Protein AF-A0A3M7M8A8-F1 (afdb_monomer_lite)

Organism: NCBI:txid1302712

Secondary structure (DSSP, 8-state):
----PPP-HHHH-TT-HHHHHHHHHHHHHHHHHHHHHHHHHHHHHHHHHHHHHHHHHHHHHHHHHHTTHHHH-SS-SS--TT---HHHHHHHHHHHHHHHHHHHHHHHHHHIIIIIIHHHHHHHHHHHHHHHHHHHHHHHHHHHHHHHHHHHHHHHHHHHHHHHHHHHHHHHHHT--HHHHHHHHHHHHHHHHHHHHHHHHHHHHHHHHHHHHHHIIIIIHHHHHHHHHHHHHHHHHHHHHHHHHHHHHHHHHHHHHHHHHHHHHHHGGG--HHHHHHHHHHHH-----PPPPP-----TTS---SSPP-SHHHHHHHHHHHHHHHHHHHHHHHHHHHHHHHHHHHHHHHHHHHTTS--S-HHHHHHHHHHHHHHHHHHHHHHHHHHHHHHHHHHHH--TTTT-B---EEEEE-SS-EE-TTT--EE-STT-EEEEETTT--EEEHHHHTTS-SB---S--HHHHHHHHHHHHHHHHHHHHH-----------------------------S-------------------------------------------PPP-------------------PEEEEESS-B---STTB--B-TT-EEEEEE---SSSEEEEEETTEEEEEEGGGEEEEPPPPP---------------------------------------PPP-----EEEEESS-B--SSTTB--B-TT-EEEEEES--SSSEEEEEETTEEEEEEGGGEE-TT-----------------------------------------PPP--------EETTEE--HHHHHHHHHTTS----TT----PPPP------------------------------------------------------------PPP------SS-GGGGSS-SSS--TTTTSBP-TTTSBTTS--TTTT-B--GGG-STT-SEEEEEE--TTT-BEEEEEPPTTS-TTSTT--TT-EEE-B--TTEEE----SS-BSSS----SEEE-TTSBEEE-TT-SSSBSEEEPPTT--EEEE--SSS-EEEEE--TTTT----EEEEE-TT-EEEE---BTTTS--BTTB---EEEEEPPTT--HHHHS--SS--SSSGGG-SEEEEEEEETTTT-EEEEEEEE-GGGTT----S-EE---TTEES--EEETTTTEEEETTEEE--TTT-EEEEEE----S---

pLDDT: mean 75.07, std 25.54, range [21.19, 98.75]

Sequence (1205 aa):
MEVDIAPQFGAELKDGFKTVNAWVSGGISWLDDIQQFYRERSAIEKEYAAKLSALAKKYFEKKAKKQTSLSVGDTPTVTPGSLESASLTTWGVQLNTLESRAAEHDQFAGALITQLADPLKILGTRTEELRKLHGDYAAKLEKERDHQYSELRKQKGKYDSVCQEVESRRKKVDGAFDHGKGKARNAFEQQQVEMRNVKNTYLISINVTNKQKEMYYHEYVPELLDSLQDLSETRVNKLNTIWSLAAEIETQTLMRSTDYLKHLTAEIPRNNPLLDSMMFVRHNVGSWQEPGDFQFEPSPVWLDDNAIAVDESATVFLRNVLTKSKASLAEHRRELEKKRKEVEVAKTVRQNIREGKDKRDEVDIVRSTFAIQEQMHEVERQKVSAEVEVSTITSVVGDVSIGARNHNFKSQTFKIPTNCDLCGDRIWGLSAKGFDCQDCGYTCHSKCEMKVPADCPGEQSKVEKKKLKEERQKAAHTVTAAATPNGGSTALTADLPRLGRSDTVNSMNTLSSGYSATAQRSVAGGMSPTAEETPPPVEKKAPAPAPGARKNRIVAPPPAQYIKPDDDVPPPAPKSNEVKGKMLYAYQENGEGEITVTDGMDVTIVEPDDGSGWTKVRSGHKEGLVPAAYVEVTAATPPTTASTFSSNRPDSTYSASSASTTNFAAAVPGKKKGPAVAPKRGAKKLKYVEALYDYTAQSDVEHSMSEGDRFVLINMEAGDGWADVEKDGVVRSVPANYVQQPGMKLQYIVAVAALAMDTAAKPHHLHRRAHSNGLVNRAVASVSVPEATQTLIVYKLDGKVIAAEEADRGIANGTLKWGNDHRLSTADHAAPTPPPASKKPAQIAENTPKSKTKEQPKPKEQPKTKEQQKPMPPAKTSSSSPAPSPAPGPPPKHQPDTSSNPWANLVDKDGHCSECDKVFPNGKIRCTEFPYGYGALPTKSQGLGGWSGIQDPQYAQADGFDDIKTVVKDSCSDGTCCTSGSFCSYGCPNPYLKASFPARQGRTGQSVGGLYCNKDGYLEMADGKIADTLCVQSSTHMSVKVHNKLSKSVSFCRTDYPGTESMTFPVTVGPGETGFLANPDQNKYFFWKGMKTSAQYYVNKQGVPENEACTWGTPMGSKGNWAPAVFGTSFDDGPLQQGFSSLKQNELCKKERLGYDITFVGDGVVSPCRYKSATNQWCEDDKCWEDPDRGCTASLLLNYLSTKT

Structure (mmCIF, N/CA/C/O backbone):
data_AF-A0A3M7M8A8-F1
#
_entry.id   AF-A0A3M7M8A8-F1
#
loop_
_atom_site.group_PDB
_atom_site.id
_atom_site.type_symbol
_atom_site.label_atom_id
_atom_site.label_alt_id
_atom_site.label_comp_id
_atom_site.label_asym_id
_atom_site.label_entity_id
_atom_site.label_seq_id
_atom_site.pdbx_PDB_ins_code
_atom_site.Cartn_x
_atom_site.Cartn_y
_atom_site.Cartn_z
_atom_site.occupancy
_atom_site.B_iso_or_equiv
_atom_site.auth_seq_id
_atom_site.auth_comp_id
_atom_site.auth_asym_id
_atom_site.auth_atom_id
_atom_site.pdbx_PDB_model_num
ATOM 1 N N . MET A 1 1 ? -38.338 19.384 23.749 1.00 33.56 1 MET A N 1
ATOM 2 C CA . MET A 1 1 ? -37.072 19.289 24.499 1.00 33.56 1 MET A CA 1
ATOM 3 C C . MET A 1 1 ? -37.370 18.494 25.751 1.00 33.56 1 MET A C 1
ATOM 5 O O . MET A 1 1 ? -37.522 19.056 26.826 1.00 33.56 1 MET A O 1
ATOM 9 N N . GLU A 1 2 ? -37.542 17.190 25.574 1.00 33.94 2 GLU A N 1
ATOM 10 C CA . GLU A 1 2 ? -37.329 16.260 26.677 1.00 33.94 2 GLU A CA 1
ATOM 11 C C . GLU A 1 2 ? -35.812 16.180 26.880 1.00 33.94 2 GLU A C 1
ATOM 13 O O . GLU A 1 2 ? -35.047 16.375 25.930 1.00 33.94 2 GLU A O 1
ATOM 18 N N . VAL A 1 3 ? -35.377 16.006 28.123 1.00 41.38 3 VAL A N 1
ATOM 19 C CA . VAL A 1 3 ? -33.972 15.726 28.417 1.00 41.38 3 VAL A CA 1
ATOM 20 C C . VAL A 1 3 ? -33.806 14.222 28.262 1.00 41.38 3 VAL A C 1
ATOM 22 O O . VAL A 1 3 ? -34.523 13.479 28.930 1.00 41.38 3 VAL A O 1
ATOM 25 N N . ASP A 1 4 ? -32.877 13.780 27.413 1.00 49.22 4 ASP A N 1
ATOM 26 C CA . ASP A 1 4 ? -32.421 12.387 27.395 1.00 49.22 4 ASP A CA 1
ATOM 27 C C . ASP A 1 4 ? -31.680 12.107 28.713 1.00 49.22 4 ASP A C 1
ATOM 29 O O . ASP A 1 4 ? -30.462 12.253 28.824 1.00 49.22 4 ASP A O 1
ATOM 33 N N . ILE A 1 5 ? -32.446 11.779 29.754 1.00 66.69 5 ILE A N 1
ATOM 34 C CA . ILE A 1 5 ? -31.921 11.315 31.035 1.00 66.69 5 ILE A CA 1
ATOM 35 C C . ILE A 1 5 ? -31.374 9.910 30.790 1.00 66.69 5 ILE A C 1
ATOM 37 O O . ILE A 1 5 ? -32.124 9.007 30.417 1.00 66.69 5 ILE A O 1
ATOM 41 N N . ALA A 1 6 ? -30.065 9.732 30.978 1.00 72.44 6 ALA A N 1
ATOM 42 C CA . ALA A 1 6 ? -29.437 8.423 30.858 1.00 72.44 6 ALA A CA 1
ATOM 43 C C . ALA A 1 6 ? -30.111 7.432 31.833 1.00 72.44 6 ALA A C 1
ATOM 45 O O . ALA A 1 6 ? -30.295 7.778 33.004 1.00 72.44 6 ALA A O 1
ATOM 46 N N . PRO A 1 7 ? -30.512 6.231 31.377 1.00 82.69 7 PRO A N 1
ATOM 47 C CA . PRO A 1 7 ? -31.249 5.293 32.213 1.00 82.69 7 PRO A CA 1
ATOM 48 C C . PRO A 1 7 ? -30.378 4.802 33.372 1.00 82.69 7 PRO A C 1
ATOM 50 O O . PRO A 1 7 ? -29.226 4.420 33.172 1.00 82.69 7 PRO A O 1
ATOM 53 N N . GLN A 1 8 ? -30.962 4.790 34.570 1.00 91.25 8 GLN A N 1
ATOM 54 C CA . GLN A 1 8 ? -30.344 4.297 35.801 1.00 91.25 8 GLN A CA 1
ATOM 55 C C . GLN A 1 8 ? -30.930 2.929 36.156 1.00 91.25 8 GLN A C 1
ATOM 57 O O . GLN A 1 8 ? -32.153 2.773 36.262 1.00 91.25 8 GLN A O 1
ATOM 62 N N . PHE A 1 9 ? -30.076 1.922 36.336 1.00 94.38 9 PHE A N 1
ATOM 63 C CA . PHE A 1 9 ? -30.499 0.561 36.666 1.00 94.38 9 PHE A CA 1
ATOM 64 C C . PHE A 1 9 ? -31.304 0.501 37.972 1.00 94.38 9 PHE A C 1
ATOM 66 O O . PHE A 1 9 ? -32.249 -0.283 38.059 1.00 94.38 9 PHE A O 1
ATOM 73 N N . GLY A 1 10 ? -31.000 1.338 38.963 1.00 91.50 10 GLY A N 1
ATOM 74 C CA . GLY A 1 10 ? -31.751 1.422 40.213 1.00 91.50 10 GLY A CA 1
ATOM 75 C C . GLY A 1 10 ? -33.156 2.009 40.054 1.00 91.50 10 GLY A C 1
ATOM 76 O O . GLY A 1 10 ? -34.085 1.599 40.756 1.00 91.50 10 GLY A O 1
ATOM 77 N N . ALA A 1 11 ? -33.347 2.910 39.086 1.00 89.62 11 ALA A N 1
ATOM 78 C CA . ALA A 1 11 ? -34.650 3.480 38.757 1.00 89.62 11 ALA A CA 1
ATOM 79 C C . ALA A 1 11 ? -35.526 2.508 37.946 1.00 89.62 11 ALA A C 1
ATOM 81 O O . ALA A 1 11 ? -36.714 2.369 38.240 1.00 89.62 11 ALA A O 1
ATOM 82 N N . GLU A 1 12 ? -34.950 1.813 36.963 1.00 91.31 12 GLU A N 1
ATOM 83 C CA . GLU A 1 12 ? -35.696 0.968 36.016 1.00 91.31 12 GLU A CA 1
ATOM 84 C C . GLU A 1 12 ? -35.831 -0.499 36.471 1.00 91.31 12 GLU A C 1
ATOM 86 O O . GLU A 1 12 ? -36.871 -1.131 36.279 1.00 91.31 12 GLU A O 1
ATOM 91 N N . LEU A 1 13 ? -34.803 -1.068 37.111 1.00 90.81 13 LEU A N 1
ATOM 92 C CA . LEU A 1 13 ? -34.659 -2.513 37.347 1.00 90.81 13 LEU A CA 1
ATOM 93 C C . LEU A 1 13 ? -34.782 -2.886 38.836 1.00 90.81 13 LEU A C 1
ATOM 95 O O . LEU A 1 13 ? -34.005 -3.690 39.338 1.00 90.81 13 LEU A O 1
ATOM 99 N N . LYS A 1 14 ? -35.777 -2.336 39.544 1.00 78.88 14 LYS A N 1
ATOM 100 C CA . LYS A 1 14 ? -35.907 -2.281 41.028 1.00 78.88 14 LYS A CA 1
ATOM 101 C C . LYS A 1 14 ? -35.804 -3.592 41.842 1.00 78.88 14 LYS A C 1
ATOM 103 O O . LYS A 1 14 ? -35.695 -3.524 43.061 1.00 78.88 14 LYS A O 1
ATOM 108 N N . ASP A 1 15 ? -35.847 -4.768 41.213 1.00 83.50 15 ASP A N 1
ATOM 109 C CA . ASP A 1 15 ? -35.559 -6.084 41.839 1.00 83.50 15 ASP A CA 1
ATOM 110 C C . ASP A 1 15 ? -34.696 -6.982 40.915 1.00 83.50 15 ASP A C 1
ATOM 112 O O . ASP A 1 15 ? -34.681 -8.209 40.986 1.00 83.50 15 ASP A O 1
ATOM 116 N N . GLY A 1 16 ? -33.981 -6.358 39.975 1.00 92.12 16 GLY A N 1
ATOM 117 C CA . GLY A 1 16 ? -33.280 -6.987 38.855 1.00 92.12 16 GLY A CA 1
ATOM 118 C C . GLY A 1 16 ? -31.846 -7.428 39.150 1.00 92.12 16 GLY A C 1
ATOM 119 O O . GLY A 1 16 ? -31.142 -7.823 38.219 1.00 92.12 16 GLY A O 1
ATOM 120 N N . PHE A 1 17 ? -31.396 -7.379 40.411 1.00 95.50 17 PHE A N 1
ATOM 121 C CA . PHE A 1 17 ? -29.986 -7.575 40.787 1.00 95.50 17 PHE A CA 1
ATOM 122 C C . PHE A 1 17 ? -29.374 -8.849 40.194 1.00 95.50 17 PHE A C 1
ATOM 124 O O . PHE A 1 17 ? -28.270 -8.818 39.658 1.00 95.50 17 PHE A O 1
ATOM 131 N N . LYS A 1 18 ? -30.101 -9.972 40.235 1.00 95.88 18 LYS A N 1
ATOM 132 C CA . LYS A 1 18 ? -29.616 -11.267 39.723 1.00 95.88 18 LYS A CA 1
ATOM 133 C C . LYS A 1 18 ? -29.372 -11.233 38.207 1.00 95.88 18 LYS A C 1
ATOM 135 O O . LYS A 1 18 ? -28.377 -11.790 37.750 1.00 95.88 18 LYS A O 1
ATOM 140 N N . THR A 1 19 ? -30.209 -10.518 37.456 1.00 96.31 19 THR A N 1
ATOM 141 C CA . THR A 1 19 ? -30.062 -10.298 36.009 1.00 96.31 19 THR A CA 1
ATOM 142 C C . THR A 1 19 ? -28.890 -9.365 35.702 1.00 96.31 19 THR A C 1
ATOM 144 O O . THR A 1 19 ? -28.034 -9.708 34.889 1.00 96.31 19 THR A O 1
ATOM 147 N N . VAL A 1 20 ? -28.805 -8.219 36.388 1.00 97.44 20 VAL A N 1
ATOM 148 C CA . VAL A 1 20 ? -27.732 -7.229 36.181 1.00 97.44 20 VAL A CA 1
ATOM 149 C C . VAL A 1 20 ? -26.370 -7.813 36.554 1.00 97.44 20 VAL A C 1
ATOM 151 O O . VAL A 1 20 ? -25.440 -7.751 35.756 1.00 97.44 20 VAL A O 1
ATOM 154 N N . ASN A 1 21 ? -26.247 -8.468 37.709 1.00 97.88 21 ASN A N 1
ATOM 155 C CA . ASN A 1 21 ? -25.004 -9.109 38.138 1.00 97.88 21 ASN A CA 1
ATOM 156 C C . ASN A 1 21 ? -24.540 -10.211 37.164 1.00 97.88 21 ASN A C 1
ATOM 158 O O . ASN A 1 21 ? -23.342 -10.337 36.914 1.00 97.88 21 ASN A O 1
ATOM 162 N N . ALA A 1 22 ? -25.466 -10.985 36.583 1.00 98.06 22 ALA A N 1
ATOM 163 C CA . ALA A 1 22 ? -25.136 -11.975 35.555 1.00 98.06 22 ALA A CA 1
ATOM 164 C C . ALA A 1 22 ? -24.644 -11.317 34.251 1.00 98.06 22 ALA A C 1
ATOM 166 O O . ALA A 1 22 ? -23.640 -11.755 33.692 1.00 98.06 22 ALA A O 1
ATOM 167 N N . TRP A 1 23 ? -25.294 -10.236 33.804 1.00 98.06 23 TRP A N 1
ATOM 168 C CA . TRP A 1 23 ? -24.876 -9.463 32.628 1.00 98.06 23 TRP A CA 1
ATOM 169 C C . TRP A 1 23 ? -23.498 -8.807 32.817 1.00 98.06 23 TRP A C 1
ATOM 171 O O . TRP A 1 23 ? -22.627 -8.939 31.954 1.00 98.06 23 TRP A O 1
ATOM 181 N N . VAL A 1 24 ? -23.258 -8.173 33.972 1.00 98.31 24 VAL A N 1
ATOM 182 C CA . VAL A 1 24 ? -21.950 -7.593 34.322 1.00 98.31 24 VAL A CA 1
ATOM 183 C C . VAL A 1 24 ? -20.869 -8.676 34.353 1.00 98.31 24 VAL A C 1
ATOM 185 O O . VAL A 1 24 ? -19.809 -8.468 33.768 1.00 98.31 24 VAL A O 1
ATOM 188 N N . SER A 1 25 ? -21.150 -9.837 34.959 1.00 98.38 25 SER A N 1
ATOM 189 C CA . SER A 1 25 ? -20.234 -10.988 34.994 1.00 98.38 25 SER A CA 1
ATOM 190 C C . SER A 1 25 ? -19.865 -11.478 33.588 1.00 98.38 25 SER A C 1
ATOM 192 O O . SER A 1 25 ? -18.682 -11.583 33.274 1.00 98.38 25 SER A O 1
ATOM 194 N N . GLY A 1 26 ? -20.851 -11.678 32.702 1.00 98.12 26 GLY A N 1
ATOM 195 C CA . GLY A 1 26 ? -20.611 -12.099 31.315 1.00 98.12 26 GLY A CA 1
ATOM 196 C C . GLY A 1 26 ? -19.729 -11.119 30.531 1.00 98.12 26 GLY A C 1
ATOM 197 O O . GLY A 1 26 ? -18.779 -11.523 29.857 1.00 98.12 26 GLY A O 1
ATOM 198 N N . GLY A 1 27 ? -19.982 -9.815 30.686 1.00 97.94 27 GLY A N 1
ATOM 199 C CA . GLY A 1 27 ? -19.153 -8.762 30.092 1.00 97.94 27 GLY A CA 1
ATOM 200 C C . GLY A 1 27 ? -17.756 -8.621 30.714 1.00 97.94 27 GLY A C 1
ATOM 201 O O . GLY A 1 27 ? -16.892 -7.998 30.102 1.00 97.94 27 GLY A O 1
ATOM 202 N N . ILE A 1 28 ? -17.515 -9.174 31.910 1.00 98.56 28 ILE A N 1
ATOM 203 C CA . ILE A 1 28 ? -16.174 -9.278 32.507 1.00 98.56 28 ILE A CA 1
ATOM 204 C C . ILE A 1 28 ? -15.453 -10.529 31.990 1.00 98.56 28 ILE A C 1
ATOM 206 O O . ILE A 1 28 ? -14.293 -10.419 31.601 1.00 98.56 28 ILE A O 1
ATOM 210 N N . SER A 1 29 ? -16.117 -11.691 31.915 1.00 97.94 29 SER A N 1
ATOM 211 C CA . SER A 1 29 ? -15.498 -12.918 31.383 1.00 97.94 29 SER A CA 1
ATOM 212 C C . SER A 1 29 ? -15.057 -12.778 29.924 1.00 97.94 29 SER A C 1
ATOM 214 O O . SER A 1 29 ? -14.007 -13.296 29.564 1.00 97.94 29 SER A O 1
ATOM 216 N N . TRP A 1 30 ? -15.786 -12.002 29.115 1.00 98.31 30 TRP A N 1
ATOM 217 C CA . TRP A 1 30 ? -15.425 -11.710 27.720 1.00 98.31 30 TRP A CA 1
ATOM 218 C C . TRP A 1 30 ? -14.071 -10.983 27.558 1.00 98.31 30 TRP A C 1
ATOM 220 O O . TRP A 1 30 ? -13.454 -11.039 26.495 1.00 98.31 30 TRP A O 1
ATOM 230 N N . LEU A 1 31 ? -13.545 -10.341 28.612 1.00 98.38 31 LEU A N 1
ATOM 231 C CA . LEU A 1 31 ? -12.186 -9.782 28.581 1.00 98.38 31 LEU A CA 1
ATOM 232 C C . LEU A 1 31 ? -11.103 -10.868 28.449 1.00 98.38 31 LEU A C 1
ATOM 234 O O . LEU A 1 31 ? -10.001 -10.553 27.994 1.00 98.38 31 LEU A O 1
ATOM 238 N N . ASP A 1 32 ? -11.398 -12.122 28.817 1.00 98.06 32 ASP A N 1
ATOM 239 C CA . ASP A 1 32 ? -10.460 -13.238 28.661 1.00 98.06 32 ASP A CA 1
ATOM 240 C C . ASP A 1 32 ? -10.316 -13.658 27.186 1.00 98.06 32 ASP A C 1
ATOM 242 O O . ASP A 1 32 ? -9.201 -13.867 26.708 1.00 98.06 32 ASP A O 1
ATOM 246 N N . ASP A 1 33 ? -11.417 -13.649 26.425 1.00 98.38 33 ASP A N 1
ATOM 247 C CA . ASP A 1 33 ? -11.402 -13.886 24.974 1.00 98.38 33 ASP A CA 1
ATOM 248 C C . ASP A 1 33 ? -10.576 -12.806 24.248 1.00 98.38 33 ASP A C 1
ATOM 250 O O . ASP A 1 33 ? -9.736 -13.103 23.395 1.00 98.38 33 ASP A O 1
ATOM 254 N N . ILE A 1 34 ? -10.764 -11.533 24.627 1.00 98.50 34 ILE A N 1
ATOM 255 C CA . ILE A 1 34 ? -10.059 -10.395 24.013 1.00 98.50 34 ILE A CA 1
ATOM 256 C C . ILE A 1 34 ? -8.560 -10.428 24.353 1.00 98.50 34 ILE A C 1
ATOM 258 O O . ILE A 1 34 ? -7.731 -10.180 23.475 1.00 98.50 34 ILE A O 1
ATOM 262 N N . GLN A 1 35 ? -8.174 -10.743 25.598 1.00 98.31 35 GLN A N 1
ATOM 263 C CA . GLN A 1 35 ? -6.748 -10.843 25.936 1.00 98.31 35 GLN A CA 1
ATOM 264 C C . GLN A 1 35 ? -6.087 -12.047 25.254 1.00 98.31 35 GLN A C 1
ATOM 266 O O . GLN A 1 35 ? -4.957 -11.919 24.781 1.00 98.31 35 GLN A O 1
ATOM 271 N N . GLN A 1 36 ? -6.796 -13.175 25.127 1.00 98.56 36 GLN A N 1
ATOM 272 C CA . GLN A 1 36 ? -6.301 -14.365 24.437 1.00 98.56 36 GLN A CA 1
ATOM 273 C C . GLN A 1 36 ? -6.074 -14.106 22.939 1.00 98.56 36 GLN A C 1
ATOM 275 O O . GLN A 1 36 ? -4.996 -14.428 22.434 1.00 98.56 36 GLN A O 1
ATOM 280 N N . PHE A 1 37 ? -6.999 -13.414 22.261 1.00 98.69 37 PHE A N 1
ATOM 281 C CA . PHE A 1 37 ? -6.820 -12.952 20.877 1.00 98.69 37 PHE A CA 1
ATOM 282 C C . PHE A 1 37 ? -5.507 -12.171 20.682 1.00 98.69 37 PHE A C 1
ATOM 284 O O . PHE A 1 37 ? -4.756 -12.441 19.743 1.00 98.69 37 PHE A O 1
ATOM 291 N N . TYR A 1 38 ? -5.169 -11.245 21.588 1.00 98.69 38 TYR A N 1
ATOM 292 C CA . TYR A 1 38 ? -3.910 -10.495 21.489 1.00 98.69 38 TYR A CA 1
ATOM 293 C C . TYR A 1 38 ? -2.658 -11.354 21.742 1.00 98.69 38 TYR A C 1
ATOM 295 O O . TYR A 1 38 ? -1.601 -11.049 21.182 1.00 98.69 38 TYR A O 1
ATOM 303 N N . ARG A 1 39 ? -2.750 -12.450 22.513 1.00 98.69 39 ARG A N 1
ATOM 304 C CA . ARG A 1 39 ? -1.640 -13.417 22.655 1.00 98.69 39 ARG A CA 1
ATOM 305 C C . ARG A 1 39 ? -1.449 -14.267 21.406 1.00 98.69 39 ARG A C 1
ATOM 307 O O . ARG A 1 39 ? -0.312 -14.486 20.999 1.00 98.69 39 ARG A O 1
ATOM 314 N N . GLU A 1 40 ? -2.536 -14.698 20.778 1.00 98.75 40 GLU A N 1
ATOM 315 C CA . GLU A 1 40 ? -2.489 -15.457 19.525 1.00 98.75 40 GLU A CA 1
ATOM 316 C C . GLU A 1 40 ? -1.979 -14.586 18.370 1.00 98.75 40 GLU A C 1
ATOM 318 O O . GLU A 1 40 ? -1.067 -14.999 17.652 1.00 98.75 40 GLU A O 1
ATOM 323 N N . ARG A 1 41 ? -2.439 -13.329 18.270 1.00 98.44 41 ARG A N 1
ATOM 324 C CA . ARG A 1 41 ? -1.871 -12.347 17.333 1.00 98.44 41 ARG A CA 1
ATOM 325 C C . ARG A 1 41 ? -0.371 -12.137 17.573 1.00 98.44 41 ARG A C 1
ATOM 327 O O . ARG A 1 41 ? 0.403 -12.178 16.624 1.00 98.44 41 ARG A O 1
ATOM 334 N N . SER A 1 42 ? 0.054 -11.967 18.828 1.00 98.69 42 SER A N 1
ATOM 335 C CA . SER A 1 42 ? 1.477 -11.843 19.180 1.00 98.69 42 SER A CA 1
ATOM 336 C C . SER A 1 42 ? 2.306 -13.056 18.732 1.00 98.69 42 SER A C 1
ATOM 338 O O . SER A 1 42 ? 3.398 -12.885 18.189 1.00 98.69 42 SER A O 1
ATOM 340 N N . ALA A 1 43 ? 1.791 -14.279 18.892 1.00 98.62 43 ALA A N 1
ATOM 341 C CA . ALA A 1 43 ? 2.484 -15.488 18.446 1.00 98.62 43 ALA A CA 1
ATOM 342 C C . ALA A 1 43 ? 2.707 -15.509 16.920 1.00 98.62 43 ALA A C 1
ATOM 344 O O . ALA A 1 43 ? 3.811 -15.826 16.473 1.00 98.62 43 ALA A O 1
ATOM 345 N N . ILE A 1 44 ? 1.702 -15.100 16.135 1.00 98.69 44 ILE A N 1
ATOM 346 C CA . ILE A 1 44 ? 1.789 -14.999 14.667 1.00 98.69 44 ILE A CA 1
ATOM 347 C C . ILE A 1 44 ? 2.847 -13.964 14.247 1.00 98.69 44 ILE A C 1
ATOM 349 O O . ILE A 1 44 ? 3.698 -14.255 13.405 1.00 98.69 44 ILE A O 1
ATOM 353 N N . GLU A 1 45 ? 2.844 -12.780 14.867 1.00 98.19 45 GLU A N 1
ATOM 354 C CA . GLU A 1 45 ? 3.821 -11.715 14.586 1.00 98.19 45 GLU A CA 1
ATOM 355 C C . GLU A 1 45 ? 5.264 -12.153 14.921 1.00 98.19 45 GLU A C 1
ATOM 357 O O . GLU A 1 45 ? 6.187 -11.882 14.148 1.00 98.19 45 GLU A O 1
ATOM 362 N N . LYS A 1 46 ? 5.473 -12.915 16.011 1.00 98.12 46 LYS A N 1
ATOM 363 C CA . LYS A 1 46 ? 6.786 -13.513 16.334 1.00 98.12 46 LYS A CA 1
ATOM 364 C C . LYS A 1 46 ? 7.231 -14.559 15.318 1.00 98.12 46 LYS A C 1
ATOM 366 O O . LYS A 1 46 ? 8.410 -14.603 14.969 1.00 98.12 46 LYS A O 1
ATOM 371 N N . GLU A 1 47 ? 6.322 -15.404 14.837 1.00 98.50 47 GLU A N 1
ATOM 372 C CA . GLU A 1 47 ? 6.651 -16.405 13.819 1.00 98.50 47 GLU A CA 1
ATOM 373 C C . GLU A 1 47 ? 7.047 -15.738 12.491 1.00 98.50 47 GLU A C 1
ATOM 375 O O . GLU A 1 47 ? 8.029 -16.136 11.857 1.00 98.50 47 GLU A O 1
ATOM 380 N N . TYR A 1 48 ? 6.335 -14.676 12.103 1.00 98.25 48 TYR A N 1
ATOM 381 C CA . TYR A 1 48 ? 6.663 -13.850 10.941 1.00 98.25 48 TYR A CA 1
ATOM 382 C C . TYR A 1 48 ? 8.036 -13.172 11.090 1.00 98.25 48 TYR A C 1
ATOM 384 O O . TYR A 1 48 ? 8.892 -13.323 10.213 1.00 98.25 48 TYR A O 1
ATOM 392 N N . ALA A 1 49 ? 8.295 -12.516 12.226 1.00 98.31 49 ALA A N 1
ATOM 393 C CA . ALA A 1 49 ? 9.590 -11.916 12.552 1.00 98.31 49 ALA A CA 1
ATOM 394 C C . ALA A 1 49 ? 10.747 -12.930 12.466 1.00 98.31 49 ALA A C 1
ATOM 396 O O . ALA A 1 49 ? 11.751 -12.686 11.790 1.00 98.31 49 ALA A O 1
ATOM 397 N N . ALA A 1 50 ? 10.590 -14.105 13.085 1.00 98.38 50 ALA A N 1
ATOM 398 C CA . ALA A 1 50 ? 11.596 -15.165 13.066 1.00 98.38 50 ALA A CA 1
ATOM 399 C C . ALA A 1 50 ? 11.881 -15.676 11.641 1.00 98.38 50 ALA A C 1
ATOM 401 O O . ALA A 1 50 ? 13.044 -15.864 11.272 1.00 98.38 50 ALA A O 1
ATOM 402 N N . LYS A 1 51 ? 10.839 -15.843 10.813 1.00 98.50 51 LYS A N 1
ATOM 403 C CA . LYS A 1 51 ? 10.968 -16.233 9.398 1.00 98.50 51 LYS A CA 1
ATOM 404 C C . LYS A 1 51 ? 11.730 -15.186 8.577 1.00 98.50 51 LYS A C 1
ATOM 406 O O . LYS A 1 51 ? 12.606 -15.564 7.796 1.00 98.50 51 LYS A O 1
ATOM 411 N N . LEU A 1 52 ? 11.459 -13.890 8.772 1.00 98.31 52 LEU A N 1
ATOM 412 C CA . LEU A 1 52 ? 12.186 -12.814 8.083 1.00 98.31 52 LEU A CA 1
ATOM 413 C C . LEU A 1 52 ? 13.658 -12.721 8.517 1.00 98.31 52 LEU A C 1
ATOM 415 O O . LEU A 1 52 ? 14.535 -12.614 7.660 1.00 98.31 52 LEU A O 1
ATOM 419 N N . SER A 1 53 ? 13.950 -12.816 9.819 1.00 98.12 53 SER A N 1
ATOM 420 C CA . SER A 1 53 ? 15.329 -12.788 10.335 1.00 98.12 53 SER A CA 1
ATOM 421 C C . SER A 1 53 ? 16.151 -13.982 9.826 1.00 98.12 53 SER A C 1
ATOM 423 O O . SER A 1 53 ? 17.262 -13.807 9.319 1.00 98.12 53 SER A O 1
ATOM 425 N N . ALA A 1 54 ? 15.580 -15.193 9.847 1.00 98.25 54 ALA A N 1
ATOM 426 C CA . ALA A 1 54 ? 16.226 -16.384 9.294 1.00 98.25 54 ALA A CA 1
ATOM 427 C C . ALA A 1 54 ? 16.506 -16.255 7.783 1.00 98.25 54 ALA A C 1
ATOM 429 O O . ALA A 1 54 ? 17.556 -16.698 7.306 1.00 98.25 54 ALA A O 1
ATOM 430 N N . LEU A 1 55 ? 15.599 -15.620 7.030 1.00 98.38 55 LEU A N 1
ATOM 431 C CA . LEU A 1 55 ? 15.782 -15.335 5.607 1.00 98.38 55 LEU A CA 1
ATOM 432 C C . LEU A 1 55 ? 16.920 -14.329 5.368 1.00 98.38 55 LEU A C 1
ATOM 434 O O . LEU A 1 55 ? 17.796 -14.606 4.547 1.00 98.38 55 LEU A O 1
ATOM 438 N N . ALA A 1 56 ? 16.946 -13.212 6.102 1.00 97.88 56 ALA A N 1
ATOM 439 C CA . ALA A 1 56 ? 18.004 -12.204 6.000 1.00 97.88 56 ALA A CA 1
ATOM 440 C C . ALA A 1 56 ? 19.386 -12.816 6.292 1.00 97.88 56 ALA A C 1
ATOM 442 O O . ALA A 1 56 ? 20.283 -12.758 5.447 1.00 97.88 56 ALA A O 1
ATOM 443 N N . LYS A 1 57 ? 19.525 -13.520 7.425 1.00 97.75 57 LYS A N 1
ATOM 444 C CA . LYS A 1 57 ? 20.761 -14.213 7.824 1.00 97.75 57 LYS A CA 1
ATOM 445 C C . LYS A 1 57 ? 21.264 -15.191 6.753 1.00 97.75 57 LYS A C 1
ATOM 447 O O . LYS A 1 57 ? 22.430 -15.128 6.360 1.00 97.75 57 LYS A O 1
ATOM 452 N N . LYS A 1 58 ? 20.380 -16.041 6.216 1.00 98.00 58 LYS A N 1
ATOM 453 C CA . LYS A 1 58 ? 20.702 -17.007 5.145 1.00 98.00 58 LYS A CA 1
ATOM 454 C C . LYS A 1 58 ? 21.283 -16.334 3.895 1.00 98.00 58 LYS A C 1
ATOM 456 O O . LYS A 1 58 ? 22.124 -16.927 3.216 1.00 98.00 58 LYS A O 1
ATOM 461 N N . TYR A 1 59 ? 20.850 -15.115 3.573 1.00 97.88 59 TYR A N 1
ATOM 462 C CA . TYR A 1 59 ? 21.370 -14.367 2.428 1.00 97.88 59 TYR A CA 1
ATOM 463 C C . TYR A 1 59 ? 22.587 -13.489 2.752 1.00 97.88 59 TYR A C 1
ATOM 465 O O . TYR A 1 59 ? 23.418 -13.311 1.860 1.00 97.88 59 TYR A O 1
ATOM 473 N N . PHE A 1 60 ? 22.790 -13.055 4.001 1.00 97.38 60 PHE A N 1
ATOM 474 C CA . PHE A 1 60 ? 24.071 -12.487 4.448 1.00 97.38 60 PHE A CA 1
ATOM 475 C C . PHE A 1 60 ? 25.207 -13.515 4.369 1.00 97.38 60 PHE A C 1
ATOM 477 O O . PHE A 1 60 ? 26.266 -13.223 3.815 1.00 97.38 60 PHE A O 1
ATOM 484 N N . GLU A 1 61 ? 24.977 -14.749 4.827 1.00 96.81 61 GLU A N 1
ATOM 485 C CA . GLU A 1 61 ? 25.957 -15.841 4.721 1.00 96.81 61 GLU A CA 1
ATOM 486 C C . GLU A 1 61 ? 26.308 -16.154 3.254 1.00 96.81 61 GLU A C 1
ATOM 488 O O . GLU A 1 61 ? 27.475 -16.373 2.918 1.00 96.81 61 GLU A O 1
ATOM 493 N N . LYS A 1 62 ? 25.320 -16.110 2.346 1.00 96.25 62 LYS A N 1
ATOM 494 C CA . LYS A 1 62 ? 25.551 -16.232 0.894 1.00 96.25 62 LYS A CA 1
ATOM 495 C C . LYS A 1 62 ? 26.289 -15.027 0.298 1.00 96.25 62 LYS A C 1
ATOM 497 O O . LYS A 1 62 ? 27.117 -15.231 -0.588 1.00 96.25 62 LYS A O 1
ATOM 502 N N . LYS A 1 63 ? 26.012 -13.803 0.767 1.00 94.50 63 LYS A N 1
ATOM 503 C CA . LYS A 1 63 ? 26.708 -12.573 0.349 1.00 94.50 63 LYS A CA 1
ATOM 504 C C . LYS A 1 63 ? 28.197 -12.670 0.679 1.00 94.50 63 LYS A C 1
ATOM 506 O O . LYS A 1 63 ? 29.018 -12.563 -0.226 1.00 94.50 63 LYS A O 1
ATOM 511 N N . ALA A 1 64 ? 28.530 -12.953 1.940 1.00 92.38 64 ALA A N 1
ATOM 512 C CA . ALA A 1 64 ? 29.909 -13.059 2.415 1.00 92.38 64 ALA A CA 1
ATOM 513 C C . ALA A 1 64 ? 30.720 -14.092 1.609 1.00 92.38 64 ALA A C 1
ATOM 515 O O . ALA A 1 64 ? 31.813 -13.791 1.137 1.00 92.38 64 ALA A O 1
ATOM 516 N N . LYS A 1 65 ? 30.142 -15.275 1.341 1.00 92.62 65 LYS A N 1
ATOM 517 C CA . LYS A 1 65 ? 30.773 -16.327 0.518 1.00 92.62 65 LYS A CA 1
ATOM 518 C C . LYS A 1 65 ? 31.090 -15.911 -0.927 1.00 92.62 65 LYS A C 1
ATOM 520 O O . LYS A 1 65 ? 31.921 -16.560 -1.554 1.00 92.62 65 LYS A O 1
ATOM 525 N N . LYS A 1 66 ? 30.441 -14.875 -1.474 1.00 90.94 66 LYS A N 1
ATOM 526 C CA . LYS A 1 66 ? 30.651 -14.390 -2.853 1.00 90.94 66 LYS A CA 1
ATOM 527 C C . LYS A 1 66 ? 31.234 -12.974 -2.943 1.00 90.94 66 LYS A C 1
ATOM 529 O O . LYS A 1 66 ? 31.400 -12.469 -4.051 1.00 90.94 66 LYS A O 1
ATOM 534 N N . GLN A 1 67 ? 31.559 -12.346 -1.811 1.00 90.19 67 GLN A N 1
ATOM 535 C CA . GLN A 1 67 ? 31.918 -10.927 -1.728 1.00 90.19 67 GLN A CA 1
ATOM 536 C C . GLN A 1 67 ? 33.094 -10.552 -2.646 1.00 90.19 67 GLN A C 1
ATOM 538 O O . GLN A 1 67 ? 32.973 -9.621 -3.438 1.00 90.19 67 GLN A O 1
ATOM 543 N N . THR A 1 68 ? 34.197 -11.304 -2.599 1.00 88.69 68 THR A N 1
ATOM 544 C CA . THR A 1 68 ? 35.396 -11.062 -3.424 1.00 88.69 68 THR A CA 1
ATOM 545 C C . THR A 1 68 ? 35.108 -11.249 -4.916 1.00 88.69 68 THR A C 1
ATOM 547 O O . THR A 1 68 ? 35.301 -10.323 -5.703 1.00 88.69 68 THR A O 1
ATOM 550 N N . SER A 1 69 ? 34.571 -12.420 -5.280 1.00 89.94 69 SER A N 1
ATOM 551 C CA . SER A 1 69 ? 34.247 -12.822 -6.658 1.00 89.94 69 SER A CA 1
ATOM 552 C C . SER A 1 69 ? 33.341 -11.802 -7.361 1.00 89.94 69 SER A C 1
ATOM 554 O O . SER A 1 69 ? 33.663 -11.313 -8.441 1.00 89.94 69 SER A O 1
ATOM 556 N N . LEU A 1 70 ? 32.262 -11.370 -6.697 1.00 89.94 70 LEU A N 1
ATOM 557 C CA . LEU A 1 70 ? 31.309 -10.384 -7.229 1.00 89.94 70 LEU A CA 1
ATOM 558 C C . LEU A 1 70 ? 31.760 -8.913 -7.074 1.00 89.94 70 LEU A C 1
ATOM 560 O O . LEU A 1 70 ? 31.019 -8.009 -7.466 1.00 89.94 70 LEU A O 1
ATOM 564 N N . SER A 1 71 ? 32.944 -8.650 -6.508 1.00 90.06 71 SER A N 1
ATOM 565 C CA . SER A 1 71 ? 33.531 -7.298 -6.433 1.00 90.06 71 SER A CA 1
ATOM 566 C C . SER A 1 71 ? 34.666 -7.082 -7.432 1.00 90.06 71 SER A C 1
ATOM 568 O O . SER A 1 71 ? 34.778 -5.993 -7.993 1.00 90.06 71 SER A O 1
ATOM 570 N N . VAL A 1 72 ? 35.526 -8.088 -7.639 1.00 91.31 72 VAL A N 1
ATOM 571 C CA . VAL A 1 72 ? 36.753 -7.965 -8.453 1.00 91.31 72 VAL A CA 1
ATOM 572 C C . VAL A 1 72 ? 37.086 -9.201 -9.302 1.00 91.31 72 VAL A C 1
ATOM 574 O O . VAL A 1 72 ? 38.148 -9.231 -9.919 1.00 91.31 72 VAL A O 1
ATOM 577 N N . GLY A 1 73 ? 36.203 -10.199 -9.373 1.00 88.19 73 GLY A N 1
ATOM 578 C CA . GLY A 1 73 ? 36.471 -11.483 -10.030 1.00 88.19 73 GLY A CA 1
ATOM 579 C C . GLY A 1 73 ? 37.191 -12.492 -9.129 1.00 88.19 73 GLY A C 1
ATOM 580 O O . GLY A 1 73 ? 37.563 -12.192 -7.995 1.00 88.19 73 GLY A O 1
ATOM 581 N N . ASP A 1 74 ? 37.363 -13.713 -9.637 1.00 88.19 74 ASP A N 1
ATOM 582 C CA . ASP A 1 74 ? 37.897 -14.845 -8.863 1.00 88.19 74 ASP A CA 1
ATOM 583 C C . ASP A 1 74 ? 39.430 -14.820 -8.717 1.00 88.19 74 ASP A C 1
ATOM 585 O O . ASP A 1 74 ? 39.972 -15.348 -7.748 1.00 88.19 74 ASP A O 1
ATOM 589 N N . THR A 1 75 ? 40.135 -14.177 -9.655 1.00 87.94 75 THR A N 1
ATOM 590 C CA . THR A 1 75 ? 41.606 -14.079 -9.687 1.00 87.94 75 THR A CA 1
ATOM 591 C C . THR A 1 75 ? 42.082 -12.632 -9.901 1.00 87.94 75 THR A C 1
ATOM 593 O O . THR A 1 75 ? 42.680 -12.334 -10.940 1.00 87.94 75 THR A O 1
ATOM 596 N N . PRO A 1 76 ? 41.809 -11.704 -8.963 1.00 87.19 76 PRO A N 1
ATOM 597 C CA . PRO A 1 76 ? 42.220 -10.310 -9.100 1.00 87.19 76 PRO A CA 1
ATOM 598 C C . PRO A 1 76 ? 43.746 -10.167 -9.057 1.00 87.19 76 PRO A C 1
ATOM 600 O O . PRO A 1 76 ? 44.430 -10.838 -8.284 1.00 87.19 76 PRO A O 1
ATOM 603 N N . THR A 1 77 ? 44.286 -9.243 -9.853 1.00 86.06 77 THR A N 1
ATOM 604 C CA . THR A 1 77 ? 45.724 -8.912 -9.883 1.00 86.06 77 THR A CA 1
ATOM 605 C C . THR A 1 77 ? 46.198 -8.245 -8.585 1.00 86.06 77 THR A C 1
ATOM 607 O O . THR A 1 77 ? 47.369 -8.352 -8.227 1.00 86.06 77 THR A O 1
ATOM 610 N N . VAL A 1 78 ? 45.295 -7.571 -7.863 1.00 83.81 78 VAL A N 1
ATOM 611 C CA . VAL A 1 78 ? 45.563 -6.924 -6.569 1.00 83.81 78 VAL A CA 1
ATOM 612 C C . VAL A 1 78 ? 44.527 -7.369 -5.536 1.00 83.81 78 VAL A C 1
ATOM 614 O O . VAL A 1 78 ? 43.325 -7.290 -5.782 1.00 83.81 78 VAL A O 1
ATOM 617 N N . THR A 1 79 ? 44.983 -7.792 -4.354 1.00 79.31 79 THR A N 1
ATOM 618 C CA . THR A 1 79 ? 44.114 -8.207 -3.241 1.00 79.31 79 THR A CA 1
ATOM 619 C C . THR A 1 79 ? 43.171 -7.065 -2.816 1.00 79.31 79 THR A C 1
ATOM 621 O O . THR A 1 79 ? 43.659 -6.037 -2.348 1.00 79.31 79 THR A O 1
ATOM 624 N N . PRO A 1 80 ? 41.834 -7.223 -2.898 1.00 74.88 80 PRO A N 1
ATOM 625 C CA . PRO A 1 80 ? 40.870 -6.128 -2.689 1.00 74.88 80 PRO A CA 1
ATOM 626 C C . PRO A 1 80 ? 40.596 -5.781 -1.213 1.00 74.88 80 PRO A C 1
ATOM 628 O O . PRO A 1 80 ? 39.811 -4.880 -0.913 1.00 74.88 80 PRO A O 1
ATOM 631 N N . GLY A 1 81 ? 41.190 -6.517 -0.269 1.00 75.12 81 GLY A N 1
ATOM 632 C CA . GLY A 1 81 ? 40.884 -6.389 1.155 1.00 75.12 81 GLY A CA 1
ATOM 633 C C . GLY A 1 81 ? 39.417 -6.715 1.457 1.00 75.12 81 GLY A C 1
ATOM 634 O O . GLY A 1 81 ? 38.890 -7.712 0.974 1.00 75.12 81 GLY A O 1
ATOM 635 N N . SER A 1 82 ? 38.766 -5.868 2.259 1.00 73.75 82 SER A N 1
ATOM 636 C CA . SER A 1 82 ? 37.351 -6.002 2.649 1.00 73.75 82 SER A CA 1
ATOM 637 C C . SER A 1 82 ? 36.398 -5.126 1.814 1.00 73.75 82 SER A C 1
ATOM 639 O O . SER A 1 82 ? 35.266 -4.883 2.234 1.00 73.75 82 SER A O 1
ATOM 641 N N . LEU A 1 83 ? 36.849 -4.596 0.672 1.00 75.31 83 LEU A N 1
ATOM 642 C CA . LEU A 1 83 ? 36.028 -3.733 -0.181 1.00 75.31 83 LEU A CA 1
ATOM 643 C C . LEU A 1 83 ? 34.914 -4.529 -0.881 1.00 75.31 83 LEU A C 1
ATOM 645 O O . LEU A 1 83 ? 35.093 -5.692 -1.239 1.00 75.31 83 LEU A O 1
ATOM 649 N N . GLU A 1 84 ? 33.771 -3.879 -1.094 1.00 87.31 84 GLU A N 1
ATOM 650 C CA . GLU A 1 84 ? 32.625 -4.420 -1.832 1.00 87.31 84 GLU A CA 1
ATOM 651 C C . GLU A 1 84 ? 32.355 -3.597 -3.097 1.00 87.31 84 GLU A C 1
ATOM 653 O O . GLU A 1 84 ? 32.634 -2.396 -3.137 1.00 87.31 84 GLU A O 1
ATOM 658 N N . SER A 1 85 ? 31.754 -4.218 -4.113 1.00 91.12 85 SER A N 1
ATOM 659 C CA . SER A 1 85 ? 31.066 -3.489 -5.185 1.00 91.12 85 SER A CA 1
ATOM 660 C C . SER A 1 85 ? 29.864 -2.697 -4.639 1.00 91.12 85 SER A C 1
ATOM 662 O O . SER A 1 85 ? 29.286 -3.032 -3.598 1.00 91.12 85 SER A O 1
ATOM 664 N N . ALA A 1 86 ? 29.457 -1.637 -5.339 1.00 92.19 86 ALA A N 1
ATOM 665 C CA . ALA A 1 86 ? 28.268 -0.856 -5.005 1.00 92.19 86 ALA A CA 1
ATOM 666 C C . ALA A 1 86 ? 27.005 -1.730 -5.072 1.00 92.19 86 ALA A C 1
ATOM 668 O O . ALA A 1 86 ? 26.182 -1.671 -4.157 1.00 92.19 86 ALA A O 1
ATOM 669 N N . SER A 1 87 ? 26.906 -2.639 -6.051 1.00 93.25 87 SER A N 1
ATOM 670 C CA . SER A 1 87 ? 25.799 -3.605 -6.113 1.00 93.25 87 SER A CA 1
ATOM 671 C C . SER A 1 87 ? 25.754 -4.542 -4.899 1.00 93.25 87 SER A C 1
ATOM 673 O O . SER A 1 87 ? 24.672 -4.788 -4.358 1.00 93.25 87 SER A O 1
ATOM 675 N N . LEU A 1 88 ? 26.903 -5.026 -4.405 1.00 93.38 88 LEU A N 1
ATOM 676 C CA . LEU A 1 88 ? 26.956 -5.796 -3.153 1.00 93.38 88 LEU A CA 1
ATOM 677 C C . LEU A 1 88 ? 26.622 -4.937 -1.930 1.00 93.38 88 LEU A C 1
ATOM 679 O O . LEU A 1 88 ? 25.915 -5.409 -1.038 1.00 93.38 88 LEU A O 1
ATOM 683 N N . THR A 1 89 ? 27.065 -3.682 -1.899 1.00 93.81 89 THR A N 1
ATOM 684 C CA . THR A 1 89 ? 26.757 -2.741 -0.813 1.00 93.81 89 THR A CA 1
ATOM 685 C C . THR A 1 89 ? 25.244 -2.515 -0.717 1.00 93.81 89 THR A C 1
ATOM 687 O O . THR A 1 89 ? 24.655 -2.707 0.346 1.00 93.81 89 THR A O 1
ATOM 690 N N . THR A 1 90 ? 24.578 -2.209 -1.836 1.00 95.06 90 THR A N 1
ATOM 691 C CA . THR A 1 90 ? 23.119 -2.017 -1.904 1.00 95.06 90 THR A CA 1
ATOM 692 C C . THR A 1 90 ? 22.339 -3.309 -1.635 1.00 95.06 90 THR A C 1
ATOM 694 O O . THR A 1 90 ? 21.286 -3.257 -1.000 1.00 95.06 90 THR A O 1
ATOM 697 N N . TRP A 1 91 ? 22.858 -4.484 -2.012 1.00 96.50 91 TRP A N 1
ATOM 698 C CA . TRP A 1 91 ? 22.295 -5.767 -1.563 1.00 96.50 91 TRP A CA 1
ATOM 699 C C . TRP A 1 91 ? 22.452 -5.979 -0.045 1.00 96.50 91 TRP A C 1
ATOM 701 O O . TRP A 1 91 ? 21.556 -6.508 0.607 1.00 96.50 91 TRP A O 1
ATOM 711 N N . GLY A 1 92 ? 23.545 -5.494 0.551 1.00 96.06 92 GLY A N 1
ATOM 712 C CA . GLY A 1 92 ? 23.696 -5.406 2.005 1.00 96.06 92 GLY A CA 1
ATOM 713 C C . GLY A 1 92 ? 22.624 -4.524 2.653 1.00 96.06 92 GLY A C 1
ATOM 714 O O . GLY A 1 92 ? 22.034 -4.931 3.650 1.00 96.06 92 GLY A O 1
ATOM 715 N N . VAL A 1 93 ? 22.312 -3.364 2.060 1.00 96.75 93 VAL A N 1
ATOM 716 C CA . VAL A 1 93 ? 21.222 -2.485 2.528 1.00 96.75 93 VAL A CA 1
ATOM 717 C C . VAL A 1 93 ? 19.867 -3.198 2.460 1.00 96.75 93 VAL A C 1
ATOM 719 O O . VAL A 1 93 ? 19.166 -3.214 3.464 1.00 96.75 93 VAL A O 1
ATOM 722 N N . GLN A 1 94 ? 19.530 -3.862 1.346 1.00 97.50 94 GLN A N 1
ATOM 723 C CA . GLN A 1 94 ? 18.297 -4.665 1.212 1.00 97.50 94 GLN A CA 1
ATOM 724 C C . GLN A 1 94 ? 18.124 -5.670 2.367 1.00 97.50 94 GLN A C 1
ATOM 726 O O . GLN A 1 94 ? 17.054 -5.754 2.975 1.00 97.50 94 GLN A O 1
ATOM 731 N N . LEU A 1 95 ? 19.186 -6.409 2.705 1.00 97.81 95 LEU A N 1
ATOM 732 C CA . LEU A 1 95 ? 19.164 -7.393 3.790 1.00 97.81 95 LEU A CA 1
ATOM 733 C C . LEU A 1 95 ? 19.097 -6.741 5.184 1.00 97.81 95 LEU A C 1
ATOM 735 O O . LEU A 1 95 ? 18.335 -7.213 6.027 1.00 97.81 95 LEU A O 1
ATOM 739 N N . ASN A 1 96 ? 19.807 -5.629 5.411 1.00 97.50 96 ASN A N 1
ATOM 740 C CA . ASN A 1 96 ? 19.716 -4.843 6.651 1.00 97.50 96 ASN A CA 1
ATOM 741 C C . ASN A 1 96 ? 18.295 -4.287 6.863 1.00 97.50 96 ASN A C 1
ATOM 743 O O . ASN A 1 96 ? 17.774 -4.314 7.978 1.00 97.50 96 ASN A O 1
ATOM 747 N N . THR A 1 97 ? 17.636 -3.807 5.802 1.00 97.56 97 THR A N 1
ATOM 748 C CA . THR A 1 97 ? 16.238 -3.351 5.844 1.00 97.56 97 THR A CA 1
ATOM 749 C C . THR A 1 97 ? 15.292 -4.503 6.190 1.00 97.56 97 THR A C 1
ATOM 751 O O . THR A 1 97 ? 14.383 -4.324 7.001 1.00 97.56 97 THR A O 1
ATOM 754 N N . LEU A 1 98 ? 15.513 -5.697 5.629 1.00 97.81 98 LEU A N 1
ATOM 755 C CA . LEU A 1 98 ? 14.711 -6.886 5.931 1.00 97.81 98 LEU A CA 1
ATOM 756 C C . LEU A 1 98 ? 14.857 -7.329 7.397 1.00 97.81 98 LEU A C 1
ATOM 758 O O . LEU A 1 98 ? 13.855 -7.620 8.048 1.00 97.81 98 LEU A O 1
ATOM 762 N N . GLU A 1 99 ? 16.080 -7.330 7.930 1.00 97.88 99 GLU A N 1
ATOM 763 C CA . GLU A 1 99 ? 16.351 -7.645 9.338 1.00 97.88 99 GLU A CA 1
ATOM 764 C C . GLU A 1 99 ? 15.798 -6.574 10.295 1.00 97.88 99 GLU A C 1
ATOM 766 O O . GLU A 1 99 ? 15.211 -6.910 11.323 1.00 97.88 99 GLU A O 1
ATOM 771 N N . SER A 1 100 ? 15.874 -5.292 9.923 1.00 97.81 100 SER A N 1
ATOM 772 C CA . SER A 1 100 ? 15.274 -4.190 10.695 1.00 97.81 100 SER A CA 1
ATOM 773 C C . SER A 1 100 ? 13.754 -4.346 10.818 1.00 97.81 100 SER A C 1
ATOM 775 O O . SER A 1 100 ? 13.202 -4.215 11.911 1.00 97.81 100 SER A O 1
ATOM 777 N N . ARG A 1 101 ? 13.074 -4.712 9.720 1.00 96.94 101 ARG A N 1
ATOM 778 C CA . ARG A 1 101 ? 11.635 -5.024 9.736 1.00 96.94 101 ARG A CA 1
ATOM 779 C C . ARG A 1 101 ? 11.328 -6.282 10.557 1.00 96.94 101 ARG A C 1
ATOM 781 O O . ARG A 1 101 ? 10.345 -6.296 11.288 1.00 96.94 101 ARG A O 1
ATOM 788 N N . ALA A 1 102 ? 12.173 -7.312 10.498 1.00 98.00 102 ALA A N 1
ATOM 789 C CA . ALA A 1 102 ? 12.023 -8.500 11.342 1.00 98.00 102 ALA A CA 1
ATOM 790 C C . ALA A 1 102 ? 12.077 -8.150 12.843 1.00 98.00 102 ALA A C 1
ATOM 792 O O . ALA A 1 102 ? 11.205 -8.563 13.606 1.00 98.00 102 ALA A O 1
ATOM 793 N N . ALA A 1 103 ? 13.056 -7.339 13.256 1.00 97.88 103 ALA A N 1
ATOM 794 C CA . ALA A 1 103 ? 13.193 -6.874 14.636 1.00 97.88 103 ALA A CA 1
ATOM 795 C C . ALA A 1 103 ? 12.012 -5.991 15.086 1.00 97.88 103 ALA A C 1
ATOM 797 O O . ALA A 1 103 ? 11.581 -6.073 16.236 1.00 97.88 103 ALA A O 1
ATOM 798 N N . GLU A 1 104 ? 11.453 -5.181 14.185 1.00 97.31 104 GLU A N 1
ATOM 799 C CA . GLU A 1 104 ? 10.230 -4.417 14.440 1.00 97.31 104 GLU A CA 1
ATOM 800 C C . GLU A 1 104 ? 9.017 -5.318 14.728 1.00 97.31 104 GLU A C 1
ATOM 802 O O . GLU A 1 104 ? 8.315 -5.069 15.710 1.00 97.31 104 GLU A O 1
ATOM 807 N N . HIS A 1 105 ? 8.774 -6.367 13.936 1.00 97.62 105 HIS A N 1
ATOM 808 C CA . HIS A 1 105 ? 7.625 -7.251 14.169 1.00 97.62 105 HIS A CA 1
ATOM 809 C C . HIS A 1 105 ? 7.732 -8.021 15.504 1.00 97.62 105 HIS A C 1
ATOM 811 O O . HIS A 1 105 ? 6.718 -8.205 16.178 1.00 97.62 105 HIS A O 1
ATOM 817 N N . ASP A 1 106 ? 8.938 -8.382 15.970 1.00 98.19 106 ASP A N 1
ATOM 818 C CA . ASP A 1 106 ? 9.111 -8.963 17.317 1.00 98.19 106 ASP A CA 1
ATOM 819 C C . ASP A 1 106 ? 8.848 -7.942 18.446 1.00 98.19 106 ASP A C 1
ATOM 821 O O . ASP A 1 106 ? 8.215 -8.280 19.453 1.00 98.19 106 ASP A O 1
ATOM 825 N N . GLN A 1 107 ? 9.249 -6.673 18.265 1.00 97.88 107 GLN A N 1
ATOM 826 C CA . GLN A 1 107 ? 8.890 -5.585 19.189 1.00 97.88 107 GLN A CA 1
ATOM 827 C C . GLN A 1 107 ? 7.373 -5.361 19.238 1.00 97.88 107 GLN A C 1
ATOM 829 O O . GLN A 1 107 ? 6.809 -5.245 20.328 1.00 97.88 107 GLN A O 1
ATOM 834 N N . PHE A 1 108 ? 6.711 -5.323 18.077 1.00 98.25 108 PHE A N 1
ATOM 835 C CA . PHE A 1 108 ? 5.258 -5.184 17.970 1.00 98.25 108 PHE A CA 1
ATOM 836 C C . PHE A 1 108 ? 4.551 -6.335 18.694 1.00 98.25 108 PHE A C 1
ATOM 838 O O . PHE A 1 108 ? 3.712 -6.100 19.564 1.00 98.25 108 PHE A O 1
ATOM 845 N N . ALA A 1 109 ? 4.977 -7.575 18.449 1.00 98.44 109 ALA A N 1
ATOM 846 C CA . ALA A 1 109 ? 4.470 -8.742 19.157 1.00 98.44 109 ALA A CA 1
ATOM 847 C C . ALA A 1 109 ? 4.651 -8.647 20.683 1.00 98.44 109 ALA A C 1
ATOM 849 O O . ALA A 1 109 ? 3.745 -9.008 21.438 1.00 98.44 109 ALA A O 1
ATOM 850 N N . GLY A 1 110 ? 5.797 -8.141 21.153 1.00 98.25 110 GLY A N 1
ATOM 851 C CA . GLY A 1 110 ? 6.043 -7.868 22.573 1.00 98.25 110 GLY A CA 1
ATOM 852 C C . GLY A 1 110 ? 5.112 -6.797 23.158 1.00 98.25 110 GLY A C 1
ATOM 853 O O . GLY A 1 110 ? 4.637 -6.943 24.289 1.00 98.25 110 GLY A O 1
ATOM 854 N N . ALA A 1 111 ? 4.796 -5.753 22.387 1.00 98.25 111 ALA A N 1
ATOM 855 C CA . ALA A 1 111 ? 3.853 -4.706 22.777 1.00 98.25 111 ALA A CA 1
ATOM 856 C C . ALA A 1 111 ? 2.409 -5.231 22.886 1.00 98.25 111 ALA A C 1
ATOM 858 O O . ALA A 1 111 ? 1.733 -4.924 23.868 1.00 98.25 111 ALA A O 1
ATOM 859 N N . LEU A 1 112 ? 1.961 -6.094 21.961 1.00 98.56 112 LEU A N 1
ATOM 860 C CA . LEU A 1 112 ? 0.630 -6.725 22.021 1.00 98.56 112 LEU A CA 1
ATOM 861 C C . LEU A 1 112 ? 0.403 -7.510 23.330 1.00 98.56 112 LEU A C 1
ATOM 863 O O . LEU A 1 112 ? -0.696 -7.489 23.883 1.00 98.56 112 LEU A O 1
ATOM 867 N N . ILE A 1 113 ? 1.442 -8.159 23.871 1.00 98.62 113 ILE A N 1
ATOM 868 C CA . ILE A 1 113 ? 1.372 -8.812 25.188 1.00 98.62 113 ILE A CA 1
ATOM 869 C C . ILE A 1 113 ? 1.345 -7.771 26.311 1.00 98.62 113 ILE A C 1
ATOM 871 O O . ILE A 1 113 ? 0.390 -7.698 27.084 1.00 98.62 113 ILE A O 1
ATOM 875 N N . THR A 1 114 ? 2.407 -6.968 26.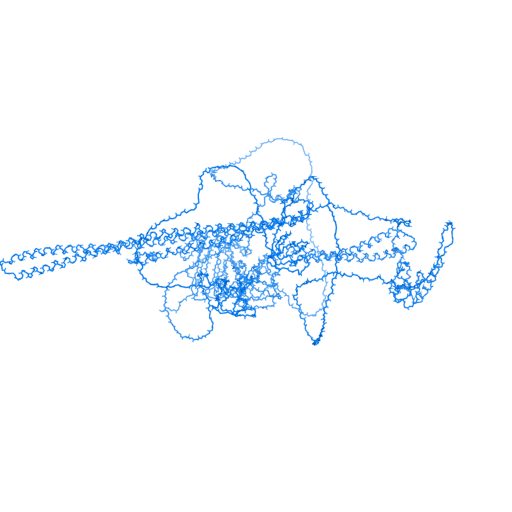393 1.00 98.50 114 THR A N 1
ATOM 876 C CA . THR A 1 114 ? 2.725 -6.162 27.583 1.00 98.50 114 THR A CA 1
ATOM 877 C C . THR A 1 114 ? 1.837 -4.932 27.756 1.00 98.50 114 THR A C 1
ATOM 879 O O . THR A 1 114 ? 1.625 -4.493 28.885 1.00 98.50 114 THR A O 1
ATOM 882 N N . GLN A 1 115 ? 1.299 -4.386 26.662 1.00 98.31 115 GLN A N 1
ATOM 883 C CA . GLN A 1 115 ? 0.491 -3.163 26.666 1.00 98.31 115 GLN A CA 1
ATOM 884 C C . GLN A 1 115 ? -1.008 -3.423 26.459 1.00 98.31 115 GLN A C 1
ATOM 886 O O . GLN A 1 115 ? -1.813 -2.563 26.811 1.00 98.31 115 GLN A O 1
ATOM 891 N N . LEU A 1 116 ? -1.400 -4.596 25.938 1.00 98.56 116 LEU A N 1
ATOM 892 C CA . LEU A 1 116 ? -2.806 -4.937 25.674 1.00 98.56 116 LEU A CA 1
ATOM 893 C C . LEU A 1 116 ? -3.259 -6.174 26.463 1.00 98.56 116 LEU A C 1
ATOM 895 O O . LEU A 1 116 ? -4.097 -6.048 27.355 1.00 98.56 116 LEU A O 1
ATOM 899 N N . ALA A 1 117 ? -2.700 -7.360 26.189 1.00 98.62 117 ALA A N 1
ATOM 900 C CA . ALA A 1 117 ? -3.183 -8.614 26.779 1.00 98.62 117 ALA A CA 1
ATOM 901 C C . ALA A 1 117 ? -3.036 -8.668 28.314 1.00 98.62 117 ALA A C 1
ATOM 903 O O . ALA A 1 117 ? -3.950 -9.104 29.018 1.00 98.62 117 ALA A O 1
ATOM 904 N N . ASP A 1 118 ? -1.909 -8.206 28.860 1.00 98.56 118 ASP A N 1
ATOM 905 C CA . ASP A 1 118 ? -1.695 -8.196 30.311 1.00 98.56 118 ASP A CA 1
ATOM 906 C C . ASP A 1 118 ? -2.558 -7.129 31.029 1.00 98.56 118 ASP A C 1
ATOM 908 O O . ASP A 1 118 ? -3.227 -7.479 32.009 1.00 98.56 118 ASP A O 1
ATOM 912 N N . PRO A 1 119 ? -2.679 -5.875 30.538 1.00 98.56 119 PRO A N 1
ATOM 913 C CA . PRO A 1 119 ? -3.651 -4.908 31.061 1.00 98.56 119 PRO A CA 1
ATOM 914 C C . PRO A 1 119 ? -5.121 -5.346 30.974 1.00 98.56 119 PRO A C 1
ATOM 916 O O . PRO A 1 119 ? -5.864 -5.112 31.928 1.00 98.56 119 PRO A O 1
ATOM 919 N N . LEU A 1 120 ? -5.547 -6.021 29.898 1.00 98.62 120 LEU A N 1
ATOM 920 C CA . LEU A 1 120 ? -6.903 -6.586 29.782 1.00 98.62 120 LEU A CA 1
ATOM 921 C C . LEU A 1 120 ? -7.170 -7.643 30.859 1.00 98.62 120 LEU A C 1
ATOM 923 O O . LEU A 1 120 ? -8.200 -7.598 31.532 1.00 98.62 120 LEU A O 1
ATOM 927 N N . LYS A 1 121 ? -6.209 -8.545 31.086 1.00 98.50 121 LYS A N 1
ATOM 928 C CA . LYS A 1 121 ? -6.287 -9.553 32.150 1.00 98.50 121 LYS A CA 1
ATOM 929 C C . LYS A 1 121 ? -6.397 -8.912 33.540 1.00 98.50 121 LYS A C 1
ATOM 931 O O . LYS A 1 121 ? -7.223 -9.337 34.344 1.00 98.50 121 LYS A O 1
ATOM 936 N N . ILE A 1 122 ? -5.617 -7.860 33.808 1.00 98.38 122 ILE A N 1
ATOM 937 C CA . ILE A 1 122 ? -5.658 -7.100 35.074 1.00 98.38 122 ILE A CA 1
ATOM 938 C C . ILE A 1 122 ? -6.986 -6.335 35.240 1.00 98.38 122 ILE A C 1
ATOM 940 O O . ILE A 1 122 ? -7.493 -6.214 36.358 1.00 98.38 122 ILE A O 1
ATOM 944 N N . LEU A 1 123 ? -7.571 -5.826 34.150 1.00 98.25 123 LEU A N 1
ATOM 945 C CA . LEU A 1 123 ? -8.904 -5.215 34.160 1.00 98.25 123 LEU A CA 1
ATOM 946 C C . LEU A 1 123 ? -9.981 -6.255 34.506 1.00 98.25 123 LEU A C 1
ATOM 948 O O . LEU A 1 123 ? -10.841 -5.983 35.347 1.00 98.25 123 LEU A O 1
ATOM 952 N N . GLY A 1 124 ? -9.901 -7.451 33.916 1.00 98.31 124 GLY A N 1
ATOM 953 C CA . GLY A 1 124 ? -10.803 -8.570 34.197 1.00 98.31 124 GLY A CA 1
ATOM 954 C C . GLY A 1 124 ? -10.776 -9.006 35.661 1.00 98.31 124 GLY A C 1
ATOM 955 O O . GLY A 1 124 ? -11.826 -9.044 36.303 1.00 98.31 124 GLY A O 1
ATOM 956 N N . THR A 1 125 ? -9.593 -9.251 36.239 1.00 98.31 125 THR A N 1
ATOM 957 C CA . THR A 1 125 ? -9.501 -9.674 37.650 1.00 98.31 125 THR A CA 1
ATOM 958 C C . THR A 1 125 ? -10.047 -8.613 38.604 1.00 98.31 125 THR A C 1
ATOM 960 O O . THR A 1 125 ? -10.873 -8.933 39.456 1.00 98.31 125 THR A O 1
ATOM 963 N N . ARG A 1 126 ? -9.669 -7.338 38.424 1.00 97.88 126 ARG A N 1
ATOM 964 C CA . ARG A 1 126 ? -10.111 -6.237 39.301 1.00 97.88 126 ARG A CA 1
ATOM 965 C C . ARG A 1 126 ? -11.610 -5.956 39.209 1.00 97.88 126 ARG A C 1
ATOM 967 O O . ARG A 1 126 ? -12.235 -5.630 40.216 1.00 97.88 126 ARG A O 1
ATOM 974 N N . THR A 1 127 ? -12.204 -6.066 38.020 1.00 98.12 127 THR A N 1
ATOM 975 C CA . THR A 1 127 ? -13.652 -5.848 37.860 1.00 98.12 127 THR A CA 1
ATOM 976 C C . THR A 1 127 ? -14.472 -7.015 38.411 1.00 98.12 127 THR A C 1
ATOM 978 O O . THR A 1 127 ? -15.503 -6.775 39.035 1.00 98.12 127 THR A O 1
ATOM 981 N N . GLU A 1 128 ? -13.993 -8.257 38.300 1.00 98.38 128 GLU A N 1
ATOM 982 C CA . GLU A 1 128 ? -14.626 -9.418 38.943 1.00 98.38 128 GLU A CA 1
ATOM 983 C C . GLU A 1 128 ? -14.474 -9.403 40.478 1.00 98.38 128 GLU A C 1
ATOM 985 O O . GLU A 1 128 ? -15.403 -9.785 41.190 1.00 98.38 128 GLU A O 1
ATOM 990 N N . GLU A 1 129 ? -13.346 -8.926 41.015 1.00 98.25 129 GLU A N 1
ATOM 991 C CA . GLU A 1 129 ? -13.167 -8.682 42.457 1.00 98.25 129 GLU A CA 1
ATOM 992 C C . GLU A 1 129 ? -14.198 -7.674 42.989 1.00 98.25 129 GLU A C 1
ATOM 994 O O . GLU A 1 129 ? -14.883 -7.954 43.974 1.00 98.25 129 GLU A O 1
ATOM 999 N N . LEU A 1 130 ? -14.388 -6.542 42.300 1.00 98.06 130 LEU A N 1
ATOM 1000 C CA . LEU A 1 130 ? -15.420 -5.563 42.659 1.00 98.06 130 LEU A CA 1
ATOM 1001 C C . LEU A 1 130 ? -16.837 -6.140 42.516 1.00 98.06 130 LEU A C 1
ATOM 1003 O O . LEU A 1 130 ? -17.661 -5.963 43.417 1.00 98.06 130 LEU A O 1
ATOM 1007 N N . ARG A 1 131 ? -17.133 -6.881 41.439 1.00 98.50 131 ARG A N 1
ATOM 1008 C CA . ARG A 1 131 ? -18.450 -7.511 41.232 1.00 98.50 131 ARG A CA 1
ATOM 1009 C C . ARG A 1 131 ? -18.776 -8.542 42.323 1.00 98.50 131 ARG A C 1
ATOM 1011 O O . ARG A 1 131 ? -19.933 -8.648 42.735 1.00 98.50 131 ARG A O 1
ATOM 1018 N N . LYS A 1 132 ? -17.784 -9.275 42.844 1.00 98.38 132 LYS A N 1
ATOM 1019 C CA . LYS A 1 132 ? -17.969 -10.180 43.997 1.00 98.38 132 LYS A CA 1
ATOM 1020 C C . LYS A 1 132 ? -18.479 -9.439 45.231 1.00 98.38 132 LYS A C 1
ATOM 1022 O O . LYS A 1 132 ? -19.494 -9.860 45.777 1.00 98.38 132 LYS A O 1
ATOM 1027 N N . LEU A 1 133 ? -17.885 -8.294 45.579 1.00 98.00 133 LEU A N 1
ATOM 1028 C CA . LEU A 1 133 ? -18.326 -7.477 46.721 1.00 98.00 133 LEU A CA 1
ATOM 1029 C C . LEU A 1 133 ? -19.790 -7.014 46.592 1.00 98.00 133 LEU A C 1
ATOM 1031 O O . LEU A 1 133 ? -20.523 -7.024 47.581 1.00 98.00 133 LEU A O 1
ATOM 1035 N N . HIS A 1 134 ? -20.244 -6.680 45.377 1.00 98.12 134 HIS A N 1
ATOM 1036 C CA . HIS A 1 134 ? -21.655 -6.356 45.120 1.00 98.12 134 HIS A CA 1
ATOM 1037 C C . HIS A 1 134 ? -22.565 -7.576 45.356 1.00 98.12 134 HIS A C 1
ATOM 1039 O O . HIS A 1 134 ? -23.626 -7.454 45.966 1.00 98.12 134 HIS A O 1
ATOM 1045 N N . GLY A 1 135 ? -22.139 -8.765 44.912 1.00 97.75 135 GLY A N 1
ATOM 1046 C CA . GLY A 1 135 ? -22.841 -10.031 45.153 1.00 97.75 135 GLY A CA 1
ATOM 1047 C C . GLY A 1 135 ? -22.951 -10.392 46.637 1.00 97.75 135 GLY A C 1
ATOM 1048 O O . GLY A 1 135 ? -24.035 -10.748 47.102 1.00 97.75 135 GLY A O 1
ATOM 1049 N N . ASP A 1 136 ? -21.858 -10.246 47.386 1.00 98.06 136 ASP A N 1
ATOM 1050 C CA . ASP A 1 136 ? -21.815 -10.519 48.826 1.00 98.06 136 ASP A CA 1
ATOM 1051 C C . ASP A 1 136 ? -22.708 -9.544 49.613 1.00 98.06 136 ASP A C 1
ATOM 1053 O O . ASP A 1 136 ? -23.418 -9.949 50.540 1.00 98.06 136 ASP A O 1
ATOM 1057 N N . TYR A 1 137 ? -22.741 -8.264 49.218 1.00 97.75 137 TYR A N 1
ATOM 1058 C CA . TYR A 1 137 ? -23.620 -7.272 49.839 1.00 97.75 137 TYR A CA 1
ATOM 1059 C C . TYR A 1 137 ? -25.101 -7.503 49.500 1.00 97.75 137 TYR A C 1
ATOM 1061 O O . TYR A 1 137 ? -25.935 -7.470 50.405 1.00 97.75 137 TYR A O 1
ATOM 1069 N N . ALA A 1 138 ? -25.442 -7.855 48.255 1.00 97.25 138 ALA A N 1
ATOM 1070 C CA . ALA A 1 138 ? -26.808 -8.248 47.897 1.00 97.25 138 ALA A CA 1
ATOM 1071 C C . ALA A 1 138 ? -27.286 -9.470 48.702 1.00 97.25 138 ALA A C 1
ATOM 1073 O O . ALA A 1 138 ? -28.387 -9.459 49.254 1.00 97.25 138 ALA A O 1
ATOM 1074 N N . ALA A 1 139 ? -26.443 -10.499 48.846 1.00 97.75 139 ALA A N 1
ATOM 1075 C CA . ALA A 1 139 ? -26.757 -11.681 49.651 1.00 97.75 139 ALA A CA 1
ATOM 1076 C C . ALA A 1 139 ? -26.951 -11.346 51.145 1.00 97.75 139 ALA A C 1
ATOM 1078 O O . ALA A 1 139 ? -27.799 -11.945 51.816 1.00 97.75 139 ALA A O 1
ATOM 1079 N N . LYS A 1 140 ? -26.210 -10.360 51.673 1.00 97.62 140 LYS A N 1
ATOM 1080 C CA . LYS A 1 140 ? -26.432 -9.812 53.019 1.00 97.62 140 LYS A CA 1
ATOM 1081 C C . LYS A 1 140 ? -27.795 -9.111 53.122 1.00 97.62 140 LYS A C 1
ATOM 1083 O O . LYS A 1 140 ? -28.540 -9.411 54.055 1.00 97.62 140 LYS A O 1
ATOM 1088 N N . LEU A 1 141 ? -28.143 -8.244 52.168 1.00 96.25 141 LEU A N 1
ATOM 1089 C CA . LEU A 1 141 ? -29.428 -7.532 52.143 1.00 96.25 141 LEU A CA 1
ATOM 1090 C C . LEU A 1 141 ? -30.624 -8.498 52.048 1.00 96.25 141 LEU A C 1
ATOM 1092 O O . LEU A 1 141 ? -31.584 -8.348 52.807 1.00 96.25 141 LEU A O 1
ATOM 1096 N N . GLU A 1 142 ? -30.566 -9.528 51.189 1.00 95.75 142 GLU A N 1
ATOM 1097 C CA . GLU A 1 142 ? -31.611 -10.568 51.114 1.00 95.75 142 GLU A CA 1
ATOM 1098 C C . GLU A 1 142 ? -31.802 -11.273 52.469 1.00 95.75 142 GLU A C 1
ATOM 1100 O O . GLU A 1 142 ? -32.929 -11.457 52.935 1.00 95.75 142 GLU A O 1
ATOM 1105 N N . LYS A 1 143 ? -30.698 -11.619 53.143 1.00 97.25 143 LYS A N 1
ATOM 1106 C CA . LYS A 1 143 ? -30.711 -12.290 54.450 1.00 97.25 143 LYS A CA 1
ATOM 1107 C C . LYS A 1 143 ? -31.277 -11.406 55.566 1.00 97.25 143 LYS A C 1
ATOM 1109 O O . LYS A 1 143 ? -32.003 -11.907 56.427 1.00 97.25 143 LYS A O 1
ATOM 1114 N N . GLU A 1 144 ? -30.966 -10.112 55.568 1.00 96.50 144 GLU A N 1
ATOM 1115 C CA . GLU A 1 144 ? -31.481 -9.152 56.554 1.00 96.50 144 GLU A CA 1
ATOM 1116 C C . GLU A 1 144 ? -32.987 -8.896 56.355 1.00 96.50 144 GLU A C 1
ATOM 1118 O O . GLU A 1 144 ? -33.748 -8.955 57.327 1.00 96.50 144 GLU A O 1
ATOM 1123 N N . ARG A 1 145 ? -33.446 -8.750 55.103 1.00 96.00 145 ARG A N 1
ATOM 1124 C CA . ARG A 1 145 ? -34.875 -8.710 54.730 1.00 96.00 145 ARG A CA 1
ATOM 1125 C C . ARG A 1 145 ? -35.625 -9.947 55.235 1.00 96.00 145 ARG A C 1
ATOM 1127 O O . ARG A 1 145 ? -36.637 -9.828 55.933 1.00 96.00 145 ARG A O 1
ATOM 1134 N N . ASP A 1 146 ? -35.120 -11.140 54.924 1.00 97.19 146 ASP A N 1
ATOM 1135 C CA . ASP A 1 146 ? -35.807 -12.395 55.247 1.00 97.19 146 ASP A CA 1
ATOM 1136 C C . ASP A 1 146 ? -35.811 -12.691 56.753 1.00 97.19 146 ASP A C 1
ATOM 1138 O O . ASP A 1 146 ? -36.792 -13.241 57.274 1.00 97.19 146 ASP A O 1
ATOM 1142 N N . HIS A 1 147 ? -34.783 -12.241 57.482 1.00 97.12 147 HIS A N 1
ATOM 1143 C CA . HIS A 1 147 ? -34.781 -12.243 58.943 1.00 97.12 147 HIS A CA 1
ATOM 1144 C C . HIS A 1 147 ? -35.909 -11.367 59.514 1.00 97.12 147 HIS A C 1
ATOM 1146 O O . HIS A 1 147 ? -36.702 -11.866 60.320 1.00 97.12 147 HIS A O 1
ATOM 1152 N N . GLN A 1 148 ? -36.064 -10.120 59.051 1.00 96.56 148 GLN A N 1
ATOM 1153 C CA . GLN A 1 148 ? -37.155 -9.238 59.497 1.00 96.56 148 GLN A CA 1
ATOM 1154 C C . GLN A 1 148 ? -38.540 -9.840 59.199 1.00 96.56 148 GLN A C 1
ATOM 1156 O O . GLN A 1 148 ? -39.432 -9.819 60.052 1.00 96.56 148 GLN A O 1
ATOM 1161 N N . TYR A 1 149 ? -38.720 -10.465 58.029 1.00 97.81 149 TYR A N 1
ATOM 1162 C CA . TYR A 1 149 ? -39.960 -11.179 57.696 1.00 97.81 149 TYR A CA 1
ATOM 1163 C C . TYR A 1 149 ? -40.187 -12.413 58.589 1.00 97.81 149 TYR A C 1
ATOM 1165 O O . TYR A 1 149 ? -41.332 -12.761 58.892 1.00 97.81 149 TYR A O 1
ATOM 1173 N N . SER A 1 150 ? -39.124 -13.098 59.032 1.00 97.50 150 SER A N 1
ATOM 1174 C CA . SER A 1 150 ? -39.224 -14.225 59.973 1.00 97.50 150 SER A CA 1
ATOM 1175 C C . SER A 1 150 ? -39.678 -13.784 61.371 1.00 97.50 150 SER A C 1
ATOM 1177 O O . SER A 1 150 ? -40.620 -14.372 61.910 1.00 97.50 150 SER A O 1
ATOM 1179 N N . GLU A 1 151 ? -39.111 -12.703 61.918 1.00 95.88 151 GLU A N 1
ATOM 1180 C CA . GLU A 1 151 ? -39.522 -12.176 63.222 1.00 95.88 151 GLU A CA 1
ATOM 1181 C C . GLU A 1 151 ? -40.944 -11.602 63.175 1.00 95.88 151 GLU A C 1
ATOM 1183 O O . GLU A 1 151 ? -41.723 -11.869 64.089 1.00 95.88 151 GLU A O 1
ATOM 1188 N N . LEU A 1 152 ? -41.360 -10.926 62.095 1.00 97.81 152 LEU A N 1
ATOM 1189 C CA . LEU A 1 152 ? -42.747 -10.455 61.965 1.00 97.81 152 LEU A CA 1
ATOM 1190 C C . LEU A 1 152 ? -43.764 -11.612 62.028 1.00 97.81 152 LEU A C 1
ATOM 1192 O O . LEU A 1 152 ? -44.751 -11.532 62.766 1.00 97.81 152 LEU A O 1
ATOM 1196 N N . ARG A 1 153 ? -43.505 -12.716 61.310 1.00 97.81 153 ARG A N 1
ATOM 1197 C CA . ARG A 1 153 ? -44.345 -13.933 61.352 1.00 97.81 153 ARG A CA 1
ATOM 1198 C C . ARG A 1 153 ? -44.412 -14.533 62.762 1.00 97.81 153 ARG A C 1
ATOM 1200 O O . ARG A 1 153 ? -45.487 -14.910 63.224 1.00 97.81 153 ARG A O 1
ATOM 1207 N N . LYS A 1 154 ? -43.284 -14.560 63.472 1.00 97.19 154 LYS A N 1
ATOM 1208 C CA . LYS A 1 154 ? -43.160 -15.037 64.860 1.00 97.19 154 LYS A CA 1
ATOM 1209 C C . LYS A 1 154 ? -43.910 -14.144 65.860 1.00 97.19 154 LYS A C 1
ATOM 1211 O O . LYS A 1 154 ? -44.570 -14.672 66.752 1.00 97.19 154 LYS A O 1
ATOM 1216 N N . GLN A 1 155 ? -43.879 -12.817 65.705 1.00 97.44 155 GLN A N 1
ATOM 1217 C CA . GLN A 1 155 ? -44.667 -11.899 66.544 1.00 97.44 155 GLN A CA 1
ATOM 1218 C C . GLN A 1 155 ? -46.175 -12.021 66.259 1.00 97.44 155 GLN A C 1
ATOM 1220 O O . GLN A 1 155 ? -46.960 -12.023 67.208 1.00 97.44 155 GLN A O 1
ATOM 1225 N N . LYS A 1 156 ? -46.588 -12.232 64.995 1.00 97.31 156 LYS A N 1
ATOM 1226 C CA . LYS A 1 156 ? -47.985 -12.580 64.674 1.00 97.31 156 LYS A CA 1
ATOM 1227 C C . LYS A 1 156 ? -48.414 -13.865 65.389 1.00 97.31 156 LYS A C 1
ATOM 1229 O O . LYS A 1 156 ? -49.457 -13.870 66.029 1.00 97.31 156 LYS A O 1
ATOM 1234 N N . GLY A 1 157 ? -47.597 -14.920 65.344 1.00 97.06 157 GLY A N 1
ATOM 1235 C CA . GLY A 1 157 ? -47.898 -16.191 66.015 1.00 97.06 157 GLY A CA 1
ATOM 1236 C C . GLY A 1 157 ? -48.123 -16.046 67.526 1.00 97.06 157 GLY A C 1
ATOM 1237 O O . GLY A 1 157 ? -49.055 -16.639 68.067 1.00 97.06 157 GLY A O 1
ATOM 1238 N N . LYS A 1 158 ? -47.339 -15.195 68.208 1.00 97.00 158 LYS A N 1
ATOM 1239 C CA . LYS A 1 158 ? -47.588 -14.849 69.622 1.00 97.00 158 LYS A CA 1
ATOM 1240 C C . LYS A 1 158 ? -48.924 -14.131 69.810 1.00 97.00 158 LYS A C 1
ATOM 1242 O O . LYS A 1 158 ? -49.678 -14.495 70.706 1.00 97.00 158 LYS A O 1
ATOM 1247 N N . TYR A 1 159 ? -49.220 -13.129 68.979 1.00 97.56 159 TYR A N 1
ATOM 1248 C CA . TYR A 1 159 ? -50.486 -12.393 69.035 1.00 97.56 159 TYR A CA 1
ATOM 1249 C C . TYR A 1 159 ? -51.691 -13.324 68.831 1.00 97.56 159 TYR A C 1
ATOM 1251 O O . TYR A 1 159 ? -52.611 -13.315 69.647 1.00 97.56 159 TYR A O 1
ATOM 1259 N N . ASP A 1 160 ? -51.641 -14.194 67.818 1.00 97.31 160 ASP A N 1
ATOM 1260 C CA . ASP A 1 160 ? -52.673 -15.198 67.547 1.00 97.31 160 ASP A CA 1
ATOM 1261 C C . ASP A 1 160 ? -52.878 -16.133 68.758 1.00 97.31 160 ASP A C 1
ATOM 1263 O O . ASP A 1 160 ? -54.014 -16.366 69.177 1.00 97.31 160 ASP A O 1
ATOM 1267 N N . SER A 1 161 ? -51.787 -16.623 69.366 1.00 97.25 161 SER A N 1
ATOM 1268 C CA . SER A 1 161 ? -51.823 -17.491 70.555 1.00 97.25 161 SER A CA 1
ATOM 1269 C C . SER A 1 161 ? -52.449 -16.792 71.767 1.00 97.25 161 SER A C 1
ATOM 1271 O O . SER A 1 161 ? -53.348 -17.336 72.408 1.00 97.25 161 SER A O 1
ATOM 1273 N N . VAL A 1 162 ? -52.041 -15.556 72.068 1.00 96.69 162 VAL A N 1
ATOM 1274 C CA . VAL A 1 162 ? -52.581 -14.804 73.214 1.00 96.69 162 VAL A CA 1
ATOM 1275 C C . VAL A 1 162 ? -54.050 -14.411 72.982 1.00 96.69 162 VAL A C 1
ATOM 1277 O O . VAL A 1 162 ? -54.834 -14.380 73.931 1.00 96.69 162 VAL A O 1
ATOM 1280 N N . CYS A 1 163 ? -54.486 -14.210 71.733 1.00 95.81 163 CYS A N 1
ATOM 1281 C CA . CYS A 1 163 ? -55.908 -14.075 71.401 1.00 95.81 163 CYS A CA 1
ATOM 1282 C C . CYS A 1 163 ? -56.711 -15.363 71.665 1.00 95.81 163 CYS A C 1
ATOM 1284 O O . CYS A 1 163 ? -57.814 -15.283 72.214 1.00 95.81 163 CYS A O 1
ATOM 1286 N N . GLN A 1 164 ? -56.167 -16.543 71.343 1.00 96.31 164 GLN A N 1
ATOM 1287 C CA . GLN A 1 164 ? -56.791 -17.828 71.696 1.00 96.31 164 GLN A CA 1
ATOM 1288 C C . GLN A 1 164 ? -56.878 -18.012 73.220 1.00 96.31 164 GLN A C 1
ATOM 1290 O O . GLN A 1 164 ? -57.898 -18.486 73.729 1.00 96.31 164 GLN A O 1
ATOM 1295 N N . GLU A 1 165 ? -55.859 -17.578 73.968 1.00 94.69 165 GLU A N 1
ATOM 1296 C CA . GLU A 1 165 ? -55.899 -17.576 75.433 1.00 94.69 165 GLU A CA 1
ATOM 1297 C C . GLU A 1 165 ? -56.972 -16.631 75.990 1.00 94.69 165 GLU A C 1
ATOM 1299 O O . GLU A 1 165 ? -57.720 -17.046 76.873 1.00 94.69 165 GLU A O 1
ATOM 1304 N N . VAL A 1 166 ? -57.127 -15.410 75.461 1.00 95.19 166 VAL A N 1
ATOM 1305 C CA . VAL A 1 166 ? -58.209 -14.487 75.871 1.00 95.19 166 VAL A CA 1
ATOM 1306 C C . VAL A 1 166 ? -59.589 -15.121 75.682 1.00 95.19 166 VAL A C 1
ATOM 1308 O O . VAL A 1 166 ? -60.401 -15.087 76.606 1.00 95.19 166 VAL A O 1
ATOM 1311 N N . GLU A 1 167 ? -59.855 -15.757 74.541 1.00 93.81 167 GLU A N 1
ATOM 1312 C CA . GLU A 1 167 ? -61.136 -16.435 74.285 1.00 93.81 167 GLU A CA 1
ATOM 1313 C C . GLU A 1 167 ? -61.326 -17.687 75.172 1.00 93.81 167 GLU A C 1
ATOM 1315 O O . GLU A 1 167 ? -62.430 -17.961 75.650 1.00 93.81 167 GLU A O 1
ATOM 1320 N N . SER A 1 168 ? -60.246 -18.417 75.475 1.00 93.56 168 SER A N 1
ATOM 1321 C CA . SER A 1 168 ? -60.240 -19.528 76.443 1.00 93.56 168 SER A CA 1
ATOM 1322 C C . SER A 1 168 ? -60.527 -19.058 77.877 1.00 93.56 168 SER A C 1
ATOM 1324 O O . SER A 1 168 ? -61.249 -19.726 78.622 1.00 93.56 168 SER A O 1
ATOM 1326 N N . ARG A 1 169 ? -60.012 -17.885 78.273 1.00 92.31 169 ARG A N 1
ATOM 1327 C CA . ARG A 1 169 ? -60.333 -17.234 79.554 1.00 92.31 169 ARG A CA 1
ATOM 1328 C C . ARG A 1 169 ? -61.779 -16.738 79.570 1.00 92.31 169 ARG A C 1
ATOM 1330 O O . ARG A 1 169 ? -62.452 -16.968 80.569 1.00 92.31 169 ARG A O 1
ATOM 1337 N N . ARG A 1 170 ? -62.286 -16.151 78.476 1.00 93.44 170 ARG A N 1
ATOM 1338 C CA . ARG A 1 170 ? -63.678 -15.674 78.367 1.00 93.44 170 ARG A CA 1
ATOM 1339 C C . ARG A 1 170 ? -64.680 -16.795 78.638 1.00 93.44 170 ARG A C 1
ATOM 1341 O O . ARG A 1 170 ? -65.492 -16.681 79.547 1.00 93.44 170 ARG A O 1
ATOM 1348 N N . LYS A 1 171 ? -64.528 -17.934 77.954 1.00 91.56 171 LYS A N 1
ATOM 1349 C CA . LYS A 1 171 ? -65.371 -19.132 78.145 1.00 91.56 171 LYS A CA 1
ATOM 1350 C C . LYS A 1 171 ? -65.355 -19.664 79.586 1.00 91.56 171 LYS A C 1
ATOM 1352 O O . LYS A 1 171 ? -66.339 -20.237 80.040 1.00 91.56 171 LYS A O 1
ATOM 1357 N N . LYS A 1 172 ? -64.261 -19.445 80.326 1.00 88.38 172 LYS A N 1
ATOM 1358 C CA . LYS A 1 172 ? -64.135 -19.795 81.754 1.00 88.38 172 LYS A CA 1
ATOM 1359 C C . LYS A 1 172 ? -64.767 -18.765 82.700 1.00 88.38 172 LYS A C 1
ATOM 1361 O O . LYS A 1 172 ? -65.045 -19.122 83.838 1.00 88.38 172 LYS A O 1
ATOM 1366 N N . VAL A 1 173 ? -65.006 -17.528 82.257 1.00 86.88 173 VAL A N 1
ATOM 1367 C CA . VAL A 1 173 ? -65.857 -16.551 82.965 1.00 86.88 173 VAL A CA 1
ATOM 1368 C C . VAL A 1 173 ? -67.329 -16.866 82.709 1.00 86.88 173 VAL A C 1
ATOM 1370 O O . VAL A 1 173 ? -68.100 -16.950 83.663 1.00 86.88 173 VAL A O 1
ATOM 1373 N N . ASP A 1 174 ? -67.688 -17.110 81.444 1.00 85.69 174 ASP A N 1
ATOM 1374 C CA . ASP A 1 174 ? -69.057 -17.408 81.001 1.00 85.69 174 ASP A CA 1
ATOM 1375 C C . ASP A 1 174 ? -69.648 -18.642 81.732 1.00 85.69 174 ASP A C 1
ATOM 1377 O O . ASP A 1 174 ? -70.844 -18.684 82.006 1.00 85.69 174 ASP A O 1
ATOM 1381 N N . GLY A 1 175 ? -68.808 -19.621 82.104 1.00 82.75 175 GLY A N 1
ATOM 1382 C CA . GLY A 1 175 ? -69.196 -20.844 82.828 1.00 82.75 175 GLY A CA 1
ATOM 1383 C C . GLY A 1 175 ? -68.940 -20.874 84.348 1.00 82.75 175 GLY A C 1
ATOM 1384 O O . GLY A 1 175 ? -68.967 -21.960 84.926 1.00 82.75 175 GLY A O 1
ATOM 1385 N N . ALA A 1 176 ? -68.637 -19.750 85.011 1.00 80.56 176 ALA A N 1
ATOM 1386 C CA . ALA A 1 176 ? -68.260 -19.740 86.435 1.00 80.56 176 ALA A CA 1
ATOM 1387 C C . ALA A 1 176 ? -69.429 -19.459 87.407 1.00 80.56 176 ALA A C 1
ATOM 1389 O O . ALA A 1 176 ? -70.086 -18.419 87.330 1.00 80.56 176 ALA A O 1
ATOM 1390 N N . PHE A 1 177 ? -69.605 -20.341 88.402 1.00 75.50 177 PHE A N 1
ATOM 1391 C CA . PHE A 1 177 ? -70.471 -20.117 89.572 1.00 75.50 177 PHE A CA 1
ATOM 1392 C C . PHE A 1 177 ? -69.946 -18.988 90.478 1.00 75.50 177 PHE A C 1
ATOM 1394 O O . PHE A 1 177 ? -68.742 -18.716 90.531 1.00 75.50 177 PHE A O 1
ATOM 1401 N N . ASP A 1 178 ? -70.848 -18.343 91.223 1.00 70.88 178 ASP A N 1
ATOM 1402 C CA . ASP A 1 178 ? -70.621 -17.002 91.782 1.00 70.88 178 ASP A CA 1
ATOM 1403 C C . ASP A 1 178 ? -69.421 -16.888 92.740 1.00 70.88 178 ASP A C 1
ATOM 1405 O O . ASP A 1 178 ? -68.649 -15.936 92.618 1.00 70.88 178 ASP A O 1
ATOM 1409 N N . HIS A 1 179 ? -69.154 -17.891 93.588 1.00 69.19 179 HIS A N 1
ATOM 1410 C CA . HIS A 1 179 ? -67.961 -17.909 94.456 1.00 69.19 179 HIS A CA 1
ATOM 1411 C C . HIS A 1 179 ? -66.616 -17.908 93.693 1.00 69.19 179 HIS A C 1
ATOM 1413 O O . HIS A 1 179 ? -65.606 -17.469 94.241 1.00 69.19 179 HIS A O 1
ATOM 1419 N N . GLY A 1 180 ? -66.569 -18.384 92.441 1.00 78.12 180 GLY A N 1
ATOM 1420 C CA . GLY A 1 180 ? -65.356 -18.387 91.603 1.00 78.12 180 GLY A CA 1
ATOM 1421 C C . GLY A 1 180 ? -65.286 -17.245 90.578 1.00 78.12 180 GLY A C 1
ATOM 1422 O O . GLY A 1 180 ? -64.212 -16.931 90.055 1.00 78.12 180 GLY A O 1
ATOM 1423 N N . LYS A 1 181 ? -66.425 -16.607 90.298 1.00 81.38 181 LYS A N 1
ATOM 1424 C CA . LYS A 1 181 ? -66.666 -15.713 89.154 1.00 81.38 181 LYS A CA 1
ATOM 1425 C C . LYS A 1 181 ? -65.765 -14.477 89.136 1.00 81.38 181 LYS A C 1
ATOM 1427 O O . LYS A 1 181 ? -65.208 -14.142 88.093 1.00 81.38 181 LYS A O 1
ATOM 1432 N N . GLY A 1 182 ? -65.533 -13.857 90.297 1.00 83.56 182 GLY A N 1
ATOM 1433 C CA . GLY A 1 182 ? -64.610 -12.720 90.431 1.00 83.56 182 GLY A CA 1
ATOM 1434 C C . GLY A 1 182 ? -63.157 -13.078 90.088 1.00 83.56 182 GLY A C 1
ATOM 1435 O O . GLY A 1 182 ? -62.498 -12.360 89.340 1.00 83.56 182 GLY A O 1
ATOM 1436 N N . LYS A 1 183 ? -62.668 -14.240 90.543 1.00 87.31 183 LYS A N 1
ATOM 1437 C CA . LYS A 1 183 ? -61.304 -14.710 90.237 1.00 87.31 183 LYS A CA 1
ATOM 1438 C C . LYS A 1 183 ? -61.136 -15.043 88.751 1.00 87.31 183 LYS A C 1
ATOM 1440 O O . LYS A 1 183 ? -60.099 -14.723 88.172 1.00 87.31 183 LYS A O 1
ATOM 1445 N N . ALA A 1 184 ? -62.152 -15.646 88.130 1.00 85.19 184 ALA A N 1
ATOM 1446 C CA . ALA A 1 184 ? -62.166 -15.891 86.688 1.00 85.19 184 ALA A CA 1
ATOM 1447 C C . ALA A 1 184 ? -62.134 -14.572 85.893 1.00 85.19 184 ALA A C 1
ATOM 1449 O O . ALA A 1 184 ? -61.345 -14.439 84.956 1.00 85.19 184 ALA A O 1
ATOM 1450 N N . ARG A 1 185 ? -62.941 -13.583 86.303 1.00 86.50 185 ARG A N 1
ATOM 1451 C CA . ARG A 1 185 ? -63.013 -12.262 85.668 1.00 86.50 185 ARG A CA 1
ATOM 1452 C C . ARG A 1 185 ? -61.682 -11.511 85.728 1.00 86.50 185 ARG A C 1
ATOM 1454 O O . ARG A 1 185 ? -61.202 -11.087 84.681 1.00 86.50 185 ARG A O 1
ATOM 1461 N N . ASN A 1 186 ? -61.040 -11.436 86.895 1.00 89.56 186 ASN A N 1
ATOM 1462 C CA . ASN A 1 186 ? -59.732 -10.784 87.031 1.00 89.56 186 ASN A CA 1
ATOM 1463 C C . ASN A 1 186 ? -58.671 -11.444 86.130 1.00 89.56 186 ASN A C 1
ATOM 1465 O O . ASN A 1 186 ? -57.891 -10.748 85.487 1.00 89.56 186 ASN A O 1
ATOM 1469 N N . ALA A 1 187 ? -58.672 -12.779 86.019 1.00 89.62 187 ALA A N 1
ATOM 1470 C CA . ALA A 1 187 ? -57.753 -13.497 85.132 1.00 89.62 187 ALA A CA 1
ATOM 1471 C C . ALA A 1 187 ? -58.030 -13.243 83.635 1.00 89.62 187 ALA A C 1
ATOM 1473 O O . ALA A 1 187 ? -57.099 -13.238 82.832 1.00 89.62 187 ALA A O 1
ATOM 1474 N N . PHE A 1 188 ? -59.287 -13.016 83.243 1.00 92.00 188 PHE A N 1
ATOM 1475 C CA . PHE A 1 188 ? -59.653 -12.613 81.881 1.00 92.00 188 PHE A CA 1
ATOM 1476 C C . PHE A 1 188 ? -59.254 -11.161 81.581 1.00 92.00 188 PHE A C 1
ATOM 1478 O O . PHE A 1 188 ? -58.675 -10.895 80.529 1.00 92.00 188 PHE A O 1
ATOM 1485 N N . GLU A 1 189 ? -59.496 -10.232 82.507 1.00 91.38 189 GLU A N 1
ATOM 1486 C CA . GLU A 1 189 ? -59.111 -8.823 82.362 1.00 91.38 189 GLU A CA 1
ATOM 1487 C C . GLU A 1 189 ? -57.576 -8.661 82.326 1.00 91.38 189 GLU A C 1
ATOM 1489 O O . GLU A 1 189 ? -57.057 -7.947 81.468 1.00 91.38 189 GLU A O 1
ATOM 1494 N N . GLN A 1 190 ? -56.830 -9.420 83.138 1.00 92.62 190 GLN A N 1
ATOM 1495 C CA . GLN A 1 190 ? -55.363 -9.480 83.073 1.00 92.62 190 GLN A CA 1
ATOM 1496 C C . GLN A 1 190 ? -54.859 -10.054 81.734 1.00 92.62 190 GLN A C 1
ATOM 1498 O O . GLN A 1 190 ? -53.949 -9.491 81.127 1.00 92.62 190 GLN A O 1
ATOM 1503 N N . GLN A 1 191 ? -55.485 -11.119 81.216 1.00 94.38 191 GLN A N 1
ATOM 1504 C CA . GLN A 1 191 ? -55.149 -11.668 79.894 1.00 94.38 191 GLN A CA 1
ATOM 1505 C C . GLN A 1 191 ? -55.478 -10.680 78.755 1.00 94.38 191 GLN A C 1
ATOM 1507 O O . GLN A 1 191 ? -54.759 -10.634 77.757 1.00 94.38 191 GLN A O 1
ATOM 1512 N N . GLN A 1 192 ? -56.523 -9.849 78.889 1.00 94.50 192 GLN A N 1
ATOM 1513 C CA . GLN A 1 192 ? -56.794 -8.775 77.927 1.00 94.50 192 GLN A CA 1
ATOM 1514 C C . GLN A 1 192 ? -55.705 -7.698 77.922 1.00 94.50 192 GLN A C 1
ATOM 1516 O O . GLN A 1 192 ? -55.396 -7.181 76.849 1.00 94.50 192 GLN A O 1
ATOM 1521 N N . VAL A 1 193 ? -55.136 -7.340 79.079 1.00 95.12 193 VAL A N 1
ATOM 1522 C CA . VAL A 1 193 ? -54.006 -6.396 79.145 1.00 95.12 193 VAL A CA 1
ATOM 1523 C C . VAL A 1 193 ? -52.803 -6.970 78.399 1.00 95.12 193 VAL A C 1
ATOM 1525 O O . VAL A 1 193 ? -52.253 -6.292 77.535 1.00 95.12 193 VAL A O 1
ATOM 1528 N N . GLU A 1 194 ? -52.470 -8.241 78.630 1.00 94.81 194 GLU A N 1
ATOM 1529 C CA . GLU A 1 194 ? -51.362 -8.893 77.923 1.00 94.81 194 GLU A CA 1
ATOM 1530 C C . GLU A 1 194 ? -51.609 -8.993 76.409 1.00 94.81 194 GLU A C 1
ATOM 1532 O O . GLU A 1 194 ? -50.738 -8.658 75.608 1.00 94.81 194 GLU A O 1
ATOM 1537 N N . MET A 1 195 ? -52.831 -9.330 75.985 1.00 96.50 195 MET A N 1
ATOM 1538 C CA . MET A 1 195 ? -53.211 -9.309 74.567 1.00 96.50 195 MET A CA 1
ATOM 1539 C C . MET A 1 195 ? -53.045 -7.921 73.937 1.00 96.50 195 MET A C 1
ATOM 1541 O O . MET A 1 195 ? -52.559 -7.823 72.810 1.00 96.50 195 MET A O 1
ATOM 1545 N N . ARG A 1 196 ? -53.399 -6.843 74.649 1.00 96.50 196 ARG A N 1
ATOM 1546 C CA . ARG A 1 196 ? -53.199 -5.462 74.173 1.00 96.50 196 ARG A CA 1
ATOM 1547 C C . ARG A 1 196 ? -51.709 -5.121 74.067 1.00 96.50 196 ARG A C 1
ATOM 1549 O O . ARG A 1 196 ? -51.316 -4.524 73.068 1.00 96.50 196 ARG A O 1
ATOM 1556 N N . ASN A 1 197 ? -50.883 -5.552 75.021 1.00 96.75 197 ASN A N 1
ATOM 1557 C CA . ASN A 1 197 ? -49.427 -5.378 74.968 1.00 96.75 197 ASN A CA 1
ATOM 1558 C C . ASN A 1 197 ? -48.825 -6.097 73.751 1.00 96.75 197 ASN A C 1
ATOM 1560 O O . ASN A 1 197 ? -48.188 -5.459 72.915 1.00 96.75 197 ASN A O 1
ATOM 1564 N N . VAL A 1 198 ? -49.106 -7.394 73.585 1.00 97.56 198 VAL A N 1
ATOM 1565 C CA . VAL A 1 198 ? -48.607 -8.200 72.456 1.00 97.56 198 VAL A CA 1
ATOM 1566 C C . VAL A 1 198 ? -49.141 -7.682 71.114 1.00 97.56 198 VAL A C 1
ATOM 1568 O O . VAL A 1 198 ? -48.394 -7.641 70.136 1.00 97.56 198 VAL A O 1
ATOM 1571 N N . LYS A 1 199 ? -50.392 -7.198 71.057 1.00 97.12 199 LYS A N 1
ATOM 1572 C CA . LYS A 1 199 ? -50.943 -6.507 69.879 1.00 97.12 199 LYS A CA 1
ATOM 1573 C C . LYS A 1 199 ? -50.145 -5.247 69.539 1.00 97.12 199 LYS A C 1
ATOM 1575 O O . LYS A 1 199 ? -49.818 -5.042 68.374 1.00 97.12 199 LYS A O 1
ATOM 1580 N N . ASN A 1 200 ? -49.812 -4.424 70.532 1.00 97.38 200 ASN A N 1
ATOM 1581 C CA . ASN A 1 200 ? -49.015 -3.215 70.327 1.00 97.38 200 ASN A CA 1
ATOM 1582 C C . ASN A 1 200 ? -47.596 -3.564 69.848 1.00 97.38 200 ASN A C 1
ATOM 1584 O O . ASN A 1 200 ? -47.125 -2.971 68.880 1.00 97.38 200 ASN A O 1
ATOM 1588 N N . THR A 1 201 ? -46.947 -4.580 70.428 1.00 97.38 201 THR A N 1
ATOM 1589 C CA . THR A 1 201 ? -45.652 -5.095 69.943 1.00 97.38 201 THR A CA 1
ATOM 1590 C C . THR A 1 201 ? -45.736 -5.600 68.499 1.00 97.38 201 THR A C 1
ATOM 1592 O O . THR A 1 201 ? -44.843 -5.318 67.700 1.00 97.38 201 THR A O 1
ATOM 1595 N N . TYR A 1 202 ? -46.809 -6.304 68.127 1.00 97.94 202 TYR A N 1
ATOM 1596 C CA . TYR A 1 202 ? -47.026 -6.765 66.754 1.00 97.94 202 TYR A CA 1
ATOM 1597 C C . TYR A 1 202 ? -47.253 -5.596 65.777 1.00 97.94 202 TYR A C 1
ATOM 1599 O O . TYR A 1 202 ? -46.644 -5.581 64.711 1.00 97.94 202 TYR A O 1
ATOM 1607 N N . LEU A 1 203 ? -48.028 -4.572 66.152 1.00 97.75 203 LEU A N 1
ATOM 1608 C CA . LEU A 1 203 ? -48.215 -3.354 65.347 1.00 97.75 203 LEU A CA 1
ATOM 1609 C C . LEU A 1 203 ? -46.909 -2.561 65.165 1.00 97.75 203 LEU A C 1
ATOM 1611 O O . LEU A 1 203 ? -46.604 -2.128 64.055 1.00 97.75 203 LEU A O 1
ATOM 1615 N N . ILE A 1 204 ? -46.095 -2.430 66.218 1.00 96.94 204 ILE A N 1
ATOM 1616 C CA . ILE A 1 204 ? -44.746 -1.845 66.125 1.00 96.94 204 ILE A CA 1
ATOM 1617 C C . ILE A 1 204 ? -43.874 -2.673 65.169 1.00 96.94 204 ILE A C 1
ATOM 1619 O O . ILE A 1 204 ? -43.209 -2.108 64.304 1.00 96.94 204 ILE A O 1
ATOM 1623 N N . SER A 1 205 ? -43.933 -4.006 65.266 1.00 97.69 205 SER A N 1
ATOM 1624 C CA . SER A 1 205 ? -43.197 -4.912 64.370 1.00 97.69 205 SER A CA 1
ATOM 1625 C C . SER A 1 205 ? -43.619 -4.729 62.906 1.00 97.69 205 SER A C 1
ATOM 1627 O O . SER A 1 205 ? -42.754 -4.617 62.045 1.00 97.69 205 SER A O 1
ATOM 1629 N N . ILE A 1 206 ? -44.925 -4.619 62.617 1.00 97.88 206 ILE A N 1
ATOM 1630 C CA . ILE A 1 206 ? -45.442 -4.325 61.266 1.00 97.88 206 ILE A CA 1
ATOM 1631 C C . ILE A 1 206 ? -44.831 -3.029 60.722 1.00 97.88 206 ILE A C 1
ATOM 1633 O O . ILE A 1 206 ? -44.377 -3.003 59.579 1.00 97.88 206 ILE A O 1
ATOM 1637 N N . ASN A 1 207 ? -44.805 -1.962 61.524 1.00 97.56 207 ASN A N 1
ATOM 1638 C CA . ASN A 1 207 ? -44.295 -0.660 61.091 1.00 97.56 207 ASN A CA 1
ATOM 1639 C C . ASN A 1 207 ? -42.782 -0.703 60.818 1.00 97.56 207 ASN A C 1
ATOM 1641 O O . ASN A 1 207 ? -42.339 -0.221 59.776 1.00 97.56 207 ASN A O 1
ATOM 1645 N N . VAL A 1 208 ? -42.002 -1.348 61.695 1.00 97.31 208 VAL A N 1
ATOM 1646 C CA . VAL A 1 208 ? -40.554 -1.545 61.500 1.00 97.31 208 VAL A CA 1
ATOM 1647 C C . VAL A 1 208 ? -40.276 -2.382 60.250 1.00 97.31 208 VAL A C 1
ATOM 1649 O O . VAL A 1 208 ? -39.493 -1.963 59.400 1.00 97.31 208 VAL A O 1
ATOM 1652 N N . THR A 1 209 ? -40.945 -3.527 60.077 1.00 98.06 209 THR A N 1
ATOM 1653 C CA . THR A 1 209 ? -40.757 -4.382 58.894 1.00 98.06 209 THR A CA 1
ATOM 1654 C C . THR A 1 209 ? -41.206 -3.692 57.602 1.00 98.06 209 THR A C 1
ATOM 1656 O O . THR A 1 209 ? -40.566 -3.876 56.568 1.00 98.06 209 THR A O 1
ATOM 1659 N N . ASN A 1 210 ? -42.260 -2.867 57.634 1.00 97.81 210 ASN A N 1
ATOM 1660 C CA . ASN A 1 210 ? -42.674 -2.084 56.468 1.00 97.81 210 ASN A CA 1
ATOM 1661 C C . ASN A 1 210 ? -41.649 -1.012 56.088 1.00 97.81 210 ASN A C 1
ATOM 1663 O O . ASN A 1 210 ? -41.354 -0.907 54.899 1.00 97.81 210 ASN A O 1
ATOM 1667 N N . LYS A 1 211 ? -41.068 -0.276 57.049 1.00 97.50 211 LYS A N 1
ATOM 1668 C CA . LYS A 1 211 ? -40.013 0.698 56.727 1.00 97.50 211 LYS A CA 1
ATOM 1669 C C . LYS A 1 211 ? -38.741 -0.000 56.245 1.00 97.50 211 LYS A C 1
ATOM 1671 O O . LYS A 1 211 ? -38.191 0.406 55.236 1.00 97.50 211 LYS A O 1
ATOM 1676 N N . GLN A 1 212 ? -38.325 -1.108 56.863 1.00 97.06 212 GLN A N 1
ATOM 1677 C CA . GLN A 1 212 ? -37.178 -1.903 56.386 1.00 97.06 212 GLN A CA 1
ATOM 1678 C C . GLN A 1 212 ? -37.380 -2.437 54.952 1.00 97.06 212 GLN A C 1
ATOM 1680 O O . GLN A 1 212 ? -36.465 -2.382 54.136 1.00 97.06 212 GLN A O 1
ATOM 1685 N N . LYS A 1 213 ? -38.597 -2.883 54.606 1.00 96.25 213 LYS A N 1
ATOM 1686 C CA . LYS A 1 213 ? -38.979 -3.239 53.227 1.00 96.25 213 LYS A CA 1
ATOM 1687 C C . LYS A 1 213 ? -38.876 -2.041 52.273 1.00 96.25 213 LYS A C 1
ATOM 1689 O O . LYS A 1 213 ? -38.397 -2.203 51.159 1.00 96.25 213 LYS A O 1
ATOM 1694 N N . GLU A 1 214 ? -39.348 -0.869 52.692 1.00 95.62 214 GLU A N 1
ATOM 1695 C CA . GLU A 1 214 ? -39.275 0.369 51.906 1.00 95.62 214 GLU A CA 1
ATOM 1696 C C . GLU A 1 214 ? -37.816 0.744 51.601 1.00 95.62 214 GLU A C 1
ATOM 1698 O O . GLU A 1 214 ? -37.485 0.911 50.432 1.00 95.62 214 GLU A O 1
ATOM 1703 N N . MET A 1 215 ? -36.931 0.760 52.610 1.00 95.56 215 MET A N 1
ATOM 1704 C CA . MET A 1 215 ? -35.494 1.023 52.411 1.00 95.56 215 MET A CA 1
ATOM 1705 C C . MET A 1 215 ? -34.859 0.015 51.438 1.00 95.56 215 MET A C 1
ATOM 1707 O O . MET A 1 215 ? -34.143 0.402 50.521 1.00 95.56 215 MET A O 1
ATOM 1711 N N . TYR A 1 216 ? -35.157 -1.282 51.592 1.00 95.38 216 TYR A N 1
ATOM 1712 C CA . TYR A 1 216 ? -34.619 -2.332 50.720 1.00 95.38 216 TYR A CA 1
ATOM 1713 C C . TYR A 1 216 ? -34.980 -2.097 49.239 1.00 95.38 216 TYR A C 1
ATOM 1715 O O . TYR A 1 216 ? -34.092 -2.110 48.392 1.00 95.38 216 TYR A O 1
ATOM 1723 N N . TYR A 1 217 ? -36.259 -1.857 48.920 1.00 94.62 217 TYR A N 1
ATOM 1724 C CA . TYR A 1 217 ? -36.742 -1.765 47.528 1.00 94.62 217 TYR A CA 1
ATOM 1725 C C . TYR A 1 217 ? -36.665 -0.361 46.901 1.00 94.62 217 TYR A C 1
ATOM 1727 O O . TYR A 1 217 ? -36.902 -0.227 45.697 1.00 94.62 217 TYR A O 1
ATOM 1735 N N . HIS A 1 218 ? -36.400 0.690 47.683 1.00 93.81 218 HIS A N 1
ATOM 1736 C CA . HIS A 1 218 ? -36.398 2.080 47.198 1.00 93.81 218 HIS A CA 1
ATOM 1737 C C . HIS A 1 218 ? -35.107 2.857 47.487 1.00 93.81 218 HIS A C 1
ATOM 1739 O O . HIS A 1 218 ? -34.976 3.972 46.994 1.00 93.81 218 HIS A O 1
ATOM 1745 N N . GLU A 1 219 ? -34.159 2.271 48.222 1.00 93.81 219 GLU A N 1
ATOM 1746 C CA . GLU A 1 219 ? -32.857 2.875 48.533 1.00 93.81 219 GLU A CA 1
ATOM 1747 C C . GLU A 1 219 ? -31.734 1.859 48.244 1.00 93.81 219 GLU A C 1
ATOM 1749 O O . GLU A 1 219 ? -31.044 1.969 47.234 1.00 93.81 219 GLU A O 1
ATOM 1754 N N . TYR A 1 220 ? -31.633 0.777 49.026 1.00 95.62 220 TYR A N 1
ATOM 1755 C CA . TYR A 1 220 ? -30.443 -0.091 49.031 1.00 95.62 220 TYR A CA 1
ATOM 1756 C C . TYR A 1 220 ? -30.269 -0.968 47.780 1.00 95.62 220 TYR A C 1
ATOM 1758 O O . TYR A 1 220 ? -29.145 -1.155 47.315 1.00 95.62 220 TYR A O 1
ATOM 1766 N N . VAL A 1 221 ? -31.348 -1.542 47.230 1.00 95.75 221 VAL A N 1
ATOM 1767 C CA . VAL A 1 221 ? -31.261 -2.298 45.965 1.00 95.75 221 VAL A CA 1
ATOM 1768 C C . VAL A 1 221 ? -31.036 -1.362 44.768 1.00 95.75 221 VAL A C 1
ATOM 1770 O O . VAL A 1 221 ? -30.157 -1.683 43.969 1.00 95.75 221 VAL A O 1
ATOM 1773 N N . PRO A 1 222 ? -31.733 -0.211 44.642 1.00 95.19 222 PRO A N 1
ATOM 1774 C CA . PRO A 1 222 ? -31.411 0.802 43.638 1.00 95.19 222 PRO A CA 1
ATOM 1775 C C . PRO A 1 222 ? -29.945 1.260 43.634 1.00 95.19 222 PRO A C 1
ATOM 1777 O O . PRO A 1 222 ? -29.279 1.101 42.614 1.00 95.19 222 PRO A O 1
ATOM 1780 N N . GLU A 1 223 ? -29.404 1.714 44.769 1.00 95.06 223 GLU A N 1
ATOM 1781 C CA . GLU A 1 223 ? -27.999 2.153 44.874 1.00 95.06 223 GLU A CA 1
ATOM 1782 C C . GLU A 1 223 ? -27.009 1.059 44.435 1.00 95.06 223 GLU A C 1
ATOM 1784 O O . GLU A 1 223 ? -26.016 1.327 43.755 1.00 95.06 223 GLU A O 1
ATOM 1789 N N . LEU A 1 224 ? -27.293 -0.201 44.779 1.00 96.25 224 LEU A N 1
ATOM 1790 C CA . LEU A 1 224 ? -26.446 -1.339 44.421 1.00 96.25 224 LEU A CA 1
ATOM 1791 C C . LEU A 1 224 ? -26.535 -1.726 42.932 1.00 96.25 224 LEU A C 1
ATOM 1793 O O . LEU A 1 224 ? -25.584 -2.284 42.379 1.00 96.25 224 LEU A O 1
ATOM 1797 N N . LEU A 1 225 ? -27.665 -1.442 42.282 1.00 96.94 225 LEU A N 1
ATOM 1798 C CA . LEU A 1 225 ? -27.860 -1.619 40.842 1.00 96.94 225 LEU A CA 1
ATOM 1799 C C . LEU A 1 225 ? -27.125 -0.541 40.043 1.00 96.94 225 LEU A C 1
ATOM 1801 O O . LEU A 1 225 ? -26.453 -0.877 39.068 1.00 96.94 225 LEU A O 1
ATOM 1805 N N . ASP A 1 226 ? -27.199 0.715 40.483 1.00 95.81 226 ASP A N 1
ATOM 1806 C CA . ASP A 1 226 ? -26.477 1.829 39.861 1.00 95.81 226 ASP A CA 1
ATOM 1807 C C . ASP A 1 226 ? -24.955 1.673 40.043 1.00 95.81 226 ASP A C 1
ATOM 1809 O O . ASP A 1 226 ? -24.195 1.857 39.096 1.00 95.81 226 ASP A O 1
ATOM 1813 N N . SER A 1 227 ? -24.486 1.170 41.192 1.00 97.06 227 SER A N 1
ATOM 1814 C CA . SER A 1 227 ? -23.059 0.850 41.372 1.00 97.06 227 SER A CA 1
ATOM 1815 C C . SER A 1 227 ? -22.574 -0.308 40.470 1.00 97.06 227 SER A C 1
ATOM 1817 O O . SER A 1 227 ? -21.438 -0.295 39.983 1.00 97.06 227 SER A O 1
ATOM 1819 N N . LEU A 1 228 ? -23.447 -1.274 40.136 1.00 97.75 228 LEU A N 1
ATOM 1820 C CA . LEU A 1 228 ? -23.161 -2.277 39.095 1.00 97.75 228 LEU A CA 1
ATOM 1821 C C . LEU A 1 228 ? -23.171 -1.689 37.671 1.00 97.75 228 LEU A C 1
ATOM 1823 O O . LEU A 1 228 ? -22.445 -2.199 36.809 1.00 97.75 228 LEU A O 1
ATOM 1827 N N . GLN A 1 229 ? -23.957 -0.639 37.415 1.00 97.12 229 GLN A N 1
ATOM 1828 C CA . GLN A 1 229 ? -23.915 0.115 36.160 1.00 97.12 229 GLN A CA 1
ATOM 1829 C C . GLN A 1 229 ? -22.563 0.829 36.019 1.00 97.12 229 GLN A C 1
ATOM 1831 O O . GLN A 1 229 ? -21.837 0.547 35.061 1.00 97.12 229 GLN A O 1
ATOM 1836 N N . ASP A 1 230 ? -22.167 1.620 37.022 1.00 97.31 230 ASP A N 1
ATOM 1837 C CA . ASP A 1 230 ? -20.867 2.305 37.101 1.00 97.31 230 ASP A CA 1
ATOM 1838 C C . ASP A 1 230 ? -19.688 1.346 36.876 1.00 97.31 230 ASP A C 1
ATOM 1840 O O . ASP A 1 230 ? -18.739 1.667 36.154 1.00 97.31 230 ASP A O 1
ATOM 1844 N N . LEU A 1 231 ? -19.738 0.140 37.456 1.00 98.12 231 LEU A N 1
ATOM 1845 C CA . LEU A 1 231 ? -18.713 -0.891 37.272 1.00 98.12 231 LEU A CA 1
ATOM 1846 C C . LEU A 1 231 ? -18.632 -1.382 35.814 1.00 98.12 231 LEU A C 1
ATOM 1848 O O . LEU A 1 231 ? -17.533 -1.564 35.279 1.00 98.12 231 LEU A O 1
ATOM 1852 N N . SER A 1 232 ? -19.779 -1.584 35.156 1.00 97.81 232 SER A N 1
ATOM 1853 C CA . SER A 1 232 ? -19.849 -2.020 33.754 1.00 97.81 232 SER A CA 1
ATOM 1854 C C . SER A 1 232 ? -19.394 -0.914 32.795 1.00 97.81 232 SER A C 1
ATOM 1856 O O . SER A 1 232 ? -18.599 -1.174 31.888 1.00 97.81 232 SER A O 1
ATOM 1858 N N . GLU A 1 233 ? -19.821 0.329 33.025 1.00 97.31 233 GLU A N 1
ATOM 1859 C CA . GLU A 1 233 ? -19.414 1.496 32.235 1.00 97.31 233 GLU A CA 1
ATOM 1860 C C . GLU A 1 233 ? -17.924 1.817 32.435 1.00 97.31 233 GLU A C 1
ATOM 1862 O O . GLU A 1 233 ? -17.200 2.049 31.465 1.00 97.31 233 GLU A O 1
ATOM 1867 N N . THR A 1 234 ? -17.405 1.707 33.662 1.00 97.88 234 THR A N 1
ATOM 1868 C CA . THR A 1 234 ? -15.965 1.820 33.952 1.00 97.88 234 THR A CA 1
ATOM 1869 C C . THR A 1 234 ? -15.154 0.758 33.208 1.00 97.88 234 THR A C 1
ATOM 1871 O O . THR A 1 234 ? -14.123 1.085 32.610 1.00 97.88 234 THR A O 1
ATOM 1874 N N . ARG A 1 235 ? -15.618 -0.502 33.180 1.00 98.19 235 ARG A N 1
ATOM 1875 C CA . ARG A 1 235 ? -14.983 -1.581 32.400 1.00 98.19 235 ARG A CA 1
ATOM 1876 C C . ARG A 1 235 ? -14.937 -1.230 30.910 1.00 98.19 235 ARG A C 1
ATOM 1878 O O . ARG A 1 235 ? -13.874 -1.344 30.305 1.00 98.19 235 ARG A O 1
ATOM 1885 N N . VAL A 1 236 ? -16.051 -0.775 30.330 1.00 98.19 236 VAL A N 1
ATOM 1886 C CA . VAL A 1 236 ? -16.135 -0.393 28.905 1.00 98.19 236 VAL A CA 1
ATOM 1887 C C . VAL A 1 236 ? -15.225 0.798 28.591 1.00 98.19 236 VAL A C 1
ATOM 1889 O O . VAL A 1 236 ? -14.457 0.741 27.635 1.00 98.19 236 VAL A O 1
ATOM 1892 N N . ASN A 1 237 ? -15.208 1.834 29.429 1.00 98.19 237 ASN A N 1
ATOM 1893 C CA . ASN A 1 237 ? -14.335 2.995 29.242 1.00 98.19 237 ASN A CA 1
ATOM 1894 C C . ASN A 1 237 ? -12.838 2.628 29.307 1.00 98.19 237 ASN A C 1
ATOM 1896 O O . ASN A 1 237 ? -12.030 3.157 28.536 1.00 98.19 237 ASN A O 1
ATOM 1900 N N . LYS A 1 238 ? -12.445 1.680 30.170 1.00 98.12 238 LYS A N 1
ATOM 1901 C CA . LYS A 1 238 ? -11.069 1.151 30.194 1.00 98.12 238 LYS A CA 1
ATOM 1902 C C . LYS A 1 238 ? -10.755 0.250 28.999 1.00 98.12 238 LYS A C 1
ATOM 1904 O O . LYS A 1 238 ? -9.661 0.370 28.456 1.00 98.12 238 LYS A O 1
ATOM 1909 N N . LEU A 1 239 ? -11.699 -0.570 28.541 1.00 97.94 239 LEU A N 1
ATOM 1910 C CA . LEU A 1 239 ? -11.548 -1.373 27.324 1.00 97.94 239 LEU A CA 1
ATOM 1911 C C . LEU A 1 239 ? -11.353 -0.486 26.080 1.00 97.94 239 LEU A C 1
ATOM 1913 O O . LEU A 1 239 ? -10.396 -0.686 25.337 1.00 97.94 239 LEU A O 1
ATOM 1917 N N . ASN A 1 240 ? -12.161 0.567 25.929 1.00 97.94 240 ASN A N 1
ATOM 1918 C CA . ASN A 1 240 ? -12.008 1.572 24.870 1.00 97.94 240 ASN A CA 1
ATOM 1919 C C . ASN A 1 240 ? -10.628 2.251 24.912 1.00 97.94 240 ASN A C 1
ATOM 1921 O O . ASN A 1 240 ? -10.015 2.468 23.871 1.00 97.94 240 ASN A O 1
ATOM 1925 N N . THR A 1 241 ? -10.102 2.539 26.111 1.00 98.31 241 THR A N 1
ATOM 1926 C CA . THR A 1 241 ? -8.746 3.098 26.274 1.00 98.31 241 THR A CA 1
ATOM 1927 C C . THR A 1 241 ? -7.673 2.139 25.735 1.00 98.31 241 THR A C 1
ATOM 1929 O O . THR A 1 241 ? -6.742 2.574 25.061 1.00 98.31 241 THR A O 1
ATOM 1932 N N . ILE A 1 242 ? -7.812 0.833 25.996 1.00 98.31 242 ILE A N 1
ATOM 1933 C CA . ILE A 1 242 ? -6.868 -0.196 25.529 1.00 98.31 242 ILE A CA 1
ATOM 1934 C C . ILE A 1 242 ? -6.980 -0.406 24.010 1.00 98.31 242 ILE A C 1
ATOM 1936 O O . ILE A 1 242 ? -5.958 -0.551 23.346 1.00 98.31 242 ILE A O 1
ATOM 1940 N N . TRP A 1 243 ? -8.182 -0.370 23.429 1.00 98.25 243 TRP A N 1
ATOM 1941 C CA . TRP A 1 243 ? -8.348 -0.475 21.973 1.00 98.25 243 TRP A CA 1
ATOM 1942 C C . TRP A 1 243 ? -7.809 0.742 21.209 1.00 98.25 243 TRP A C 1
ATOM 1944 O O . TRP A 1 243 ? -7.196 0.558 20.158 1.00 98.25 243 TRP A O 1
ATOM 1954 N N . SER A 1 244 ? -7.938 1.958 21.749 1.00 98.00 244 SER A N 1
ATOM 1955 C CA . SER A 1 244 ? -7.261 3.137 21.184 1.00 98.00 244 SER A CA 1
ATOM 1956 C C . SER A 1 244 ? -5.737 2.969 21.187 1.00 98.00 244 SER A C 1
ATOM 1958 O O . SER A 1 244 ? -5.094 3.223 20.171 1.00 98.00 244 SER A O 1
ATOM 1960 N N . LEU A 1 245 ? -5.165 2.464 22.287 1.00 98.12 245 LEU A N 1
ATOM 1961 C CA . LEU A 1 245 ? -3.734 2.154 22.376 1.00 98.12 245 LEU A CA 1
ATOM 1962 C C . LEU A 1 245 ? -3.317 1.042 21.395 1.00 98.12 245 LEU A C 1
ATOM 1964 O O . LEU A 1 245 ? -2.250 1.126 20.794 1.00 98.12 245 LEU A O 1
ATOM 1968 N N . ALA A 1 246 ? -4.158 0.026 21.175 1.00 98.12 246 ALA A N 1
ATOM 1969 C CA . ALA A 1 246 ? -3.890 -1.030 20.198 1.00 98.12 246 ALA A CA 1
ATOM 1970 C C . ALA A 1 246 ? -3.749 -0.472 18.772 1.00 98.12 246 ALA A C 1
ATOM 1972 O O . ALA A 1 246 ? -2.784 -0.792 18.076 1.00 98.12 246 ALA A O 1
ATOM 1973 N N . ALA A 1 247 ? -4.676 0.403 18.366 1.00 97.44 247 ALA A N 1
ATOM 1974 C CA . ALA A 1 247 ? -4.627 1.081 17.073 1.00 97.44 247 ALA A CA 1
ATOM 1975 C C . ALA A 1 247 ? -3.419 2.030 16.956 1.00 97.44 247 ALA A C 1
ATOM 1977 O O . ALA A 1 247 ? -2.825 2.141 15.882 1.00 97.44 247 ALA A O 1
ATOM 1978 N N . GLU A 1 248 ? -3.018 2.685 18.051 1.00 97.62 248 GLU A N 1
ATOM 1979 C CA . GLU A 1 248 ? -1.830 3.542 18.080 1.00 97.62 248 GLU A CA 1
ATOM 1980 C C . GLU A 1 248 ? -0.534 2.737 17.880 1.00 97.62 248 GLU A C 1
ATOM 1982 O O . GLU A 1 248 ? 0.251 3.069 16.993 1.00 97.62 248 GLU A O 1
ATOM 1987 N N . ILE A 1 249 ? -0.331 1.651 18.636 1.00 97.62 249 ILE A N 1
ATOM 1988 C CA . ILE A 1 249 ? 0.857 0.780 18.528 1.00 97.62 249 ILE A CA 1
ATOM 1989 C C . ILE A 1 249 ? 0.987 0.207 17.104 1.00 97.62 249 ILE A C 1
ATOM 1991 O O . ILE A 1 249 ? 2.082 0.169 16.534 1.00 97.62 249 ILE A O 1
ATOM 1995 N N . GLU A 1 250 ? -0.128 -0.211 16.503 1.00 97.00 250 GLU A N 1
ATOM 1996 C CA . GLU A 1 250 ? -0.168 -0.712 15.125 1.00 97.00 250 GLU A CA 1
ATOM 1997 C C . GLU A 1 250 ? 0.151 0.393 14.101 1.00 97.00 250 GLU A C 1
ATOM 1999 O O . GLU A 1 250 ? 0.973 0.189 13.207 1.00 97.00 250 GLU A O 1
ATOM 2004 N N . THR A 1 251 ? -0.389 1.602 14.285 1.00 96.69 251 THR A N 1
ATOM 2005 C CA . THR A 1 251 ? -0.080 2.768 13.437 1.00 96.69 251 THR A CA 1
ATOM 2006 C C . THR A 1 251 ? 1.402 3.151 13.510 1.00 96.69 251 THR A C 1
ATOM 2008 O O . THR A 1 251 ? 2.040 3.342 12.474 1.00 96.69 251 THR A O 1
ATOM 2011 N N . GLN A 1 252 ? 1.983 3.210 14.714 1.00 95.25 252 GLN A N 1
ATOM 2012 C CA . GLN A 1 252 ? 3.409 3.504 14.915 1.00 95.25 252 GLN A CA 1
ATOM 2013 C C . GLN A 1 252 ? 4.312 2.456 14.236 1.00 95.25 252 GLN A C 1
ATOM 2015 O O . GLN A 1 252 ? 5.332 2.808 13.638 1.00 95.25 252 GLN A O 1
ATOM 2020 N N . THR A 1 253 ? 3.911 1.181 14.268 1.00 95.25 253 THR A N 1
ATOM 2021 C CA . THR A 1 253 ? 4.618 0.071 13.605 1.00 95.25 253 THR A CA 1
ATOM 2022 C C . THR A 1 253 ? 4.565 0.205 12.076 1.00 95.25 253 THR A C 1
ATOM 2024 O O . THR A 1 253 ? 5.584 0.109 11.392 1.00 95.25 253 THR A O 1
ATOM 2027 N N . LEU A 1 254 ? 3.397 0.528 11.512 1.00 95.00 254 LEU A N 1
ATOM 2028 C CA . LEU A 1 254 ? 3.255 0.774 10.071 1.00 95.00 254 LEU A CA 1
ATOM 2029 C C . LEU A 1 254 ? 4.066 1.996 9.602 1.00 95.00 254 LEU A C 1
ATOM 2031 O O . LEU A 1 254 ? 4.652 1.961 8.516 1.00 95.00 254 LEU A O 1
ATOM 2035 N N . MET A 1 255 ? 4.158 3.055 10.416 1.00 95.38 255 MET A N 1
ATOM 2036 C CA . MET A 1 255 ? 4.986 4.231 10.116 1.00 95.38 255 MET A CA 1
ATOM 2037 C C . MET A 1 255 ? 6.478 3.877 10.034 1.00 95.38 255 MET A C 1
ATOM 2039 O O . MET A 1 255 ? 7.101 4.137 9.003 1.00 95.38 255 MET A O 1
ATOM 2043 N N . ARG A 1 256 ? 7.038 3.217 11.057 1.00 95.06 256 ARG A N 1
ATOM 2044 C CA . ARG A 1 256 ? 8.451 2.783 11.066 1.00 95.06 256 ARG A CA 1
ATOM 2045 C C . ARG A 1 256 ? 8.766 1.819 9.915 1.00 95.06 256 ARG A C 1
ATOM 2047 O O . ARG A 1 256 ? 9.737 2.047 9.192 1.00 95.06 256 ARG A O 1
ATOM 2054 N N . SER A 1 257 ? 7.902 0.834 9.646 1.00 93.44 257 SER A N 1
ATOM 2055 C CA . SER A 1 257 ? 8.068 -0.067 8.494 1.00 93.44 257 SER A CA 1
ATOM 2056 C C . SER A 1 257 ? 8.022 0.680 7.156 1.00 93.44 257 SER A C 1
ATOM 2058 O O . SER A 1 257 ? 8.647 0.237 6.192 1.00 93.44 257 SER A O 1
ATOM 2060 N N . THR A 1 258 ? 7.299 1.800 7.071 1.00 95.00 258 THR A N 1
ATOM 2061 C CA . THR A 1 258 ? 7.298 2.661 5.880 1.00 95.00 258 THR A CA 1
ATOM 2062 C C . THR A 1 258 ? 8.605 3.450 5.773 1.00 95.00 258 THR A C 1
ATOM 2064 O O . THR A 1 258 ? 9.167 3.556 4.685 1.00 95.00 258 THR A O 1
ATOM 2067 N N . ASP A 1 259 ? 9.137 3.964 6.882 1.00 95.88 259 ASP A N 1
ATOM 2068 C CA . ASP A 1 259 ? 10.388 4.733 6.900 1.00 95.88 259 ASP A CA 1
ATOM 2069 C C . ASP A 1 259 ? 11.621 3.870 6.581 1.00 95.88 259 ASP A C 1
ATOM 2071 O O . ASP A 1 259 ? 12.500 4.315 5.837 1.00 95.88 259 ASP A O 1
ATOM 2075 N N . TYR A 1 260 ? 11.644 2.603 7.012 1.00 96.31 260 TYR A N 1
ATOM 2076 C CA . TYR A 1 260 ? 12.642 1.623 6.560 1.00 96.31 260 TYR A CA 1
ATOM 2077 C C . TYR A 1 260 ? 12.633 1.439 5.031 1.00 96.31 260 TYR A C 1
ATOM 2079 O O . TYR A 1 260 ? 13.696 1.364 4.410 1.00 96.31 260 TYR A O 1
ATOM 2087 N N . LEU A 1 261 ? 11.448 1.412 4.408 1.00 95.88 261 LEU A N 1
ATOM 2088 C CA . LEU A 1 261 ? 11.314 1.306 2.953 1.00 95.88 261 LEU A CA 1
ATOM 2089 C C . LEU A 1 261 ? 11.680 2.618 2.240 1.00 95.88 261 LEU A C 1
ATOM 2091 O O . LEU A 1 261 ? 12.373 2.562 1.229 1.00 95.88 261 LEU A O 1
ATOM 2095 N N . LYS A 1 262 ? 11.326 3.793 2.786 1.00 94.75 262 LYS A N 1
ATOM 2096 C CA . LYS A 1 262 ? 11.783 5.099 2.264 1.00 94.75 262 LYS A CA 1
ATOM 2097 C C . LYS A 1 262 ? 13.310 5.197 2.251 1.00 94.75 262 LYS A C 1
ATOM 2099 O O . LYS A 1 262 ? 13.880 5.635 1.252 1.00 94.75 262 LYS A O 1
ATOM 2104 N N . HIS A 1 263 ? 13.975 4.783 3.334 1.00 94.50 263 HIS A N 1
ATOM 2105 C CA . HIS A 1 263 ? 15.437 4.779 3.411 1.00 94.50 263 HIS A CA 1
ATOM 2106 C C . HIS A 1 263 ? 16.043 3.872 2.334 1.00 94.50 263 HIS A C 1
ATOM 2108 O O . HIS A 1 263 ? 16.884 4.331 1.564 1.00 94.50 263 HIS A O 1
ATOM 2114 N N . LEU A 1 264 ? 15.554 2.635 2.203 1.00 96.00 264 LEU A N 1
ATOM 2115 C CA . LEU A 1 264 ? 15.972 1.714 1.144 1.00 96.00 264 LEU A CA 1
ATOM 2116 C C . LEU A 1 264 ? 15.789 2.321 -0.261 1.00 96.00 264 LEU A C 1
ATOM 2118 O O . LEU A 1 264 ? 16.710 2.274 -1.078 1.00 96.00 264 LEU A O 1
ATOM 2122 N N . THR A 1 265 ? 14.641 2.948 -0.536 1.00 94.88 265 THR A N 1
ATOM 2123 C CA . THR A 1 265 ? 14.375 3.643 -1.807 1.00 94.88 265 THR A CA 1
ATOM 2124 C C . THR A 1 265 ? 15.344 4.804 -2.062 1.00 94.88 265 THR A C 1
ATOM 2126 O O . THR A 1 265 ? 15.693 5.047 -3.214 1.00 94.88 265 THR A O 1
ATOM 2129 N N . ALA A 1 266 ? 15.827 5.491 -1.022 1.00 94.31 266 ALA A N 1
ATOM 2130 C CA . ALA A 1 266 ? 16.823 6.561 -1.142 1.00 94.31 266 ALA A CA 1
ATOM 2131 C C . ALA A 1 266 ? 18.271 6.053 -1.321 1.00 94.31 266 ALA A C 1
ATOM 2133 O O . ALA A 1 266 ? 19.103 6.765 -1.890 1.00 94.31 266 ALA A O 1
ATOM 2134 N N . GLU A 1 267 ? 18.584 4.833 -0.872 1.00 93.12 267 GLU A N 1
ATOM 2135 C CA . GLU A 1 267 ? 19.899 4.202 -1.069 1.00 93.12 267 GLU A CA 1
ATOM 2136 C C . GLU A 1 267 ? 20.043 3.533 -2.446 1.00 93.12 267 GLU A C 1
ATOM 2138 O O . GLU A 1 267 ? 21.137 3.535 -3.009 1.00 93.12 267 GLU A O 1
ATOM 2143 N N . ILE A 1 268 ? 18.962 3.001 -3.034 1.00 93.81 268 ILE A N 1
ATOM 2144 C CA . ILE A 1 268 ? 19.003 2.318 -4.345 1.00 93.81 268 ILE A CA 1
ATOM 2145 C C . ILE A 1 268 ? 19.636 3.181 -5.465 1.00 93.81 268 ILE A C 1
ATOM 2147 O O . ILE A 1 268 ? 20.529 2.672 -6.144 1.00 93.81 268 ILE A O 1
ATOM 2151 N N . PRO A 1 269 ? 19.295 4.478 -5.642 1.00 92.31 269 PRO A N 1
ATOM 2152 C CA . PRO A 1 269 ? 19.939 5.354 -6.631 1.00 92.31 269 PRO A CA 1
ATOM 2153 C C . PRO A 1 269 ? 21.442 5.596 -6.421 1.00 92.31 269 PRO A C 1
ATOM 2155 O O . PRO A 1 269 ? 22.097 6.137 -7.311 1.00 92.31 269 PRO A O 1
ATOM 2158 N N . ARG A 1 270 ? 22.011 5.218 -5.267 1.00 91.62 270 ARG A N 1
ATOM 2159 C CA . ARG A 1 270 ? 23.462 5.285 -5.026 1.00 91.62 270 ARG A CA 1
ATOM 2160 C C . ARG A 1 270 ? 24.216 4.099 -5.632 1.00 91.62 270 ARG A C 1
ATOM 2162 O O . ARG A 1 270 ? 25.439 4.184 -5.755 1.00 91.62 270 ARG A O 1
ATOM 2169 N N . ASN A 1 271 ? 23.522 3.037 -6.060 1.00 93.44 271 ASN A N 1
ATOM 2170 C CA . ASN A 1 271 ? 24.130 1.958 -6.835 1.00 93.44 271 ASN A CA 1
ATOM 2171 C C . ASN A 1 271 ? 24.435 2.420 -8.270 1.00 93.44 271 ASN A C 1
ATOM 2173 O O . ASN A 1 271 ? 23.662 2.191 -9.199 1.00 93.44 271 ASN A O 1
ATOM 2177 N N . ASN A 1 272 ? 25.556 3.116 -8.443 1.00 91.00 272 ASN A N 1
ATOM 2178 C CA . ASN A 1 272 ? 26.019 3.591 -9.740 1.00 91.00 272 ASN A CA 1
ATOM 2179 C C . ASN A 1 272 ? 26.875 2.501 -10.430 1.00 91.00 272 ASN A C 1
ATOM 2181 O O . ASN A 1 272 ? 27.981 2.235 -9.950 1.00 91.00 272 ASN A O 1
ATOM 2185 N N . PRO A 1 273 ? 26.452 1.928 -11.580 1.00 89.50 273 PRO A N 1
ATOM 2186 C CA . PRO A 1 273 ? 27.170 0.836 -12.260 1.00 89.50 273 PRO A CA 1
ATOM 2187 C C . PRO A 1 273 ? 28.613 1.165 -12.682 1.00 89.50 273 PRO A C 1
ATOM 2189 O O . PRO A 1 273 ? 29.434 0.270 -12.909 1.00 89.50 273 PRO A O 1
ATOM 2192 N N . LEU A 1 274 ? 28.947 2.455 -12.787 1.00 91.06 274 LEU A N 1
ATOM 2193 C CA . LEU A 1 274 ? 30.303 2.904 -13.091 1.00 91.06 274 LEU A CA 1
ATOM 2194 C C . LEU A 1 274 ? 31.276 2.649 -11.925 1.00 91.06 274 LEU A C 1
ATOM 2196 O O . LEU A 1 274 ? 32.472 2.490 -12.161 1.00 91.06 274 LEU A O 1
ATOM 2200 N N . LEU A 1 275 ? 30.777 2.576 -10.683 1.00 91.50 275 LEU A N 1
ATOM 2201 C CA . LEU A 1 275 ? 31.585 2.264 -9.501 1.00 91.50 275 LEU A CA 1
ATOM 2202 C C . LEU A 1 275 ? 32.026 0.799 -9.500 1.00 91.50 275 LEU A C 1
ATOM 2204 O O . LEU A 1 275 ? 33.204 0.543 -9.275 1.00 91.50 275 LEU A O 1
ATOM 2208 N N . ASP A 1 276 ? 31.132 -0.134 -9.833 1.00 91.50 276 ASP A N 1
ATOM 2209 C CA . ASP A 1 276 ? 31.450 -1.567 -9.956 1.00 91.50 276 ASP A CA 1
ATOM 2210 C C . ASP A 1 276 ? 32.488 -1.801 -11.060 1.00 91.50 276 ASP A C 1
ATOM 2212 O O . ASP A 1 276 ? 33.510 -2.455 -10.847 1.00 91.50 276 ASP A O 1
ATOM 2216 N N . SER A 1 277 ? 32.279 -1.165 -12.216 1.00 92.81 277 SER A N 1
ATOM 2217 C CA . SER A 1 277 ? 33.210 -1.215 -13.351 1.00 92.81 277 SER A CA 1
ATOM 2218 C C . SER A 1 277 ? 34.596 -0.667 -12.975 1.00 92.81 277 SER A C 1
ATOM 2220 O O . SER A 1 277 ? 35.622 -1.283 -13.263 1.00 92.81 277 SER A O 1
ATOM 2222 N N . MET A 1 278 ? 34.643 0.476 -12.281 1.00 90.69 278 MET A N 1
ATOM 2223 C CA . MET A 1 278 ? 35.887 1.087 -11.804 1.00 90.69 278 MET A CA 1
ATOM 2224 C C . MET A 1 278 ? 36.565 0.258 -10.702 1.00 90.69 278 MET A C 1
ATOM 2226 O O . MET A 1 278 ? 37.795 0.192 -10.665 1.00 90.69 278 MET A O 1
ATOM 2230 N N . MET A 1 279 ? 35.793 -0.371 -9.813 1.00 89.62 279 MET A N 1
ATOM 2231 C CA . MET A 1 279 ? 36.296 -1.247 -8.754 1.00 89.62 279 MET A CA 1
ATOM 2232 C C . MET A 1 279 ? 36.978 -2.479 -9.353 1.00 89.62 279 MET A C 1
ATOM 2234 O O . MET A 1 279 ? 38.121 -2.771 -8.996 1.00 89.62 279 MET A O 1
ATOM 2238 N N . PHE A 1 280 ? 36.332 -3.131 -10.325 1.00 92.25 280 PHE A N 1
ATOM 2239 C CA . PHE A 1 280 ? 36.900 -4.261 -11.055 1.00 92.25 280 PHE A CA 1
ATOM 2240 C C . PHE A 1 280 ? 38.198 -3.876 -11.783 1.00 92.25 280 PHE A C 1
ATOM 2242 O O . PHE A 1 280 ? 39.228 -4.521 -11.579 1.00 92.25 280 PHE A O 1
ATOM 2249 N N . VAL A 1 281 ? 38.186 -2.791 -12.571 1.00 91.75 281 VAL A N 1
ATOM 2250 C CA . VAL A 1 281 ? 39.363 -2.333 -13.336 1.00 91.75 281 VAL A CA 1
ATOM 2251 C C . VAL A 1 281 ? 40.551 -2.021 -12.423 1.00 91.75 281 VAL A C 1
ATOM 2253 O O . VAL A 1 281 ? 41.663 -2.455 -12.710 1.00 91.75 281 VAL A O 1
ATOM 2256 N N . ARG A 1 282 ? 40.338 -1.338 -11.289 1.00 89.12 282 ARG A N 1
ATOM 2257 C CA . ARG A 1 282 ? 41.417 -0.984 -10.343 1.00 89.12 282 ARG A CA 1
ATOM 2258 C C . ARG A 1 282 ? 42.159 -2.186 -9.749 1.00 89.12 282 ARG A C 1
ATOM 2260 O O . ARG A 1 282 ? 43.297 -2.015 -9.327 1.00 89.12 282 ARG A O 1
ATOM 2267 N N . HIS A 1 283 ? 41.543 -3.368 -9.727 1.00 90.62 283 HIS A N 1
ATOM 2268 C CA . HIS A 1 283 ? 42.129 -4.588 -9.156 1.00 90.62 283 HIS A CA 1
ATOM 2269 C C . HIS A 1 283 ? 42.566 -5.613 -10.214 1.00 90.62 283 HIS A C 1
ATOM 2271 O O . HIS A 1 283 ? 43.169 -6.621 -9.854 1.00 90.62 283 HIS A O 1
ATOM 2277 N N . ASN A 1 284 ? 42.299 -5.351 -11.500 1.00 91.75 284 ASN A N 1
ATOM 2278 C CA . ASN A 1 284 ? 42.608 -6.240 -12.630 1.00 91.75 284 ASN A CA 1
ATOM 2279 C C . ASN A 1 284 ? 43.435 -5.568 -13.748 1.00 91.75 284 ASN A C 1
ATOM 2281 O O . ASN A 1 284 ? 43.705 -6.186 -14.777 1.00 91.75 284 ASN A O 1
ATOM 2285 N N . VAL A 1 285 ? 43.832 -4.300 -13.587 1.00 90.38 285 VAL A N 1
ATOM 2286 C CA . VAL A 1 285 ? 44.676 -3.595 -14.562 1.00 90.38 285 VAL A CA 1
ATOM 2287 C C . VAL A 1 285 ? 46.122 -4.107 -14.509 1.00 90.38 285 VAL A C 1
ATOM 2289 O O . VAL A 1 285 ? 46.926 -3.704 -13.671 1.00 90.38 285 VAL A O 1
ATOM 2292 N N . GLY A 1 286 ? 46.445 -5.027 -15.418 1.00 85.19 286 GLY A N 1
ATOM 2293 C CA . GLY A 1 286 ? 47.803 -5.520 -15.645 1.00 85.19 286 GLY A CA 1
ATOM 2294 C C . GLY A 1 286 ? 48.637 -4.613 -16.559 1.00 85.19 286 GLY A C 1
ATOM 2295 O O . GLY A 1 286 ? 48.127 -3.710 -17.223 1.00 85.19 286 GLY A O 1
ATOM 2296 N N . SER A 1 287 ? 49.941 -4.886 -16.632 1.00 83.75 287 SER A N 1
ATOM 2297 C CA . SER A 1 287 ? 50.867 -4.213 -17.547 1.00 83.75 287 SER A CA 1
ATOM 2298 C C . SER A 1 287 ? 50.687 -4.707 -18.989 1.00 83.75 287 SER A C 1
ATOM 2300 O O . SER A 1 287 ? 51.347 -5.657 -19.412 1.00 83.75 287 SER A O 1
ATOM 2302 N N . TRP A 1 288 ? 49.802 -4.063 -19.752 1.00 86.81 288 TRP A N 1
ATOM 2303 C CA . TRP A 1 288 ? 49.743 -4.252 -21.204 1.00 86.81 288 TRP A CA 1
ATOM 2304 C C . TRP A 1 288 ? 51.004 -3.689 -21.875 1.00 86.81 288 TRP A C 1
ATOM 2306 O O . TRP A 1 288 ? 51.516 -2.644 -21.469 1.00 86.81 288 TRP A O 1
ATOM 2316 N N . GLN A 1 289 ? 51.487 -4.372 -22.911 1.00 87.44 289 GLN A N 1
ATOM 2317 C CA . GLN A 1 289 ? 52.528 -3.903 -23.824 1.00 87.44 289 GLN A CA 1
ATOM 2318 C C . GLN A 1 289 ? 52.054 -4.191 -25.248 1.00 87.44 289 GLN A C 1
ATOM 2320 O O . GLN A 1 289 ? 51.577 -5.289 -25.532 1.00 87.44 289 GLN A O 1
ATOM 2325 N N . GLU A 1 290 ? 52.162 -3.201 -26.127 1.00 88.75 290 GLU A N 1
ATOM 2326 C CA . GLU A 1 290 ? 51.805 -3.346 -27.535 1.00 88.75 290 GLU A CA 1
ATOM 2327 C C . GLU A 1 290 ? 52.914 -4.116 -28.278 1.00 88.75 290 GLU A C 1
ATOM 2329 O O . GLU A 1 290 ? 54.092 -3.787 -28.103 1.00 88.75 290 GLU A O 1
ATOM 2334 N N . PRO A 1 291 ? 52.591 -5.158 -29.070 1.00 93.06 291 PRO A N 1
ATOM 2335 C CA . PRO A 1 291 ? 53.569 -5.806 -29.938 1.00 93.06 291 PRO A CA 1
ATOM 2336 C C . PRO A 1 291 ? 54.141 -4.803 -30.947 1.00 93.06 291 PRO A C 1
ATOM 2338 O O . PRO A 1 291 ? 53.387 -4.057 -31.564 1.00 93.06 291 PRO A O 1
ATOM 2341 N N . GLY A 1 292 ? 55.464 -4.791 -31.120 1.00 90.94 292 GLY A N 1
ATOM 2342 C CA . GLY A 1 292 ? 56.123 -3.885 -32.065 1.00 90.94 292 GLY A CA 1
ATOM 2343 C C . GLY A 1 292 ? 55.793 -4.194 -33.529 1.00 90.94 292 GLY A C 1
ATOM 2344 O O . GLY A 1 292 ? 55.511 -5.341 -33.879 1.00 90.94 292 GLY A O 1
ATOM 2345 N N . ASP A 1 293 ? 55.872 -3.167 -34.380 1.00 92.69 293 ASP A N 1
ATOM 2346 C CA . ASP A 1 293 ? 55.573 -3.261 -35.813 1.00 92.69 293 ASP A CA 1
ATOM 2347 C C . ASP A 1 293 ? 56.393 -4.350 -36.521 1.00 92.69 293 ASP A C 1
ATOM 2349 O O . ASP A 1 293 ? 57.623 -4.401 -36.412 1.00 92.69 293 ASP A O 1
ATOM 2353 N N . PHE A 1 294 ? 55.714 -5.173 -37.325 1.00 92.00 294 PHE A N 1
ATOM 2354 C CA . PHE A 1 294 ? 56.355 -6.161 -38.192 1.00 92.00 294 PHE A CA 1
ATOM 2355 C C . PHE A 1 294 ? 57.294 -5.483 -39.198 1.00 92.00 294 PHE A C 1
ATOM 2357 O O . PHE A 1 294 ? 56.915 -4.528 -39.876 1.00 92.00 294 PHE A O 1
ATOM 2364 N N . GLN A 1 295 ? 58.515 -6.005 -39.312 1.00 91.88 295 GLN A N 1
ATOM 2365 C CA . GLN A 1 295 ? 59.535 -5.516 -40.240 1.00 91.88 295 GLN A CA 1
ATOM 2366 C C . GLN A 1 295 ? 59.674 -6.456 -41.443 1.00 91.88 295 GLN A C 1
ATOM 2368 O O . GLN A 1 295 ? 59.213 -7.595 -41.417 1.00 91.88 295 GLN A O 1
ATOM 2373 N N . PHE A 1 296 ? 60.327 -5.983 -42.506 1.00 90.25 296 PHE A N 1
ATOM 2374 C CA . PHE A 1 296 ? 60.714 -6.843 -43.623 1.00 90.25 296 PHE A CA 1
ATOM 2375 C C . PHE A 1 296 ? 61.831 -7.805 -43.193 1.00 90.25 296 PHE A C 1
ATOM 2377 O O . PHE A 1 296 ? 62.876 -7.363 -42.715 1.00 90.25 296 PHE A O 1
ATOM 2384 N N . GLU A 1 297 ? 61.621 -9.104 -43.400 1.00 88.50 297 GLU A N 1
ATOM 2385 C CA . GLU A 1 297 ? 62.614 -10.156 -43.165 1.00 88.50 297 GLU A CA 1
ATOM 2386 C C . GLU A 1 297 ? 63.192 -10.629 -44.516 1.00 88.50 297 GLU A C 1
ATOM 2388 O O . GLU A 1 297 ? 62.473 -11.271 -45.288 1.00 88.50 297 GLU A O 1
ATOM 2393 N N . PRO A 1 298 ? 64.468 -10.326 -44.839 1.00 87.56 298 PRO A N 1
ATOM 2394 C CA . PRO A 1 298 ? 65.099 -10.786 -46.074 1.00 87.56 298 PRO A CA 1
ATOM 2395 C C . PRO A 1 298 ? 65.161 -12.316 -46.168 1.00 87.56 298 PRO A C 1
ATOM 2397 O O . PRO A 1 298 ? 65.364 -13.012 -45.171 1.00 87.56 298 PRO A O 1
ATOM 2400 N N . SER A 1 299 ? 65.045 -12.852 -47.384 1.00 85.62 299 SER A N 1
ATOM 2401 C CA . SER A 1 299 ? 65.076 -14.300 -47.611 1.00 85.62 299 SER A CA 1
ATOM 2402 C C . SER A 1 299 ? 66.437 -14.911 -47.231 1.00 85.62 299 SER A C 1
ATOM 2404 O O . SER A 1 299 ? 67.465 -14.477 -47.751 1.00 85.62 299 SER A O 1
ATOM 2406 N N . PRO A 1 300 ? 66.486 -16.003 -46.438 1.00 82.81 300 PRO A N 1
ATOM 2407 C CA . PRO A 1 300 ? 67.735 -16.716 -46.141 1.00 82.81 300 PRO A CA 1
ATOM 2408 C C . PRO A 1 300 ? 68.438 -17.339 -47.362 1.00 82.81 300 PRO A C 1
ATOM 2410 O O . PRO A 1 300 ? 69.536 -17.875 -47.228 1.00 82.81 300 PRO A O 1
ATOM 2413 N N . VAL A 1 301 ? 67.791 -17.331 -48.535 1.00 86.19 301 VAL A N 1
ATOM 2414 C CA . VAL A 1 301 ? 68.256 -17.981 -49.776 1.00 86.19 301 VAL A CA 1
ATOM 2415 C C . VAL A 1 301 ? 68.476 -16.973 -50.915 1.00 86.19 301 VAL A C 1
ATOM 2417 O O . VAL A 1 301 ? 69.160 -17.288 -51.888 1.00 86.19 301 VAL A O 1
ATOM 2420 N N . TRP A 1 302 ? 67.920 -15.763 -50.815 1.00 82.56 302 TRP A N 1
ATOM 2421 C CA . TRP A 1 302 ? 67.975 -14.743 -51.864 1.00 82.56 302 TRP A CA 1
ATOM 2422 C C . TRP A 1 302 ? 68.225 -13.363 -51.254 1.00 82.56 302 TRP A C 1
ATOM 2424 O O . TRP A 1 302 ? 67.518 -12.955 -50.338 1.00 82.56 302 TRP A O 1
ATOM 2434 N N . LEU A 1 303 ? 69.232 -12.651 -51.765 1.00 77.94 303 LEU A N 1
ATOM 2435 C CA . LEU A 1 303 ? 69.533 -11.291 -51.327 1.00 77.94 303 LEU A CA 1
ATOM 2436 C C . LEU A 1 303 ? 68.491 -10.336 -51.914 1.00 77.94 303 LEU A C 1
ATOM 2438 O O . LEU A 1 303 ? 68.485 -10.086 -53.117 1.00 77.94 303 LEU A O 1
ATOM 2442 N N . ASP A 1 304 ? 67.631 -9.830 -51.038 1.00 86.06 304 ASP A N 1
ATOM 2443 C CA . ASP A 1 304 ? 66.529 -8.918 -51.333 1.00 86.06 304 ASP A CA 1
ATOM 2444 C C . ASP A 1 304 ? 66.511 -7.794 -50.289 1.00 86.06 304 ASP A C 1
ATOM 2446 O O . ASP A 1 304 ? 67.006 -7.979 -49.170 1.00 86.06 304 ASP A O 1
ATOM 2450 N N . ASP A 1 305 ? 65.929 -6.649 -50.633 1.00 85.31 305 ASP A N 1
ATOM 2451 C CA . ASP A 1 305 ? 65.748 -5.520 -49.715 1.00 85.31 305 ASP A CA 1
ATOM 2452 C C . ASP A 1 305 ? 64.266 -5.128 -49.576 1.00 85.31 305 ASP A C 1
ATOM 2454 O O . ASP A 1 305 ? 63.377 -5.786 -50.112 1.00 85.31 305 ASP A O 1
ATOM 2458 N N . ASN A 1 306 ? 63.976 -4.107 -48.766 1.00 87.94 306 ASN A N 1
ATOM 2459 C CA . ASN A 1 306 ? 62.602 -3.710 -48.453 1.00 87.94 306 ASN A CA 1
ATOM 2460 C C . ASN A 1 306 ? 61.980 -2.731 -49.471 1.00 87.94 306 ASN A C 1
ATOM 2462 O O . ASN A 1 306 ? 60.898 -2.196 -49.207 1.00 87.94 306 ASN A O 1
ATOM 2466 N N . ALA A 1 307 ? 62.630 -2.467 -50.609 1.00 89.25 307 ALA A N 1
ATOM 2467 C CA . ALA A 1 307 ? 62.084 -1.636 -51.672 1.00 89.25 307 ALA A CA 1
ATOM 2468 C C . ALA A 1 307 ? 61.092 -2.408 -52.558 1.00 89.25 307 ALA A C 1
ATOM 2470 O O . ALA A 1 307 ? 61.221 -3.600 -52.829 1.00 89.25 307 ALA A O 1
ATOM 2471 N N . ILE A 1 308 ? 60.084 -1.700 -53.071 1.00 88.62 308 ILE A N 1
ATOM 2472 C CA . ILE A 1 308 ? 59.117 -2.281 -54.008 1.00 88.62 308 ILE A CA 1
ATOM 2473 C C . ILE A 1 308 ? 59.750 -2.343 -55.401 1.00 88.62 308 ILE A C 1
ATOM 2475 O O . ILE A 1 308 ? 60.087 -1.311 -55.981 1.00 88.62 308 ILE A O 1
ATOM 2479 N N . ALA A 1 309 ? 59.874 -3.552 -55.952 1.00 89.31 309 ALA A N 1
ATOM 2480 C CA . ALA A 1 309 ? 60.386 -3.775 -57.301 1.00 89.31 309 ALA A CA 1
ATOM 2481 C C . ALA A 1 309 ? 59.516 -3.082 -58.370 1.00 89.31 309 ALA A C 1
ATOM 2483 O O . ALA A 1 309 ? 58.295 -3.245 -58.404 1.00 89.31 309 ALA A O 1
ATOM 2484 N N . VAL A 1 310 ? 60.163 -2.325 -59.263 1.00 86.56 310 VAL A N 1
ATOM 2485 C CA . VAL A 1 310 ? 59.517 -1.519 -60.318 1.00 86.56 310 VAL A CA 1
ATOM 2486 C C . VAL A 1 310 ? 60.192 -1.678 -61.687 1.00 86.56 310 VAL A C 1
ATOM 2488 O O . VAL A 1 310 ? 60.335 -0.722 -62.448 1.00 86.56 310 VAL A O 1
ATOM 2491 N N . ASP A 1 311 ? 60.576 -2.906 -62.044 1.00 87.88 311 ASP A N 1
ATOM 2492 C CA . ASP A 1 311 ? 60.846 -3.244 -63.448 1.00 87.88 311 ASP A CA 1
ATOM 2493 C C . ASP A 1 311 ? 59.584 -3.058 -64.318 1.00 87.88 311 ASP A C 1
ATOM 2495 O O . ASP A 1 311 ? 58.483 -2.831 -63.813 1.00 87.88 311 ASP A O 1
ATOM 2499 N N . GLU A 1 312 ? 59.714 -3.154 -65.642 1.00 80.00 312 GLU A N 1
ATOM 2500 C CA . GLU A 1 312 ? 58.595 -2.944 -66.571 1.00 80.00 312 GLU A CA 1
ATOM 2501 C C . GLU A 1 312 ? 57.411 -3.902 -66.315 1.00 80.00 312 GLU A C 1
ATOM 2503 O O . GLU A 1 312 ? 56.248 -3.492 -66.379 1.00 80.00 312 GLU A O 1
ATOM 2508 N N . SER A 1 313 ? 57.683 -5.157 -65.942 1.00 82.19 313 SER A N 1
ATOM 2509 C CA . SER A 1 313 ? 56.653 -6.169 -65.685 1.00 82.19 313 SER A CA 1
ATOM 2510 C C . SER A 1 313 ? 56.008 -6.021 -64.302 1.00 82.19 313 SER A C 1
ATOM 2512 O O . SER A 1 313 ? 54.781 -6.128 -64.189 1.00 82.19 313 SER A O 1
ATOM 2514 N N . ALA A 1 314 ? 56.793 -5.698 -63.267 1.00 86.06 314 ALA A N 1
ATOM 2515 C CA . ALA A 1 314 ? 56.267 -5.347 -61.948 1.00 86.06 314 ALA A CA 1
ATOM 2516 C C . ALA A 1 314 ? 55.455 -4.047 -62.002 1.00 86.06 314 ALA A C 1
ATOM 2518 O O . ALA A 1 314 ? 54.370 -3.980 -61.433 1.00 86.06 314 ALA A O 1
ATOM 2519 N N . THR A 1 315 ? 55.897 -3.050 -62.770 1.00 85.88 315 THR A N 1
ATOM 2520 C CA . THR A 1 315 ? 55.183 -1.783 -62.989 1.00 85.88 315 THR A CA 1
ATOM 2521 C C . THR A 1 315 ? 53.794 -2.001 -63.596 1.00 85.88 315 THR A C 1
ATOM 2523 O O . THR A 1 315 ? 52.825 -1.390 -63.140 1.00 85.88 315 THR A O 1
ATOM 2526 N N . VAL A 1 316 ? 53.653 -2.891 -64.587 1.00 85.62 316 VAL A N 1
ATOM 2527 C CA . VAL A 1 316 ? 52.334 -3.264 -65.137 1.00 85.62 316 VAL A CA 1
ATOM 2528 C C . VAL A 1 316 ? 51.475 -3.963 -64.080 1.00 85.62 316 VAL A C 1
ATOM 2530 O O . VAL A 1 316 ? 50.314 -3.593 -63.898 1.00 85.62 316 VAL A O 1
ATOM 2533 N N . PHE A 1 317 ? 52.042 -4.918 -63.335 1.00 87.44 317 PHE A N 1
ATOM 2534 C CA . PHE A 1 317 ? 51.327 -5.617 -62.264 1.00 87.44 317 PHE A CA 1
ATOM 2535 C C . PHE A 1 317 ? 50.818 -4.660 -61.177 1.00 87.44 317 PHE A C 1
ATOM 2537 O O . PHE A 1 317 ? 49.631 -4.661 -60.846 1.00 87.44 317 PHE A O 1
ATOM 2544 N N . LEU A 1 318 ? 51.689 -3.783 -60.685 1.00 89.00 318 LEU A N 1
ATOM 2545 C CA . LEU A 1 318 ? 51.390 -2.780 -59.671 1.00 89.00 318 LEU A CA 1
ATOM 2546 C C . LEU A 1 318 ? 50.333 -1.773 -60.149 1.00 89.00 318 LEU A C 1
ATOM 2548 O O . LEU A 1 318 ? 49.416 -1.466 -59.391 1.00 89.00 318 LEU A O 1
ATOM 2552 N N . ARG A 1 319 ? 50.366 -1.318 -61.412 1.00 85.69 319 ARG A N 1
ATOM 2553 C CA . ARG A 1 319 ? 49.311 -0.447 -61.983 1.00 85.69 319 ARG A CA 1
ATOM 2554 C C . ARG A 1 319 ? 47.944 -1.129 -62.045 1.00 85.69 319 ARG A C 1
ATOM 2556 O O . ARG A 1 319 ? 46.929 -0.473 -61.798 1.00 85.69 319 ARG A O 1
ATOM 2563 N N . ASN A 1 320 ? 47.907 -2.429 -62.329 1.00 86.38 320 ASN A N 1
ATOM 2564 C CA . ASN A 1 320 ? 46.666 -3.203 -62.344 1.00 86.38 320 ASN A CA 1
ATOM 2565 C C . ASN A 1 320 ? 46.122 -3.451 -60.930 1.00 86.38 320 ASN A C 1
ATOM 2567 O O . ASN A 1 320 ? 44.918 -3.302 -60.713 1.00 86.38 320 ASN A O 1
ATOM 2571 N N . VAL A 1 321 ? 46.991 -3.753 -59.954 1.00 87.94 321 VAL A N 1
ATOM 2572 C CA . VAL A 1 321 ? 46.608 -3.815 -58.531 1.00 87.94 321 VAL A CA 1
ATOM 2573 C C . VAL A 1 321 ? 46.070 -2.456 -58.083 1.00 87.94 321 VAL A C 1
ATOM 2575 O O . VAL A 1 321 ? 44.919 -2.376 -57.677 1.00 87.94 321 VAL A O 1
ATOM 2578 N N . LEU A 1 322 ? 46.822 -1.371 -58.282 1.00 88.12 322 LEU A N 1
ATOM 2579 C CA . LEU A 1 322 ? 46.424 -0.005 -57.927 1.00 88.12 322 LEU A CA 1
ATOM 2580 C C . LEU A 1 322 ? 45.074 0.403 -58.546 1.00 88.12 322 LEU A C 1
ATOM 2582 O O . LEU A 1 322 ? 44.239 1.003 -57.871 1.00 88.12 322 LEU A O 1
ATOM 2586 N N . THR A 1 323 ? 44.817 0.034 -59.802 1.00 86.06 323 THR A N 1
ATOM 2587 C CA . THR A 1 323 ? 43.517 0.248 -60.464 1.00 86.06 323 THR A CA 1
ATOM 2588 C C . THR A 1 323 ? 42.382 -0.496 -59.755 1.00 86.06 323 THR A C 1
ATOM 2590 O O . THR A 1 323 ? 41.334 0.093 -59.477 1.00 86.06 323 THR A O 1
ATOM 2593 N N . LYS A 1 324 ? 42.590 -1.777 -59.431 1.00 87.19 324 LYS A N 1
ATOM 2594 C CA . LYS A 1 324 ? 41.610 -2.625 -58.742 1.00 87.19 324 LYS A CA 1
ATOM 2595 C C . LYS A 1 324 ? 41.349 -2.137 -57.314 1.00 87.19 324 LYS A C 1
ATOM 2597 O O . LYS A 1 324 ? 40.196 -1.913 -56.953 1.00 87.19 324 LYS A O 1
ATOM 2602 N N . SER A 1 325 ? 42.403 -1.880 -56.544 1.00 90.38 325 SER A N 1
ATOM 2603 C CA . SER A 1 325 ? 42.322 -1.408 -55.161 1.00 90.38 325 SER A CA 1
ATOM 2604 C C . SER A 1 325 ? 41.695 -0.016 -55.069 1.00 90.38 325 SER A C 1
ATOM 2606 O O . SER A 1 325 ? 40.894 0.216 -54.170 1.00 90.38 325 SER A O 1
ATOM 2608 N N . LYS A 1 326 ? 41.919 0.889 -56.040 1.00 89.12 326 LYS A N 1
ATOM 2609 C CA . LYS A 1 326 ? 41.174 2.164 -56.131 1.00 89.12 326 LYS A CA 1
ATOM 2610 C C . LYS A 1 326 ? 39.669 1.963 -56.331 1.00 89.12 326 LYS A C 1
ATOM 2612 O O . LYS A 1 326 ? 38.882 2.688 -55.719 1.00 89.12 326 LYS A O 1
ATOM 2617 N N . ALA A 1 327 ? 39.262 1.011 -57.173 1.00 87.88 327 ALA A N 1
ATOM 2618 C CA . ALA A 1 327 ? 37.849 0.711 -57.402 1.00 87.88 327 ALA A CA 1
ATOM 2619 C C . ALA A 1 327 ? 37.192 0.134 -56.135 1.00 87.88 327 ALA A C 1
ATOM 2621 O O . ALA A 1 327 ? 36.191 0.676 -55.665 1.00 87.88 327 ALA A O 1
ATOM 2622 N N . SER A 1 328 ? 37.813 -0.882 -55.526 1.00 90.69 328 SER A N 1
ATOM 2623 C CA . SER A 1 328 ? 37.358 -1.479 -54.264 1.00 90.69 328 SER A CA 1
ATOM 2624 C C . SER A 1 328 ? 37.333 -0.462 -53.116 1.00 90.69 328 SER A C 1
ATOM 2626 O O . SER A 1 328 ? 36.353 -0.386 -52.382 1.00 90.69 328 SER A O 1
ATOM 2628 N N . LEU A 1 329 ? 38.341 0.408 -52.996 1.00 92.88 329 LEU A N 1
ATOM 2629 C CA . LEU A 1 329 ? 38.378 1.485 -52.000 1.00 92.88 329 LEU A CA 1
ATOM 2630 C C . LEU A 1 329 ? 37.184 2.446 -52.128 1.00 92.88 329 LEU A C 1
ATOM 2632 O O . LEU A 1 329 ? 36.632 2.882 -51.116 1.00 92.88 329 LEU A O 1
ATOM 2636 N N . ALA A 1 330 ? 36.761 2.775 -53.352 1.00 90.56 330 ALA A N 1
ATOM 2637 C CA . ALA A 1 330 ? 35.592 3.623 -53.587 1.00 90.56 330 ALA A CA 1
ATOM 2638 C C . ALA A 1 330 ? 34.264 2.933 -53.212 1.00 90.56 330 ALA A C 1
ATOM 2640 O O . ALA A 1 330 ? 33.315 3.616 -52.821 1.00 90.56 330 ALA A O 1
ATOM 2641 N N . GLU A 1 331 ? 34.200 1.604 -53.297 1.00 93.06 331 GLU A N 1
ATOM 2642 C CA . GLU A 1 331 ? 33.062 0.787 -52.868 1.00 93.06 331 GLU A CA 1
ATOM 2643 C C . GLU A 1 331 ? 33.031 0.617 -51.340 1.00 93.06 331 GLU A C 1
ATOM 2645 O O . GLU A 1 331 ? 32.064 1.035 -50.697 1.00 93.06 331 GLU A O 1
ATOM 2650 N N . HIS A 1 332 ? 34.117 0.124 -50.730 1.00 95.69 332 HIS A N 1
ATOM 2651 C CA . HIS A 1 332 ? 34.208 -0.080 -49.280 1.00 95.69 332 HIS A CA 1
ATOM 2652 C C . HIS A 1 332 ? 34.012 1.226 -48.494 1.00 95.69 332 HIS A C 1
ATOM 2654 O O . HIS A 1 332 ? 33.355 1.217 -47.457 1.00 95.69 332 HIS A O 1
ATOM 2660 N N . ARG A 1 333 ? 34.487 2.381 -48.996 1.00 95.31 333 ARG A N 1
ATOM 2661 C CA . ARG A 1 333 ? 34.211 3.695 -48.375 1.00 95.31 333 ARG A CA 1
ATOM 2662 C C . ARG A 1 333 ? 32.713 4.035 -48.321 1.00 95.31 333 ARG A C 1
ATOM 2664 O O . ARG A 1 333 ? 32.291 4.691 -47.373 1.00 95.31 333 ARG A O 1
ATOM 2671 N N . ARG A 1 334 ? 31.906 3.603 -49.300 1.00 95.44 334 ARG A N 1
ATOM 2672 C CA . ARG A 1 334 ? 30.446 3.837 -49.320 1.00 95.44 334 ARG A CA 1
ATOM 2673 C C . ARG A 1 334 ? 29.714 2.906 -48.358 1.00 95.44 334 ARG A C 1
ATOM 2675 O O . ARG A 1 334 ? 28.856 3.367 -47.609 1.00 95.44 334 ARG A O 1
ATOM 2682 N N . GLU A 1 335 ? 30.063 1.621 -48.356 1.00 94.75 335 GLU A N 1
ATOM 2683 C CA . GLU A 1 335 ? 29.426 0.643 -47.467 1.00 94.75 335 GLU A CA 1
ATOM 2684 C C . GLU A 1 335 ? 29.831 0.857 -45.997 1.00 94.75 335 GLU A C 1
ATOM 2686 O O . GLU A 1 335 ? 28.978 0.767 -45.119 1.00 94.75 335 GLU A O 1
ATOM 2691 N N . LEU A 1 336 ? 31.077 1.265 -45.715 1.00 96.19 336 LEU A N 1
ATOM 2692 C CA . LEU A 1 336 ? 31.521 1.657 -44.370 1.00 96.19 336 LEU A CA 1
ATOM 2693 C C . LEU A 1 336 ? 30.712 2.842 -43.825 1.00 96.19 336 LEU A C 1
ATOM 2695 O O . LEU A 1 336 ? 30.269 2.819 -42.680 1.00 96.19 336 LEU A O 1
ATOM 2699 N N . GLU A 1 337 ? 30.479 3.868 -44.645 1.00 95.62 337 GLU A N 1
ATOM 2700 C CA . GLU A 1 337 ? 29.679 5.038 -44.267 1.00 95.62 337 GLU A CA 1
ATOM 2701 C C . GLU A 1 337 ? 28.199 4.682 -44.023 1.00 95.62 337 GLU A C 1
ATOM 2703 O O . GLU A 1 337 ? 27.558 5.235 -43.126 1.00 95.62 337 GLU A O 1
ATOM 2708 N N . LYS A 1 338 ? 27.659 3.712 -44.771 1.00 96.19 338 LYS A N 1
ATOM 2709 C CA . LYS A 1 338 ? 26.337 3.121 -44.517 1.00 96.19 338 LYS A CA 1
ATOM 2710 C C . LYS A 1 338 ? 26.312 2.341 -43.195 1.00 96.19 338 LYS A C 1
ATOM 2712 O O . LYS A 1 338 ? 25.450 2.608 -42.360 1.00 96.19 338 LYS A O 1
ATOM 2717 N N . LYS A 1 339 ? 27.287 1.462 -42.947 1.00 95.38 339 LYS A N 1
ATOM 2718 C CA . LYS A 1 339 ? 27.383 0.674 -41.705 1.00 95.38 339 LYS A CA 1
ATOM 2719 C C . LYS A 1 339 ? 27.579 1.547 -40.464 1.00 95.38 339 LYS A C 1
ATOM 2721 O O . LYS A 1 339 ? 26.919 1.319 -39.456 1.00 95.38 339 LYS A O 1
ATOM 2726 N N . ARG A 1 340 ? 28.387 2.608 -40.548 1.00 96.25 340 ARG A N 1
ATOM 2727 C CA . ARG A 1 340 ? 28.529 3.614 -39.478 1.00 96.25 340 ARG A CA 1
ATOM 2728 C C . ARG A 1 340 ? 27.192 4.279 -39.136 1.00 96.25 340 ARG A C 1
ATOM 2730 O O . ARG A 1 340 ? 26.857 4.398 -37.962 1.00 96.25 340 ARG A O 1
ATOM 2737 N N . LYS A 1 341 ? 26.382 4.641 -40.139 1.00 96.50 341 LYS A N 1
ATOM 2738 C CA . LYS A 1 341 ? 25.025 5.179 -39.922 1.00 96.50 341 LYS A CA 1
ATOM 2739 C C . LYS A 1 341 ? 24.081 4.165 -39.274 1.00 96.50 341 LYS A C 1
ATOM 2741 O O . LYS A 1 341 ? 23.339 4.542 -38.373 1.00 96.50 341 LYS A O 1
ATOM 2746 N N . GLU A 1 342 ? 24.135 2.894 -39.673 1.00 95.38 342 GLU A N 1
ATOM 2747 C CA . GLU A 1 342 ? 23.376 1.816 -39.017 1.00 95.38 342 GLU A CA 1
ATOM 2748 C C . GLU A 1 342 ? 23.754 1.691 -37.519 1.00 95.38 342 GLU A C 1
ATOM 2750 O O . GLU A 1 342 ? 22.864 1.584 -36.672 1.00 95.38 342 GLU A O 1
ATOM 2755 N N . VAL A 1 343 ? 25.044 1.814 -37.165 1.00 94.88 343 VAL A N 1
ATOM 2756 C CA . VAL A 1 343 ? 25.521 1.826 -35.763 1.00 94.88 343 VAL A CA 1
ATOM 2757 C C . VAL A 1 343 ? 25.035 3.054 -34.986 1.00 94.88 343 VAL A C 1
ATOM 2759 O O . VAL A 1 343 ? 24.546 2.901 -33.866 1.00 94.88 343 VAL A O 1
ATOM 2762 N N . GLU A 1 344 ? 25.138 4.270 -35.535 1.00 95.31 344 GLU A N 1
ATOM 2763 C CA . GLU A 1 344 ? 24.679 5.475 -34.819 1.00 95.31 344 GLU A CA 1
ATOM 2764 C C . GLU A 1 344 ? 23.153 5.499 -34.629 1.00 95.31 344 GLU A C 1
ATOM 2766 O O . GLU A 1 344 ? 22.671 5.931 -33.579 1.00 95.31 344 GLU A O 1
ATOM 2771 N N . VAL A 1 345 ? 22.377 4.954 -35.574 1.00 95.12 345 VAL A N 1
ATOM 2772 C CA . VAL A 1 345 ? 20.928 4.753 -35.391 1.00 95.12 345 VAL A CA 1
ATOM 2773 C C . VAL A 1 345 ? 20.657 3.766 -34.249 1.00 95.12 345 VAL A C 1
ATOM 2775 O O . VAL A 1 345 ? 19.834 4.063 -33.381 1.00 95.12 345 VAL A O 1
ATOM 2778 N N . ALA A 1 346 ? 21.373 2.639 -34.181 1.00 92.25 346 ALA A N 1
ATOM 2779 C CA . ALA A 1 346 ? 21.217 1.662 -33.099 1.00 92.25 346 ALA A CA 1
ATOM 2780 C C . ALA A 1 346 ? 21.606 2.236 -31.718 1.00 92.25 346 ALA A C 1
ATOM 2782 O O . ALA A 1 346 ? 20.873 2.059 -30.743 1.00 92.25 346 ALA A O 1
ATOM 2783 N N . LYS A 1 347 ? 22.690 3.021 -31.637 1.00 93.38 347 LYS A N 1
ATOM 2784 C CA . LYS A 1 347 ? 23.057 3.796 -30.435 1.00 93.38 347 LYS A CA 1
ATOM 2785 C C . LYS A 1 347 ? 21.981 4.807 -30.035 1.00 93.38 347 LYS A C 1
ATOM 2787 O O . LYS A 1 347 ? 21.653 4.903 -28.855 1.00 93.38 347 LYS A O 1
ATOM 2792 N N . THR A 1 348 ? 21.400 5.524 -30.998 1.00 94.00 348 THR A N 1
ATOM 2793 C CA . THR A 1 348 ? 20.314 6.484 -30.733 1.00 94.00 348 THR A CA 1
ATOM 2794 C C . THR A 1 348 ? 19.068 5.782 -30.184 1.00 94.00 348 THR A C 1
ATOM 2796 O O . THR A 1 348 ? 18.471 6.254 -29.220 1.00 94.00 348 THR A O 1
ATOM 2799 N N . VAL A 1 349 ? 18.710 4.608 -30.719 1.00 91.81 349 VAL A N 1
ATOM 2800 C CA . VAL A 1 349 ? 17.644 3.757 -30.160 1.00 91.81 349 VAL A CA 1
ATOM 2801 C C . VAL A 1 349 ? 17.970 3.326 -28.727 1.00 91.81 349 VAL A C 1
ATOM 2803 O O . VAL A 1 349 ? 17.126 3.475 -27.848 1.00 91.81 349 VAL A O 1
ATOM 2806 N N . ARG A 1 350 ? 19.197 2.860 -28.458 1.00 93.06 350 ARG A N 1
ATOM 2807 C CA . ARG A 1 350 ? 19.637 2.484 -27.103 1.00 93.06 350 ARG A CA 1
ATOM 2808 C C . ARG A 1 350 ? 19.498 3.641 -26.106 1.00 93.06 350 ARG A C 1
ATOM 2810 O O . ARG A 1 350 ? 19.068 3.426 -24.976 1.00 93.06 350 ARG A O 1
ATOM 2817 N N . GLN A 1 351 ? 19.831 4.861 -26.523 1.00 91.56 351 GLN A N 1
ATOM 2818 C CA . GLN A 1 351 ? 19.669 6.053 -25.691 1.00 91.56 351 GLN A CA 1
ATOM 2819 C C . GLN A 1 351 ? 18.186 6.376 -25.438 1.00 91.56 351 GLN A C 1
ATOM 2821 O O . GLN A 1 351 ? 17.813 6.643 -24.299 1.00 91.56 351 GLN A O 1
ATOM 2826 N N . ASN A 1 352 ? 17.320 6.255 -26.450 1.00 91.00 352 ASN A N 1
ATOM 2827 C CA . ASN A 1 352 ? 15.874 6.427 -26.277 1.00 91.00 352 ASN A CA 1
ATOM 2828 C C . ASN A 1 352 ? 15.264 5.400 -25.303 1.00 91.00 352 ASN A C 1
ATOM 2830 O O . ASN A 1 352 ? 14.392 5.771 -24.520 1.00 91.00 352 ASN A O 1
ATOM 2834 N N . ILE A 1 353 ? 15.738 4.146 -25.298 1.00 90.50 353 ILE A N 1
ATOM 2835 C CA . ILE A 1 353 ? 15.321 3.123 -24.316 1.00 90.50 353 ILE A CA 1
ATOM 2836 C C . ILE A 1 353 ? 15.702 3.559 -22.895 1.00 90.50 353 ILE A C 1
ATOM 2838 O O . ILE A 1 353 ? 14.865 3.560 -21.995 1.00 90.50 353 ILE A O 1
ATOM 2842 N N . ARG A 1 354 ? 16.948 4.011 -22.699 1.00 86.81 354 ARG A N 1
ATOM 2843 C CA . ARG A 1 354 ? 17.452 4.504 -21.401 1.00 86.81 354 ARG A CA 1
ATOM 2844 C C . ARG A 1 354 ? 16.721 5.739 -20.885 1.00 86.81 354 ARG A C 1
ATOM 2846 O O . ARG A 1 354 ? 16.601 5.921 -19.679 1.00 86.81 354 ARG A O 1
ATOM 2853 N N . GLU A 1 355 ? 16.223 6.570 -21.792 1.00 89.25 355 GLU A N 1
ATOM 2854 C CA . GLU A 1 355 ? 15.395 7.740 -21.487 1.00 89.25 355 GLU A CA 1
ATOM 2855 C C . GLU A 1 355 ? 13.894 7.404 -21.354 1.00 89.25 355 GLU A C 1
ATOM 2857 O O . GLU A 1 355 ? 13.078 8.310 -21.203 1.00 89.25 355 GLU A O 1
ATOM 2862 N N . GLY A 1 356 ? 13.506 6.122 -21.424 1.00 88.19 356 GLY A N 1
ATOM 2863 C CA . GLY A 1 356 ? 12.117 5.659 -21.303 1.00 88.19 356 GLY A CA 1
ATOM 2864 C C . GLY A 1 356 ? 11.216 5.992 -22.501 1.00 88.19 356 GLY A C 1
ATOM 2865 O O . GLY A 1 356 ? 10.004 5.796 -22.434 1.00 88.19 356 GLY A O 1
ATOM 2866 N N . LYS A 1 357 ? 11.794 6.496 -23.599 1.00 89.94 357 LYS A N 1
ATOM 2867 C CA . LYS A 1 357 ? 11.099 6.920 -24.830 1.00 89.94 357 LYS A CA 1
ATOM 2868 C C . LYS A 1 357 ? 10.821 5.763 -25.794 1.00 89.94 357 LYS A C 1
ATOM 2870 O O . LYS A 1 357 ? 10.029 5.913 -26.719 1.00 89.94 357 LYS A O 1
ATOM 2875 N N . ASP A 1 358 ? 11.482 4.628 -25.596 1.00 88.19 358 ASP A N 1
ATOM 2876 C CA . ASP A 1 358 ? 11.351 3.413 -26.397 1.00 88.19 358 ASP A CA 1
ATOM 2877 C C . ASP A 1 358 ? 11.228 2.210 -25.448 1.00 88.19 358 ASP A C 1
ATOM 2879 O O . ASP A 1 358 ? 11.908 2.154 -24.426 1.00 88.19 358 ASP A O 1
ATOM 2883 N N . LYS A 1 359 ? 10.318 1.277 -25.754 1.00 89.81 359 LYS A N 1
ATOM 2884 C CA . LYS A 1 359 ? 9.984 0.122 -24.897 1.00 89.81 359 LYS A CA 1
ATOM 2885 C C . LYS A 1 359 ? 10.681 -1.179 -25.324 1.00 89.81 359 LYS A C 1
ATOM 2887 O O . LYS A 1 359 ? 10.374 -2.234 -24.775 1.00 89.81 359 LYS A O 1
ATOM 2892 N N . ARG A 1 360 ? 11.567 -1.135 -26.326 1.00 89.62 360 ARG A N 1
ATOM 2893 C CA . ARG A 1 360 ? 12.376 -2.292 -26.745 1.00 89.62 360 ARG A CA 1
ATOM 2894 C C . ARG A 1 360 ? 13.426 -2.651 -25.691 1.00 89.62 360 ARG A C 1
ATOM 2896 O O . ARG A 1 360 ? 13.860 -1.798 -24.924 1.00 89.62 360 ARG A O 1
ATOM 2903 N N . ASP A 1 361 ? 13.849 -3.912 -25.680 1.00 87.94 361 ASP A N 1
ATOM 2904 C CA . ASP A 1 361 ? 14.878 -4.398 -24.759 1.00 87.94 361 ASP A CA 1
ATOM 2905 C C . ASP A 1 361 ? 16.259 -3.801 -25.106 1.00 87.94 361 ASP A C 1
ATOM 2907 O O . ASP A 1 361 ? 16.701 -3.854 -26.261 1.00 87.94 361 ASP A O 1
ATOM 2911 N N . GLU A 1 362 ? 16.963 -3.236 -24.116 1.00 89.62 362 GLU A N 1
ATOM 2912 C CA . GLU A 1 362 ? 18.314 -2.696 -24.325 1.00 89.62 362 GLU A CA 1
ATOM 2913 C C . GLU A 1 362 ? 19.297 -3.799 -24.755 1.00 89.62 362 GLU A C 1
ATOM 2915 O O . GLU A 1 362 ? 20.186 -3.540 -25.565 1.00 89.62 362 GLU A O 1
ATOM 2920 N N . VAL A 1 363 ? 19.134 -5.031 -24.261 1.00 91.38 363 VAL A N 1
ATOM 2921 C CA . VAL A 1 363 ? 20.017 -6.172 -24.542 1.00 91.38 363 VAL A CA 1
ATOM 2922 C C . VAL A 1 363 ? 19.947 -6.573 -26.012 1.00 91.38 363 VAL A C 1
ATOM 2924 O O . VAL A 1 363 ? 20.991 -6.786 -26.628 1.00 91.38 363 VAL A O 1
ATOM 2927 N N . ASP A 1 364 ? 18.758 -6.617 -26.614 1.00 90.75 364 ASP A N 1
ATOM 2928 C CA . ASP A 1 364 ? 18.625 -6.965 -28.034 1.00 90.75 364 ASP A CA 1
ATOM 2929 C C . ASP A 1 364 ? 19.053 -5.821 -28.964 1.00 90.75 364 ASP A C 1
ATOM 2931 O O . ASP A 1 364 ? 19.627 -6.076 -30.026 1.00 90.75 364 ASP A O 1
ATOM 2935 N N . ILE A 1 365 ? 18.903 -4.560 -28.545 1.00 93.25 365 ILE A N 1
ATOM 2936 C CA . ILE A 1 365 ? 19.513 -3.433 -29.265 1.00 93.25 365 ILE A CA 1
ATOM 2937 C C . ILE A 1 365 ? 21.041 -3.444 -29.130 1.00 93.25 365 ILE A C 1
ATOM 2939 O O . ILE A 1 365 ? 21.729 -3.173 -30.113 1.00 93.25 365 ILE A O 1
ATOM 2943 N N . VAL A 1 366 ? 21.606 -3.825 -27.981 1.00 92.25 366 VAL A N 1
ATOM 2944 C CA . VAL A 1 366 ? 23.058 -4.025 -27.817 1.00 92.25 366 VAL A CA 1
ATOM 2945 C C . VAL A 1 366 ? 23.555 -5.196 -28.670 1.00 92.25 366 VAL A C 1
ATOM 2947 O O . VAL A 1 366 ? 24.560 -5.044 -29.362 1.00 92.25 366 VAL A O 1
ATOM 2950 N N . ARG A 1 367 ? 22.824 -6.319 -28.714 1.00 93.62 367 ARG A N 1
ATOM 2951 C CA . ARG A 1 367 ? 23.100 -7.471 -29.592 1.00 93.62 367 ARG A CA 1
ATOM 2952 C C . ARG A 1 367 ? 23.108 -7.061 -31.067 1.00 93.62 367 ARG A C 1
ATOM 2954 O O . ARG A 1 367 ? 24.035 -7.404 -31.798 1.00 93.62 367 ARG A O 1
ATOM 2961 N N . SER A 1 368 ? 22.100 -6.299 -31.495 1.00 92.50 368 SER A N 1
ATOM 2962 C CA . SER A 1 368 ? 22.007 -5.763 -32.856 1.00 92.50 368 SER A CA 1
ATOM 2963 C C . SER A 1 368 ? 23.145 -4.780 -33.155 1.00 92.50 368 SER A C 1
ATOM 2965 O O . SER A 1 368 ? 23.802 -4.906 -34.185 1.00 92.50 368 SER A O 1
ATOM 2967 N N . THR A 1 369 ? 23.450 -3.868 -32.224 1.00 94.56 369 THR A N 1
ATOM 2968 C CA . THR A 1 369 ? 24.565 -2.914 -32.348 1.00 94.56 369 THR A CA 1
ATOM 2969 C C . THR A 1 369 ? 25.890 -3.650 -32.538 1.00 94.56 369 THR A C 1
ATOM 2971 O O . THR A 1 369 ? 26.633 -3.314 -33.455 1.00 94.56 369 THR A O 1
ATOM 2974 N N . PHE A 1 370 ? 26.158 -4.693 -31.744 1.00 94.75 370 PHE A N 1
ATOM 2975 C CA . PHE A 1 370 ? 27.367 -5.511 -31.857 1.00 94.75 370 PHE A CA 1
ATOM 2976 C C . PHE A 1 370 ? 27.485 -6.184 -33.234 1.00 94.75 370 PHE A C 1
ATOM 2978 O O . PHE A 1 370 ? 28.524 -6.066 -33.878 1.00 94.75 370 PHE A O 1
ATOM 2985 N N . ALA A 1 371 ? 26.413 -6.807 -33.735 1.00 94.50 371 ALA A N 1
ATOM 2986 C CA . ALA A 1 371 ? 26.411 -7.454 -35.052 1.00 94.50 371 ALA A CA 1
ATOM 2987 C C . ALA A 1 371 ? 26.611 -6.461 -36.219 1.00 94.50 371 ALA A C 1
ATOM 2989 O O . ALA A 1 371 ? 27.263 -6.782 -37.213 1.00 94.50 371 ALA A O 1
ATOM 2990 N N . ILE A 1 372 ? 26.086 -5.235 -36.106 1.00 94.31 372 ILE A N 1
ATOM 2991 C CA . ILE A 1 372 ? 26.322 -4.175 -37.101 1.00 94.31 372 ILE A CA 1
ATOM 2992 C C . ILE A 1 372 ? 27.763 -3.645 -36.984 1.00 94.31 372 ILE A C 1
ATOM 2994 O O . ILE A 1 372 ? 28.409 -3.423 -38.006 1.00 94.31 372 ILE A O 1
ATOM 2998 N N . GLN A 1 373 ? 28.301 -3.491 -35.768 1.00 96.25 373 GLN A N 1
ATOM 2999 C CA . GLN A 1 373 ? 29.699 -3.100 -35.541 1.00 96.25 373 GLN A CA 1
ATOM 3000 C C . GLN A 1 373 ? 30.690 -4.148 -36.067 1.00 96.25 373 GLN A C 1
ATOM 3002 O O . GLN A 1 373 ? 31.696 -3.776 -36.659 1.00 96.25 373 GLN A O 1
ATOM 3007 N N . GLU A 1 374 ? 30.408 -5.442 -35.920 1.00 96.50 374 GLU A N 1
ATOM 3008 C CA . GLU A 1 374 ? 31.212 -6.527 -36.497 1.00 96.50 374 GLU A CA 1
ATOM 3009 C C . GLU A 1 374 ? 31.296 -6.412 -38.029 1.00 96.50 374 GLU A C 1
ATOM 3011 O O . GLU A 1 374 ? 32.394 -6.397 -38.592 1.00 96.50 374 GLU A O 1
ATOM 3016 N N . GLN A 1 375 ? 30.151 -6.222 -38.696 1.00 95.12 375 GLN A N 1
ATOM 3017 C CA . GLN A 1 375 ? 30.088 -5.977 -40.144 1.00 95.12 375 GLN A CA 1
ATOM 3018 C C . GLN A 1 375 ? 30.797 -4.674 -40.546 1.00 95.12 375 GLN A C 1
ATOM 3020 O O . GLN A 1 375 ? 31.489 -4.633 -41.563 1.00 95.12 375 GLN A O 1
ATOM 3025 N N . MET A 1 376 ? 30.651 -3.611 -39.748 1.00 97.00 376 MET A N 1
ATOM 3026 C CA . MET A 1 376 ? 31.334 -2.334 -39.961 1.00 97.00 376 MET A CA 1
ATOM 3027 C C . MET A 1 376 ? 32.857 -2.510 -39.915 1.00 97.00 376 MET A C 1
ATOM 3029 O O . MET A 1 376 ? 33.536 -2.054 -40.829 1.00 97.00 376 MET A O 1
ATOM 3033 N N . HIS A 1 377 ? 33.386 -3.208 -38.904 1.00 96.81 377 HIS A N 1
ATOM 3034 C CA . HIS A 1 377 ? 34.821 -3.461 -38.763 1.00 96.81 377 HIS A CA 1
ATOM 3035 C C . HIS A 1 377 ? 35.376 -4.361 -39.877 1.00 96.81 377 HIS A C 1
ATOM 3037 O O . HIS A 1 377 ? 36.529 -4.196 -40.262 1.00 96.81 377 HIS A O 1
ATOM 3043 N N . GLU A 1 378 ? 34.585 -5.289 -40.428 1.00 96.19 378 GLU A N 1
ATOM 3044 C CA . GLU A 1 378 ? 34.999 -6.083 -41.593 1.00 96.19 378 GLU A CA 1
ATOM 3045 C C . GLU A 1 378 ? 35.150 -5.219 -42.852 1.00 96.19 378 GLU A C 1
ATOM 3047 O O . GLU A 1 378 ? 36.196 -5.249 -43.501 1.00 96.19 378 GLU A O 1
ATOM 3052 N N . VAL A 1 379 ? 34.165 -4.368 -43.156 1.00 95.25 379 VAL A N 1
ATOM 3053 C CA . VAL A 1 379 ? 34.273 -3.419 -44.280 1.00 95.25 379 VAL A CA 1
ATOM 3054 C C . VAL A 1 379 ? 35.373 -2.379 -44.023 1.00 95.25 379 VAL A C 1
ATOM 3056 O O . VAL A 1 379 ? 36.043 -1.943 -44.958 1.00 95.25 379 VAL A O 1
ATOM 3059 N N . GLU A 1 380 ? 35.616 -2.003 -42.766 1.00 96.94 380 GLU A N 1
ATOM 3060 C CA . GLU A 1 380 ? 36.702 -1.098 -42.381 1.00 96.94 380 GLU A CA 1
ATOM 3061 C C . GLU A 1 380 ? 38.089 -1.724 -42.584 1.00 96.94 380 GLU A C 1
ATOM 3063 O O . GLU A 1 380 ? 38.960 -1.056 -43.140 1.00 96.94 380 GLU A O 1
ATOM 3068 N N . ARG A 1 381 ? 38.281 -3.010 -42.248 1.00 97.50 381 ARG A N 1
ATOM 3069 C CA . ARG A 1 381 ? 39.502 -3.766 -42.590 1.00 97.50 381 ARG A CA 1
ATOM 3070 C C . ARG A 1 381 ? 39.746 -3.755 -44.098 1.00 97.50 381 ARG A C 1
ATOM 3072 O O . ARG A 1 381 ? 40.807 -3.317 -44.533 1.00 97.50 381 ARG A O 1
ATOM 3079 N N . GLN A 1 382 ? 38.747 -4.147 -44.891 1.00 95.50 382 GLN A N 1
ATOM 3080 C CA . GLN A 1 382 ? 38.835 -4.169 -46.359 1.00 95.50 382 GLN A CA 1
ATOM 3081 C C . GLN A 1 382 ? 39.150 -2.778 -46.940 1.00 95.50 382 GLN A C 1
ATOM 3083 O O . GLN A 1 382 ? 40.016 -2.636 -47.806 1.00 95.50 382 GLN A O 1
ATOM 3088 N N . LYS A 1 383 ? 38.502 -1.730 -46.412 1.00 96.44 383 LYS A N 1
ATOM 3089 C CA . LYS A 1 383 ? 38.775 -0.326 -46.748 1.00 96.44 383 LYS A CA 1
ATOM 3090 C C . LYS A 1 383 ? 40.218 0.058 -46.427 1.00 96.44 383 LYS A C 1
ATOM 3092 O O . LYS A 1 383 ? 40.841 0.715 -47.254 1.00 96.44 383 LYS A O 1
ATOM 3097 N N . VAL A 1 384 ? 40.742 -0.299 -45.252 1.00 96.19 384 VAL A N 1
ATOM 3098 C CA . VAL A 1 384 ? 42.113 0.045 -44.835 1.00 96.19 384 VAL A CA 1
ATOM 3099 C C . VAL A 1 384 ? 43.144 -0.700 -45.678 1.00 96.19 384 VAL A C 1
ATOM 3101 O O . VAL A 1 384 ? 44.066 -0.055 -46.167 1.00 96.19 384 VAL A O 1
ATOM 3104 N N . SER A 1 385 ? 42.960 -1.997 -45.947 1.00 94.44 385 SER A N 1
ATOM 3105 C CA . SER A 1 385 ? 43.830 -2.754 -46.861 1.00 94.44 385 SER A CA 1
ATOM 3106 C C . SER A 1 385 ? 43.901 -2.096 -48.241 1.00 94.44 385 SER A C 1
ATOM 3108 O O . SER A 1 385 ? 44.991 -1.759 -48.696 1.00 94.44 385 SER A O 1
ATOM 3110 N N . ALA A 1 386 ? 42.752 -1.806 -48.862 1.00 93.31 386 ALA A N 1
ATOM 3111 C CA . ALA A 1 386 ? 42.712 -1.150 -50.168 1.00 93.31 386 ALA A CA 1
ATOM 3112 C C . ALA A 1 386 ? 43.286 0.284 -50.140 1.00 93.31 386 ALA A C 1
ATOM 3114 O O . ALA A 1 386 ? 43.863 0.739 -51.122 1.00 93.31 386 ALA A O 1
ATOM 3115 N N . GLU A 1 387 ? 43.156 1.016 -49.031 1.00 94.56 387 GLU A N 1
ATOM 3116 C CA . GLU A 1 387 ? 43.710 2.369 -48.878 1.00 94.56 387 GLU A CA 1
ATOM 3117 C C . GLU A 1 387 ? 45.236 2.366 -48.723 1.00 94.56 387 GLU A C 1
ATOM 3119 O O . GLU A 1 387 ? 45.912 3.198 -49.334 1.00 94.56 387 GLU A O 1
ATOM 3124 N N . VAL A 1 388 ? 45.779 1.403 -47.971 1.00 95.06 388 VAL A N 1
ATOM 3125 C CA . VAL A 1 388 ? 47.224 1.185 -47.831 1.00 95.06 388 VAL A CA 1
ATOM 3126 C C . VAL A 1 388 ? 47.820 0.688 -49.146 1.00 95.06 388 VAL A C 1
ATOM 3128 O O . VAL A 1 388 ? 48.800 1.269 -49.597 1.00 95.06 388 VAL A O 1
ATOM 3131 N N . GLU A 1 389 ? 47.208 -0.290 -49.824 1.00 92.50 389 GLU A N 1
ATOM 3132 C CA . GLU A 1 389 ? 47.619 -0.722 -51.172 1.00 92.50 389 GLU A CA 1
ATOM 3133 C C . GLU A 1 389 ? 47.673 0.459 -52.152 1.00 92.50 389 GLU A C 1
ATOM 3135 O O . GLU A 1 389 ? 48.670 0.656 -52.847 1.00 92.50 389 GLU A O 1
ATOM 3140 N N . VAL A 1 390 ? 46.625 1.292 -52.183 1.00 91.31 390 VAL A N 1
ATOM 3141 C CA . VAL A 1 390 ? 46.581 2.471 -53.057 1.00 91.31 390 VAL A CA 1
ATOM 3142 C C . VAL A 1 390 ? 47.700 3.457 -52.717 1.00 91.31 390 VAL A C 1
ATOM 3144 O O . VAL A 1 390 ? 48.376 3.929 -53.631 1.00 91.31 390 VAL A O 1
ATOM 3147 N N . SER A 1 391 ? 47.926 3.754 -51.436 1.00 92.75 391 SER A N 1
ATOM 3148 C CA . SER A 1 391 ? 48.978 4.678 -50.990 1.00 92.75 391 SER A CA 1
ATOM 3149 C C . SER A 1 391 ? 50.382 4.158 -51.328 1.00 92.75 391 SER A C 1
ATOM 3151 O O . SER A 1 391 ? 51.148 4.822 -52.029 1.00 92.75 391 SER A O 1
ATOM 3153 N N . THR A 1 392 ? 50.679 2.930 -50.898 1.00 92.56 392 THR A N 1
ATOM 3154 C CA . THR A 1 392 ? 51.984 2.264 -51.003 1.00 92.56 392 THR A CA 1
ATOM 3155 C C . THR A 1 392 ? 52.391 1.966 -52.445 1.00 92.56 392 THR A C 1
ATOM 3157 O O . THR A 1 392 ? 53.578 1.981 -52.752 1.00 92.56 392 THR A O 1
ATOM 3160 N N . ILE A 1 393 ? 51.441 1.738 -53.359 1.00 90.75 393 ILE A N 1
ATOM 3161 C CA . ILE A 1 393 ? 51.767 1.560 -54.782 1.00 90.75 393 ILE A CA 1
ATOM 3162 C C . ILE A 1 393 ? 51.887 2.914 -55.502 1.00 90.75 393 ILE A C 1
ATOM 3164 O O . ILE A 1 393 ? 52.781 3.091 -56.335 1.00 90.75 393 ILE A O 1
ATOM 3168 N N . THR A 1 394 ? 51.034 3.896 -55.177 1.00 89.44 394 THR A N 1
ATOM 3169 C CA . THR A 1 394 ? 51.086 5.229 -55.818 1.00 89.44 394 THR A CA 1
ATOM 3170 C C . THR A 1 394 ? 52.397 5.958 -55.515 1.00 89.44 394 THR A C 1
ATOM 3172 O O . THR A 1 394 ? 52.902 6.669 -56.383 1.00 89.44 394 THR A O 1
ATOM 3175 N N . SER A 1 395 ? 52.978 5.769 -54.325 1.00 89.31 395 SER A N 1
ATOM 3176 C CA . SER A 1 395 ? 54.239 6.413 -53.928 1.00 89.31 395 SER A CA 1
ATOM 3177 C C . SER A 1 395 ? 55.453 5.988 -54.765 1.00 89.31 395 SER A C 1
ATOM 3179 O O . SER A 1 395 ? 56.387 6.777 -54.889 1.00 89.31 395 SER A O 1
ATOM 3181 N N . VAL A 1 396 ? 55.438 4.787 -55.361 1.00 88.00 396 VAL A N 1
ATOM 3182 C CA . VAL A 1 396 ? 56.568 4.246 -56.145 1.00 88.00 396 VAL A CA 1
ATOM 3183 C C . VAL A 1 396 ? 56.286 4.242 -57.653 1.00 88.00 396 VAL A C 1
ATOM 3185 O O . VAL A 1 396 ? 57.183 4.506 -58.449 1.00 88.00 396 VAL A O 1
ATOM 3188 N N . VAL A 1 397 ? 55.040 3.981 -58.068 1.00 83.50 397 VAL A N 1
ATOM 3189 C CA . VAL A 1 397 ? 54.668 3.806 -59.492 1.00 83.50 397 VAL A CA 1
ATOM 3190 C C . VAL A 1 397 ? 53.966 5.037 -60.097 1.00 83.50 397 VAL A C 1
ATOM 3192 O O . VAL A 1 397 ? 53.803 5.128 -61.321 1.00 83.50 397 VAL A O 1
ATOM 3195 N N . GLY A 1 398 ? 53.594 6.009 -59.258 1.00 78.12 398 GLY A N 1
ATOM 3196 C CA . GLY A 1 398 ? 52.893 7.229 -59.654 1.00 78.12 398 GLY A CA 1
ATOM 3197 C C . GLY A 1 398 ? 51.398 7.025 -59.918 1.00 78.12 398 GLY A C 1
ATOM 3198 O O . GLY A 1 398 ? 50.865 5.915 -59.850 1.00 78.12 398 GLY A O 1
ATOM 3199 N N . ASP A 1 399 ? 50.696 8.120 -60.215 1.00 69.69 399 ASP A N 1
ATOM 3200 C CA . ASP A 1 399 ? 49.249 8.074 -60.418 1.00 69.69 399 ASP A CA 1
ATOM 3201 C C . ASP A 1 399 ? 48.858 7.617 -61.838 1.00 69.69 399 ASP A C 1
ATOM 3203 O O . ASP A 1 399 ? 49.163 8.272 -62.834 1.00 69.69 399 ASP A O 1
ATOM 3207 N N . VAL A 1 400 ? 48.114 6.509 -61.926 1.00 64.62 400 VAL A N 1
ATOM 3208 C CA . VAL A 1 400 ? 47.686 5.857 -63.186 1.00 64.62 400 VAL A CA 1
ATOM 3209 C C . VAL A 1 400 ? 46.672 6.692 -63.997 1.00 64.62 400 VAL A C 1
ATOM 3211 O O . VAL A 1 400 ? 46.314 6.329 -65.115 1.00 64.62 400 VAL A O 1
ATOM 3214 N N . SER A 1 401 ? 46.203 7.823 -63.462 1.00 57.62 401 SER A N 1
ATOM 3215 C CA . SER A 1 401 ? 45.162 8.677 -64.058 1.00 57.62 401 SER A CA 1
ATOM 3216 C C . SER A 1 401 ? 45.532 9.318 -65.408 1.00 57.62 401 SER A C 1
ATOM 3218 O O . SER A 1 401 ? 44.662 9.882 -66.070 1.00 57.62 401 SER A O 1
ATOM 3220 N N . ILE A 1 402 ? 46.799 9.252 -65.837 1.00 53.94 402 ILE A N 1
ATOM 3221 C CA . ILE A 1 402 ? 47.287 9.881 -67.073 1.00 53.94 402 ILE A CA 1
ATOM 3222 C C . ILE A 1 402 ? 47.499 8.823 -68.170 1.00 53.94 402 ILE A C 1
ATOM 3224 O O . ILE A 1 402 ? 48.574 8.249 -68.313 1.00 53.94 402 ILE A O 1
ATOM 3228 N N . GLY A 1 403 ? 46.463 8.604 -68.986 1.00 59.16 403 GLY A N 1
ATOM 3229 C CA . GLY A 1 403 ? 46.568 7.944 -70.298 1.00 59.16 403 GLY A CA 1
ATOM 3230 C C . GLY A 1 403 ? 46.242 6.446 -70.370 1.00 59.16 403 GLY A C 1
ATOM 3231 O O . GLY A 1 403 ? 46.090 5.934 -71.478 1.00 59.16 403 GLY A O 1
ATOM 3232 N N . ALA A 1 404 ? 46.083 5.748 -69.243 1.00 65.06 404 ALA A N 1
ATOM 3233 C CA . ALA A 1 404 ? 45.734 4.325 -69.236 1.00 65.06 404 ALA A CA 1
ATOM 3234 C C . ALA A 1 404 ? 44.314 4.055 -69.781 1.00 65.06 404 ALA A C 1
ATOM 3236 O O . ALA A 1 404 ? 43.357 4.763 -69.458 1.00 65.06 404 ALA A O 1
ATOM 3237 N N . ARG A 1 405 ? 44.164 2.985 -70.572 1.00 74.88 405 ARG A N 1
ATOM 3238 C CA . ARG A 1 405 ? 42.879 2.453 -71.050 1.00 74.88 405 ARG A CA 1
ATOM 3239 C C . ARG A 1 405 ? 42.730 0.999 -70.613 1.00 74.88 405 ARG A C 1
ATOM 3241 O O . ARG A 1 405 ? 43.282 0.087 -71.223 1.00 74.88 405 ARG A O 1
ATOM 3248 N N . ASN A 1 406 ? 41.963 0.783 -69.553 1.00 81.50 406 ASN A N 1
ATOM 3249 C CA . ASN A 1 406 ? 41.748 -0.550 -68.997 1.00 81.50 406 ASN A CA 1
ATOM 3250 C C . ASN A 1 406 ? 40.957 -1.451 -69.958 1.00 81.50 406 ASN A C 1
ATOM 3252 O O . ASN A 1 406 ? 40.086 -0.993 -70.697 1.00 81.50 406 ASN A O 1
ATOM 3256 N N . HIS A 1 407 ? 41.239 -2.751 -69.915 1.00 84.75 407 HIS A N 1
ATOM 3257 C CA . HIS A 1 407 ? 40.477 -3.766 -70.635 1.00 84.75 407 HIS A CA 1
ATOM 3258 C C . HIS A 1 407 ? 39.192 -4.133 -69.877 1.00 84.75 407 HIS A C 1
ATOM 3260 O O . HIS A 1 407 ? 39.253 -4.545 -68.720 1.00 84.75 407 HIS A O 1
ATOM 3266 N N . ASN A 1 408 ? 38.035 -4.078 -70.543 1.00 85.38 408 ASN A N 1
ATOM 3267 C CA . ASN A 1 408 ? 36.780 -4.647 -70.042 1.00 85.38 408 ASN A CA 1
ATOM 3268 C C . ASN A 1 408 ? 36.816 -6.187 -70.112 1.00 85.38 408 ASN A C 1
ATOM 3270 O O . ASN A 1 408 ? 36.286 -6.796 -71.047 1.00 85.38 408 ASN A O 1
ATOM 3274 N N . PHE A 1 409 ? 37.537 -6.817 -69.183 1.00 88.75 409 PHE A N 1
ATOM 3275 C CA . PHE A 1 409 ? 37.696 -8.268 -69.118 1.00 88.75 409 PHE A CA 1
ATOM 3276 C C . PHE A 1 409 ? 36.453 -8.960 -68.548 1.00 88.75 409 PHE A C 1
ATOM 3278 O O . PHE A 1 409 ? 35.998 -8.672 -67.443 1.00 88.75 409 PHE A O 1
ATOM 3285 N N . LYS A 1 410 ? 35.952 -9.953 -69.284 1.00 86.69 410 LYS A N 1
ATOM 3286 C CA . LYS A 1 410 ? 34.894 -10.869 -68.860 1.00 86.69 410 LYS A CA 1
ATOM 3287 C C . LYS A 1 410 ? 35.458 -12.279 -68.725 1.00 86.69 410 LYS A C 1
ATOM 3289 O O . LYS A 1 410 ? 36.272 -12.699 -69.539 1.00 86.69 410 LYS A O 1
ATOM 3294 N N . SER A 1 411 ? 35.046 -13.025 -67.699 1.00 87.38 411 SER A N 1
ATOM 3295 C CA . SER A 1 411 ? 35.504 -14.411 -67.541 1.00 87.38 411 SER A CA 1
ATOM 3296 C C . SER A 1 411 ? 34.822 -15.331 -68.559 1.00 87.38 411 SER A C 1
ATOM 3298 O O . SER A 1 411 ? 33.592 -15.357 -68.661 1.00 87.38 411 SER A O 1
ATOM 3300 N N . GLN A 1 412 ? 35.621 -16.111 -69.289 1.00 82.88 412 GLN A N 1
ATOM 3301 C CA . GLN A 1 412 ? 35.170 -17.023 -70.339 1.00 82.88 412 GLN A CA 1
ATOM 3302 C C . GLN A 1 412 ? 35.858 -18.390 -70.212 1.00 82.88 412 GLN A C 1
ATOM 3304 O O . GLN A 1 412 ? 37.027 -18.502 -69.842 1.00 82.88 412 GLN A O 1
ATOM 3309 N N . THR A 1 413 ? 35.113 -19.459 -70.509 1.00 82.88 413 THR A N 1
ATOM 3310 C CA . THR A 1 413 ? 35.638 -20.834 -70.574 1.00 82.88 413 THR A CA 1
ATOM 3311 C C . THR A 1 413 ? 35.834 -21.225 -72.036 1.00 82.88 413 THR A C 1
ATOM 3313 O O . THR A 1 413 ? 34.868 -21.302 -72.801 1.00 82.88 413 THR A O 1
ATOM 3316 N N . PHE A 1 414 ? 37.082 -21.458 -72.437 1.00 80.94 414 PHE A N 1
ATOM 3317 C CA . PHE A 1 414 ? 37.456 -21.622 -73.842 1.00 80.94 414 PHE A CA 1
ATOM 3318 C C . PHE A 1 414 ? 37.289 -23.077 -74.301 1.00 80.94 414 PHE A C 1
ATOM 3320 O O . PHE A 1 414 ? 38.140 -23.931 -74.067 1.00 80.94 414 PHE A O 1
ATOM 3327 N N . LYS A 1 415 ? 36.177 -23.356 -74.997 1.00 75.00 415 LYS A N 1
ATOM 3328 C CA . LYS A 1 415 ? 35.834 -24.690 -75.543 1.00 75.00 415 LYS A CA 1
ATOM 3329 C C . LYS A 1 415 ? 36.675 -25.123 -76.758 1.00 75.00 415 LYS A C 1
ATOM 3331 O O . LYS A 1 415 ? 36.465 -26.211 -77.284 1.00 75.00 415 LYS A O 1
ATOM 3336 N N . ILE A 1 416 ? 37.592 -24.275 -77.223 1.00 79.38 416 ILE A N 1
ATOM 3337 C CA . ILE A 1 416 ? 38.503 -24.486 -78.360 1.00 79.38 416 ILE A CA 1
ATOM 3338 C C . ILE A 1 416 ? 39.898 -24.026 -77.894 1.00 79.38 416 ILE A C 1
ATOM 3340 O O . ILE A 1 416 ? 39.955 -23.022 -77.175 1.00 79.38 416 ILE A O 1
ATOM 3344 N N . PRO A 1 417 ? 41.014 -24.701 -78.252 1.00 80.50 417 PRO A N 1
ATOM 3345 C CA . PRO A 1 417 ? 42.340 -24.316 -77.769 1.00 80.50 417 PRO A CA 1
ATOM 3346 C C . PRO A 1 417 ? 42.665 -22.885 -78.204 1.00 80.50 417 PRO A C 1
ATOM 3348 O O . PRO A 1 417 ? 42.782 -22.610 -79.396 1.00 80.50 417 PRO A O 1
ATOM 3351 N N . THR A 1 418 ? 42.774 -21.972 -77.241 1.00 85.31 418 THR A N 1
ATOM 3352 C CA . THR A 1 418 ? 42.896 -20.533 -77.510 1.00 85.31 418 THR A CA 1
ATOM 3353 C C . THR A 1 418 ? 44.179 -20.017 -76.883 1.00 85.31 418 THR A C 1
ATOM 3355 O O . THR A 1 418 ? 44.345 -20.110 -75.673 1.00 85.31 418 THR A O 1
ATOM 3358 N N . ASN A 1 419 ? 45.113 -19.501 -77.678 1.00 86.94 419 ASN A N 1
ATOM 3359 C CA . ASN A 1 419 ? 46.351 -18.935 -77.145 1.00 86.94 419 ASN A CA 1
ATOM 3360 C C . ASN A 1 419 ? 46.078 -17.671 -76.309 1.00 86.94 419 ASN A C 1
ATOM 3362 O O . ASN A 1 419 ? 45.168 -16.897 -76.611 1.00 86.94 419 ASN A O 1
ATOM 3366 N N . CYS A 1 420 ? 46.874 -17.497 -75.257 1.00 89.50 420 CYS A N 1
ATOM 3367 C CA . CYS A 1 420 ? 46.936 -16.295 -74.439 1.00 89.50 420 CYS A CA 1
ATOM 3368 C C . CYS A 1 420 ? 47.743 -15.222 -75.171 1.00 89.50 420 CYS A C 1
ATOM 3370 O O . CYS A 1 420 ? 48.910 -15.430 -75.501 1.00 89.50 420 CYS A O 1
ATOM 3372 N N . ASP A 1 421 ? 47.132 -14.061 -75.374 1.00 87.88 421 ASP A N 1
ATOM 3373 C CA . ASP A 1 421 ? 47.696 -12.942 -76.127 1.00 87.88 421 ASP A CA 1
ATOM 3374 C C . ASP A 1 421 ? 48.814 -12.203 -75.347 1.00 87.88 421 ASP A C 1
ATOM 3376 O O . ASP A 1 421 ? 49.447 -11.311 -75.906 1.00 87.88 421 ASP A O 1
ATOM 3380 N N . LEU A 1 422 ? 49.086 -12.597 -74.088 1.00 86.19 422 LEU A N 1
ATOM 3381 C CA . LEU A 1 422 ? 50.218 -12.121 -73.274 1.00 86.19 422 LEU A CA 1
ATOM 3382 C C . LEU A 1 422 ? 51.420 -13.083 -73.295 1.00 86.19 422 LEU A C 1
ATOM 3384 O O . LEU A 1 422 ? 52.537 -12.662 -73.571 1.00 86.19 422 LEU A O 1
ATOM 3388 N N . CYS A 1 423 ? 51.216 -14.369 -72.972 1.00 86.62 423 CYS A N 1
ATOM 3389 C CA . CYS A 1 423 ? 52.315 -15.332 -72.778 1.00 86.62 423 CYS A CA 1
ATOM 3390 C C . CYS A 1 423 ? 52.421 -16.421 -73.859 1.00 86.62 423 CYS A C 1
ATOM 3392 O O . CYS A 1 423 ? 53.249 -17.318 -73.739 1.00 86.62 423 CYS A O 1
ATOM 3394 N N . GLY A 1 424 ? 51.574 -16.396 -74.892 1.00 82.06 424 GLY A N 1
ATOM 3395 C CA . GLY A 1 424 ? 51.597 -17.342 -76.015 1.00 82.06 424 GLY A CA 1
ATOM 3396 C C . GLY A 1 424 ? 51.081 -18.754 -75.693 1.00 82.06 424 GLY A C 1
ATOM 3397 O O . GLY A 1 424 ? 50.607 -19.438 -76.601 1.00 82.06 424 GLY A O 1
ATOM 3398 N N . ASP A 1 425 ? 51.118 -19.183 -74.427 1.00 86.25 425 ASP A N 1
ATOM 3399 C CA . ASP A 1 425 ? 50.594 -20.468 -73.942 1.00 86.25 425 ASP A CA 1
ATOM 3400 C C . ASP A 1 425 ? 49.120 -20.692 -74.324 1.00 86.25 425 ASP A C 1
ATOM 3402 O O . ASP A 1 425 ? 48.311 -19.763 -74.381 1.00 86.25 425 ASP A O 1
ATOM 3406 N N . ARG A 1 426 ? 48.723 -21.958 -74.487 1.00 85.31 426 ARG A N 1
ATOM 3407 C CA . ARG A 1 426 ? 47.321 -22.325 -74.737 1.00 85.31 426 ARG A CA 1
ATOM 3408 C C . ARG A 1 426 ? 46.472 -22.240 -73.463 1.00 85.31 426 ARG A C 1
ATOM 3410 O O . ARG A 1 426 ? 46.846 -22.738 -72.403 1.00 85.31 426 ARG A O 1
ATOM 3417 N N . ILE A 1 427 ? 45.285 -21.658 -73.592 1.00 84.31 427 ILE A N 1
ATOM 3418 C CA . ILE A 1 427 ? 44.156 -21.780 -72.668 1.00 84.31 427 ILE A CA 1
ATOM 3419 C C . ILE A 1 427 ? 43.304 -22.941 -73.199 1.00 84.31 427 ILE A C 1
ATOM 3421 O O . ILE A 1 427 ? 42.765 -22.869 -74.308 1.00 84.31 427 ILE A O 1
ATOM 3425 N N . TRP A 1 428 ? 43.253 -24.050 -72.460 1.00 73.38 428 TRP A N 1
ATOM 3426 C CA . TRP A 1 428 ? 42.591 -25.282 -72.896 1.00 73.38 428 TRP A CA 1
ATOM 3427 C C . TRP A 1 428 ? 42.204 -26.168 -71.708 1.00 73.38 428 TRP A C 1
ATOM 3429 O O . TRP A 1 428 ? 42.992 -26.332 -70.781 1.00 73.38 428 TRP A O 1
ATOM 3439 N N . GLY A 1 429 ? 41.007 -26.758 -71.760 1.00 65.94 429 GLY A N 1
ATOM 3440 C CA . GLY A 1 429 ? 40.477 -27.671 -70.741 1.00 65.94 429 GLY A CA 1
ATOM 3441 C C . GLY A 1 429 ? 39.063 -27.299 -70.287 1.00 65.94 429 GLY A C 1
ATOM 3442 O O . GLY A 1 429 ? 38.680 -26.133 -70.308 1.00 65.94 429 GLY A O 1
ATOM 3443 N N . LEU A 1 430 ? 38.279 -28.290 -69.847 1.00 58.59 430 LEU A N 1
ATOM 3444 C CA . LEU A 1 430 ? 36.875 -28.100 -69.431 1.00 58.59 430 LEU A CA 1
ATOM 3445 C C . LEU A 1 430 ? 36.710 -27.166 -68.215 1.00 58.59 430 LEU A C 1
ATOM 3447 O O . LEU A 1 430 ? 35.650 -26.572 -68.037 1.00 58.59 430 LEU A O 1
ATOM 3451 N N . SER A 1 431 ? 37.759 -27.019 -67.405 1.00 61.88 431 SER A N 1
ATOM 3452 C CA . SER A 1 431 ? 37.852 -26.128 -66.242 1.00 61.88 431 SER A CA 1
ATOM 3453 C C . SER A 1 431 ? 38.697 -24.866 -66.493 1.00 61.88 431 SER A C 1
ATOM 3455 O O . SER A 1 431 ? 38.844 -24.044 -65.588 1.00 61.88 431 SER A O 1
ATOM 3457 N N . ALA A 1 432 ? 39.251 -24.679 -67.698 1.00 65.31 432 ALA A N 1
ATOM 3458 C CA . ALA A 1 432 ? 40.176 -23.588 -68.005 1.00 65.31 432 ALA A CA 1
ATOM 3459 C C . ALA A 1 432 ? 39.443 -22.245 -68.187 1.00 65.31 432 ALA A C 1
ATOM 3461 O O . ALA A 1 432 ? 39.071 -21.850 -69.298 1.00 65.31 432 ALA A O 1
ATOM 3462 N N . LYS A 1 433 ? 39.254 -21.529 -67.074 1.00 74.12 433 LYS A N 1
ATOM 3463 C CA . LYS A 1 433 ? 38.786 -20.139 -67.062 1.00 74.12 433 LYS A CA 1
ATOM 3464 C C . LYS A 1 433 ? 39.916 -19.195 -67.488 1.00 74.12 433 LYS A C 1
ATOM 3466 O O . LYS A 1 433 ? 40.985 -19.164 -66.876 1.00 74.12 433 LYS A O 1
ATOM 3471 N N . GLY A 1 434 ? 39.654 -18.403 -68.518 1.00 85.38 434 GLY A N 1
ATOM 3472 C CA . GLY A 1 434 ? 40.440 -17.224 -68.871 1.00 85.38 434 GLY A CA 1
ATOM 3473 C C . GLY A 1 434 ? 39.557 -15.980 -68.876 1.00 85.38 434 GLY A C 1
ATOM 3474 O O . GLY A 1 434 ? 38.417 -16.015 -68.402 1.00 85.38 434 GLY A O 1
ATOM 3475 N N . PHE A 1 435 ? 40.077 -14.905 -69.454 1.00 89.31 435 PHE A N 1
ATOM 3476 C CA . PHE A 1 435 ? 39.348 -13.662 -69.667 1.00 89.31 435 PHE A CA 1
ATOM 3477 C C . PHE A 1 435 ? 39.379 -13.245 -71.137 1.00 89.31 435 PHE A C 1
ATOM 3479 O O . PHE A 1 435 ? 40.415 -13.372 -71.794 1.00 89.31 435 PHE A O 1
ATOM 3486 N N . ASP A 1 436 ? 38.251 -12.738 -71.638 1.00 89.50 436 ASP A N 1
ATOM 3487 C CA . ASP A 1 436 ? 38.134 -12.049 -72.923 1.00 89.50 436 ASP A CA 1
ATOM 3488 C C . ASP A 1 436 ? 37.795 -10.568 -72.700 1.00 89.50 436 ASP A C 1
ATOM 3490 O O . ASP A 1 436 ? 36.881 -10.228 -71.952 1.00 89.50 436 ASP A O 1
ATOM 3494 N N . CYS A 1 437 ? 38.555 -9.661 -73.313 1.00 90.12 437 CYS A N 1
ATOM 3495 C CA . CYS A 1 437 ? 38.233 -8.239 -73.308 1.00 90.12 437 CYS A CA 1
ATOM 3496 C C . CYS A 1 437 ? 37.133 -7.974 -74.338 1.00 90.12 437 CYS A C 1
ATOM 3498 O O . CYS A 1 437 ? 37.369 -8.106 -75.544 1.00 90.12 437 CYS A O 1
ATOM 3500 N N . GLN A 1 438 ? 35.950 -7.563 -73.880 1.00 87.19 438 GLN A N 1
ATOM 3501 C CA . GLN A 1 438 ? 34.781 -7.403 -74.750 1.00 87.19 438 GLN A CA 1
ATOM 3502 C C . GLN A 1 438 ? 35.015 -6.353 -75.854 1.00 87.19 438 GLN A C 1
ATOM 3504 O O . GLN A 1 438 ? 34.586 -6.528 -77.001 1.00 87.19 438 GLN A O 1
ATOM 3509 N N . ASP A 1 439 ? 35.753 -5.291 -75.524 1.00 85.88 439 ASP A N 1
ATOM 3510 C CA . ASP A 1 439 ? 35.933 -4.119 -76.383 1.00 85.88 439 ASP A CA 1
ATOM 3511 C C . ASP A 1 439 ? 36.908 -4.402 -77.534 1.00 85.88 439 ASP A C 1
ATOM 3513 O O . ASP A 1 439 ? 36.581 -4.117 -78.684 1.00 85.88 439 ASP A O 1
ATOM 3517 N N . CYS A 1 440 ? 38.057 -5.041 -77.264 1.00 87.31 440 CYS A N 1
ATOM 3518 C CA . CYS A 1 440 ? 39.135 -5.239 -78.250 1.00 87.31 440 CYS A CA 1
ATOM 3519 C C . CYS A 1 440 ? 39.584 -6.698 -78.480 1.00 87.31 440 CYS A C 1
ATOM 3521 O O . CYS A 1 440 ? 40.527 -6.929 -79.238 1.00 87.31 440 CYS A O 1
ATOM 3523 N N . GLY A 1 441 ? 38.947 -7.685 -77.844 1.00 85.44 441 GLY A N 1
ATOM 3524 C CA . GLY A 1 441 ? 39.195 -9.117 -78.069 1.00 85.44 441 GLY A CA 1
ATOM 3525 C C . GLY A 1 441 ? 40.463 -9.705 -77.432 1.00 85.44 441 GLY A C 1
ATOM 3526 O O . GLY A 1 441 ? 40.753 -10.878 -77.675 1.00 85.44 441 GLY A O 1
ATOM 3527 N N . TYR A 1 442 ? 41.210 -8.933 -76.629 1.00 90.12 442 TYR A N 1
ATOM 3528 C CA . TYR A 1 442 ? 42.384 -9.427 -75.887 1.00 90.12 442 TYR A CA 1
ATOM 3529 C C . TYR A 1 442 ? 41.997 -10.638 -75.031 1.00 90.12 442 TYR A C 1
ATOM 3531 O O . TYR A 1 442 ? 41.015 -10.575 -74.295 1.00 90.12 442 TYR A O 1
ATOM 3539 N N . THR A 1 443 ? 42.740 -11.736 -75.125 1.00 90.12 443 THR A N 1
ATOM 3540 C CA . THR A 1 443 ? 42.423 -13.004 -74.454 1.00 90.12 443 THR A CA 1
ATOM 3541 C C . THR A 1 443 ? 43.580 -13.485 -73.581 1.00 90.12 443 THR A C 1
ATOM 3543 O O . THR A 1 443 ? 44.692 -13.630 -74.079 1.00 90.12 443 THR A O 1
ATOM 3546 N N . CYS A 1 444 ? 43.352 -13.782 -72.298 1.00 90.62 444 CYS A N 1
ATOM 3547 C CA . CYS A 1 444 ? 44.423 -14.203 -71.382 1.00 90.62 444 CYS A CA 1
ATOM 3548 C C . CYS A 1 444 ? 43.998 -15.265 -70.347 1.00 90.62 444 CYS A C 1
ATOM 3550 O O . CYS A 1 444 ? 42.812 -15.475 -70.086 1.00 90.62 444 CYS A O 1
ATOM 3552 N N . HIS A 1 445 ? 44.970 -15.965 -69.743 1.00 89.75 445 HIS A N 1
ATOM 3553 C CA . HIS A 1 445 ? 44.723 -16.788 -68.546 1.00 89.75 445 HIS A CA 1
ATOM 3554 C C . HIS A 1 445 ? 44.390 -15.902 -67.339 1.00 89.75 445 HIS A C 1
ATOM 3556 O O . HIS A 1 445 ? 44.911 -14.796 -67.227 1.00 89.75 445 HIS A O 1
ATOM 3562 N N . SER A 1 446 ? 43.669 -16.432 -66.345 1.00 86.50 446 SER A N 1
ATOM 3563 C CA . SER A 1 446 ? 43.494 -15.736 -65.055 1.00 86.50 446 SER A CA 1
ATOM 3564 C C . SER A 1 446 ? 44.830 -15.403 -64.357 1.00 86.50 446 SER A C 1
ATOM 3566 O O . SER A 1 446 ? 44.981 -14.303 -63.841 1.00 86.50 446 SER A O 1
ATOM 3568 N N . LYS A 1 447 ? 45.861 -16.264 -64.459 1.00 86.25 447 LYS A N 1
ATOM 3569 C CA . LYS A 1 447 ? 47.238 -15.961 -63.987 1.00 86.25 447 LYS A CA 1
ATOM 3570 C C . LYS A 1 447 ? 47.925 -14.784 -64.714 1.00 86.25 447 LYS A C 1
ATOM 3572 O O . LYS A 1 447 ? 48.981 -14.332 -64.280 1.00 86.25 447 LYS A O 1
ATOM 3577 N N . CYS A 1 448 ? 47.376 -14.349 -65.848 1.00 88.38 448 CYS A N 1
ATOM 3578 C CA . CYS A 1 448 ? 47.935 -13.321 -66.726 1.00 88.38 448 CYS A CA 1
ATOM 3579 C C . CYS A 1 448 ? 47.141 -12.010 -66.694 1.00 88.38 448 CYS A C 1
ATOM 3581 O O . CYS A 1 448 ? 47.717 -10.991 -67.045 1.00 88.38 448 CYS A O 1
ATOM 3583 N N . GLU A 1 449 ? 45.875 -12.021 -66.261 1.00 87.19 449 GLU A N 1
ATOM 3584 C CA . GLU A 1 449 ? 44.973 -10.859 -66.153 1.00 87.19 449 GLU A CA 1
ATOM 3585 C C . GLU A 1 449 ? 45.673 -9.631 -65.549 1.00 87.19 449 GLU A C 1
ATOM 3587 O O . GLU A 1 449 ? 45.862 -8.625 -66.227 1.00 87.19 449 GLU A O 1
ATOM 3592 N N . MET A 1 450 ? 46.176 -9.762 -64.316 1.00 87.12 450 MET A N 1
ATOM 3593 C CA . MET A 1 450 ? 46.874 -8.688 -63.596 1.00 87.12 450 MET A CA 1
ATOM 3594 C C . MET A 1 450 ? 48.216 -8.279 -64.230 1.00 87.12 450 MET A C 1
ATOM 3596 O O . MET A 1 450 ? 48.831 -7.329 -63.763 1.00 87.12 450 MET A O 1
ATOM 3600 N N . LYS A 1 451 ? 48.695 -8.970 -65.272 1.00 87.81 451 LYS A N 1
ATOM 3601 C CA . LYS A 1 451 ? 49.949 -8.678 -65.990 1.00 87.81 451 LYS A CA 1
ATOM 3602 C C . LYS A 1 451 ? 49.730 -8.158 -67.419 1.00 87.81 451 LYS A C 1
ATOM 3604 O O . LYS A 1 451 ? 50.709 -7.936 -68.124 1.00 87.81 451 LYS A O 1
ATOM 3609 N N . VAL A 1 452 ? 48.483 -7.967 -67.863 1.00 87.56 452 VAL A N 1
ATOM 3610 C CA . VAL A 1 452 ? 48.196 -7.332 -69.162 1.00 87.56 452 VAL A CA 1
ATOM 3611 C C . VAL A 1 452 ? 48.358 -5.808 -69.034 1.00 87.56 452 VAL A C 1
ATOM 3613 O O . VAL A 1 452 ? 47.830 -5.240 -68.078 1.00 87.56 452 VAL A O 1
ATOM 3616 N N . PRO A 1 453 ? 49.059 -5.119 -69.954 1.00 83.88 453 PRO A N 1
ATOM 3617 C CA . PRO A 1 453 ? 49.110 -3.657 -69.975 1.00 83.88 453 PRO A CA 1
ATOM 3618 C C . PRO A 1 453 ? 47.726 -2.996 -70.089 1.00 83.88 453 PRO A C 1
ATOM 3620 O O . PRO A 1 453 ? 46.780 -3.562 -70.628 1.00 83.88 453 PRO A O 1
ATOM 3623 N N . ALA A 1 454 ? 47.603 -1.763 -69.596 1.00 78.38 454 ALA A N 1
ATOM 3624 C CA . ALA A 1 454 ? 46.375 -0.971 -69.687 1.00 78.38 454 ALA A CA 1
ATOM 3625 C C . ALA A 1 454 ? 46.348 -0.116 -70.974 1.00 78.38 454 ALA A C 1
ATOM 3627 O O . ALA A 1 454 ? 46.248 1.112 -70.911 1.00 78.38 454 ALA A O 1
ATOM 3628 N N . ASP A 1 455 ? 46.480 -0.759 -72.139 1.00 83.50 455 ASP A N 1
ATOM 3629 C CA . ASP A 1 455 ? 46.578 -0.132 -73.469 1.00 83.50 455 ASP A CA 1
ATOM 3630 C C . ASP A 1 455 ? 45.387 -0.468 -74.396 1.00 83.50 455 ASP A C 1
ATOM 3632 O O . ASP A 1 455 ? 45.501 -0.465 -75.624 1.00 83.50 455 ASP A O 1
ATOM 3636 N N . CYS A 1 456 ? 44.207 -0.744 -73.829 1.00 84.94 456 CYS A N 1
ATOM 3637 C CA . CYS A 1 456 ? 43.031 -1.157 -74.594 1.00 84.94 456 CYS A CA 1
ATOM 3638 C C . CYS A 1 456 ? 42.646 -0.110 -75.669 1.00 84.94 456 CYS A C 1
ATOM 3640 O O . CYS A 1 456 ? 42.320 1.032 -75.332 1.00 84.94 456 CYS A O 1
ATOM 3642 N N . PRO A 1 457 ? 42.581 -0.467 -76.970 1.00 83.25 457 PRO A N 1
ATOM 3643 C CA . PRO A 1 457 ? 42.234 0.482 -78.032 1.00 83.25 457 PRO A CA 1
ATOM 3644 C C . PRO A 1 457 ? 40.766 0.954 -77.999 1.00 83.25 457 PRO A C 1
ATOM 3646 O O . PRO A 1 457 ? 40.407 1.862 -78.747 1.00 83.25 457 PRO A O 1
ATOM 3649 N N . GLY A 1 458 ? 39.934 0.408 -77.105 1.00 81.56 458 GLY A N 1
ATOM 3650 C CA . GLY A 1 458 ? 38.492 0.661 -77.024 1.00 81.56 458 GLY A CA 1
ATOM 3651 C C . GLY A 1 458 ? 37.687 -0.380 -77.802 1.00 81.56 458 GLY A C 1
ATOM 3652 O O . GLY A 1 458 ? 38.192 -1.466 -78.093 1.00 81.56 458 GLY A O 1
ATOM 3653 N N . GLU A 1 459 ? 36.432 -0.062 -78.134 1.00 84.69 459 GLU A N 1
ATOM 3654 C CA . GLU A 1 459 ? 35.603 -0.959 -78.942 1.00 84.69 459 GLU A CA 1
ATOM 3655 C C . GLU A 1 459 ? 36.130 -1.049 -80.384 1.00 84.69 459 GLU A C 1
ATOM 3657 O O . GLU A 1 459 ? 36.489 -0.047 -81.002 1.00 84.69 459 GLU A O 1
ATOM 3662 N N . GLN A 1 460 ? 36.217 -2.272 -80.907 1.00 84.38 460 GLN A N 1
ATOM 3663 C CA . GLN A 1 460 ? 36.761 -2.597 -82.227 1.00 84.38 460 GLN A CA 1
ATOM 3664 C C . GLN A 1 460 ? 35.780 -3.475 -83.017 1.00 84.38 460 GLN A C 1
ATOM 3666 O O . GLN A 1 460 ? 35.109 -4.346 -82.441 1.00 84.38 460 GLN A O 1
ATOM 3671 N N . SER A 1 461 ? 35.725 -3.311 -84.344 1.00 82.25 461 SER A N 1
ATOM 3672 C CA . SER A 1 461 ? 34.898 -4.165 -85.206 1.00 82.25 461 SER A CA 1
ATOM 3673 C C . SER A 1 461 ? 35.388 -5.618 -85.207 1.00 82.25 461 SER A C 1
ATOM 3675 O O . SER A 1 461 ? 36.523 -5.929 -84.839 1.00 82.25 461 SER A O 1
ATOM 3677 N N . LYS A 1 462 ? 34.550 -6.550 -85.681 1.00 78.38 462 LYS A N 1
ATOM 3678 C CA . LYS A 1 462 ? 34.916 -7.978 -85.776 1.00 78.38 462 LYS A CA 1
ATOM 3679 C C . LYS A 1 462 ? 36.159 -8.235 -86.645 1.00 78.38 462 LYS A C 1
ATOM 3681 O O . LYS A 1 462 ? 36.857 -9.219 -86.411 1.00 78.38 462 LYS A O 1
ATOM 3686 N N . VAL A 1 463 ? 36.441 -7.369 -87.623 1.00 81.12 463 VAL A N 1
ATOM 3687 C CA . VAL A 1 463 ? 37.617 -7.482 -88.504 1.00 81.12 463 VAL A CA 1
ATOM 3688 C C . VAL A 1 463 ? 38.873 -6.976 -87.790 1.00 81.12 463 VAL A C 1
ATOM 3690 O O . VAL A 1 463 ? 39.890 -7.667 -87.768 1.00 81.12 463 VAL A O 1
ATOM 3693 N N . GLU A 1 464 ? 38.786 -5.819 -87.131 1.00 80.00 464 GLU A N 1
ATOM 3694 C CA . GLU A 1 464 ? 39.892 -5.230 -86.362 1.00 80.00 464 GLU A CA 1
ATOM 3695 C C . GLU A 1 464 ? 40.267 -6.099 -85.157 1.00 80.00 464 GLU A C 1
ATOM 3697 O O . GLU A 1 464 ? 41.447 -6.370 -84.950 1.00 80.00 464 GLU A O 1
ATOM 3702 N N . LYS A 1 465 ? 39.277 -6.652 -84.438 1.00 81.69 465 LYS A N 1
ATOM 3703 C CA . LYS A 1 465 ? 39.488 -7.641 -83.361 1.00 81.69 465 LYS A CA 1
ATOM 3704 C C . LYS A 1 465 ? 40.316 -8.841 -83.828 1.00 81.69 465 LYS A C 1
ATOM 3706 O O . LYS A 1 465 ? 41.219 -9.266 -83.113 1.00 81.69 465 LYS A O 1
ATOM 3711 N N . LYS A 1 466 ? 40.052 -9.368 -85.032 1.00 80.88 466 LYS A N 1
ATOM 3712 C CA . LYS A 1 466 ? 40.836 -10.475 -85.603 1.00 80.88 466 LYS A CA 1
ATOM 3713 C C . LYS A 1 466 ? 42.265 -10.037 -85.934 1.00 80.88 466 LYS A C 1
ATOM 3715 O O . LYS A 1 466 ? 43.203 -10.727 -85.550 1.00 80.88 466 LYS A O 1
ATOM 3720 N N . LYS A 1 467 ? 42.432 -8.876 -86.580 1.00 83.50 467 LYS A N 1
ATOM 3721 C CA . LYS A 1 467 ? 43.748 -8.314 -86.933 1.00 83.50 467 LYS A CA 1
ATOM 3722 C C . LYS A 1 467 ? 44.620 -8.083 -85.690 1.00 83.50 467 LYS A C 1
ATOM 3724 O O . LYS A 1 467 ? 45.733 -8.595 -85.631 1.00 83.50 467 LYS A O 1
ATOM 3729 N N . LEU A 1 468 ? 44.090 -7.383 -84.684 1.00 82.75 468 LEU A N 1
ATOM 3730 C CA . LEU A 1 468 ? 44.780 -7.093 -83.422 1.00 82.75 468 LEU A CA 1
ATOM 3731 C C . LEU A 1 468 ? 45.146 -8.369 -82.655 1.00 82.75 468 LEU A C 1
ATOM 3733 O O . LEU A 1 468 ? 46.193 -8.423 -82.014 1.00 82.75 468 LEU A O 1
ATOM 3737 N N . LYS A 1 469 ? 44.312 -9.413 -82.728 1.00 81.94 469 LYS A N 1
ATOM 3738 C CA . LYS A 1 469 ? 44.620 -10.707 -82.111 1.00 81.94 469 LYS A CA 1
ATOM 3739 C C . LYS A 1 469 ? 45.748 -11.443 -82.839 1.00 81.94 469 LYS A C 1
ATOM 3741 O O . LYS A 1 469 ? 46.668 -11.921 -82.187 1.00 81.94 469 LYS A O 1
ATOM 3746 N N . GLU A 1 470 ? 45.741 -11.474 -84.172 1.00 81.12 470 GLU A N 1
ATOM 3747 C CA . GLU A 1 470 ? 46.852 -12.039 -84.959 1.00 81.12 470 GLU A CA 1
ATOM 3748 C C . GLU A 1 470 ? 48.176 -11.275 -84.752 1.00 81.12 470 GLU A C 1
ATOM 3750 O O . GLU A 1 470 ? 49.251 -11.866 -84.843 1.00 81.12 470 GLU A O 1
ATOM 3755 N N . GLU A 1 471 ? 48.114 -9.973 -84.471 1.00 82.50 471 GLU A N 1
ATOM 3756 C CA . GLU A 1 471 ? 49.263 -9.112 -84.160 1.00 82.50 471 GLU A CA 1
ATOM 3757 C C . GLU A 1 471 ? 49.820 -9.369 -82.748 1.00 82.50 471 GLU A C 1
ATOM 3759 O O . GLU A 1 471 ? 51.007 -9.671 -82.600 1.00 82.50 471 GLU A O 1
ATOM 3764 N N . ARG A 1 472 ? 48.959 -9.381 -81.721 1.00 85.75 472 ARG A N 1
ATOM 3765 C CA . ARG A 1 472 ? 49.335 -9.719 -80.333 1.00 85.75 472 ARG A CA 1
ATOM 3766 C C . ARG A 1 472 ? 49.889 -11.138 -80.203 1.00 85.75 472 ARG A C 1
ATOM 3768 O O . ARG A 1 472 ? 50.891 -11.342 -79.526 1.00 85.75 472 ARG A O 1
ATOM 3775 N N . GLN A 1 473 ? 49.305 -12.113 -80.903 1.00 77.44 473 GLN A N 1
ATOM 3776 C CA . GLN A 1 473 ? 49.796 -13.496 -80.874 1.00 77.44 473 GLN A CA 1
ATOM 3777 C C . GLN A 1 473 ? 51.172 -13.649 -81.527 1.00 77.44 473 GLN A C 1
ATOM 3779 O O . GLN A 1 473 ? 51.988 -14.424 -81.032 1.00 77.44 473 GLN A O 1
ATOM 3784 N N . LYS A 1 474 ? 51.487 -12.870 -82.573 1.00 77.62 474 LYS A N 1
ATOM 3785 C CA . LYS A 1 474 ? 52.863 -12.789 -83.091 1.00 77.62 474 LYS A CA 1
ATOM 3786 C C . LYS A 1 474 ? 53.805 -12.218 -82.031 1.00 77.62 474 LYS A C 1
ATOM 3788 O O . LYS A 1 474 ? 54.815 -12.850 -81.748 1.00 77.62 474 LYS A O 1
ATOM 3793 N N . ALA A 1 475 ? 53.452 -11.097 -81.397 1.00 75.88 475 ALA A N 1
ATOM 3794 C CA . ALA A 1 475 ? 54.277 -10.478 -80.355 1.00 75.88 475 ALA A CA 1
ATOM 3795 C C . ALA A 1 475 ? 54.561 -11.428 -79.171 1.00 75.88 475 ALA A C 1
ATOM 3797 O O . ALA A 1 475 ? 55.720 -11.611 -78.800 1.00 75.88 475 ALA A O 1
ATOM 3798 N N . ALA A 1 476 ? 53.538 -12.105 -78.638 1.00 70.69 476 ALA A N 1
ATOM 3799 C CA . ALA A 1 476 ? 53.686 -13.071 -77.545 1.00 70.69 476 ALA A CA 1
ATOM 3800 C C . ALA A 1 476 ? 54.583 -14.273 -77.918 1.00 70.69 476 ALA A C 1
ATOM 3802 O O . ALA A 1 476 ? 55.343 -14.776 -77.082 1.00 70.69 476 ALA A O 1
ATOM 3803 N N . HIS A 1 477 ? 54.549 -14.711 -79.182 1.00 65.12 477 HIS A N 1
ATOM 3804 C CA . HIS A 1 477 ? 55.455 -15.741 -79.699 1.00 65.12 477 HIS A CA 1
ATOM 3805 C C . HIS A 1 477 ? 56.888 -15.233 -79.945 1.00 65.12 477 HIS A C 1
ATOM 3807 O O . HIS A 1 477 ? 57.835 -15.998 -79.769 1.00 65.12 477 HIS A O 1
ATOM 3813 N N . THR A 1 478 ? 57.089 -13.948 -80.256 1.00 63.16 478 THR A N 1
ATOM 3814 C CA . THR A 1 478 ? 58.434 -13.343 -80.309 1.00 63.16 478 THR A CA 1
ATOM 3815 C C . THR A 1 478 ? 59.062 -13.240 -78.915 1.00 63.16 478 THR A C 1
ATOM 3817 O O . THR A 1 478 ? 60.231 -13.578 -78.744 1.00 63.16 478 THR A O 1
ATOM 3820 N N . VAL A 1 479 ? 58.289 -12.840 -77.897 1.00 58.78 479 VAL A N 1
ATOM 3821 C CA . VAL A 1 479 ? 58.773 -12.735 -76.504 1.00 58.78 479 VAL A CA 1
ATOM 3822 C C . VAL A 1 479 ? 59.197 -14.101 -75.952 1.00 58.78 479 VAL A C 1
ATOM 3824 O O . VAL A 1 479 ? 60.234 -14.204 -75.300 1.00 58.78 479 VAL A O 1
ATOM 3827 N N . THR A 1 480 ? 58.468 -15.175 -76.275 1.00 50.84 480 THR A N 1
ATOM 3828 C CA . THR A 1 480 ? 58.869 -16.544 -75.891 1.00 50.84 480 THR A CA 1
ATOM 3829 C C . THR A 1 480 ? 60.086 -17.074 -76.660 1.00 50.84 480 THR A C 1
ATOM 3831 O O . THR A 1 480 ? 60.765 -17.963 -76.151 1.00 50.84 480 THR A O 1
ATOM 3834 N N . ALA A 1 481 ? 60.426 -16.515 -77.827 1.00 45.19 481 ALA A N 1
ATOM 3835 C CA . ALA A 1 481 ? 61.654 -16.852 -78.556 1.00 45.19 481 ALA A CA 1
ATOM 3836 C C . ALA A 1 481 ? 62.904 -16.116 -78.025 1.00 45.19 481 ALA A C 1
ATOM 3838 O O . ALA A 1 481 ? 64.012 -16.643 -78.119 1.00 45.19 481 ALA A O 1
ATOM 3839 N N . ALA A 1 482 ? 62.741 -14.924 -77.440 1.00 44.22 482 ALA A N 1
ATOM 3840 C CA . ALA A 1 482 ? 63.846 -14.127 -76.892 1.00 44.22 482 ALA A CA 1
ATOM 3841 C C . ALA A 1 482 ? 64.429 -14.685 -75.574 1.00 44.22 482 ALA A C 1
ATOM 3843 O O . ALA A 1 482 ? 65.541 -14.331 -75.188 1.00 44.22 482 ALA A O 1
ATOM 3844 N N . ALA A 1 483 ? 63.710 -15.579 -74.888 1.00 39.12 483 ALA A N 1
ATOM 3845 C CA . ALA A 1 483 ? 64.080 -16.130 -73.583 1.00 39.12 483 ALA A CA 1
ATOM 3846 C C . ALA A 1 483 ? 65.145 -17.256 -73.646 1.00 39.12 483 ALA A C 1
ATOM 3848 O O . ALA A 1 483 ? 64.976 -18.311 -73.036 1.00 39.12 483 ALA A O 1
ATOM 3849 N N . THR A 1 484 ? 66.252 -17.041 -74.371 1.00 30.59 484 THR A N 1
ATOM 3850 C CA . THR A 1 484 ? 67.405 -17.967 -74.417 1.00 30.59 484 THR A CA 1
ATOM 3851 C C . THR A 1 484 ? 68.723 -17.205 -74.191 1.00 30.59 484 THR A C 1
ATOM 3853 O O . THR A 1 484 ? 69.176 -16.512 -75.102 1.00 30.59 484 THR A O 1
ATOM 3856 N N . PRO A 1 485 ? 69.360 -17.293 -73.005 1.00 41.34 485 PRO A N 1
ATOM 3857 C CA . PRO A 1 485 ? 70.535 -16.484 -72.678 1.00 41.34 485 PRO A CA 1
ATOM 3858 C C . PRO A 1 485 ? 71.861 -17.089 -73.176 1.00 41.34 485 PRO A C 1
ATOM 3860 O O . PRO A 1 485 ? 72.133 -18.269 -72.978 1.00 41.34 485 PRO A O 1
ATOM 3863 N N . ASN A 1 486 ? 72.717 -16.240 -73.751 1.00 31.67 486 ASN A N 1
ATOM 3864 C CA . ASN A 1 486 ? 74.138 -16.467 -74.058 1.00 31.67 486 ASN A CA 1
ATOM 3865 C C . ASN A 1 486 ? 74.814 -15.082 -74.100 1.00 31.67 486 ASN A C 1
ATOM 3867 O O . ASN A 1 486 ? 74.368 -14.241 -74.874 1.00 31.67 486 ASN A O 1
ATOM 3871 N N . GLY A 1 487 ? 75.861 -14.740 -73.345 1.00 30.59 487 GLY A N 1
ATOM 3872 C CA . GLY A 1 487 ? 76.567 -15.379 -72.219 1.00 30.59 487 GLY A CA 1
ATOM 3873 C C . GLY A 1 487 ? 77.440 -14.295 -71.535 1.00 30.59 487 GLY A C 1
ATOM 3874 O O . GLY A 1 487 ? 77.324 -13.127 -71.891 1.00 30.59 487 GLY A O 1
ATOM 3875 N N . GLY A 1 488 ? 78.339 -14.548 -70.579 1.00 29.61 488 GLY A N 1
ATOM 3876 C CA . GLY A 1 488 ? 78.711 -15.788 -69.887 1.00 29.61 488 GLY A CA 1
ATOM 3877 C C . GLY A 1 488 ? 80.158 -15.718 -69.349 1.00 29.61 488 GLY A C 1
ATOM 3878 O O . GLY A 1 488 ? 81.056 -15.352 -70.101 1.00 29.61 488 GLY A O 1
ATOM 3879 N N . SER A 1 489 ? 80.384 -16.049 -68.068 1.00 27.62 489 SER A N 1
ATOM 3880 C CA . SER A 1 489 ? 81.682 -16.323 -67.387 1.00 27.62 489 SER A CA 1
ATOM 3881 C C . SER A 1 489 ? 81.410 -16.605 -65.894 1.00 27.62 489 SER A C 1
ATOM 3883 O O . SER A 1 489 ? 80.537 -15.946 -65.342 1.00 27.62 489 SER A O 1
ATOM 3885 N N . THR A 1 490 ? 82.065 -17.510 -65.151 1.00 30.56 490 THR A N 1
ATOM 3886 C CA . THR A 1 490 ? 83.018 -18.608 -65.455 1.00 30.56 490 THR A CA 1
ATOM 3887 C C . THR A 1 490 ? 83.107 -19.542 -64.228 1.00 30.56 490 THR A C 1
ATOM 3889 O O . THR A 1 490 ? 83.199 -19.015 -63.126 1.00 30.56 490 THR A O 1
ATOM 3892 N N . ALA A 1 491 ? 83.230 -20.869 -64.432 1.00 31.61 491 ALA A N 1
ATOM 3893 C CA . ALA A 1 491 ? 83.646 -21.902 -63.444 1.00 31.61 491 ALA A CA 1
ATOM 3894 C C . ALA A 1 491 ? 82.726 -22.168 -62.210 1.00 31.61 491 ALA A C 1
ATOM 3896 O O . ALA A 1 491 ? 82.104 -21.254 -61.693 1.00 31.61 491 ALA A O 1
ATOM 3897 N N . LEU A 1 492 ? 82.601 -23.389 -61.649 1.00 32.94 492 LEU A N 1
ATOM 3898 C CA . LEU A 1 492 ? 83.034 -24.742 -62.067 1.00 32.94 492 LEU A CA 1
ATOM 3899 C C . LEU A 1 492 ? 82.165 -25.844 -61.384 1.00 32.94 492 LEU A C 1
ATOM 3901 O O . LEU A 1 492 ? 81.888 -25.755 -60.195 1.00 32.94 492 LEU A O 1
ATOM 3905 N N . THR A 1 493 ? 81.810 -26.895 -62.140 1.00 30.31 493 THR A N 1
ATOM 3906 C CA . THR A 1 493 ? 81.460 -28.291 -61.736 1.00 30.31 493 THR A CA 1
ATOM 3907 C C . THR A 1 493 ? 80.596 -28.614 -60.496 1.00 30.31 493 THR A C 1
ATOM 3909 O O . THR A 1 493 ? 81.072 -28.574 -59.365 1.00 30.31 493 THR A O 1
ATOM 3912 N N . ALA A 1 494 ? 79.437 -29.234 -60.757 1.00 30.83 494 ALA A N 1
ATOM 3913 C CA . ALA A 1 494 ? 78.933 -30.429 -60.059 1.00 30.83 494 ALA A CA 1
ATOM 3914 C C . ALA A 1 494 ? 78.161 -31.312 -61.075 1.00 30.83 494 ALA A C 1
ATOM 3916 O O . ALA A 1 494 ? 77.755 -30.801 -62.119 1.00 30.83 494 ALA A O 1
ATOM 3917 N N . ASP A 1 495 ? 78.003 -32.615 -60.815 1.00 29.62 495 ASP A N 1
ATOM 3918 C CA . ASP A 1 495 ? 77.584 -33.628 -61.811 1.00 29.62 495 ASP A CA 1
ATOM 3919 C C . ASP A 1 495 ? 76.341 -34.444 -61.358 1.00 29.62 495 ASP A C 1
ATOM 3921 O O . ASP A 1 495 ? 75.919 -34.338 -60.205 1.00 29.62 495 ASP A O 1
ATOM 3925 N N . LEU A 1 496 ? 75.818 -35.317 -62.236 1.00 33.97 496 LEU A N 1
ATOM 3926 C CA . LEU A 1 496 ? 74.701 -36.274 -62.042 1.00 33.97 496 LEU A CA 1
ATOM 3927 C C . LEU A 1 496 ? 73.260 -35.659 -62.129 1.00 33.97 496 LEU A C 1
ATOM 3929 O O . LEU A 1 496 ? 73.108 -34.444 -62.237 1.00 33.97 496 LEU A O 1
ATOM 3933 N N . PRO A 1 497 ? 72.183 -36.458 -62.346 1.00 38.75 497 PRO A N 1
ATOM 3934 C CA . PRO A 1 497 ? 71.702 -36.664 -63.718 1.00 38.75 497 PRO A CA 1
ATOM 3935 C C . PRO A 1 497 ? 70.181 -36.447 -63.937 1.00 38.75 497 PRO A C 1
ATOM 3937 O O . PRO A 1 497 ? 69.389 -36.306 -63.008 1.00 38.75 497 PRO A O 1
ATOM 3940 N N . ARG A 1 498 ? 69.745 -36.471 -65.208 1.00 37.06 498 ARG A N 1
ATOM 3941 C CA . ARG A 1 498 ? 68.325 -36.417 -65.626 1.00 37.06 498 ARG A CA 1
ATOM 3942 C C . ARG A 1 498 ? 67.752 -37.797 -65.975 1.00 37.06 498 ARG A C 1
ATOM 3944 O O . ARG A 1 498 ? 68.447 -38.565 -66.628 1.00 37.06 498 ARG A O 1
ATOM 3951 N N . LEU A 1 499 ? 66.456 -37.990 -65.668 1.00 31.75 499 LEU A N 1
ATOM 3952 C CA . LEU A 1 499 ? 65.392 -38.820 -66.304 1.00 31.75 499 LEU A CA 1
ATOM 3953 C C . LEU A 1 499 ? 64.460 -39.398 -65.205 1.00 31.75 499 LEU A C 1
ATOM 3955 O O . LEU A 1 499 ? 64.951 -39.800 -64.162 1.00 31.75 499 LEU A O 1
ATOM 3959 N N . GLY A 1 500 ? 63.131 -39.483 -65.357 1.00 29.52 500 GLY A N 1
ATOM 3960 C CA . GLY A 1 500 ? 62.257 -38.909 -66.390 1.00 29.52 500 GLY A CA 1
ATOM 3961 C C . GLY A 1 500 ? 60.776 -39.336 -66.252 1.00 29.52 500 GLY A C 1
ATOM 3962 O O . GLY A 1 500 ? 60.520 -40.472 -65.895 1.00 29.52 500 GLY A O 1
ATOM 3963 N N . ARG A 1 501 ? 59.852 -38.415 -66.596 1.00 34.56 501 ARG A N 1
ATOM 3964 C CA . ARG A 1 501 ? 58.406 -38.545 -66.952 1.00 34.56 501 ARG A CA 1
ATOM 3965 C C . ARG A 1 501 ? 57.423 -39.436 -66.149 1.00 34.56 501 ARG A C 1
ATOM 3967 O O . ARG A 1 501 ? 57.661 -40.612 -65.932 1.00 34.56 501 ARG A O 1
ATOM 3974 N N . SER A 1 502 ? 56.203 -38.880 -66.033 1.00 30.58 502 SER A N 1
ATOM 3975 C CA . SER A 1 502 ? 54.891 -39.560 -65.931 1.00 30.58 502 SER A CA 1
ATOM 3976 C C . SER A 1 502 ? 54.535 -40.230 -64.588 1.00 30.58 502 SER A C 1
ATOM 3978 O O . SER A 1 502 ? 55.381 -40.846 -63.958 1.00 30.58 502 SER A O 1
ATOM 3980 N N . ASP A 1 503 ? 53.301 -40.139 -64.067 1.00 30.27 503 ASP A N 1
ATOM 3981 C CA . ASP A 1 503 ? 52.067 -39.475 -64.550 1.00 30.27 503 ASP A CA 1
ATOM 3982 C C . ASP A 1 503 ? 51.194 -38.946 -63.379 1.00 30.27 503 ASP A C 1
ATOM 3984 O O . ASP A 1 503 ? 51.526 -39.108 -62.209 1.00 30.27 503 ASP A O 1
ATOM 3988 N N . THR A 1 504 ? 50.036 -38.359 -63.713 1.00 34.16 504 THR A N 1
ATOM 3989 C CA . THR A 1 504 ? 48.918 -37.944 -62.829 1.00 34.16 504 THR A CA 1
ATOM 3990 C C . THR A 1 504 ? 49.091 -36.657 -62.002 1.00 34.16 504 THR A C 1
ATOM 3992 O O . THR A 1 504 ? 49.589 -36.652 -60.884 1.00 34.16 504 THR A O 1
ATOM 3995 N N . VAL A 1 505 ? 48.519 -35.555 -62.508 1.00 35.72 505 VAL A N 1
ATOM 3996 C CA . VAL A 1 505 ? 48.083 -34.407 -61.690 1.00 35.72 505 VAL A CA 1
ATOM 3997 C C . VAL A 1 505 ? 46.694 -33.941 -62.123 1.00 35.72 505 VAL A C 1
ATOM 3999 O O . VAL A 1 505 ? 46.534 -33.182 -63.075 1.00 35.72 505 VAL A O 1
ATOM 4002 N N . ASN A 1 506 ? 45.676 -34.382 -61.388 1.00 38.59 506 ASN A N 1
ATOM 4003 C CA . ASN A 1 506 ? 44.358 -33.755 -61.396 1.00 38.59 506 ASN A CA 1
ATOM 4004 C C . ASN A 1 506 ? 44.374 -32.719 -60.256 1.00 38.59 506 ASN A C 1
ATOM 4006 O O . ASN A 1 506 ? 44.174 -33.082 -59.100 1.00 38.59 506 ASN A O 1
ATOM 4010 N N . SER A 1 507 ? 44.758 -31.469 -60.543 1.00 33.47 507 SER A N 1
ATOM 4011 C CA . SER A 1 507 ? 45.063 -30.465 -59.509 1.00 33.47 507 SER A CA 1
ATOM 4012 C C . SER A 1 507 ? 44.773 -29.026 -59.957 1.00 33.47 507 SER A C 1
ATOM 4014 O O . SER A 1 507 ? 44.763 -28.727 -61.147 1.00 33.47 507 SER A O 1
ATOM 4016 N N . MET A 1 508 ? 44.570 -28.148 -58.968 1.00 30.52 508 MET A N 1
ATOM 4017 C CA . MET A 1 508 ? 44.338 -26.698 -59.063 1.00 30.52 508 MET A CA 1
ATOM 4018 C C . MET A 1 508 ? 43.085 -26.239 -59.832 1.00 30.52 508 MET A C 1
ATOM 4020 O O . MET A 1 508 ? 43.140 -25.789 -60.973 1.00 30.52 508 MET A O 1
ATOM 4024 N N . ASN A 1 509 ? 41.955 -26.211 -59.117 1.00 29.81 509 ASN A N 1
ATOM 4025 C CA . ASN A 1 509 ? 40.828 -25.320 -59.417 1.00 29.81 509 ASN A CA 1
ATOM 4026 C C . ASN A 1 509 ? 40.122 -24.883 -58.115 1.00 29.81 509 ASN A C 1
ATOM 4028 O O . ASN A 1 509 ? 38.989 -25.278 -57.847 1.00 29.81 509 ASN A O 1
ATOM 4032 N N . THR A 1 510 ? 40.819 -24.111 -57.275 1.00 29.47 510 THR A N 1
ATOM 4033 C CA . THR A 1 510 ? 40.361 -23.715 -55.928 1.00 29.47 510 THR A CA 1
ATOM 4034 C C . THR A 1 510 ? 40.616 -22.232 -55.638 1.00 29.47 510 THR A C 1
ATOM 4036 O O . THR A 1 510 ? 41.474 -21.886 -54.834 1.00 29.47 510 THR A O 1
ATOM 4039 N N . LEU A 1 511 ? 39.837 -21.352 -56.274 1.00 27.84 511 LEU A N 1
ATOM 4040 C CA . LEU A 1 511 ? 39.591 -19.982 -55.801 1.00 27.84 511 LEU A CA 1
ATOM 4041 C C . LEU A 1 511 ? 38.113 -19.618 -56.010 1.00 27.84 511 LEU A C 1
ATOM 4043 O O . LEU A 1 511 ? 37.754 -18.900 -56.939 1.00 27.84 511 LEU A O 1
ATOM 4047 N N . SER A 1 512 ? 37.249 -20.160 -55.149 1.00 26.48 512 SER A N 1
ATOM 4048 C CA . SER A 1 512 ? 35.923 -19.598 -54.865 1.00 26.48 512 SER A CA 1
ATOM 4049 C C . SER A 1 512 ? 35.376 -20.171 -53.554 1.00 26.48 512 SER A C 1
ATOM 4051 O O . SER A 1 512 ? 35.066 -21.354 -53.488 1.00 26.48 512 SER A O 1
ATOM 4053 N N . SER A 1 513 ? 35.262 -19.302 -52.551 1.00 31.38 513 SER A N 1
ATOM 4054 C CA . SER A 1 513 ? 34.298 -19.301 -51.437 1.00 31.38 513 SER A CA 1
ATOM 4055 C C . SER A 1 513 ? 33.799 -20.638 -50.863 1.00 31.38 513 SER A C 1
ATOM 4057 O O . SER A 1 513 ? 32.912 -21.264 -51.440 1.00 31.38 513 SER A O 1
ATOM 4059 N N . GLY A 1 514 ? 34.215 -20.974 -49.634 1.00 24.64 514 GLY A N 1
ATOM 4060 C CA . GLY A 1 514 ? 33.449 -21.909 -48.801 1.00 24.64 514 GLY A CA 1
ATOM 4061 C C . GLY A 1 514 ? 34.209 -22.609 -47.675 1.00 24.64 514 GLY A C 1
ATOM 4062 O O . GLY A 1 514 ? 34.673 -23.725 -47.864 1.00 24.64 514 GLY A O 1
ATOM 4063 N N . TYR A 1 515 ? 34.209 -22.016 -46.479 1.00 27.94 515 TYR A N 1
ATOM 4064 C CA . TYR A 1 515 ? 34.152 -22.784 -45.231 1.00 27.94 515 TYR A CA 1
ATOM 4065 C C . TYR A 1 515 ? 33.213 -22.085 -44.245 1.00 27.94 515 TYR A C 1
ATOM 4067 O O . TYR A 1 515 ? 33.551 -21.065 -43.651 1.00 27.94 515 TYR A O 1
ATOM 4075 N N . SER A 1 516 ? 32.022 -22.655 -44.076 1.00 27.72 516 SER A N 1
ATOM 4076 C CA . SER A 1 516 ? 31.221 -22.480 -42.864 1.00 27.72 516 SER A CA 1
ATOM 4077 C C . SER A 1 516 ? 31.553 -23.621 -41.899 1.00 27.72 516 SER A C 1
ATOM 4079 O O . SER A 1 516 ? 31.993 -24.690 -42.324 1.00 27.72 516 SER A O 1
ATOM 4081 N N . ALA A 1 517 ? 31.402 -23.383 -40.599 1.00 27.73 517 ALA A N 1
ATOM 4082 C CA . ALA A 1 517 ? 31.941 -24.267 -39.570 1.00 27.73 517 ALA A CA 1
ATOM 4083 C C . ALA A 1 517 ? 31.182 -25.597 -39.414 1.00 27.73 517 ALA A C 1
ATOM 4085 O O . ALA A 1 517 ? 29.957 -25.642 -39.501 1.00 27.73 517 ALA A O 1
ATOM 4086 N N . THR A 1 518 ? 31.902 -26.640 -38.996 1.00 25.12 518 THR A N 1
ATOM 4087 C CA . THR A 1 518 ? 31.349 -27.658 -38.091 1.00 25.12 518 THR A CA 1
ATOM 4088 C C . THR A 1 518 ? 31.693 -27.285 -36.655 1.00 25.12 518 THR A C 1
ATOM 4090 O O . THR A 1 518 ? 32.789 -27.575 -36.176 1.00 25.12 518 THR A O 1
ATOM 4093 N N . ALA A 1 519 ? 30.745 -26.662 -35.959 1.00 27.17 519 ALA A N 1
ATOM 4094 C CA . ALA A 1 519 ? 30.723 -26.679 -34.502 1.00 27.17 519 ALA A CA 1
ATOM 4095 C C . ALA A 1 519 ? 30.051 -27.974 -34.017 1.00 27.17 519 ALA A C 1
ATOM 4097 O O . ALA A 1 519 ? 29.104 -28.458 -34.637 1.00 27.17 519 ALA A O 1
ATOM 4098 N N . GLN A 1 520 ? 30.492 -28.509 -32.879 1.00 28.16 520 GLN A N 1
ATOM 4099 C CA . GLN A 1 520 ? 29.684 -29.451 -32.096 1.00 28.16 520 GLN A CA 1
ATOM 4100 C C . GLN A 1 520 ? 28.449 -28.712 -31.545 1.00 28.16 520 GLN A C 1
ATOM 4102 O O . GLN A 1 520 ? 28.608 -27.571 -31.108 1.00 28.16 520 GLN A O 1
ATOM 4107 N N . ARG A 1 521 ? 27.259 -29.343 -31.500 1.00 33.06 521 ARG A N 1
ATOM 4108 C CA . ARG A 1 521 ? 26.146 -28.999 -30.573 1.00 33.06 521 ARG A CA 1
ATOM 4109 C C . ARG A 1 521 ? 24.917 -29.908 -30.708 1.00 33.06 521 ARG A C 1
ATOM 4111 O O . ARG A 1 521 ? 24.512 -30.230 -31.819 1.00 33.06 521 ARG A O 1
ATOM 4118 N N . SER A 1 522 ? 24.307 -30.237 -29.565 1.00 28.16 522 SER A N 1
ATOM 4119 C CA . SER A 1 522 ? 22.918 -30.697 -29.302 1.00 28.16 522 SER A CA 1
ATOM 4120 C C . SER A 1 522 ? 22.838 -31.009 -27.791 1.00 28.16 522 SER A C 1
ATOM 4122 O O . SER A 1 522 ? 23.864 -31.401 -27.243 1.00 28.16 522 SER A O 1
ATOM 4124 N N . VAL A 1 523 ? 21.759 -30.836 -27.011 1.00 28.30 523 VAL A N 1
ATOM 4125 C CA . VAL A 1 523 ? 20.313 -30.509 -27.188 1.00 28.30 523 VAL A CA 1
ATOM 4126 C C . VAL A 1 523 ? 19.937 -29.472 -26.086 1.00 28.30 523 VAL A C 1
ATOM 4128 O O . VAL A 1 523 ? 20.629 -29.436 -25.074 1.00 28.30 523 VAL A O 1
ATOM 4131 N N . ALA A 1 524 ? 18.908 -28.608 -26.114 1.00 28.80 524 ALA A N 1
ATOM 4132 C CA . ALA A 1 524 ? 17.852 -28.277 -27.090 1.00 28.80 524 ALA A CA 1
ATOM 4133 C C . ALA A 1 524 ? 18.131 -26.885 -27.738 1.00 28.80 524 ALA A C 1
ATOM 4135 O O . ALA A 1 524 ? 19.254 -26.702 -28.199 1.00 28.80 524 ALA A O 1
ATOM 4136 N N . GLY A 1 525 ? 17.257 -25.866 -27.858 1.00 27.11 525 GLY A N 1
ATOM 4137 C CA . GLY A 1 525 ? 15.847 -25.609 -27.469 1.00 27.11 525 GLY A CA 1
ATOM 4138 C C . GLY A 1 525 ? 15.522 -24.103 -27.630 1.00 27.11 525 GLY A C 1
ATOM 4139 O O . GLY A 1 525 ? 16.442 -23.322 -27.850 1.00 27.11 525 GLY A O 1
ATOM 4140 N N . GLY A 1 526 ? 14.283 -23.601 -27.544 1.00 28.66 526 GLY A N 1
ATOM 4141 C CA . GLY A 1 526 ? 12.966 -24.245 -27.386 1.00 28.66 526 GLY A CA 1
ATOM 4142 C C . GLY A 1 526 ? 12.030 -23.384 -26.504 1.00 28.66 526 GLY A C 1
ATOM 4143 O O . GLY A 1 526 ? 12.456 -22.996 -25.424 1.00 28.66 526 GLY A O 1
ATOM 4144 N N . MET A 1 527 ? 10.787 -23.024 -26.866 1.00 29.11 527 MET A N 1
ATOM 4145 C CA . MET A 1 527 ? 10.003 -23.248 -28.099 1.00 29.11 527 MET A CA 1
ATOM 4146 C C . MET A 1 527 ? 9.113 -22.013 -28.449 1.00 29.11 527 MET A C 1
ATOM 4148 O O . MET A 1 527 ? 9.190 -20.974 -27.804 1.00 29.11 527 MET A O 1
ATOM 4152 N N . SER A 1 528 ? 8.319 -22.151 -29.517 1.00 32.75 528 SER A N 1
ATOM 4153 C CA . SER A 1 528 ? 7.382 -21.226 -30.200 1.00 32.75 528 SER A CA 1
ATOM 4154 C C . SER A 1 528 ? 6.077 -20.892 -29.420 1.00 32.75 528 SER A C 1
ATOM 4156 O O . SER A 1 528 ? 5.983 -21.285 -28.257 1.00 32.75 528 SER A O 1
ATOM 4158 N N . PRO A 1 529 ? 5.075 -20.154 -29.973 1.00 48.38 529 PRO A N 1
ATOM 4159 C CA . PRO A 1 529 ? 4.281 -20.447 -31.203 1.00 48.38 529 PRO A CA 1
ATOM 4160 C C . PRO A 1 529 ? 4.565 -19.437 -32.356 1.00 48.38 529 PRO A C 1
ATOM 4162 O O . PRO A 1 529 ? 5.597 -18.778 -32.276 1.00 48.38 529 PRO A O 1
ATOM 4165 N N . THR A 1 530 ? 3.842 -19.257 -33.483 1.00 29.59 530 THR A N 1
ATOM 4166 C CA . THR A 1 530 ? 2.596 -19.771 -34.153 1.00 29.59 530 THR A CA 1
ATOM 4167 C C . THR A 1 530 ? 2.821 -19.607 -35.701 1.00 29.59 530 THR A C 1
ATOM 4169 O O . THR A 1 530 ? 3.887 -19.113 -36.062 1.00 29.59 530 THR A O 1
ATOM 4172 N N . ALA A 1 531 ? 1.988 -19.920 -36.717 1.00 29.33 531 ALA A N 1
ATOM 4173 C CA . ALA A 1 531 ? 0.639 -20.495 -36.926 1.00 29.33 531 ALA A CA 1
ATOM 4174 C C . ALA A 1 531 ? 0.540 -21.155 -38.344 1.00 29.33 531 ALA A C 1
ATOM 4176 O O . ALA A 1 531 ? 1.526 -21.134 -39.070 1.00 29.33 531 ALA A O 1
ATOM 4177 N N . GLU A 1 532 ? -0.638 -21.725 -38.665 1.00 29.77 532 GLU A N 1
ATOM 4178 C CA . GLU A 1 532 ? -1.334 -22.049 -39.955 1.00 29.77 532 GLU A CA 1
ATOM 4179 C C . GLU A 1 532 ? -0.568 -22.169 -41.311 1.00 29.77 532 GLU A C 1
ATOM 4181 O O . GLU A 1 532 ? 0.394 -21.463 -41.578 1.00 29.77 532 GLU A O 1
ATOM 4186 N N . GLU A 1 533 ? -0.946 -23.032 -42.275 1.00 28.20 533 GLU A N 1
ATOM 4187 C CA . GLU A 1 533 ? -2.204 -23.791 -42.514 1.00 28.20 533 GLU A CA 1
ATOM 4188 C C . GLU A 1 533 ? -1.939 -25.241 -43.061 1.00 28.20 533 GLU A C 1
ATOM 4190 O O . GLU A 1 533 ? -0.831 -25.755 -42.921 1.00 28.20 533 GLU A O 1
ATOM 4195 N N . THR A 1 534 ? -2.933 -25.964 -43.619 1.00 30.05 534 THR A N 1
ATOM 4196 C CA . THR A 1 534 ? -2.918 -27.451 -43.854 1.00 30.05 534 THR A CA 1
ATOM 4197 C C . THR A 1 534 ? -3.290 -27.886 -45.309 1.00 30.05 534 THR A C 1
ATOM 4199 O O . THR A 1 534 ? -3.370 -27.012 -46.167 1.00 30.05 534 THR A O 1
ATOM 4202 N N . PRO A 1 535 ? -3.631 -29.166 -45.642 1.00 54.19 535 PRO A N 1
ATOM 4203 C CA . PRO A 1 535 ? -2.861 -30.445 -45.735 1.00 54.19 535 PRO A CA 1
ATOM 4204 C C . PRO A 1 535 ? -2.962 -31.050 -47.190 1.00 54.19 535 PRO A C 1
ATOM 4206 O O . PRO A 1 535 ? -3.041 -30.236 -48.109 1.00 54.19 535 PRO A O 1
ATOM 4209 N N . PRO A 1 536 ? -3.088 -32.380 -47.521 1.00 62.31 536 PRO A N 1
ATOM 4210 C CA . PRO A 1 536 ? -2.694 -33.713 -46.959 1.00 62.31 536 PRO A CA 1
ATOM 4211 C C . PRO A 1 536 ? -1.884 -34.565 -48.028 1.00 62.31 536 PRO A C 1
ATOM 4213 O O . PRO A 1 536 ? -1.247 -33.912 -48.854 1.00 62.31 536 PRO A O 1
ATOM 4216 N N . PRO A 1 537 ? -1.899 -35.936 -48.189 1.00 60.59 537 PRO A N 1
ATOM 4217 C CA . PRO A 1 537 ? -2.224 -37.130 -47.345 1.00 60.59 537 PRO A CA 1
ATOM 4218 C C . PRO A 1 537 ? -1.199 -38.347 -47.388 1.00 60.59 537 PRO A C 1
ATOM 4220 O O . PRO A 1 537 ? -0.203 -38.314 -48.100 1.00 60.59 537 PRO A O 1
ATOM 4223 N N . VAL A 1 538 ? -1.550 -39.484 -46.726 1.00 35.50 538 VAL A N 1
ATOM 4224 C CA . VAL A 1 538 ? -1.162 -40.936 -46.946 1.00 35.50 538 VAL A CA 1
ATOM 4225 C C . VAL A 1 538 ? 0.009 -41.641 -46.178 1.00 35.50 538 VAL A C 1
ATOM 4227 O O . VAL A 1 538 ? 1.120 -41.785 -46.667 1.00 35.50 538 VAL A O 1
ATOM 4230 N N . GLU A 1 539 ? -0.331 -42.217 -45.011 1.00 32.09 539 GLU A N 1
ATOM 4231 C CA . GLU A 1 539 ? -0.176 -43.619 -44.495 1.00 32.09 539 GLU A CA 1
ATOM 4232 C C . GLU A 1 539 ? 1.002 -44.644 -44.743 1.00 32.09 539 GLU A C 1
ATOM 4234 O O . GLU A 1 539 ? 1.339 -44.985 -45.870 1.00 32.09 539 GLU A O 1
ATOM 4239 N N . LYS A 1 540 ? 1.332 -45.377 -43.635 1.00 29.08 540 LYS A N 1
ATOM 4240 C CA . LYS A 1 540 ? 1.543 -46.867 -43.435 1.00 29.08 540 LYS A CA 1
ATOM 4241 C C . LYS A 1 540 ? 2.940 -47.589 -43.425 1.00 29.08 540 LYS A C 1
ATOM 4243 O O . LYS A 1 540 ? 3.431 -48.060 -44.438 1.00 29.08 540 LYS A O 1
ATOM 4248 N N . LYS A 1 541 ? 3.410 -47.880 -42.185 1.00 29.00 541 LYS A N 1
ATOM 4249 C CA . LYS A 1 541 ? 3.957 -49.145 -41.562 1.00 29.00 541 LYS A CA 1
ATOM 4250 C C . LYS A 1 541 ? 5.055 -50.059 -42.207 1.00 29.00 541 LYS A C 1
ATOM 4252 O O . LYS A 1 541 ? 4.781 -50.734 -43.184 1.00 29.00 541 LYS A O 1
ATOM 4257 N N . ALA A 1 542 ? 6.175 -50.231 -41.460 1.00 34.59 542 ALA A N 1
ATOM 4258 C CA . ALA A 1 542 ? 6.768 -51.456 -40.810 1.00 34.59 542 ALA A CA 1
ATOM 4259 C C . ALA A 1 542 ? 6.827 -52.839 -41.547 1.00 34.59 542 ALA A C 1
ATOM 4261 O O . ALA A 1 542 ? 5.844 -53.167 -42.207 1.00 34.59 542 ALA A O 1
ATOM 4262 N N . PRO A 1 543 ? 7.863 -53.727 -41.362 1.00 46.91 543 PRO A N 1
ATOM 4263 C CA . PRO A 1 543 ? 8.326 -54.278 -40.052 1.00 46.91 543 PRO A CA 1
ATOM 4264 C C . PRO A 1 543 ? 9.835 -54.708 -39.912 1.00 46.91 543 PRO A C 1
ATOM 4266 O O . PRO A 1 543 ? 10.662 -54.396 -40.762 1.00 46.91 543 PRO A O 1
ATOM 4269 N N . ALA A 1 544 ? 10.185 -55.436 -38.827 1.00 36.41 544 ALA A N 1
ATOM 4270 C CA . ALA A 1 544 ? 11.491 -56.093 -38.517 1.00 36.41 544 ALA A CA 1
ATOM 4271 C C . ALA A 1 544 ? 11.368 -57.657 -38.498 1.00 36.41 544 ALA A C 1
ATOM 4273 O O . ALA A 1 544 ? 10.254 -58.114 -38.774 1.00 36.41 544 ALA A O 1
ATOM 4274 N N . PRO A 1 545 ? 12.412 -58.506 -38.222 1.00 54.94 545 PRO A N 1
ATOM 4275 C CA . PRO A 1 545 ? 12.973 -58.763 -36.862 1.00 54.94 545 PRO A CA 1
ATOM 4276 C C . PRO A 1 545 ? 14.476 -59.238 -36.798 1.00 54.94 545 PRO A C 1
ATOM 4278 O O . PRO A 1 545 ? 15.217 -59.081 -37.763 1.00 54.94 545 PRO A O 1
ATOM 4281 N N . ALA A 1 546 ? 14.935 -59.817 -35.664 1.00 37.31 546 ALA A N 1
ATOM 4282 C CA . ALA A 1 546 ? 16.331 -60.240 -35.349 1.00 37.31 546 ALA A CA 1
ATOM 4283 C C . ALA A 1 546 ? 16.501 -61.758 -35.019 1.00 37.31 546 ALA A C 1
ATOM 4285 O O . ALA A 1 546 ? 15.493 -62.464 -34.946 1.00 37.31 546 ALA A O 1
ATOM 4286 N N . PRO A 1 547 ? 17.745 -62.286 -34.832 1.00 52.53 547 PRO A N 1
ATOM 4287 C CA . PRO A 1 547 ? 18.180 -62.868 -33.527 1.00 52.53 547 PRO A CA 1
ATOM 4288 C C . PRO A 1 547 ? 19.722 -62.795 -33.230 1.00 52.53 547 PRO A C 1
ATOM 4290 O O . PRO A 1 547 ? 20.470 -62.203 -34.000 1.00 52.53 547 PRO A O 1
ATOM 4293 N N . GLY A 1 548 ? 20.238 -63.415 -32.140 1.00 30.22 548 GLY A N 1
ATOM 4294 C CA . GLY A 1 548 ? 21.696 -63.545 -31.828 1.00 30.22 548 GLY A CA 1
ATOM 4295 C C . GLY A 1 548 ? 22.040 -64.357 -30.545 1.00 30.22 548 GLY A C 1
ATOM 4296 O O . GLY A 1 548 ? 21.099 -64.756 -29.865 1.00 30.22 548 GLY A O 1
ATOM 4297 N N . ALA A 1 549 ? 23.337 -64.617 -30.202 1.00 33.94 549 ALA A N 1
ATOM 4298 C CA . ALA A 1 549 ? 23.827 -65.092 -28.861 1.00 33.94 549 ALA A CA 1
ATOM 4299 C C . ALA A 1 549 ? 25.363 -65.422 -28.675 1.00 33.94 549 ALA A C 1
ATOM 4301 O O . ALA A 1 549 ? 25.916 -66.207 -29.432 1.00 33.94 549 ALA A O 1
ATOM 4302 N N . ARG A 1 550 ? 25.949 -65.004 -27.518 1.00 35.06 550 ARG A N 1
ATOM 4303 C CA . ARG A 1 550 ? 26.952 -65.679 -26.599 1.00 35.06 550 ARG A CA 1
ATOM 4304 C C . ARG A 1 550 ? 28.503 -65.836 -26.851 1.00 35.06 550 ARG A C 1
ATOM 4306 O O . ARG A 1 550 ? 28.935 -66.824 -27.426 1.00 35.06 550 ARG A O 1
ATOM 4313 N N . LYS A 1 551 ? 29.283 -65.078 -26.031 1.00 33.81 551 LYS A N 1
ATOM 4314 C CA . LYS A 1 551 ? 30.338 -65.467 -25.011 1.00 33.81 551 LYS A CA 1
ATOM 4315 C C . LYS A 1 551 ? 31.860 -65.733 -25.303 1.00 33.81 551 LYS A C 1
ATOM 4317 O O . LYS A 1 551 ? 32.214 -66.441 -26.231 1.00 33.81 551 LYS A O 1
ATOM 4322 N N . ASN A 1 552 ? 32.682 -65.354 -24.282 1.00 30.06 552 ASN A N 1
ATOM 4323 C CA . ASN A 1 552 ? 34.075 -65.754 -23.871 1.00 30.06 552 ASN A CA 1
ATOM 4324 C C . ASN A 1 552 ? 35.311 -65.099 -24.575 1.00 30.06 552 ASN A C 1
ATOM 4326 O O . ASN A 1 552 ? 35.209 -64.796 -25.752 1.00 30.06 552 ASN A O 1
ATOM 4330 N N . ARG A 1 553 ? 36.526 -64.913 -23.978 1.00 32.06 553 ARG A N 1
ATOM 4331 C CA . ARG A 1 553 ? 37.040 -64.849 -22.561 1.00 32.06 553 ARG A CA 1
ATOM 4332 C C . ARG A 1 553 ? 38.556 -64.418 -22.472 1.00 32.06 553 ARG A C 1
ATOM 4334 O O . ARG A 1 553 ? 39.371 -65.108 -23.058 1.00 32.06 553 ARG A O 1
ATOM 4341 N N . ILE A 1 554 ? 38.902 -63.400 -21.646 1.00 28.80 554 ILE A N 1
ATOM 4342 C CA . ILE A 1 554 ? 40.160 -63.094 -20.853 1.00 28.80 554 ILE A CA 1
ATOM 4343 C C . ILE A 1 554 ? 41.591 -63.376 -21.412 1.00 28.80 554 ILE A C 1
ATOM 4345 O O . ILE A 1 554 ? 41.889 -64.538 -21.653 1.00 28.80 554 ILE A O 1
ATOM 4349 N N . VAL A 1 555 ? 42.530 -62.395 -21.304 1.00 29.39 555 VAL A N 1
ATOM 4350 C CA . VAL A 1 555 ? 43.952 -62.542 -20.818 1.00 29.39 555 VAL A CA 1
ATOM 4351 C C . VAL A 1 555 ? 44.433 -61.270 -20.046 1.00 29.39 555 VAL A C 1
ATOM 4353 O O . VAL A 1 555 ? 43.901 -60.187 -20.250 1.00 29.39 555 VAL A O 1
ATOM 4356 N N . ALA A 1 556 ? 45.390 -61.456 -19.120 1.00 26.41 556 ALA A N 1
ATOM 4357 C CA . ALA A 1 556 ? 45.915 -60.626 -18.010 1.00 26.41 556 ALA A CA 1
ATOM 4358 C C . ALA A 1 556 ? 46.784 -59.355 -18.298 1.00 26.41 556 ALA A C 1
ATOM 4360 O O . ALA A 1 556 ? 47.233 -59.161 -19.426 1.00 26.41 556 ALA A O 1
ATOM 4361 N N . PRO A 1 557 ? 47.104 -58.547 -17.249 1.00 40.16 557 PRO A N 1
ATOM 4362 C CA . PRO A 1 557 ? 48.169 -57.520 -17.217 1.00 40.16 557 PRO A CA 1
ATOM 4363 C C . PRO A 1 557 ? 49.528 -58.030 -16.641 1.00 40.16 557 PRO A C 1
ATOM 4365 O O . PRO A 1 557 ? 49.567 -59.123 -16.070 1.00 40.16 557 PRO A O 1
ATOM 4368 N N . PRO A 1 558 ? 50.638 -57.257 -16.743 1.00 35.88 558 PRO A N 1
ATOM 4369 C CA . PRO A 1 558 ? 51.971 -57.619 -16.214 1.00 35.88 558 PRO A CA 1
ATOM 4370 C C . PRO A 1 558 ? 52.240 -57.203 -14.733 1.00 35.88 558 PRO A C 1
ATOM 4372 O O . PRO A 1 558 ? 51.472 -56.412 -14.185 1.00 35.88 558 PRO A O 1
ATOM 4375 N N . PRO A 1 559 ? 53.309 -57.722 -14.068 1.00 43.72 559 PRO A N 1
ATOM 4376 C CA . PRO A 1 559 ? 53.498 -57.665 -12.602 1.00 43.72 559 PRO A CA 1
ATOM 4377 C C . PRO A 1 559 ? 54.643 -56.745 -12.085 1.00 43.72 559 PRO A C 1
ATOM 4379 O O . PRO A 1 559 ? 55.320 -56.077 -12.861 1.00 43.72 559 PRO A O 1
ATOM 4382 N N . ALA A 1 560 ? 54.870 -56.737 -10.758 1.00 33.50 560 ALA A N 1
ATOM 4383 C CA . ALA A 1 560 ? 55.750 -55.813 -10.012 1.00 33.50 560 ALA A CA 1
ATOM 4384 C C . ALA A 1 560 ? 56.998 -56.452 -9.339 1.00 33.50 560 ALA A C 1
ATOM 4386 O O . ALA A 1 560 ? 57.057 -57.669 -9.174 1.00 33.50 560 ALA A O 1
ATOM 4387 N N . GLN A 1 561 ? 57.946 -55.605 -8.889 1.00 30.50 561 GLN A N 1
ATOM 4388 C CA . GLN A 1 561 ? 59.119 -55.860 -8.009 1.00 30.50 561 GLN A CA 1
ATOM 4389 C C . GLN A 1 561 ? 59.634 -54.512 -7.411 1.00 30.50 561 GLN A C 1
ATOM 4391 O O . GLN A 1 561 ? 59.290 -53.480 -7.979 1.00 30.50 561 GLN A O 1
ATOM 4396 N N . TYR A 1 562 ? 60.479 -54.385 -6.364 1.00 29.69 562 TYR A N 1
ATOM 4397 C CA . TYR A 1 562 ? 60.852 -55.206 -5.180 1.00 29.69 562 TYR A CA 1
ATOM 4398 C C . TYR A 1 562 ? 61.820 -54.376 -4.255 1.00 29.69 562 TYR A C 1
ATOM 4400 O O . TYR A 1 562 ? 62.180 -53.262 -4.618 1.00 29.69 562 TYR A O 1
ATOM 4408 N N . ILE A 1 563 ? 62.289 -54.940 -3.123 1.00 28.95 563 ILE A N 1
ATOM 4409 C CA . ILE A 1 563 ? 63.404 -54.495 -2.225 1.00 28.95 563 ILE A CA 1
ATOM 4410 C C . ILE A 1 563 ? 63.143 -53.387 -1.152 1.00 28.95 563 ILE A C 1
ATOM 4412 O O . ILE A 1 563 ? 62.438 -52.407 -1.362 1.00 28.95 563 ILE A O 1
ATOM 4416 N N . LYS A 1 564 ? 63.772 -53.607 0.022 1.00 32.44 564 LYS A N 1
ATOM 4417 C CA . LYS A 1 564 ? 64.061 -52.762 1.219 1.00 32.44 564 LYS A CA 1
ATOM 4418 C C . LYS A 1 564 ? 65.589 -52.891 1.500 1.00 32.44 564 LYS A C 1
ATOM 4420 O O . LYS A 1 564 ? 66.073 -53.977 1.156 1.00 32.44 564 LYS A O 1
ATOM 4425 N N . PRO A 1 565 ? 66.352 -51.929 2.097 1.00 45.44 565 PRO A N 1
ATOM 4426 C CA . PRO A 1 565 ? 66.266 -51.631 3.553 1.00 45.44 565 PRO A CA 1
ATOM 4427 C C . PRO A 1 565 ? 66.733 -50.233 4.095 1.00 45.44 565 PRO A C 1
ATOM 4429 O O . PRO A 1 565 ? 67.392 -49.469 3.403 1.00 45.44 565 PRO A O 1
ATOM 4432 N N . ASP A 1 566 ? 66.355 -49.987 5.360 1.00 30.66 566 ASP A N 1
ATOM 4433 C CA . ASP A 1 566 ? 67.002 -49.340 6.540 1.00 30.66 566 ASP A CA 1
ATOM 4434 C C . ASP A 1 566 ? 67.612 -47.893 6.605 1.00 30.66 566 ASP A C 1
ATOM 4436 O O . ASP A 1 566 ? 68.463 -47.491 5.818 1.00 30.66 566 ASP A O 1
ATOM 4440 N N . ASP A 1 567 ? 67.189 -47.213 7.695 1.00 32.53 567 ASP A N 1
ATOM 4441 C CA . ASP A 1 567 ? 67.812 -46.241 8.641 1.00 32.53 567 ASP A CA 1
ATOM 4442 C C . ASP A 1 567 ? 68.032 -44.698 8.450 1.00 32.53 567 ASP A C 1
ATOM 4444 O O . ASP A 1 567 ? 68.540 -44.187 7.457 1.00 32.53 567 ASP A O 1
ATOM 4448 N N . ASP A 1 568 ? 67.660 -44.006 9.554 1.00 33.69 568 ASP A N 1
ATOM 4449 C CA . ASP A 1 568 ? 67.986 -42.686 10.166 1.00 33.69 568 ASP A CA 1
ATOM 4450 C C . ASP A 1 568 ? 67.636 -41.270 9.589 1.00 33.69 568 ASP A C 1
ATOM 4452 O O . ASP A 1 568 ? 68.388 -40.688 8.818 1.00 33.69 568 ASP A O 1
ATOM 4456 N N . VAL A 1 569 ? 66.589 -40.650 10.202 1.00 32.78 569 VAL A N 1
ATOM 4457 C CA . VAL A 1 569 ? 66.494 -39.278 10.828 1.00 32.78 569 VAL A CA 1
ATOM 4458 C C . VAL A 1 569 ? 66.685 -37.988 9.964 1.00 32.78 569 VAL A C 1
ATOM 4460 O O . VAL A 1 569 ? 67.582 -37.962 9.130 1.00 32.78 569 VAL A O 1
ATOM 446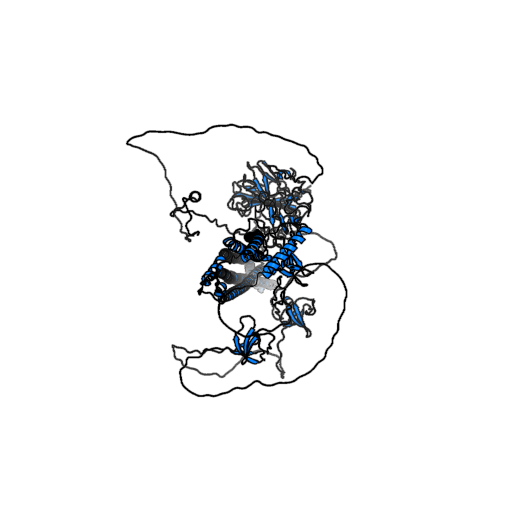3 N N . PRO A 1 570 ? 65.975 -36.831 10.186 1.00 41.59 570 PRO A N 1
ATOM 4464 C CA . PRO A 1 570 ? 64.824 -36.475 11.058 1.00 41.59 570 PRO A CA 1
ATOM 4465 C C . PRO A 1 570 ? 63.543 -35.975 10.297 1.00 41.59 570 PRO A C 1
ATOM 4467 O O . PRO A 1 570 ? 63.576 -35.809 9.080 1.00 41.59 570 PRO A O 1
ATOM 4470 N N . PRO A 1 571 ? 62.399 -35.696 10.978 1.00 57.25 571 PRO A N 1
ATOM 4471 C CA . PRO A 1 571 ? 61.101 -35.376 10.339 1.00 57.25 571 PRO A CA 1
ATOM 4472 C C . PRO A 1 571 ? 60.721 -33.873 10.286 1.00 57.25 571 PRO A C 1
ATOM 4474 O O . PRO A 1 571 ? 61.313 -33.047 10.984 1.00 57.25 571 PRO A O 1
ATOM 4477 N N . PRO A 1 572 ? 59.623 -33.529 9.574 1.00 32.31 572 PRO A N 1
ATOM 4478 C CA . PRO A 1 572 ? 58.512 -32.859 10.272 1.00 32.31 572 PRO A CA 1
ATOM 4479 C C . PRO A 1 572 ? 57.088 -33.388 9.955 1.00 32.31 572 PRO A C 1
ATOM 4481 O O . PRO A 1 572 ? 56.730 -33.607 8.806 1.00 32.31 572 PRO A O 1
ATOM 4484 N N . ALA A 1 573 ? 56.300 -33.520 11.033 1.00 34.44 573 ALA A N 1
ATOM 4485 C CA . ALA A 1 573 ? 54.831 -33.562 11.230 1.00 34.44 573 ALA A CA 1
ATOM 4486 C C . ALA A 1 573 ? 53.813 -33.883 10.085 1.00 34.44 573 ALA A C 1
ATOM 4488 O O . ALA A 1 573 ? 53.906 -33.361 8.975 1.00 34.44 573 ALA A O 1
ATOM 4489 N N . PRO A 1 574 ? 52.721 -34.629 10.389 1.00 38.69 574 PRO A N 1
ATOM 4490 C CA . PRO A 1 574 ? 51.646 -34.943 9.438 1.00 38.69 574 PRO A CA 1
ATOM 4491 C C . PRO A 1 574 ? 50.634 -33.798 9.231 1.00 38.69 574 PRO A C 1
ATOM 4493 O O . PRO A 1 574 ? 50.402 -32.980 10.121 1.00 38.69 574 PRO A O 1
ATOM 4496 N N . LYS A 1 575 ? 49.938 -33.815 8.084 1.00 35.47 575 LYS A N 1
ATOM 4497 C CA . LYS A 1 575 ? 48.667 -33.091 7.872 1.00 35.47 575 LYS A CA 1
ATOM 4498 C C . LYS A 1 575 ? 47.477 -33.997 8.219 1.00 35.47 575 LYS A C 1
ATOM 4500 O O . LYS A 1 575 ? 47.578 -35.215 8.095 1.00 35.47 575 LYS A O 1
ATOM 4505 N N . SER A 1 576 ? 46.374 -33.409 8.674 1.00 40.56 576 SER A N 1
ATOM 4506 C CA . SER A 1 576 ? 45.257 -34.110 9.322 1.00 40.56 576 SER A CA 1
ATOM 4507 C C . SER A 1 576 ? 43.935 -34.065 8.537 1.00 40.56 576 SER A C 1
ATOM 4509 O O . SER A 1 576 ? 43.751 -33.239 7.648 1.00 40.56 576 SER A O 1
ATOM 4511 N N . ASN A 1 577 ? 43.003 -34.936 8.949 1.00 51.91 577 ASN A N 1
ATOM 4512 C CA . ASN A 1 577 ? 41.570 -34.948 8.621 1.00 51.91 577 ASN A CA 1
ATOM 4513 C C . ASN A 1 577 ? 41.170 -35.259 7.160 1.00 51.91 577 ASN A C 1
ATOM 4515 O O . ASN A 1 577 ? 40.533 -34.444 6.499 1.00 51.91 577 ASN A O 1
ATOM 4519 N N . GLU A 1 578 ? 41.393 -36.501 6.711 1.00 61.44 578 GLU A N 1
ATOM 4520 C CA . GLU A 1 578 ? 40.449 -37.123 5.765 1.00 61.44 578 GLU A CA 1
ATOM 4521 C C . GLU A 1 578 ? 39.155 -37.498 6.514 1.00 61.44 578 GLU A C 1
ATOM 4523 O O . GLU A 1 578 ? 39.212 -38.145 7.564 1.00 61.44 578 GLU A O 1
ATOM 4528 N N . VAL A 1 579 ? 37.990 -37.110 5.986 1.00 79.44 579 VAL A N 1
ATOM 4529 C CA . VAL A 1 579 ? 36.682 -37.444 6.576 1.00 79.44 579 VAL A CA 1
ATOM 4530 C C . VAL A 1 579 ? 36.177 -38.751 5.975 1.00 79.44 579 VAL A C 1
ATOM 4532 O O . VAL A 1 579 ? 36.165 -38.919 4.757 1.00 79.44 579 VAL A O 1
ATOM 4535 N N . LYS A 1 580 ? 35.738 -39.682 6.825 1.00 84.69 580 LYS A N 1
ATOM 4536 C CA . LYS A 1 580 ? 35.160 -40.958 6.388 1.00 84.69 580 LYS A CA 1
ATOM 4537 C C . LYS A 1 580 ? 33.643 -40.937 6.505 1.00 84.69 580 LYS A C 1
ATOM 4539 O O . LYS A 1 580 ? 33.091 -40.382 7.458 1.00 84.69 580 LYS A O 1
ATOM 4544 N N . GLY A 1 581 ? 32.995 -41.569 5.540 1.00 86.62 581 GLY A N 1
ATOM 4545 C CA . GLY A 1 581 ? 31.572 -41.853 5.557 1.00 86.62 581 GLY A CA 1
ATOM 4546 C C . GLY A 1 581 ? 31.289 -43.278 5.099 1.00 86.62 581 GLY A C 1
ATOM 4547 O O . GLY A 1 581 ? 32.204 -44.028 4.755 1.00 86.62 581 GLY A O 1
ATOM 4548 N N . LYS A 1 582 ? 30.016 -43.656 5.105 1.00 91.56 582 LYS A N 1
ATOM 4549 C CA . LYS A 1 582 ? 29.567 -45.013 4.809 1.00 91.56 582 LYS A CA 1
ATOM 4550 C C . LYS A 1 582 ? 28.360 -44.987 3.882 1.00 91.56 582 LYS A C 1
ATOM 4552 O O . LYS A 1 582 ? 27.425 -44.226 4.118 1.00 91.56 582 LYS A O 1
ATOM 4557 N N . MET A 1 583 ? 28.374 -45.816 2.842 1.00 90.00 583 MET A N 1
ATOM 4558 C CA . MET A 1 583 ? 27.237 -45.952 1.933 1.00 90.00 583 MET A CA 1
ATOM 4559 C C . MET A 1 583 ? 26.043 -46.570 2.671 1.00 90.00 583 MET A C 1
ATOM 4561 O O . MET A 1 583 ? 26.174 -47.622 3.305 1.00 90.00 583 MET A O 1
ATOM 4565 N N . LEU A 1 584 ? 24.892 -45.905 2.568 1.00 87.38 584 LEU A N 1
ATOM 4566 C CA . LEU A 1 584 ? 23.588 -46.323 3.101 1.00 87.38 584 LEU A CA 1
ATOM 4567 C C . LEU A 1 584 ? 22.747 -47.116 2.090 1.00 87.38 584 LEU A C 1
ATOM 4569 O O . LEU A 1 584 ? 21.783 -47.771 2.476 1.00 87.38 584 LEU A O 1
ATOM 4573 N N . TYR A 1 585 ? 23.082 -46.996 0.803 1.00 85.25 585 TYR A N 1
ATOM 4574 C CA . TYR A 1 585 ? 22.432 -47.669 -0.317 1.00 85.25 585 TYR A CA 1
ATOM 4575 C C . TYR A 1 585 ? 23.465 -47.928 -1.418 1.00 8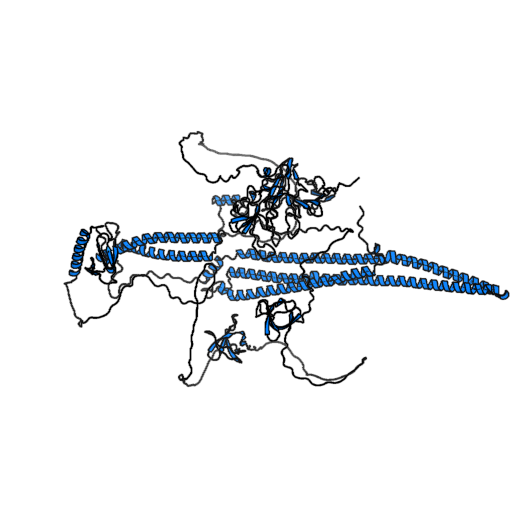5.25 585 TYR A C 1
ATOM 4577 O O . TYR A 1 585 ? 24.467 -47.218 -1.520 1.00 85.25 585 TYR A O 1
ATOM 4585 N N . ALA A 1 586 ? 23.215 -48.922 -2.270 1.00 87.50 586 ALA A N 1
ATOM 4586 C CA . ALA A 1 586 ? 24.047 -49.158 -3.443 1.00 87.50 586 ALA A CA 1
ATOM 4587 C C . ALA A 1 586 ? 23.801 -48.076 -4.504 1.00 87.50 586 ALA A C 1
ATOM 4589 O O . ALA A 1 586 ? 22.654 -47.773 -4.832 1.00 87.50 586 ALA A O 1
ATOM 4590 N N . TYR A 1 587 ? 24.881 -47.545 -5.069 1.00 89.19 587 TYR A N 1
ATOM 4591 C CA . TYR A 1 587 ? 24.860 -46.629 -6.201 1.00 89.19 587 TYR A CA 1
ATOM 4592 C C . TYR A 1 587 ? 25.656 -47.215 -7.372 1.00 89.19 587 TYR A C 1
ATOM 4594 O O . TYR A 1 587 ? 26.671 -47.885 -7.167 1.00 89.19 587 TYR A O 1
ATOM 4602 N N . GLN A 1 588 ? 25.197 -46.977 -8.599 1.00 90.38 588 GLN A N 1
ATOM 4603 C CA . GLN A 1 588 ? 25.830 -47.468 -9.820 1.00 90.38 588 GLN A CA 1
ATOM 4604 C C . GLN A 1 588 ? 25.961 -46.323 -10.824 1.00 90.38 588 GLN A C 1
ATOM 4606 O O . GLN A 1 588 ? 25.002 -45.586 -11.037 1.00 90.38 588 GLN A O 1
ATOM 4611 N N . GLU A 1 589 ? 27.153 -46.188 -11.408 1.00 88.50 589 GLU A N 1
ATOM 4612 C CA . GLU A 1 589 ? 27.500 -45.094 -12.320 1.00 88.50 589 GLU A CA 1
ATOM 4613 C C . GLU A 1 589 ? 26.625 -45.094 -13.585 1.00 88.50 589 GLU A C 1
ATOM 4615 O O . GLU A 1 589 ? 26.417 -46.127 -14.228 1.00 88.50 589 GLU A O 1
ATOM 4620 N N . ASN A 1 590 ? 26.107 -43.916 -13.916 1.00 74.06 590 ASN A N 1
ATOM 4621 C CA . ASN A 1 590 ? 25.143 -43.641 -14.977 1.00 74.06 590 ASN A CA 1
ATOM 4622 C C . ASN A 1 590 ? 25.570 -42.436 -15.855 1.00 74.06 590 ASN A C 1
ATOM 4624 O O . ASN A 1 590 ? 24.941 -42.169 -16.879 1.00 74.06 590 ASN A O 1
ATOM 4628 N N . GLY A 1 591 ? 26.657 -41.740 -15.489 1.00 77.25 591 GLY A N 1
ATOM 4629 C CA . GLY A 1 591 ? 27.299 -40.660 -16.248 1.00 77.25 591 GLY A CA 1
ATOM 4630 C C . GLY A 1 591 ? 28.826 -40.593 -16.062 1.00 77.25 591 GLY A C 1
ATOM 4631 O O . GLY A 1 591 ? 29.400 -41.249 -15.191 1.00 77.25 591 GLY A O 1
ATOM 4632 N N . GLU A 1 592 ? 29.513 -39.800 -16.892 1.00 69.50 592 GLU A N 1
ATOM 4633 C CA . GLU A 1 592 ? 30.965 -39.592 -16.768 1.00 69.50 592 GLU A CA 1
ATOM 4634 C C . GLU A 1 592 ? 31.303 -38.783 -15.501 1.00 69.50 592 GLU A C 1
ATOM 4636 O O . GLU A 1 592 ? 30.816 -37.669 -15.318 1.00 69.50 592 GLU A O 1
ATOM 4641 N N . GLY A 1 593 ? 32.163 -39.333 -14.635 1.00 80.31 593 GLY A N 1
ATOM 4642 C CA . GLY A 1 593 ? 32.576 -38.713 -13.365 1.00 80.31 593 GLY A CA 1
ATOM 4643 C C . GLY A 1 593 ? 31.881 -39.267 -12.113 1.00 80.31 593 GLY A C 1
ATOM 4644 O O . GLY A 1 593 ? 32.270 -38.922 -10.997 1.00 80.31 593 GLY A O 1
ATOM 4645 N N . GLU A 1 594 ? 30.897 -40.150 -12.271 1.00 91.06 594 GLU A N 1
ATOM 4646 C CA . GLU A 1 594 ? 30.276 -40.911 -11.177 1.00 91.06 594 GLU A CA 1
ATOM 4647 C C . GLU A 1 594 ? 31.092 -42.169 -10.812 1.00 91.06 594 GLU A C 1
ATOM 4649 O O . GLU A 1 594 ? 32.001 -42.576 -11.539 1.00 91.06 594 GLU A O 1
ATOM 4654 N N . ILE A 1 595 ? 30.779 -42.802 -9.674 1.00 91.06 595 ILE A N 1
ATOM 4655 C CA . ILE A 1 595 ? 31.420 -44.054 -9.234 1.00 91.06 595 ILE A CA 1
ATOM 4656 C C . ILE A 1 595 ? 30.408 -45.067 -8.683 1.00 91.06 595 ILE A C 1
ATOM 4658 O O . ILE A 1 595 ? 29.641 -44.777 -7.768 1.00 91.06 595 ILE A O 1
ATOM 4662 N N . THR A 1 596 ? 30.453 -46.303 -9.187 1.00 91.50 596 THR A N 1
ATOM 4663 C CA . THR A 1 596 ? 29.705 -47.432 -8.610 1.00 91.50 596 THR A CA 1
ATOM 4664 C C . THR A 1 596 ? 30.258 -47.815 -7.236 1.00 91.50 596 THR A C 1
ATOM 4666 O O . THR A 1 596 ? 31.419 -48.218 -7.120 1.00 91.50 596 THR A O 1
ATOM 4669 N N . VAL A 1 597 ? 29.418 -47.765 -6.198 1.00 90.31 597 VAL A N 1
ATOM 4670 C CA . VAL A 1 597 ? 29.751 -48.193 -4.828 1.00 90.31 597 VAL A CA 1
ATOM 4671 C C . VAL A 1 597 ? 28.577 -48.969 -4.233 1.00 90.31 597 VAL A C 1
ATOM 4673 O O . VAL A 1 597 ? 27.436 -48.515 -4.262 1.00 90.31 597 VAL A O 1
ATOM 4676 N N . THR A 1 598 ? 28.835 -50.158 -3.688 1.00 87.31 598 THR A N 1
ATOM 4677 C CA . THR A 1 598 ? 27.779 -51.000 -3.108 1.00 87.31 598 THR A CA 1
ATOM 4678 C C . THR A 1 598 ? 27.329 -50.508 -1.736 1.00 87.31 598 THR A C 1
ATOM 4680 O O . THR A 1 598 ? 28.108 -49.902 -0.998 1.00 87.31 598 THR A O 1
ATOM 4683 N N . ASP A 1 599 ? 26.095 -50.864 -1.373 1.00 87.38 599 ASP A N 1
ATOM 4684 C CA . ASP A 1 599 ? 25.548 -50.676 -0.030 1.00 87.38 599 ASP A CA 1
ATOM 4685 C C . ASP A 1 599 ? 26.533 -51.148 1.051 1.00 87.38 599 ASP A C 1
ATOM 4687 O O . ASP A 1 599 ? 27.236 -52.154 0.904 1.00 87.38 599 ASP A O 1
ATOM 4691 N N . GLY A 1 600 ? 26.592 -50.391 2.138 1.00 80.94 600 GLY A N 1
ATOM 4692 C CA . GLY A 1 600 ? 27.341 -50.733 3.328 1.00 80.94 600 GLY A CA 1
ATOM 4693 C C . GLY A 1 600 ? 28.855 -50.510 3.274 1.00 80.94 600 GLY A C 1
ATOM 4694 O O . GLY A 1 600 ? 29.475 -50.682 4.323 1.00 80.94 600 GLY A O 1
ATOM 4695 N N . MET A 1 601 ? 29.451 -50.126 2.138 1.00 85.06 601 MET A N 1
ATOM 4696 C CA . MET A 1 601 ? 30.893 -49.846 2.043 1.00 85.06 601 MET A CA 1
ATOM 4697 C C . MET A 1 601 ? 31.301 -48.533 2.721 1.00 85.06 601 MET A C 1
ATOM 4699 O O . MET A 1 601 ? 30.627 -47.514 2.578 1.00 85.06 601 MET A O 1
ATOM 4703 N N . ASP A 1 602 ? 32.454 -48.547 3.389 1.00 88.81 602 ASP A N 1
ATOM 4704 C CA . ASP A 1 602 ? 33.113 -47.342 3.894 1.00 88.81 602 ASP A CA 1
ATOM 4705 C C . ASP A 1 602 ? 33.844 -46.614 2.752 1.00 88.81 602 ASP A C 1
ATOM 4707 O O . ASP A 1 602 ? 34.523 -47.240 1.933 1.00 88.81 602 ASP A O 1
ATOM 4711 N N . VAL A 1 603 ? 33.740 -45.286 2.714 1.00 88.94 603 VAL A N 1
ATOM 4712 C CA . VAL A 1 603 ? 34.336 -44.413 1.691 1.00 88.94 603 VAL A CA 1
ATOM 4713 C C . VAL A 1 603 ? 34.992 -43.184 2.327 1.00 88.94 603 VAL A C 1
ATOM 4715 O O . VAL A 1 603 ? 34.528 -42.669 3.347 1.00 88.94 603 VAL A O 1
ATOM 4718 N N . THR A 1 604 ? 36.069 -42.676 1.725 1.00 91.44 604 THR A N 1
ATOM 4719 C CA . THR A 1 604 ? 36.621 -41.365 2.113 1.00 91.44 604 THR A CA 1
ATOM 4720 C C . THR A 1 604 ? 35.889 -40.276 1.336 1.00 91.44 604 THR A C 1
ATOM 4722 O O . THR A 1 604 ? 35.800 -40.343 0.111 1.00 91.44 604 THR A O 1
ATOM 4725 N N . ILE A 1 605 ? 35.381 -39.262 2.031 1.00 88.56 605 ILE A N 1
ATOM 4726 C CA . ILE A 1 605 ? 34.760 -38.086 1.420 1.00 88.56 605 ILE A CA 1
ATOM 4727 C C . ILE A 1 605 ? 35.882 -37.140 0.989 1.00 88.56 605 ILE A C 1
ATOM 4729 O O . ILE A 1 605 ? 36.657 -36.676 1.825 1.00 88.56 605 ILE A O 1
ATOM 4733 N N . VAL A 1 606 ? 35.987 -36.895 -0.319 1.00 89.25 606 VAL A N 1
ATOM 4734 C CA . VAL A 1 606 ? 37.025 -36.043 -0.924 1.00 89.25 606 VAL A CA 1
ATOM 4735 C C . VAL A 1 606 ? 36.522 -34.607 -1.029 1.00 89.25 606 VAL A C 1
ATOM 4737 O O . VAL A 1 606 ? 37.181 -33.687 -0.555 1.00 89.25 606 VAL A O 1
ATOM 4740 N N . GLU A 1 607 ? 35.321 -34.433 -1.583 1.00 86.19 607 GLU A N 1
ATOM 4741 C CA . GLU A 1 607 ? 34.596 -33.161 -1.627 1.00 86.19 607 GLU A CA 1
ATOM 4742 C C . GLU A 1 607 ? 33.176 -33.422 -1.080 1.00 86.19 607 GLU A C 1
ATOM 4744 O O . GLU A 1 607 ? 32.437 -34.208 -1.682 1.00 86.19 607 GLU A O 1
ATOM 4749 N N . PRO A 1 608 ? 32.799 -32.855 0.085 1.00 84.88 608 PRO A N 1
ATOM 4750 C CA . PRO A 1 608 ? 31.445 -32.976 0.628 1.00 84.88 608 PRO A CA 1
ATOM 4751 C C . PRO A 1 608 ? 30.448 -32.145 -0.190 1.00 84.88 608 PRO A C 1
ATOM 4753 O O . PRO A 1 608 ? 30.846 -31.165 -0.816 1.00 84.88 608 PRO A O 1
ATOM 4756 N N . ASP A 1 609 ? 29.164 -32.509 -0.128 1.00 86.62 609 ASP A N 1
ATOM 4757 C CA . ASP A 1 609 ? 28.067 -31.810 -0.818 1.00 86.62 609 ASP A CA 1
ATOM 4758 C C . ASP A 1 609 ? 28.120 -30.281 -0.641 1.00 86.62 609 ASP A C 1
ATOM 4760 O O . ASP A 1 609 ? 28.020 -29.743 0.467 1.00 86.62 609 ASP A O 1
ATOM 4764 N N . ASP A 1 610 ? 28.271 -29.583 -1.765 1.00 78.56 610 ASP A N 1
ATOM 4765 C CA . ASP A 1 610 ? 28.308 -28.125 -1.873 1.00 78.56 610 ASP A CA 1
ATOM 4766 C C . ASP A 1 610 ? 26.902 -27.491 -1.925 1.00 78.56 610 ASP A C 1
ATOM 4768 O O . ASP A 1 610 ? 26.758 -26.263 -1.899 1.00 78.56 610 ASP A O 1
ATOM 4772 N N . GLY A 1 611 ? 25.861 -28.328 -1.961 1.00 70.00 611 GLY A N 1
ATOM 4773 C CA . GLY A 1 611 ? 24.467 -27.971 -2.200 1.00 70.00 611 GLY A CA 1
ATOM 4774 C C . GLY A 1 611 ? 23.942 -28.437 -3.563 1.00 70.00 611 GLY A C 1
ATOM 4775 O O . GLY A 1 611 ? 22.801 -28.113 -3.897 1.00 70.00 611 GLY A O 1
ATOM 4776 N N . SER A 1 612 ? 24.741 -29.173 -4.343 1.00 78.69 612 SER A N 1
ATOM 4777 C CA . SER A 1 612 ? 24.314 -29.851 -5.576 1.00 78.69 612 SER A CA 1
ATOM 4778 C C . SER A 1 612 ? 23.552 -31.159 -5.328 1.00 78.69 612 SER A C 1
ATOM 4780 O O . SER A 1 612 ? 22.891 -31.653 -6.243 1.00 78.69 612 SER A O 1
ATOM 4782 N N . GLY A 1 613 ? 23.622 -31.723 -4.116 1.00 84.38 613 GLY A N 1
ATOM 4783 C CA . GLY A 1 613 ? 23.055 -33.032 -3.782 1.00 84.38 613 GLY A CA 1
ATOM 4784 C C . GLY A 1 613 ? 23.989 -34.207 -4.093 1.00 84.38 613 GLY A C 1
ATOM 4785 O O . GLY A 1 613 ? 23.572 -35.363 -3.985 1.00 84.38 613 GLY A O 1
ATOM 4786 N N . TRP A 1 614 ? 25.246 -33.934 -4.456 1.00 89.56 614 TRP A N 1
ATOM 4787 C CA . TRP A 1 614 ? 26.266 -34.928 -4.792 1.00 89.56 614 TRP A CA 1
ATOM 4788 C C . TRP A 1 614 ? 27.487 -34.776 -3.886 1.00 89.56 614 TRP A C 1
ATOM 4790 O O . TRP A 1 614 ? 27.937 -33.673 -3.605 1.00 89.56 614 TRP A O 1
ATOM 4800 N N . THR A 1 615 ? 28.041 -35.896 -3.430 1.00 92.06 615 THR A N 1
ATOM 4801 C CA . THR A 1 615 ? 29.307 -35.950 -2.686 1.00 92.06 615 THR A CA 1
ATOM 4802 C C . THR A 1 615 ? 30.334 -36.706 -3.519 1.00 92.06 615 THR A C 1
ATOM 4804 O O . THR A 1 615 ? 30.040 -37.781 -4.047 1.00 92.06 615 THR A O 1
ATOM 4807 N N . LYS A 1 616 ? 31.558 -36.184 -3.618 1.00 92.56 616 LYS A N 1
ATOM 4808 C CA . LYS A 1 616 ? 32.660 -36.892 -4.273 1.00 92.56 616 LYS A CA 1
ATOM 4809 C C . LYS A 1 616 ? 33.340 -37.815 -3.275 1.00 92.56 616 LYS A C 1
ATOM 4811 O O . LYS A 1 616 ? 33.904 -37.366 -2.271 1.00 92.56 616 LYS A O 1
ATOM 4816 N N . VAL A 1 617 ? 33.307 -39.110 -3.561 1.00 92.75 617 VAL A N 1
ATOM 4817 C CA . VAL A 1 617 ? 33.831 -40.157 -2.681 1.00 92.75 617 VAL A CA 1
ATOM 4818 C C . VAL A 1 617 ? 34.977 -40.914 -3.338 1.00 92.75 617 VAL A C 1
ATOM 4820 O O . VAL A 1 617 ? 34.976 -41.168 -4.544 1.00 92.75 617 VAL A O 1
ATOM 4823 N N . ARG A 1 618 ? 35.954 -41.310 -2.521 1.00 90.94 618 ARG A N 1
ATOM 4824 C CA . ARG A 1 618 ? 37.025 -42.235 -2.887 1.00 90.94 618 ARG A CA 1
ATOM 4825 C C . ARG A 1 618 ? 36.693 -43.620 -2.344 1.00 90.94 618 ARG A C 1
ATOM 4827 O O . ARG A 1 618 ? 36.609 -43.806 -1.128 1.00 90.94 618 ARG A O 1
ATOM 4834 N N . SER A 1 619 ? 36.554 -44.588 -3.246 1.00 85.31 619 SER A N 1
ATOM 4835 C CA . SER A 1 619 ? 36.423 -46.010 -2.917 1.00 85.31 619 SER A CA 1
ATOM 4836 C C . SER A 1 619 ? 37.647 -46.756 -3.450 1.00 85.31 619 SER A C 1
ATOM 4838 O O . SER A 1 619 ? 37.853 -46.895 -4.661 1.00 85.31 619 SER A O 1
ATOM 4840 N N . GLY A 1 620 ? 38.529 -47.167 -2.536 1.00 81.00 620 GLY A N 1
ATOM 4841 C CA . GLY A 1 620 ? 39.841 -47.722 -2.873 1.00 81.00 620 GLY A CA 1
ATOM 4842 C C . GLY A 1 620 ? 40.710 -46.729 -3.657 1.00 81.00 620 GLY A C 1
ATOM 4843 O O . GLY A 1 620 ? 41.135 -45.709 -3.120 1.00 81.00 620 GLY A O 1
ATOM 4844 N N . HIS A 1 621 ? 40.979 -47.041 -4.927 1.00 76.94 621 HIS A N 1
ATOM 4845 C CA . HIS A 1 621 ? 41.805 -46.229 -5.834 1.00 76.94 621 HIS A CA 1
ATOM 4846 C C . HIS A 1 621 ? 41.001 -45.442 -6.885 1.00 76.94 621 HIS A C 1
ATOM 4848 O O . HIS A 1 621 ? 41.600 -44.841 -7.774 1.00 76.94 621 HIS A O 1
ATOM 4854 N N . LYS A 1 622 ? 39.664 -45.460 -6.821 1.00 77.56 622 LYS A N 1
ATOM 4855 C CA . LYS A 1 622 ? 38.796 -44.670 -7.703 1.00 77.56 622 LYS A CA 1
ATOM 4856 C C . LYS A 1 622 ? 38.128 -43.538 -6.925 1.00 77.56 622 LYS A C 1
ATOM 4858 O O . LYS A 1 622 ? 37.743 -43.725 -5.772 1.00 77.56 622 LYS A O 1
ATOM 4863 N N . GLU A 1 623 ? 37.951 -42.404 -7.590 1.00 92.19 623 GLU A N 1
ATOM 4864 C CA . GLU A 1 623 ? 37.126 -41.283 -7.138 1.00 92.19 623 GLU A CA 1
ATOM 4865 C C . GLU A 1 623 ? 35.980 -41.058 -8.123 1.00 92.19 623 GLU A C 1
ATOM 4867 O O . GLU A 1 623 ? 36.147 -41.284 -9.321 1.00 92.19 623 GLU A O 1
ATOM 4872 N N . GLY A 1 624 ? 34.846 -40.583 -7.617 1.00 88.75 624 GLY A N 1
ATOM 4873 C CA . GLY A 1 624 ? 33.725 -40.119 -8.427 1.00 88.75 624 GLY A CA 1
ATOM 4874 C C . GLY A 1 624 ? 32.587 -39.591 -7.562 1.00 88.75 624 GLY A C 1
ATOM 4875 O O . GLY A 1 624 ? 32.651 -39.633 -6.330 1.00 88.75 624 GLY A O 1
ATOM 4876 N N . LEU A 1 625 ? 31.551 -39.075 -8.210 1.00 92.12 625 LEU A N 1
ATOM 4877 C CA . LEU A 1 625 ? 30.344 -38.577 -7.556 1.00 92.12 625 LEU A CA 1
ATOM 4878 C C . LEU A 1 625 ? 29.383 -39.719 -7.191 1.00 92.12 625 LEU A C 1
ATOM 4880 O O . LEU A 1 625 ? 29.197 -40.665 -7.959 1.00 92.12 625 LEU A O 1
ATOM 4884 N N . VAL A 1 626 ? 28.750 -39.588 -6.024 1.00 92.69 626 VAL A N 1
ATOM 4885 C CA . VAL A 1 626 ? 27.564 -40.347 -5.591 1.00 92.69 626 VAL A CA 1
ATOM 4886 C C . VAL A 1 626 ? 26.543 -39.377 -4.973 1.00 92.69 626 VAL A C 1
ATOM 4888 O O . VAL A 1 626 ? 26.942 -38.305 -4.502 1.00 92.69 626 VAL A O 1
ATOM 4891 N N . PRO A 1 627 ? 25.240 -39.703 -4.927 1.00 92.88 627 PRO A N 1
ATOM 4892 C CA . PRO A 1 627 ? 24.250 -38.856 -4.267 1.00 92.88 627 PRO A CA 1
ATOM 4893 C C . PRO A 1 627 ? 24.597 -38.648 -2.787 1.00 92.88 627 PRO A C 1
ATOM 4895 O O . PRO A 1 627 ? 24.825 -39.611 -2.055 1.00 92.88 627 PRO A O 1
ATOM 4898 N N . ALA A 1 628 ? 24.610 -37.402 -2.318 1.00 89.62 628 ALA A N 1
ATOM 4899 C CA . ALA A 1 628 ? 25.034 -37.060 -0.958 1.00 89.62 628 ALA A CA 1
ATOM 4900 C C . ALA A 1 628 ? 24.169 -37.739 0.119 1.00 89.62 628 ALA A C 1
ATOM 4902 O O . ALA A 1 628 ? 24.681 -38.224 1.125 1.00 89.62 628 ALA A O 1
ATOM 4903 N N . ALA A 1 629 ? 22.865 -37.873 -0.140 1.00 88.94 629 ALA A N 1
ATOM 4904 C CA . ALA A 1 629 ? 21.920 -38.575 0.730 1.00 88.94 629 ALA A CA 1
ATOM 4905 C C . ALA A 1 629 ? 22.186 -40.091 0.871 1.00 88.94 629 ALA A C 1
ATOM 4907 O O . ALA A 1 629 ? 21.536 -40.748 1.684 1.00 88.94 629 ALA A O 1
ATOM 4908 N N . TYR A 1 630 ? 23.101 -40.666 0.080 1.00 91.12 630 TYR A N 1
ATOM 4909 C CA . TYR A 1 630 ? 23.495 -42.075 0.171 1.00 91.12 630 TYR A CA 1
ATOM 4910 C C . TYR A 1 630 ? 24.740 -42.276 1.059 1.00 91.12 630 TYR A C 1
ATOM 4912 O O . TYR A 1 630 ? 25.147 -43.421 1.244 1.00 91.12 630 TYR A O 1
ATOM 4920 N N . VAL A 1 631 ? 25.331 -41.213 1.627 1.00 88.12 631 VAL A N 1
ATOM 4921 C CA . VAL A 1 631 ? 26.549 -41.273 2.458 1.00 88.12 631 VAL A CA 1
ATOM 4922 C C . VAL A 1 631 ? 26.271 -40.779 3.884 1.00 88.12 631 VAL A C 1
ATOM 4924 O O . VAL A 1 631 ? 25.967 -39.609 4.102 1.00 88.12 631 VAL A O 1
ATOM 4927 N N . GLU A 1 632 ? 26.438 -41.645 4.885 1.00 89.06 632 GLU A N 1
ATOM 4928 C CA . GLU A 1 632 ? 26.434 -41.252 6.302 1.00 89.06 632 GLU A CA 1
ATOM 4929 C C . GLU A 1 632 ? 27.838 -40.803 6.737 1.00 89.06 632 GLU A C 1
ATOM 4931 O O . GLU A 1 632 ? 28.807 -41.531 6.535 1.00 89.06 632 GLU A O 1
ATOM 4936 N N . VAL A 1 633 ? 27.975 -39.613 7.334 1.00 85.31 633 VAL A N 1
ATOM 4937 C CA . VAL A 1 633 ? 29.282 -39.033 7.705 1.00 85.31 633 VAL A CA 1
ATOM 4938 C C . VAL A 1 633 ? 29.656 -39.371 9.152 1.00 85.31 633 VAL A C 1
ATOM 4940 O O . VAL A 1 633 ? 28.997 -38.928 10.091 1.00 85.31 633 VAL A O 1
ATOM 4943 N N . THR A 1 634 ? 30.766 -40.085 9.360 1.00 75.31 634 THR A N 1
ATOM 4944 C CA . THR A 1 634 ? 31.269 -40.407 10.710 1.00 75.31 634 THR A CA 1
ATOM 4945 C C . THR A 1 634 ? 32.259 -39.354 11.217 1.00 75.31 634 THR A C 1
ATOM 4947 O O . THR A 1 634 ? 33.395 -39.272 10.750 1.00 75.31 634 THR A O 1
ATOM 4950 N N . ALA A 1 635 ? 31.836 -38.548 12.195 1.00 49.81 635 ALA A N 1
ATOM 4951 C CA . ALA A 1 635 ? 32.657 -37.504 12.814 1.00 49.81 635 ALA A CA 1
ATOM 4952 C C . ALA A 1 635 ? 33.469 -38.019 14.023 1.00 49.81 635 ALA A C 1
ATOM 4954 O O . ALA A 1 635 ? 32.979 -38.819 14.818 1.00 49.81 635 ALA A O 1
ATOM 4955 N N . ALA A 1 636 ? 34.696 -37.513 14.196 1.00 40.50 636 ALA A N 1
ATOM 4956 C CA . ALA A 1 636 ? 35.584 -37.854 15.314 1.00 40.50 636 ALA A CA 1
ATOM 4957 C C . ALA A 1 636 ? 35.589 -36.769 16.411 1.00 40.50 636 ALA A C 1
ATOM 4959 O O . ALA A 1 636 ? 35.574 -35.574 16.119 1.00 40.50 636 ALA A O 1
ATOM 4960 N N . THR A 1 637 ? 35.635 -37.182 17.681 1.00 35.06 637 THR A N 1
ATOM 4961 C CA . THR A 1 637 ? 35.588 -36.281 18.849 1.00 35.06 637 THR A CA 1
ATOM 4962 C C . THR A 1 637 ? 36.987 -35.769 19.241 1.00 35.06 637 THR A C 1
ATOM 4964 O O . THR A 1 637 ? 37.900 -36.586 19.370 1.00 35.06 637 THR A O 1
ATOM 4967 N N . PRO A 1 638 ? 37.189 -34.456 19.479 1.00 35.94 638 PRO A N 1
ATOM 4968 C CA . PRO A 1 638 ? 38.476 -33.915 19.923 1.00 35.94 638 PRO A CA 1
ATOM 4969 C C . PRO A 1 638 ? 38.703 -34.076 21.446 1.00 35.94 638 PRO A C 1
ATOM 4971 O O . PRO A 1 638 ? 37.736 -34.043 22.211 1.00 35.94 638 PRO A O 1
ATOM 4974 N N . PRO A 1 639 ? 39.962 -34.209 21.911 1.00 32.09 639 PRO A N 1
ATOM 4975 C CA . PRO A 1 639 ? 40.305 -34.302 23.332 1.00 32.09 639 PRO A CA 1
ATOM 4976 C C . PRO A 1 639 ? 40.485 -32.927 24.002 1.00 32.09 639 PRO A C 1
ATOM 4978 O O . PRO A 1 639 ? 40.873 -31.953 23.358 1.00 32.09 639 PRO A O 1
ATOM 4981 N N . THR A 1 640 ? 40.289 -32.871 25.323 1.00 32.41 640 THR A N 1
ATOM 4982 C CA . THR A 1 640 ? 40.440 -31.656 26.147 1.00 32.41 640 THR A CA 1
ATOM 4983 C C . THR A 1 640 ? 41.495 -31.839 27.240 1.00 32.41 640 THR A C 1
ATOM 4985 O O . THR A 1 640 ? 41.456 -32.816 27.985 1.00 32.41 640 THR A O 1
ATOM 4988 N N . THR A 1 641 ? 42.382 -30.858 27.408 1.00 28.47 641 THR A N 1
ATOM 4989 C CA . THR A 1 641 ? 43.271 -30.706 28.577 1.00 28.47 641 THR A CA 1
ATOM 4990 C C . THR A 1 641 ? 43.283 -29.247 29.042 1.00 28.47 641 THR A C 1
ATOM 4992 O O . THR A 1 641 ? 42.963 -28.342 28.274 1.00 28.47 641 THR A O 1
ATOM 4995 N N . ALA A 1 642 ? 43.556 -29.019 30.331 1.00 30.36 642 ALA A N 1
ATOM 4996 C CA . ALA A 1 642 ? 43.225 -27.771 31.025 1.00 30.36 642 ALA A CA 1
ATOM 4997 C C . ALA A 1 642 ? 44.235 -27.406 32.129 1.00 30.36 642 ALA A C 1
ATOM 4999 O O . ALA A 1 642 ? 44.988 -28.265 32.577 1.00 30.36 642 ALA A O 1
ATOM 5000 N N . SER A 1 643 ? 44.163 -26.153 32.593 1.00 31.56 643 SER A N 1
ATOM 5001 C CA . SER A 1 643 ? 44.783 -25.580 33.806 1.00 31.56 643 SER A CA 1
ATOM 5002 C C . SER A 1 643 ? 44.065 -24.256 34.121 1.00 31.56 643 SER A C 1
ATOM 5004 O O . SER A 1 643 ? 43.651 -23.592 33.175 1.00 31.56 643 SER A O 1
ATOM 5006 N N . THR A 1 644 ? 43.885 -23.731 35.340 1.00 28.50 644 THR A N 1
ATOM 5007 C CA . THR A 1 644 ? 44.017 -24.135 36.772 1.00 28.50 644 THR A CA 1
ATOM 5008 C C . THR A 1 644 ? 43.393 -22.949 37.556 1.00 28.50 644 THR A C 1
ATOM 5010 O O . THR A 1 644 ? 43.468 -21.833 37.049 1.00 28.50 644 THR A O 1
ATOM 5013 N N . PHE A 1 645 ? 42.751 -22.985 38.731 1.00 29.02 645 PHE A N 1
ATOM 5014 C CA . PHE A 1 645 ? 42.655 -23.829 39.947 1.00 29.02 645 PHE A CA 1
ATOM 5015 C C . PHE A 1 645 ? 41.187 -23.704 40.491 1.00 29.02 645 PHE A C 1
ATOM 5017 O O . PHE A 1 645 ? 40.403 -23.018 39.843 1.00 29.02 645 PHE A O 1
ATOM 5024 N N . SER A 1 646 ? 40.652 -24.204 41.624 1.00 26.39 646 SER A N 1
ATOM 5025 C CA . SER A 1 646 ? 40.955 -25.128 42.757 1.00 26.39 646 SER A CA 1
ATOM 5026 C C . SER A 1 646 ? 39.611 -25.344 43.522 1.00 26.39 646 SER A C 1
ATOM 5028 O O . SER A 1 646 ? 38.666 -24.606 43.262 1.00 26.39 646 SER A O 1
ATOM 5030 N N . SER A 1 647 ? 39.393 -26.236 44.503 1.00 27.84 647 SER A N 1
ATOM 5031 C CA . SER A 1 647 ? 40.124 -27.406 45.038 1.00 27.84 647 SER A CA 1
ATOM 5032 C C . SER A 1 647 ? 39.211 -28.220 45.983 1.00 27.84 647 SER A C 1
ATOM 5034 O O . SER A 1 647 ? 38.324 -27.659 46.613 1.00 27.84 647 SER A O 1
ATOM 5036 N N . ASN A 1 648 ? 39.528 -29.504 46.161 1.00 27.47 648 ASN A N 1
ATOM 5037 C CA . ASN A 1 648 ? 39.318 -30.343 47.359 1.00 27.47 648 ASN A CA 1
ATOM 5038 C C . ASN A 1 648 ? 37.918 -30.429 48.028 1.00 27.47 648 ASN A C 1
ATOM 5040 O O . ASN A 1 648 ? 37.618 -29.757 49.011 1.00 27.47 648 ASN A O 1
ATOM 5044 N N . ARG A 1 649 ? 37.144 -31.402 47.511 1.00 29.30 649 ARG A N 1
ATOM 5045 C CA . ARG A 1 649 ? 36.448 -32.551 48.173 1.00 29.30 649 ARG A CA 1
ATOM 5046 C C . ARG A 1 649 ? 36.733 -32.839 49.676 1.00 29.30 649 ARG A C 1
ATOM 5048 O O . ARG A 1 649 ? 37.786 -32.411 50.146 1.00 29.30 649 ARG A O 1
ATOM 5055 N N . PRO A 1 650 ? 35.897 -33.633 50.412 1.00 41.03 650 PRO A N 1
ATOM 5056 C CA . PRO A 1 650 ? 35.425 -35.013 50.068 1.00 41.03 650 PRO A CA 1
ATOM 5057 C C . PRO A 1 650 ? 33.939 -35.338 50.448 1.00 41.03 650 PRO A C 1
ATOM 5059 O O . PRO A 1 650 ? 33.273 -34.481 51.013 1.00 41.03 650 PRO A O 1
ATOM 5062 N N . ASP A 1 651 ? 33.302 -36.502 50.191 1.00 24.77 651 ASP A N 1
ATOM 5063 C CA . ASP A 1 651 ? 33.557 -37.649 49.281 1.00 24.77 651 ASP A CA 1
ATOM 5064 C C . ASP A 1 651 ? 32.242 -38.377 48.845 1.00 24.77 651 ASP A C 1
ATOM 5066 O O . ASP A 1 651 ? 31.142 -37.893 49.101 1.00 24.77 651 ASP A O 1
ATOM 5070 N N . SER A 1 652 ? 32.347 -39.515 48.139 1.00 31.08 652 SER A N 1
ATOM 5071 C CA . SER A 1 652 ? 31.256 -40.320 47.539 1.00 31.08 652 SER A CA 1
ATOM 5072 C C . SER A 1 652 ? 30.586 -41.377 48.447 1.00 31.08 652 SER A C 1
ATOM 5074 O O . SER A 1 652 ? 31.146 -41.763 49.468 1.00 31.08 652 SER A O 1
ATOM 5076 N N . THR A 1 653 ? 29.440 -41.943 48.008 1.00 27.95 653 THR A N 1
ATOM 5077 C CA . THR A 1 653 ? 29.083 -43.395 48.064 1.00 27.95 653 THR A CA 1
ATOM 5078 C C . THR A 1 653 ? 27.869 -43.709 47.150 1.00 27.95 653 THR A C 1
ATOM 5080 O O . THR A 1 653 ? 27.181 -42.801 46.689 1.00 27.95 653 THR A O 1
ATOM 5083 N N . TYR A 1 654 ? 27.672 -44.992 46.815 1.00 27.59 654 TYR A N 1
ATOM 5084 C CA . TYR A 1 654 ? 26.678 -45.560 45.886 1.00 27.59 654 TYR A CA 1
ATOM 5085 C C . TYR A 1 654 ? 25.295 -45.879 46.519 1.00 27.59 654 TYR A C 1
ATOM 5087 O O . TYR A 1 654 ? 25.093 -45.796 47.724 1.00 27.59 654 TYR A O 1
ATOM 5095 N N . SER A 1 655 ? 24.373 -46.294 45.647 1.00 27.09 655 SER A N 1
ATOM 5096 C CA . SER A 1 655 ? 22.965 -46.709 45.793 1.00 27.09 655 SER A CA 1
ATOM 5097 C C . SER A 1 655 ? 22.481 -47.532 47.015 1.00 27.09 655 SER A C 1
ATOM 5099 O O . SER A 1 655 ? 23.089 -48.536 47.370 1.00 27.09 655 SER A O 1
ATOM 5101 N N . ALA A 1 656 ? 21.219 -47.247 47.402 1.00 25.14 656 ALA A N 1
ATOM 5102 C CA . ALA A 1 656 ? 20.188 -48.157 47.964 1.00 25.14 656 ALA A CA 1
ATOM 5103 C C . ALA A 1 656 ? 20.410 -48.716 49.406 1.00 25.14 656 ALA A C 1
ATOM 5105 O O . ALA A 1 656 ? 21.525 -48.735 49.902 1.00 25.14 656 ALA A O 1
ATOM 5106 N N . SER A 1 657 ? 19.405 -49.165 50.184 1.00 29.09 657 SER A N 1
ATOM 5107 C CA . SER A 1 657 ? 18.003 -49.555 49.898 1.00 29.09 657 SER A CA 1
ATOM 5108 C C . SER A 1 657 ? 17.049 -49.372 51.114 1.00 29.09 657 SER A C 1
ATOM 5110 O O . SER A 1 657 ? 17.516 -49.215 52.236 1.00 29.09 657 SER A O 1
ATOM 5112 N N . SER A 1 658 ? 15.741 -49.604 50.885 1.00 26.70 658 SER A N 1
ATOM 5113 C CA . SER A 1 658 ? 14.769 -50.276 51.797 1.00 26.70 658 SER A CA 1
ATOM 5114 C C . SER A 1 658 ? 13.853 -49.494 52.770 1.00 26.70 658 SER A C 1
ATOM 5116 O O . SER A 1 658 ? 14.271 -48.578 53.462 1.00 26.70 658 SER A O 1
ATOM 5118 N N . ALA A 1 659 ? 12.631 -50.056 52.899 1.00 25.72 659 ALA A N 1
ATOM 5119 C CA . ALA A 1 659 ? 11.616 -49.938 53.969 1.00 25.72 659 ALA A CA 1
ATOM 5120 C C . ALA A 1 659 ? 10.817 -48.614 54.131 1.00 25.72 659 ALA A C 1
ATOM 5122 O O . ALA A 1 659 ? 11.331 -47.543 53.845 1.00 25.72 659 ALA A O 1
ATOM 5123 N N . SER A 1 660 ? 9.566 -48.586 54.638 1.00 27.38 660 SER A N 1
ATOM 5124 C CA . SER A 1 660 ? 8.450 -49.575 54.688 1.00 27.38 660 SER A CA 1
ATOM 5125 C C . SER A 1 660 ? 7.168 -48.923 55.262 1.00 27.38 660 SER A C 1
ATOM 5127 O O . SER A 1 660 ? 7.277 -48.241 56.273 1.00 27.38 660 SER A O 1
ATOM 5129 N N . THR A 1 661 ? 5.967 -49.284 54.756 1.00 25.11 661 THR A N 1
ATOM 5130 C CA . THR A 1 661 ? 4.631 -49.250 55.454 1.00 25.11 661 THR A CA 1
ATOM 5131 C C . THR A 1 661 ? 4.070 -47.877 55.949 1.00 25.11 661 THR A C 1
ATOM 5133 O O . THR A 1 661 ? 4.833 -46.966 56.215 1.00 25.11 661 THR A O 1
ATOM 5136 N N . THR A 1 662 ? 2.756 -47.586 56.089 1.00 26.11 662 THR A N 1
ATOM 5137 C CA . THR A 1 662 ? 1.485 -48.356 55.948 1.00 26.11 662 THR A CA 1
ATOM 5138 C C . THR A 1 662 ? 0.268 -47.453 55.587 1.00 26.11 662 THR A C 1
ATOM 5140 O O . THR A 1 662 ? 0.366 -46.233 55.632 1.00 26.11 662 THR A O 1
ATOM 5143 N N . ASN A 1 663 ? -0.887 -48.062 55.256 1.00 29.77 663 ASN A N 1
ATOM 5144 C CA . ASN A 1 663 ? -2.162 -47.434 54.821 1.00 29.77 663 ASN A CA 1
ATOM 5145 C C . ASN A 1 663 ? -3.026 -46.802 55.943 1.00 29.77 663 ASN A C 1
ATOM 5147 O O . ASN A 1 663 ? -2.842 -47.159 57.098 1.00 29.77 663 ASN A O 1
ATOM 5151 N N . PHE A 1 664 ? -4.060 -46.016 55.573 1.00 27.39 664 PHE A N 1
ATOM 5152 C CA . PHE A 1 664 ? -5.525 -46.340 55.582 1.00 27.39 664 PHE A CA 1
ATOM 5153 C C . PHE A 1 664 ? -6.257 -45.254 54.723 1.00 27.39 664 PHE A C 1
ATOM 5155 O O . PHE A 1 664 ? -5.860 -44.100 54.812 1.00 27.39 664 PHE A O 1
ATOM 5162 N N . ALA A 1 665 ? -7.153 -45.476 53.735 1.00 34.69 665 ALA A N 1
ATOM 5163 C CA . ALA A 1 665 ? -8.358 -46.326 53.521 1.00 34.69 665 ALA A CA 1
ATOM 5164 C C . ALA A 1 665 ? -9.682 -45.632 53.963 1.00 34.69 665 ALA A C 1
ATOM 5166 O O . ALA A 1 665 ? -9.648 -44.880 54.927 1.00 34.69 665 ALA A O 1
ATOM 5167 N N . ALA A 1 666 ? -10.871 -45.802 53.349 1.00 34.09 666 ALA A N 1
ATOM 5168 C CA . ALA A 1 666 ? -11.383 -46.663 52.249 1.00 34.09 666 ALA A CA 1
ATOM 5169 C C . ALA A 1 666 ? -12.511 -45.909 51.456 1.00 34.09 666 ALA A C 1
ATOM 5171 O O . ALA A 1 666 ? -12.777 -44.761 51.794 1.00 34.09 666 ALA A O 1
ATOM 5172 N N . ALA A 1 667 ? -13.230 -46.400 50.424 1.00 27.28 667 ALA A N 1
ATOM 5173 C CA . ALA A 1 667 ? -13.470 -47.729 49.805 1.00 27.28 667 ALA A CA 1
ATOM 5174 C C . ALA A 1 667 ? -13.860 -47.547 48.285 1.00 27.28 667 ALA A C 1
ATOM 5176 O O . ALA A 1 667 ? -13.962 -46.403 47.860 1.00 27.28 667 ALA A O 1
ATOM 5177 N N . VAL A 1 668 ? -14.027 -48.502 47.336 1.00 32.62 668 VAL A N 1
ATOM 5178 C CA . VAL A 1 668 ? -14.287 -49.976 47.288 1.00 32.62 668 VAL A CA 1
ATOM 5179 C C . VAL A 1 668 ? -15.780 -50.342 47.560 1.00 32.62 668 VAL A C 1
ATOM 5181 O O . VAL A 1 668 ? -16.305 -49.759 48.501 1.00 32.62 668 VAL A O 1
ATOM 5184 N N . PRO A 1 669 ? -16.500 -51.254 46.820 1.00 58.50 669 PRO A N 1
ATOM 5185 C CA . PRO A 1 669 ? -16.024 -52.382 45.975 1.00 58.50 669 PRO A CA 1
ATOM 5186 C C . PRO A 1 669 ? -16.736 -52.747 44.623 1.00 58.50 669 PRO A C 1
ATOM 5188 O O . PRO A 1 669 ? -17.949 -52.641 44.478 1.00 58.50 669 PRO A O 1
ATOM 5191 N N . GLY A 1 670 ? -16.007 -53.494 43.766 1.00 31.67 670 GLY A N 1
ATOM 5192 C CA . GLY A 1 670 ? -16.504 -54.740 43.115 1.00 31.67 670 GLY A CA 1
ATOM 5193 C C . GLY A 1 670 ? -16.418 -54.836 41.574 1.00 31.67 670 GLY A C 1
ATOM 5194 O O . GLY A 1 670 ? -16.778 -53.887 40.899 1.00 31.67 670 GLY A O 1
ATOM 5195 N N . LYS A 1 671 ? -15.993 -55.944 40.923 1.00 28.55 671 LYS A N 1
ATOM 5196 C CA . LYS A 1 671 ? -15.369 -57.245 41.323 1.00 28.55 671 LYS A CA 1
ATOM 5197 C C . LYS A 1 671 ? -14.374 -57.723 40.211 1.00 28.55 671 LYS A C 1
ATOM 5199 O O . LYS A 1 671 ? -14.231 -57.044 39.205 1.00 28.55 671 LYS A O 1
ATOM 5204 N N . LYS A 1 672 ? -13.640 -58.846 40.392 1.00 34.53 672 LYS A N 1
ATOM 5205 C CA . LYS A 1 672 ? -12.429 -59.250 39.605 1.00 34.53 672 LYS A CA 1
ATOM 5206 C C . LYS A 1 672 ? -12.482 -60.669 38.982 1.00 34.53 672 LYS A C 1
ATOM 5208 O O . LYS A 1 672 ? -13.022 -61.548 39.653 1.00 34.53 672 LYS A O 1
ATOM 5213 N N . LYS A 1 673 ? -11.738 -60.942 37.879 1.00 29.86 673 LYS A N 1
ATOM 5214 C CA . LYS A 1 673 ? -10.913 -62.182 37.671 1.00 29.86 673 LYS A CA 1
ATOM 5215 C C . LYS A 1 673 ? -10.051 -62.218 36.373 1.00 29.86 673 LYS A C 1
ATOM 5217 O O . LYS A 1 673 ? -10.542 -61.811 35.335 1.00 29.86 673 LYS A O 1
ATOM 5222 N N . GLY A 1 674 ? -8.865 -62.859 36.433 1.00 27.88 674 GLY A N 1
ATOM 5223 C CA . GLY A 1 674 ? -8.262 -63.681 35.345 1.00 27.88 674 GLY A CA 1
ATOM 5224 C C . GLY A 1 674 ? -7.314 -63.039 34.290 1.00 27.88 674 GLY A C 1
ATOM 5225 O O . GLY A 1 674 ? -7.738 -62.115 33.608 1.00 27.88 674 GLY A O 1
ATOM 5226 N N . PRO A 1 675 ? -6.076 -63.562 34.088 1.00 58.38 675 PRO A N 1
ATOM 5227 C CA . PRO A 1 675 ? -5.160 -63.162 32.994 1.00 58.38 675 PRO A CA 1
ATOM 5228 C C . PRO A 1 675 ? -4.632 -64.317 32.094 1.00 58.38 675 PRO A C 1
ATOM 5230 O O . PRO A 1 675 ? -4.472 -65.437 32.577 1.00 58.38 675 PRO A O 1
ATOM 5233 N N . ALA A 1 676 ? -4.243 -64.033 30.834 1.00 27.73 676 ALA A N 1
ATOM 5234 C CA . ALA A 1 676 ? -3.367 -64.897 30.009 1.00 27.73 676 ALA A CA 1
ATOM 5235 C C . ALA A 1 676 ? -2.698 -64.176 28.800 1.00 27.73 676 ALA A C 1
ATOM 5237 O O . ALA A 1 676 ? -3.388 -63.520 28.034 1.00 27.73 676 ALA A O 1
ATOM 5238 N N . VAL A 1 677 ? -1.368 -64.354 28.669 1.00 35.81 677 VAL A N 1
ATOM 5239 C CA . VAL A 1 677 ? -0.448 -64.421 27.486 1.00 35.81 677 VAL A CA 1
ATOM 5240 C C . VAL A 1 677 ? -0.712 -63.596 26.192 1.00 35.81 677 VAL A C 1
ATOM 5242 O O . VAL A 1 677 ? -1.821 -63.512 25.685 1.00 35.81 677 VAL A O 1
ATOM 5245 N N . ALA A 1 678 ? 0.365 -63.069 25.578 1.00 45.84 678 ALA A N 1
ATOM 5246 C CA . ALA A 1 678 ? 0.355 -62.219 24.371 1.00 45.84 678 ALA A CA 1
ATOM 5247 C C . ALA A 1 678 ? 1.190 -62.766 23.179 1.00 45.84 678 ALA A C 1
ATOM 5249 O O . ALA A 1 678 ? 2.094 -63.577 23.395 1.00 45.84 678 ALA A O 1
ATOM 5250 N N . PRO A 1 679 ? 0.977 -62.267 21.938 1.00 38.19 679 PRO A N 1
ATOM 5251 C CA . PRO A 1 679 ? 1.903 -62.403 20.807 1.00 38.19 679 PRO A CA 1
ATOM 5252 C C . PRO A 1 679 ? 2.745 -61.128 20.517 1.00 38.19 679 PRO A C 1
ATOM 5254 O O . PRO A 1 679 ? 2.592 -60.084 21.148 1.00 38.19 679 PRO A O 1
ATOM 5257 N N . LYS A 1 680 ? 3.702 -61.255 19.584 1.00 33.91 680 LYS A N 1
ATOM 5258 C CA . LYS A 1 680 ? 4.905 -60.406 19.402 1.00 33.91 680 LYS A CA 1
ATOM 5259 C C . LYS A 1 680 ? 4.661 -58.994 18.818 1.00 33.91 680 LYS A C 1
ATOM 5261 O O . LYS A 1 680 ? 3.713 -58.766 18.076 1.00 33.91 680 LYS A O 1
ATOM 5266 N N . ARG A 1 681 ? 5.600 -58.069 19.084 1.00 37.16 681 ARG A N 1
ATOM 5267 C CA . ARG A 1 681 ? 5.729 -56.745 18.424 1.00 37.16 681 ARG A CA 1
ATOM 5268 C C . ARG A 1 681 ? 6.412 -56.876 17.049 1.00 37.16 681 ARG A C 1
ATOM 5270 O O . ARG A 1 681 ? 7.297 -57.716 16.918 1.00 37.16 681 ARG A O 1
ATOM 5277 N N . GLY A 1 682 ? 6.081 -56.009 16.080 1.00 47.16 682 GLY A N 1
ATOM 5278 C CA . GLY A 1 682 ? 6.806 -55.968 14.794 1.00 47.16 682 GLY A CA 1
ATOM 5279 C C . GLY A 1 682 ? 6.308 -55.041 13.667 1.00 47.16 682 GLY A C 1
ATOM 5280 O O . GLY A 1 682 ? 6.965 -54.991 12.635 1.00 47.16 682 GLY A O 1
ATOM 5281 N N . ALA A 1 683 ? 5.193 -54.313 13.812 1.00 38.59 683 ALA A N 1
ATOM 5282 C CA . ALA A 1 683 ? 4.625 -53.493 12.727 1.00 38.59 683 ALA A CA 1
ATOM 5283 C C . ALA A 1 683 ? 4.931 -51.986 12.866 1.00 38.59 683 ALA A C 1
ATOM 5285 O O . ALA A 1 683 ? 4.882 -51.440 13.972 1.00 38.59 683 ALA A O 1
ATOM 5286 N N . LYS A 1 684 ? 5.179 -51.297 11.737 1.00 49.59 684 LYS A N 1
ATOM 5287 C CA . LYS A 1 684 ? 5.166 -49.821 11.663 1.00 49.59 684 LYS A CA 1
ATOM 5288 C C . LYS A 1 684 ? 3.756 -49.305 11.993 1.00 49.59 684 LYS A C 1
ATOM 5290 O O . LYS A 1 684 ? 2.766 -49.915 11.596 1.00 49.59 684 LYS A O 1
ATOM 5295 N N . LYS A 1 685 ? 3.653 -48.153 12.666 1.00 53.97 685 LYS A N 1
ATOM 5296 C CA . LYS A 1 685 ? 2.379 -47.420 12.754 1.00 53.97 685 LYS A CA 1
ATOM 5297 C C . LYS A 1 685 ? 2.090 -46.767 11.403 1.00 53.97 685 LYS A C 1
ATOM 5299 O O . LYS A 1 685 ? 2.816 -45.854 11.016 1.00 53.97 685 LYS A O 1
ATOM 5304 N N . LEU A 1 686 ? 1.033 -47.209 10.728 1.00 70.88 686 LEU A N 1
ATOM 5305 C CA . LEU A 1 686 ? 0.452 -46.472 9.607 1.00 70.88 686 LEU A CA 1
ATOM 5306 C C . LEU A 1 686 ? -0.125 -45.144 10.120 1.00 70.88 686 LEU A C 1
ATOM 5308 O O . LEU A 1 686 ? -0.735 -45.106 11.195 1.00 70.88 686 LEU A O 1
ATOM 5312 N N . LYS A 1 687 ? 0.087 -44.064 9.365 1.00 80.44 687 LYS A N 1
ATOM 5313 C CA . LYS A 1 687 ? -0.656 -42.810 9.527 1.00 80.44 687 LYS A CA 1
ATOM 5314 C C . LYS A 1 687 ? -1.909 -42.885 8.660 1.00 80.44 687 LYS A C 1
ATOM 5316 O O . LYS A 1 687 ? -1.888 -43.522 7.611 1.00 80.44 687 LYS A O 1
ATOM 5321 N N . TYR A 1 688 ? -2.968 -42.214 9.090 1.00 87.00 688 TYR A N 1
ATOM 5322 C CA . TYR A 1 688 ? -4.215 -42.116 8.340 1.00 87.00 688 TYR A CA 1
ATOM 5323 C C . TYR A 1 688 ? -4.560 -40.652 8.095 1.00 87.00 688 TYR A C 1
ATOM 5325 O O . TYR A 1 688 ? -4.165 -39.791 8.886 1.00 87.00 688 TYR A O 1
ATOM 5333 N N . VAL A 1 689 ? -5.317 -40.394 7.035 1.00 90.12 689 VAL A N 1
ATOM 5334 C CA . VAL A 1 689 ? -6.010 -39.124 6.796 1.00 90.12 689 VAL A CA 1
ATOM 5335 C C . VAL A 1 689 ? -7.475 -39.374 6.455 1.00 90.12 689 VAL A C 1
ATOM 5337 O O . VAL A 1 689 ? -7.844 -40.473 6.045 1.00 90.12 689 VAL A O 1
ATOM 5340 N N . GLU A 1 690 ? -8.299 -38.361 6.673 1.00 92.06 690 GLU A N 1
ATOM 5341 C CA . GLU A 1 690 ? -9.753 -38.374 6.532 1.00 92.06 690 GLU A CA 1
ATOM 5342 C C . GLU A 1 690 ? -10.160 -37.235 5.590 1.00 92.06 690 GLU A C 1
ATOM 5344 O O . GLU A 1 690 ? -9.677 -36.110 5.753 1.00 92.06 690 GLU A O 1
ATOM 5349 N N . ALA A 1 691 ? -10.975 -37.526 4.577 1.00 89.88 691 ALA A N 1
ATOM 5350 C CA . ALA A 1 691 ? -11.405 -36.547 3.584 1.00 89.88 691 ALA A CA 1
ATOM 5351 C C . ALA A 1 691 ? -12.402 -35.546 4.186 1.00 89.88 691 ALA A C 1
ATOM 5353 O O . ALA A 1 691 ? -13.377 -35.932 4.828 1.00 89.88 691 ALA A O 1
ATOM 5354 N N . LEU A 1 692 ? -12.151 -34.257 3.963 1.00 84.75 692 LEU A N 1
ATOM 5355 C CA . LEU A 1 692 ? -12.968 -33.137 4.436 1.00 84.75 692 LEU A CA 1
ATOM 5356 C C . LEU A 1 692 ? -14.070 -32.736 3.448 1.00 84.75 692 LEU A C 1
ATOM 5358 O O . LEU A 1 692 ? -15.001 -32.047 3.845 1.00 84.75 692 LEU A O 1
ATOM 5362 N N . TYR A 1 693 ? -13.942 -33.124 2.177 1.00 82.94 693 TYR A N 1
ATOM 5363 C CA . TYR A 1 693 ? -14.861 -32.771 1.095 1.00 82.94 693 TYR A CA 1
ATOM 5364 C C . TYR A 1 693 ? -14.883 -33.874 0.033 1.00 82.94 693 TYR A C 1
ATOM 5366 O O . TYR A 1 693 ? -13.879 -34.564 -0.170 1.00 82.94 693 TYR A O 1
ATOM 5374 N N . ASP A 1 694 ? -15.992 -33.978 -0.698 1.00 87.44 694 ASP A N 1
ATOM 5375 C CA . ASP A 1 694 ? -16.076 -34.788 -1.914 1.00 87.44 694 ASP A CA 1
ATOM 5376 C C . ASP A 1 694 ? -15.083 -34.295 -2.985 1.00 87.44 694 ASP A C 1
ATOM 5378 O O . ASP A 1 694 ? -14.961 -33.097 -3.256 1.00 87.44 694 ASP A O 1
ATOM 5382 N N . TYR A 1 695 ? -14.405 -35.232 -3.646 1.00 88.25 695 TYR A N 1
ATOM 5383 C CA . TYR A 1 695 ? -13.518 -34.967 -4.775 1.00 88.25 695 TYR A CA 1
ATOM 5384 C C . TYR A 1 695 ? -13.602 -36.094 -5.810 1.00 88.25 695 TYR A C 1
ATOM 5386 O O . TYR A 1 695 ? -13.510 -37.277 -5.484 1.00 88.25 695 TYR A O 1
ATOM 5394 N N . THR A 1 696 ? -13.765 -35.722 -7.080 1.00 91.38 696 THR A N 1
ATOM 5395 C CA . THR A 1 696 ? -13.790 -36.661 -8.210 1.00 91.38 696 THR A CA 1
ATOM 5396 C C . THR A 1 696 ? -12.475 -36.571 -8.970 1.00 91.38 696 THR A C 1
ATOM 5398 O O . THR A 1 696 ? -12.136 -35.495 -9.463 1.00 91.38 696 THR A O 1
ATOM 5401 N N . ALA A 1 697 ? -11.775 -37.701 -9.090 1.00 88.56 697 ALA A N 1
ATOM 5402 C CA . ALA A 1 697 ? -10.553 -37.823 -9.875 1.00 88.56 697 ALA A CA 1
ATOM 5403 C C . ALA A 1 697 ? -10.776 -37.392 -11.335 1.00 88.56 697 ALA A C 1
ATOM 5405 O O . ALA A 1 697 ? -11.707 -37.852 -12.003 1.00 88.56 697 ALA A O 1
ATOM 5406 N N . GLN A 1 698 ? -9.900 -36.520 -11.821 1.00 78.50 698 GLN A N 1
ATOM 5407 C CA . GLN A 1 698 ? -9.837 -36.029 -13.196 1.00 78.50 698 GLN A CA 1
ATOM 5408 C C . GLN A 1 698 ? -8.838 -36.833 -14.044 1.00 78.50 698 GLN A C 1
ATOM 5410 O O . GLN A 1 698 ? -8.922 -36.804 -15.273 1.00 78.50 698 GLN A O 1
ATOM 5415 N N . SER A 1 699 ? -7.938 -37.590 -13.407 1.00 85.00 699 SER A N 1
ATOM 5416 C CA . SER A 1 699 ? -6.978 -38.491 -14.057 1.00 85.00 699 SER A CA 1
ATOM 5417 C C . SER A 1 699 ? -6.921 -39.888 -13.416 1.00 85.00 699 SER A C 1
ATOM 5419 O O . SER A 1 699 ? -7.536 -40.165 -12.386 1.00 85.00 699 SER A O 1
ATOM 5421 N N . ASP A 1 700 ? -6.174 -40.808 -14.032 1.00 84.75 700 ASP A N 1
ATOM 5422 C CA . ASP A 1 700 ? -5.952 -42.168 -13.532 1.00 84.75 700 ASP A CA 1
ATOM 5423 C C . ASP A 1 700 ? -4.864 -42.270 -12.444 1.00 84.75 700 ASP A C 1
ATOM 5425 O O . ASP A 1 700 ? -4.745 -43.322 -11.810 1.00 84.75 700 ASP A O 1
ATOM 5429 N N . VAL A 1 701 ? -4.130 -41.183 -12.172 1.00 86.31 701 VAL A N 1
ATOM 5430 C CA . VAL A 1 701 ? -3.176 -41.072 -11.049 1.00 86.31 701 VAL A CA 1
ATOM 5431 C C . VAL A 1 701 ? -3.805 -40.509 -9.765 1.00 86.31 701 VAL A C 1
ATOM 5433 O O . VAL A 1 701 ? -3.125 -40.395 -8.748 1.00 86.31 701 VAL A O 1
ATOM 5436 N N . GLU A 1 702 ? -5.110 -40.222 -9.780 1.00 91.38 702 GLU A N 1
ATOM 5437 C CA . GLU A 1 702 ? -5.872 -39.643 -8.665 1.00 91.38 702 GLU A CA 1
ATOM 5438 C C . GLU A 1 702 ? -6.890 -40.629 -8.059 1.00 91.38 702 GLU A C 1
ATOM 5440 O O . GLU A 1 702 ? -7.425 -41.511 -8.745 1.00 91.38 702 GLU A O 1
ATOM 5445 N N . HIS A 1 703 ? -7.195 -40.481 -6.765 1.00 91.69 703 HIS A N 1
ATOM 5446 C CA . HIS A 1 703 ? -8.323 -41.171 -6.115 1.00 91.69 703 HIS A CA 1
ATOM 5447 C C . HIS A 1 703 ? -9.560 -40.268 -6.046 1.00 91.69 703 HIS A C 1
ATOM 5449 O O . HIS A 1 703 ? -9.478 -39.126 -5.601 1.00 91.69 703 HIS A O 1
ATOM 5455 N N . SER A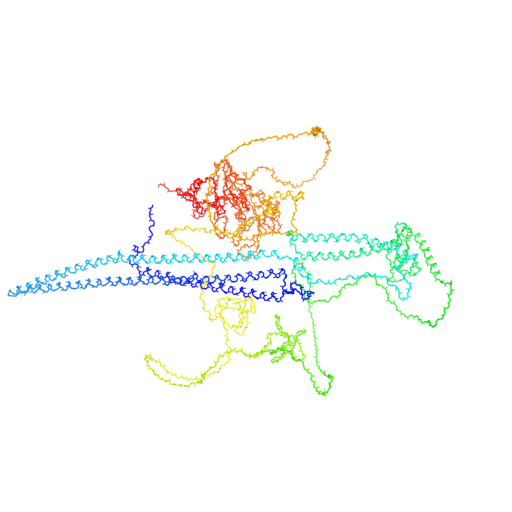 1 704 ? -10.729 -40.810 -6.400 1.00 90.56 704 SER A N 1
ATOM 5456 C CA . SER A 1 704 ? -12.010 -40.209 -6.008 1.00 90.56 704 SER A CA 1
ATOM 5457 C C . SER A 1 704 ? -12.306 -40.529 -4.542 1.00 90.56 704 SER A C 1
ATOM 5459 O O . SER A 1 704 ? -12.107 -41.663 -4.088 1.00 90.56 704 SER A O 1
ATOM 5461 N N . MET A 1 705 ? -12.814 -39.540 -3.814 1.00 92.12 705 MET A N 1
ATOM 5462 C CA . MET A 1 705 ? -13.099 -39.625 -2.384 1.00 92.12 705 MET A CA 1
ATOM 5463 C C . MET A 1 705 ? -14.383 -38.883 -2.026 1.00 92.12 705 MET A C 1
ATOM 5465 O O . MET A 1 705 ? -14.722 -37.893 -2.672 1.00 92.12 705 MET A O 1
ATOM 5469 N N . SER A 1 706 ? -15.068 -39.354 -0.987 1.00 88.19 706 SER A N 1
ATOM 5470 C CA . SER A 1 706 ? -16.201 -38.646 -0.381 1.00 88.19 706 SER A CA 1
ATOM 5471 C C . SER A 1 706 ? -15.858 -38.118 1.009 1.00 88.19 706 SER A C 1
ATOM 5473 O O . SER A 1 706 ? -14.964 -38.653 1.664 1.00 88.19 706 SER A O 1
ATOM 5475 N N . GLU A 1 707 ? -16.573 -37.097 1.484 1.00 90.38 707 GLU A N 1
ATOM 5476 C CA . GLU A 1 707 ? -16.420 -36.579 2.852 1.00 90.38 707 GLU A CA 1
ATOM 5477 C C . GLU A 1 707 ? -16.513 -37.723 3.889 1.00 90.38 707 GLU A C 1
ATOM 5479 O O . GLU A 1 707 ? -17.455 -38.519 3.897 1.00 90.38 707 GLU A O 1
ATOM 5484 N N . GLY A 1 708 ? -15.497 -37.836 4.751 1.00 83.25 708 GLY A N 1
ATOM 5485 C CA . GLY A 1 708 ? -15.344 -38.915 5.731 1.00 83.25 708 GLY A CA 1
ATOM 5486 C C . GLY A 1 708 ? -14.607 -40.177 5.247 1.00 83.25 708 GLY A C 1
ATOM 5487 O O . GLY A 1 708 ? -14.330 -41.050 6.076 1.00 83.25 708 GLY A O 1
ATOM 5488 N N . ASP A 1 709 ? -14.239 -40.300 3.962 1.00 89.69 709 ASP A N 1
ATOM 5489 C CA . ASP A 1 709 ? -13.379 -41.400 3.489 1.00 89.69 709 ASP A CA 1
ATOM 5490 C C . ASP A 1 709 ? -12.026 -41.390 4.216 1.00 89.69 709 ASP A C 1
ATOM 5492 O O . ASP A 1 709 ? -11.426 -40.337 4.439 1.00 89.69 709 ASP A O 1
ATOM 5496 N N . ARG A 1 710 ? -11.506 -42.577 4.555 1.00 90.25 710 ARG A N 1
ATOM 5497 C CA . ARG A 1 710 ? -10.279 -42.727 5.355 1.00 90.25 710 ARG A CA 1
ATOM 5498 C C . ARG A 1 710 ? -9.202 -43.467 4.574 1.00 90.25 710 ARG A C 1
ATOM 5500 O O . ARG A 1 710 ? -9.408 -44.604 4.158 1.00 90.25 710 ARG A O 1
ATOM 5507 N N . PHE A 1 711 ? -8.035 -42.848 4.451 1.00 91.75 711 PHE A N 1
ATOM 5508 C CA . PHE A 1 711 ? -6.910 -43.342 3.659 1.00 91.75 711 PHE A CA 1
ATOM 5509 C C . PHE A 1 711 ? -5.691 -43.622 4.531 1.00 91.75 711 PHE A C 1
ATOM 5511 O O . PHE A 1 711 ? -5.507 -42.986 5.573 1.00 91.75 711 PHE A O 1
ATOM 5518 N N . VAL A 1 712 ? -4.810 -44.517 4.080 1.00 91.81 712 VAL A N 1
ATOM 5519 C CA . VAL A 1 712 ? -3.451 -44.622 4.626 1.00 91.81 712 VAL A CA 1
ATOM 5520 C C . VAL A 1 712 ? -2.591 -43.539 3.976 1.00 91.81 712 VAL A C 1
ATOM 5522 O O . VAL A 1 712 ? -2.490 -43.457 2.756 1.00 91.81 712 VAL A O 1
ATOM 5525 N N . LEU A 1 713 ? -1.974 -42.692 4.797 1.00 88.25 713 LEU A N 1
ATOM 5526 C CA . LEU A 1 713 ? -1.129 -41.590 4.341 1.00 88.25 713 LEU A CA 1
ATOM 5527 C C . LEU A 1 713 ? 0.290 -42.096 4.055 1.00 88.25 713 LEU A C 1
ATOM 5529 O O . LEU A 1 713 ? 0.974 -42.537 4.986 1.00 88.25 713 LEU A O 1
ATOM 5533 N N . ILE A 1 714 ? 0.742 -41.971 2.805 1.00 87.31 714 ILE A N 1
ATOM 5534 C CA . ILE A 1 714 ? 2.118 -42.287 2.398 1.00 87.31 714 ILE A CA 1
ATOM 5535 C C . ILE A 1 714 ? 2.977 -41.021 2.405 1.00 87.31 714 ILE A C 1
ATOM 5537 O O . ILE A 1 714 ? 4.003 -41.000 3.089 1.00 87.31 714 ILE A O 1
ATOM 5541 N N . ASN A 1 715 ? 2.535 -39.951 1.736 1.00 82.81 715 ASN A N 1
ATOM 5542 C CA . ASN A 1 715 ? 3.183 -38.639 1.786 1.00 82.81 715 ASN A CA 1
ATOM 5543 C C . ASN A 1 715 ? 2.145 -37.515 1.942 1.00 82.81 715 ASN A C 1
ATOM 5545 O O . ASN A 1 715 ? 1.106 -37.540 1.294 1.00 82.81 715 ASN A O 1
ATOM 5549 N N . MET A 1 716 ? 2.426 -36.531 2.801 1.00 72.12 716 MET A N 1
ATOM 5550 C CA . MET A 1 716 ? 1.564 -35.353 3.011 1.00 72.12 716 MET A CA 1
ATOM 5551 C C . MET A 1 716 ? 2.050 -34.120 2.234 1.00 72.12 716 MET A C 1
ATOM 5553 O O . MET A 1 716 ? 1.299 -33.165 2.071 1.00 72.12 716 MET A O 1
ATOM 5557 N N . GLU A 1 717 ? 3.317 -34.110 1.813 1.00 62.97 717 GLU A N 1
ATOM 5558 C CA . GLU A 1 717 ? 3.999 -32.925 1.293 1.00 62.97 717 GLU A CA 1
ATOM 5559 C C . GLU A 1 717 ? 4.816 -33.309 0.048 1.00 62.97 717 GLU A C 1
ATOM 5561 O O . GLU A 1 717 ? 6.030 -33.500 0.108 1.00 62.97 717 GLU A O 1
ATOM 5566 N N . ALA A 1 718 ? 4.145 -33.445 -1.101 1.00 57.50 718 ALA A N 1
ATOM 5567 C CA . ALA A 1 718 ? 4.811 -33.545 -2.407 1.00 57.50 718 ALA A CA 1
ATOM 5568 C C . ALA A 1 718 ? 5.331 -32.176 -2.916 1.00 57.50 718 ALA A C 1
ATOM 5570 O O . ALA A 1 718 ? 6.171 -32.115 -3.809 1.00 57.50 718 ALA A O 1
ATOM 5571 N N . GLY A 1 719 ? 4.889 -31.071 -2.297 1.00 54.84 719 GLY A N 1
ATOM 5572 C CA . GLY A 1 719 ? 5.341 -29.701 -2.586 1.00 54.84 719 GLY A CA 1
ATOM 5573 C C . GLY A 1 719 ? 4.573 -28.984 -3.705 1.00 54.84 719 GLY A C 1
ATOM 5574 O O . GLY A 1 719 ? 4.833 -27.813 -3.969 1.00 54.84 719 GLY A O 1
ATOM 5575 N N . ASP A 1 720 ? 3.612 -29.665 -4.323 1.00 65.12 720 ASP A N 1
ATOM 5576 C CA . ASP A 1 720 ? 2.819 -29.243 -5.486 1.00 65.12 720 ASP A CA 1
ATOM 5577 C C . ASP A 1 720 ? 1.325 -28.994 -5.174 1.00 65.12 720 ASP A C 1
ATOM 5579 O O . ASP A 1 720 ? 0.592 -28.481 -6.018 1.00 65.12 720 ASP A O 1
ATOM 5583 N N . GLY A 1 721 ? 0.880 -29.332 -3.959 1.00 78.81 721 GLY A N 1
ATOM 5584 C CA . GLY A 1 721 ? -0.514 -29.241 -3.508 1.00 78.81 721 GLY A CA 1
ATOM 5585 C C . GLY A 1 721 ? -1.210 -30.590 -3.296 1.00 78.81 721 GLY A C 1
ATOM 5586 O O . GLY A 1 721 ? -2.351 -30.603 -2.830 1.00 78.81 721 GLY A O 1
ATOM 5587 N N . TRP A 1 722 ? -0.542 -31.712 -3.579 1.00 86.88 722 TRP A N 1
ATOM 5588 C CA . TRP A 1 722 ? -1.108 -33.058 -3.482 1.00 86.88 722 TRP A CA 1
ATOM 5589 C C . TRP A 1 722 ? -0.503 -33.882 -2.333 1.00 86.88 722 TRP A C 1
ATOM 5591 O O . TRP A 1 722 ? 0.597 -33.617 -1.839 1.00 86.88 722 TRP A O 1
ATOM 5601 N N . ALA A 1 723 ? -1.268 -34.876 -1.883 1.00 89.19 723 ALA A N 1
ATOM 5602 C CA . ALA A 1 723 ? -0.883 -35.861 -0.880 1.00 89.19 723 ALA A CA 1
ATOM 5603 C C . ALA A 1 723 ? -1.071 -37.274 -1.447 1.00 89.19 723 ALA A C 1
ATOM 5605 O O . ALA A 1 723 ? -2.128 -37.592 -1.996 1.00 89.19 723 ALA A O 1
ATOM 5606 N N . ASP A 1 724 ? -0.062 -38.129 -1.285 1.00 91.38 724 ASP A N 1
ATOM 5607 C CA . ASP A 1 724 ? -0.090 -39.510 -1.765 1.00 91.38 724 ASP A CA 1
ATOM 5608 C C . ASP A 1 724 ? -0.711 -40.424 -0.716 1.00 91.38 724 ASP A C 1
ATOM 5610 O O . ASP A 1 724 ? -0.230 -40.538 0.424 1.00 91.38 724 ASP A O 1
ATOM 5614 N N . VAL A 1 725 ? -1.787 -41.092 -1.118 1.00 91.44 725 VAL A N 1
ATOM 5615 C CA . VAL A 1 725 ? -2.645 -41.867 -0.232 1.00 91.44 725 VAL A CA 1
ATOM 5616 C C . VAL A 1 725 ? -2.956 -43.244 -0.815 1.00 91.44 725 VAL A C 1
ATOM 5618 O O . VAL A 1 725 ? -3.138 -43.428 -2.018 1.00 91.44 725 VAL A O 1
ATOM 5621 N N . GLU A 1 726 ? -3.017 -44.240 0.061 1.00 91.50 726 GLU A N 1
ATOM 5622 C CA . GLU A 1 726 ? -3.332 -45.621 -0.287 1.00 91.50 726 GLU A CA 1
ATOM 5623 C C . GLU A 1 726 ? -4.771 -45.952 0.137 1.00 91.50 726 GLU A C 1
ATOM 5625 O O . GLU A 1 726 ? -5.148 -45.809 1.308 1.00 91.50 726 GLU A O 1
ATOM 5630 N N . LYS A 1 727 ? -5.563 -46.408 -0.839 1.00 86.06 727 LYS A N 1
ATOM 5631 C CA . LYS A 1 727 ? -6.917 -46.963 -0.686 1.00 86.06 727 LYS A CA 1
ATOM 5632 C C . LYS A 1 727 ? -6.960 -48.275 -1.466 1.00 86.06 727 LYS A C 1
ATOM 5634 O O . LYS A 1 727 ? -6.447 -48.348 -2.581 1.00 86.06 727 LYS A O 1
ATOM 5639 N N . ASP A 1 728 ? -7.476 -49.325 -0.833 1.00 81.75 728 ASP A N 1
ATOM 5640 C CA . ASP A 1 728 ? -7.593 -50.685 -1.386 1.00 81.75 728 ASP A CA 1
ATOM 5641 C C . ASP A 1 728 ? -6.297 -51.268 -2.000 1.00 81.75 728 ASP A C 1
ATOM 5643 O O . ASP A 1 728 ? -6.330 -52.053 -2.947 1.00 81.75 728 ASP A O 1
ATOM 5647 N N . GLY A 1 729 ? -5.134 -50.901 -1.444 1.00 78.19 729 GLY A N 1
ATOM 5648 C CA . GLY A 1 729 ? -3.814 -51.360 -1.899 1.00 78.19 729 GLY A CA 1
ATOM 5649 C C . GLY A 1 729 ? -3.255 -50.619 -3.119 1.00 78.19 729 GLY A C 1
ATOM 5650 O O . GLY A 1 729 ? -2.231 -51.033 -3.665 1.00 78.19 729 GLY A O 1
ATOM 5651 N N . VAL A 1 730 ? -3.906 -49.538 -3.562 1.00 81.19 730 VAL A N 1
ATOM 5652 C CA . VAL A 1 730 ? -3.467 -48.705 -4.690 1.00 81.19 730 VAL A CA 1
ATOM 5653 C C . VAL A 1 730 ? -3.105 -47.310 -4.187 1.00 81.19 730 VAL A C 1
ATOM 5655 O O . VAL A 1 730 ? -3.932 -46.615 -3.589 1.00 81.19 730 VAL A O 1
ATOM 5658 N N . VAL A 1 731 ? -1.867 -46.895 -4.455 1.00 90.38 731 VAL A N 1
ATOM 5659 C CA . VAL A 1 731 ? -1.362 -45.548 -4.156 1.00 90.38 731 VAL A CA 1
ATOM 5660 C C . VAL A 1 731 ? -1.739 -44.604 -5.290 1.00 90.38 731 VAL A C 1
ATOM 5662 O O . VAL A 1 731 ? -1.439 -44.897 -6.448 1.00 90.38 731 VAL A O 1
ATOM 5665 N N . ARG A 1 732 ? -2.385 -43.488 -4.953 1.00 89.94 732 ARG A N 1
ATOM 5666 C CA . ARG A 1 732 ? -2.698 -42.373 -5.859 1.00 89.94 732 ARG A CA 1
ATOM 5667 C C . ARG A 1 732 ? -2.725 -41.065 -5.078 1.00 89.94 732 ARG A C 1
ATOM 5669 O O . ARG A 1 732 ? -2.795 -41.078 -3.849 1.00 89.94 732 ARG A O 1
ATOM 5676 N N . SER A 1 733 ? -2.705 -39.946 -5.785 1.00 91.94 733 SER A N 1
ATOM 5677 C CA . SER A 1 733 ? -2.701 -38.627 -5.161 1.00 91.94 733 SER A CA 1
ATOM 5678 C C . SER A 1 733 ? -4.129 -38.098 -4.938 1.00 91.94 733 SER A C 1
ATOM 5680 O O . SER A 1 733 ? -5.061 -38.428 -5.675 1.00 91.94 733 SER A O 1
ATOM 5682 N N . VAL A 1 734 ? -4.307 -37.274 -3.904 1.00 91.25 734 VAL A N 1
ATOM 5683 C CA . VAL A 1 734 ? -5.518 -36.471 -3.632 1.00 91.25 734 VAL A CA 1
ATOM 5684 C C . VAL A 1 734 ? -5.112 -35.049 -3.217 1.00 91.25 734 VAL A C 1
ATOM 5686 O O . VAL A 1 734 ? -3.986 -34.872 -2.743 1.00 91.25 734 VAL A O 1
ATOM 5689 N N . PRO A 1 735 ? -5.967 -34.019 -3.366 1.00 91.00 735 PRO A N 1
ATOM 5690 C CA . PRO A 1 735 ? -5.615 -32.659 -2.957 1.00 91.00 735 PRO A CA 1
ATOM 5691 C C . PRO A 1 735 ? -5.285 -32.590 -1.456 1.00 91.00 735 PRO A C 1
ATOM 5693 O O . PRO A 1 735 ? -6.107 -32.951 -0.610 1.00 91.00 735 PRO A O 1
ATOM 5696 N N . ALA A 1 736 ? -4.087 -32.116 -1.100 1.00 87.38 736 ALA A N 1
ATOM 5697 C CA . ALA A 1 736 ? -3.585 -32.160 0.280 1.00 87.38 736 ALA A CA 1
ATOM 5698 C C . ALA A 1 736 ? -4.413 -31.299 1.251 1.00 87.38 736 ALA A C 1
ATOM 5700 O O . ALA A 1 736 ? -4.489 -31.586 2.444 1.00 87.38 736 ALA A O 1
ATOM 5701 N N . ASN A 1 737 ? -5.068 -30.257 0.736 1.00 86.38 737 ASN A N 1
ATOM 5702 C CA . ASN A 1 737 ? -5.981 -29.384 1.474 1.00 86.38 737 ASN A CA 1
ATOM 5703 C C . ASN A 1 737 ? -7.389 -29.979 1.681 1.00 86.38 737 ASN A C 1
ATOM 5705 O O . ASN A 1 737 ? -8.184 -29.387 2.409 1.00 86.38 737 ASN A O 1
ATOM 5709 N N . TYR A 1 738 ? -7.709 -31.117 1.057 1.00 89.38 738 TYR A N 1
ATOM 5710 C CA . TYR A 1 738 ? -8.990 -31.818 1.214 1.00 89.38 738 TYR A CA 1
ATOM 5711 C C . TYR A 1 738 ? -8.899 -32.984 2.218 1.00 89.38 738 TYR A C 1
ATOM 5713 O O . TYR A 1 738 ? -9.897 -33.665 2.431 1.00 89.38 738 TYR A O 1
ATOM 5721 N N . VAL A 1 739 ? -7.745 -33.230 2.857 1.00 88.25 739 VAL A N 1
ATOM 5722 C CA . VAL A 1 739 ? -7.542 -34.365 3.779 1.00 88.25 739 VAL A CA 1
ATOM 5723 C C . VAL A 1 739 ? -6.888 -33.952 5.107 1.00 88.25 739 VAL A C 1
ATOM 5725 O O . VAL A 1 739 ? -5.955 -33.153 5.140 1.00 88.25 739 VAL A O 1
ATOM 5728 N N . GLN A 1 740 ? -7.350 -34.515 6.229 1.00 85.69 740 GLN A N 1
ATOM 5729 C CA . GLN A 1 740 ? -6.887 -34.171 7.584 1.00 85.69 740 GLN A CA 1
ATOM 5730 C C . GLN A 1 740 ? -6.412 -35.401 8.374 1.00 85.69 740 GLN A C 1
ATOM 5732 O O . GLN A 1 740 ? -7.042 -36.453 8.344 1.00 85.69 740 GLN A O 1
ATOM 5737 N N . GLN A 1 741 ? -5.322 -35.280 9.144 1.00 81.38 741 GLN A N 1
ATOM 5738 C CA . GLN A 1 741 ? -4.892 -36.343 10.067 1.00 81.38 741 GLN A CA 1
ATOM 5739 C C . GLN A 1 741 ? -5.785 -36.367 11.331 1.00 81.38 741 GLN A C 1
ATOM 5741 O O . GLN A 1 741 ? -5.882 -35.345 12.020 1.00 81.38 741 GLN A O 1
ATOM 5746 N N . PRO A 1 742 ? -6.390 -37.516 11.705 1.00 56.16 742 PRO A N 1
ATOM 5747 C CA . PRO A 1 742 ? -7.294 -37.613 12.849 1.00 56.16 742 PRO A CA 1
ATOM 5748 C C . PRO A 1 742 ? -6.515 -37.532 14.173 1.00 56.16 742 PRO A C 1
ATOM 5750 O O . PRO A 1 742 ? -6.051 -38.533 14.721 1.00 56.16 742 PRO A O 1
ATOM 5753 N N . GLY A 1 743 ? -6.367 -36.311 14.689 1.00 47.62 743 GLY A N 1
ATOM 5754 C CA . GLY A 1 743 ? -5.657 -36.028 15.940 1.00 47.62 743 GLY A CA 1
ATOM 5755 C C . GLY A 1 743 ? -5.556 -34.544 16.304 1.00 47.62 743 GLY A C 1
ATOM 5756 O O . GLY A 1 743 ? -5.513 -34.218 17.489 1.00 47.62 743 GLY A O 1
ATOM 5757 N N . MET A 1 744 ? -5.575 -33.635 15.323 1.00 37.41 744 MET A N 1
ATOM 5758 C CA . MET A 1 744 ? -5.609 -32.190 15.579 1.00 37.41 744 MET A CA 1
ATOM 5759 C C . MET A 1 744 ? -7.051 -31.695 15.726 1.00 37.41 744 MET A C 1
ATOM 5761 O O . MET A 1 744 ? -7.756 -31.527 14.737 1.00 37.41 744 MET A O 1
ATOM 5765 N N . LYS A 1 745 ? -7.485 -31.422 16.962 1.00 29.67 745 LYS A N 1
ATOM 5766 C CA . LYS A 1 745 ? -8.706 -30.646 17.222 1.00 29.67 745 LYS A CA 1
ATOM 5767 C C . LYS A 1 745 ? -8.357 -29.190 17.513 1.00 29.67 745 LYS A C 1
ATOM 5769 O O . LYS A 1 745 ? -7.930 -28.874 18.619 1.00 29.67 745 LYS A O 1
ATOM 5774 N N . LEU A 1 746 ? -8.628 -28.320 16.547 1.00 31.89 746 LEU A N 1
ATOM 5775 C CA . LEU A 1 746 ? -8.851 -26.893 16.770 1.00 31.89 746 LEU A CA 1
ATOM 5776 C C . LEU A 1 746 ? -10.226 -26.550 16.185 1.00 31.89 746 LEU A C 1
ATOM 5778 O O . LEU A 1 746 ? -10.581 -27.057 15.121 1.00 31.89 746 LEU A O 1
ATOM 5782 N N . GLN A 1 747 ? -11.031 -25.759 16.893 1.00 28.59 747 GLN A N 1
ATOM 5783 C CA . GLN A 1 747 ? -12.386 -25.436 16.447 1.00 28.59 747 GLN A CA 1
ATOM 5784 C C . GLN A 1 747 ? -12.383 -24.200 15.547 1.00 28.59 747 GLN A C 1
ATOM 5786 O O . GLN A 1 747 ? -12.238 -23.084 16.030 1.00 28.59 747 GLN A O 1
ATOM 5791 N N . TYR A 1 748 ? -12.648 -24.408 14.261 1.00 24.34 748 TYR A N 1
ATOM 5792 C CA . TYR A 1 748 ? -13.284 -23.418 13.397 1.00 24.34 748 TYR A CA 1
ATOM 5793 C C . TYR A 1 748 ? -14.478 -24.100 12.730 1.00 24.34 748 TYR A C 1
ATOM 5795 O O . TYR A 1 748 ? -14.311 -25.120 12.065 1.00 24.34 748 TYR A O 1
ATOM 5803 N N . ILE A 1 749 ? -15.685 -23.569 12.938 1.00 27.06 749 ILE A N 1
ATOM 5804 C CA . ILE A 1 749 ? -16.872 -23.998 12.191 1.00 27.06 749 ILE A CA 1
ATOM 5805 C C . ILE A 1 749 ? -17.035 -23.052 11.007 1.00 27.06 749 ILE A C 1
ATOM 5807 O O . ILE A 1 749 ? -17.149 -21.839 11.174 1.00 27.06 749 ILE A O 1
ATOM 5811 N N . VAL A 1 750 ? -17.017 -23.635 9.813 1.00 27.97 750 VAL A N 1
ATOM 5812 C CA . VAL A 1 750 ? -17.234 -22.949 8.540 1.00 27.97 750 VAL A CA 1
ATOM 5813 C C . VAL A 1 750 ? -18.716 -22.619 8.370 1.00 27.97 750 VAL A C 1
ATOM 5815 O O . VAL A 1 750 ? -19.588 -23.387 8.774 1.00 27.97 750 VAL A O 1
ATOM 5818 N N . ALA A 1 751 ? -19.001 -21.511 7.690 1.00 23.95 751 ALA A N 1
ATOM 5819 C CA . ALA A 1 751 ? -20.270 -21.309 7.009 1.00 23.95 751 ALA A CA 1
ATOM 5820 C C . ALA A 1 751 ? -19.997 -20.838 5.575 1.00 23.95 751 ALA A C 1
ATOM 5822 O O . ALA A 1 751 ? -19.366 -19.799 5.402 1.00 23.95 751 ALA A O 1
ATOM 5823 N N . VAL A 1 752 ? -20.461 -21.613 4.585 1.00 25.62 752 VAL A N 1
ATOM 5824 C CA . VAL A 1 752 ? -21.002 -21.213 3.262 1.00 25.62 752 VAL A CA 1
ATOM 5825 C C . VAL A 1 752 ? -20.995 -22.429 2.329 1.00 25.62 752 VAL A C 1
ATOM 5827 O O . VAL A 1 752 ? -19.935 -22.889 1.923 1.00 25.62 752 VAL A O 1
ATOM 5830 N N . ALA A 1 753 ? -22.192 -22.903 1.977 1.00 25.27 753 ALA A N 1
ATOM 5831 C CA . ALA A 1 753 ? -22.598 -23.461 0.678 1.00 25.27 753 ALA A CA 1
ATOM 5832 C C . ALA A 1 753 ? -24.042 -23.997 0.804 1.00 25.27 753 ALA A C 1
ATOM 5834 O O . ALA A 1 753 ? -24.449 -24.393 1.892 1.00 25.27 753 ALA A O 1
ATOM 5835 N N . ALA A 1 754 ? -24.864 -24.104 -0.239 1.00 27.03 754 ALA A N 1
ATOM 5836 C CA . ALA A 1 754 ? -25.071 -23.281 -1.438 1.00 27.03 754 ALA A CA 1
ATOM 5837 C C . ALA A 1 754 ? -26.402 -23.765 -2.059 1.00 27.03 754 ALA A C 1
ATOM 5839 O O . ALA A 1 754 ? -26.679 -24.960 -1.997 1.00 27.03 754 ALA A O 1
ATOM 5840 N N . LEU A 1 755 ? -27.223 -22.900 -2.669 1.00 22.98 755 LEU A N 1
ATOM 5841 C CA . LEU A 1 755 ? -28.410 -23.350 -3.419 1.00 22.98 755 LEU A CA 1
ATOM 5842 C C . LEU A 1 755 ? -28.740 -22.449 -4.611 1.00 22.98 755 LEU A C 1
ATOM 5844 O O . LEU A 1 755 ? -28.507 -21.241 -4.582 1.00 22.98 755 LEU A O 1
ATOM 5848 N N . ALA A 1 756 ? -29.334 -23.064 -5.634 1.00 26.61 756 ALA A N 1
ATOM 5849 C CA . ALA A 1 756 ? -29.875 -22.420 -6.824 1.00 26.61 756 ALA A CA 1
ATOM 5850 C C . ALA A 1 756 ? -31.140 -23.154 -7.318 1.00 26.61 756 ALA A C 1
ATOM 5852 O O . ALA A 1 756 ? -31.314 -24.340 -7.042 1.00 26.61 756 ALA A O 1
ATOM 5853 N N . MET A 1 757 ? -31.935 -22.442 -8.126 1.00 24.83 757 MET A N 1
ATOM 5854 C CA . MET A 1 757 ? -33.120 -22.882 -8.890 1.00 24.83 757 MET A CA 1
ATOM 5855 C C . MET A 1 757 ? -34.475 -23.004 -8.160 1.00 24.83 757 MET A C 1
ATOM 5857 O O . MET A 1 757 ? -34.573 -23.158 -6.946 1.00 24.83 757 MET A O 1
ATOM 5861 N N . ASP A 1 758 ? -35.526 -22.806 -8.964 1.00 24.23 758 ASP A N 1
ATOM 5862 C CA . ASP A 1 758 ? -36.874 -22.352 -8.602 1.00 24.23 758 ASP A CA 1
ATOM 5863 C C . ASP A 1 758 ? -37.817 -23.378 -7.949 1.00 24.23 758 ASP A C 1
ATOM 5865 O O . ASP A 1 758 ? -37.798 -24.567 -8.260 1.00 24.23 758 ASP A O 1
ATOM 5869 N N . THR A 1 759 ? -38.810 -22.877 -7.199 1.00 24.62 759 THR A N 1
ATOM 5870 C CA . THR A 1 759 ? -40.237 -22.932 -7.616 1.00 24.62 759 THR A CA 1
ATOM 5871 C C . THR A 1 759 ? -41.130 -22.028 -6.743 1.00 24.62 759 THR A C 1
ATOM 5873 O O . THR A 1 759 ? -40.680 -21.458 -5.751 1.00 24.62 759 THR A O 1
ATOM 5876 N N . ALA A 1 760 ? -42.378 -21.784 -7.166 1.00 24.28 760 ALA A N 1
ATOM 5877 C CA . ALA A 1 760 ? -43.146 -20.595 -6.772 1.00 24.28 760 ALA A CA 1
ATOM 5878 C C . ALA A 1 760 ? -44.225 -20.796 -5.685 1.00 24.28 760 ALA A C 1
ATOM 5880 O O . ALA A 1 760 ? -45.008 -21.742 -5.745 1.00 24.28 760 ALA A O 1
ATOM 5881 N N . ALA A 1 761 ? -44.379 -19.792 -4.807 1.00 23.66 761 ALA A N 1
ATOM 5882 C CA . ALA A 1 761 ? -45.636 -19.467 -4.115 1.00 23.66 761 ALA A CA 1
ATOM 5883 C C . ALA A 1 761 ? -45.706 -17.977 -3.685 1.00 23.66 761 ALA A C 1
ATOM 5885 O O . ALA A 1 761 ? -44.694 -17.338 -3.410 1.00 23.66 761 ALA A O 1
ATOM 5886 N N . LYS A 1 762 ? -46.927 -17.434 -3.614 1.00 21.31 762 LYS A N 1
ATOM 5887 C CA . LYS A 1 762 ? -47.348 -16.130 -3.034 1.00 21.31 762 LYS A CA 1
ATOM 5888 C C . LYS A 1 762 ? -48.566 -16.413 -2.113 1.00 21.31 762 LYS A C 1
ATOM 5890 O O . LYS A 1 762 ? -49.039 -17.550 -2.173 1.00 21.31 762 LYS A O 1
ATOM 5895 N N . PRO A 1 763 ? -49.212 -15.448 -1.409 1.00 34.41 763 PRO A N 1
ATOM 5896 C CA . PRO A 1 763 ? -48.860 -14.064 -1.008 1.00 34.41 763 PRO A CA 1
ATOM 5897 C C . PRO A 1 763 ? -49.014 -13.811 0.534 1.00 34.41 763 PRO A C 1
ATOM 5899 O O . PRO A 1 763 ? -49.131 -14.754 1.305 1.00 34.41 763 PRO A O 1
ATOM 5902 N N . HIS A 1 764 ? -49.126 -12.527 0.938 1.00 23.86 764 HIS A N 1
ATOM 5903 C CA . HIS A 1 764 ? -49.564 -11.952 2.242 1.00 23.86 764 HIS A CA 1
ATOM 5904 C C . HIS A 1 764 ? -48.516 -11.707 3.357 1.00 23.86 764 HIS A C 1
ATOM 5906 O O . HIS A 1 764 ? -47.585 -12.482 3.507 1.00 23.86 764 HIS A O 1
ATOM 5912 N N . HIS A 1 765 ? -48.674 -10.711 4.257 1.00 23.73 765 HIS A N 1
ATOM 5913 C CA . HIS A 1 765 ? -49.057 -9.277 4.110 1.00 23.73 765 HIS A CA 1
ATOM 5914 C C . HIS A 1 765 ? -48.953 -8.523 5.480 1.00 23.73 765 HIS A C 1
ATOM 5916 O O . HIS A 1 765 ? -49.289 -9.090 6.510 1.00 23.73 765 HIS A O 1
ATOM 5922 N N . LEU A 1 766 ? -48.612 -7.219 5.455 1.00 21.19 766 LEU A N 1
ATOM 5923 C CA . LEU A 1 766 ? -48.790 -6.165 6.499 1.00 21.19 766 LEU A CA 1
ATOM 5924 C C . LEU A 1 766 ? -48.028 -6.192 7.870 1.00 21.19 766 LEU A C 1
ATOM 5926 O O . LEU A 1 766 ? -48.417 -6.848 8.824 1.00 21.19 766 LEU A O 1
ATOM 5930 N N . HIS A 1 767 ? -47.064 -5.258 7.985 1.00 23.73 767 HIS A N 1
ATOM 5931 C CA . HIS A 1 767 ? -46.751 -4.310 9.091 1.00 23.73 767 HIS A CA 1
ATOM 5932 C C . HIS A 1 767 ? -46.763 -4.680 10.600 1.00 23.73 767 HIS A C 1
ATOM 5934 O O . HIS A 1 767 ? -47.819 -4.872 11.197 1.00 23.73 767 HIS A O 1
ATOM 5940 N N . ARG A 1 768 ? -45.662 -4.297 11.282 1.00 23.20 768 ARG A N 1
ATOM 5941 C CA . ARG A 1 768 ? -45.661 -3.171 12.260 1.00 23.20 768 ARG A CA 1
ATOM 5942 C C . ARG A 1 768 ? -44.280 -2.482 12.325 1.00 23.20 768 ARG A C 1
ATOM 5944 O O . ARG A 1 768 ? -43.273 -3.118 12.045 1.00 23.20 768 ARG A O 1
ATOM 5951 N N . ARG A 1 769 ? -44.231 -1.179 12.648 1.00 24.62 769 ARG A N 1
ATOM 5952 C CA . ARG A 1 769 ? -42.985 -0.391 12.820 1.00 24.62 769 ARG A CA 1
ATOM 5953 C C . ARG A 1 769 ? -42.473 -0.423 14.268 1.00 24.62 769 ARG A C 1
ATOM 5955 O O . ARG A 1 769 ? -43.283 -0.367 15.191 1.00 24.62 769 ARG A O 1
ATOM 5962 N N . ALA A 1 770 ? -41.154 -0.341 14.425 1.00 22.22 770 ALA A N 1
ATOM 5963 C CA . ALA A 1 770 ? -40.452 0.247 15.572 1.00 22.22 770 ALA A CA 1
ATOM 5964 C C . ALA A 1 770 ? -39.249 1.058 15.037 1.00 22.22 770 ALA A C 1
ATOM 5966 O O . ALA A 1 770 ? -38.821 0.826 13.906 1.00 22.22 770 ALA A O 1
ATOM 5967 N N . HIS A 1 771 ? -38.756 2.043 15.792 1.00 23.34 771 HIS A N 1
ATOM 5968 C CA . HIS A 1 771 ? -37.696 2.962 15.348 1.00 23.34 771 HIS A CA 1
ATOM 5969 C C . HIS A 1 771 ? -36.298 2.493 15.777 1.00 23.34 771 HIS A C 1
ATOM 5971 O O . HIS A 1 771 ? -36.137 1.954 16.869 1.00 23.34 771 HIS A O 1
ATOM 5977 N N . SER A 1 772 ? -35.280 2.835 14.984 1.00 23.42 772 SER A N 1
ATOM 5978 C CA . SER A 1 772 ? -33.901 2.992 15.455 1.00 23.42 772 SER A CA 1
ATOM 5979 C C . SER A 1 772 ? -33.241 4.184 14.751 1.00 23.42 772 SER A C 1
ATOM 5981 O O . SER A 1 772 ? -33.238 4.281 13.526 1.00 23.42 772 SER A O 1
ATOM 5983 N N . ASN A 1 773 ? -32.704 5.117 15.540 1.00 24.78 773 ASN A N 1
ATOM 5984 C CA . ASN A 1 773 ? -31.829 6.182 15.045 1.00 24.78 773 ASN A CA 1
ATOM 5985 C C . ASN A 1 773 ? -30.398 5.633 14.923 1.00 24.78 773 ASN A C 1
ATOM 5987 O O . ASN A 1 773 ? -29.997 4.794 15.727 1.00 24.78 773 ASN A O 1
ATOM 5991 N N . GLY A 1 774 ? -29.610 6.130 13.966 1.00 24.91 774 GLY A N 1
ATOM 5992 C CA . GLY A 1 774 ? -28.215 5.705 13.813 1.00 24.91 774 GLY A CA 1
ATOM 5993 C C . GLY A 1 774 ? -27.551 6.238 12.548 1.00 24.91 774 GLY A C 1
ATOM 5994 O O . GLY A 1 774 ? -27.430 5.521 11.560 1.00 24.91 774 GLY A O 1
ATOM 5995 N N . LEU A 1 775 ? -27.108 7.498 12.574 1.00 24.31 775 LEU A N 1
ATOM 5996 C CA . LEU A 1 775 ? -26.249 8.046 11.521 1.00 24.31 775 LEU A CA 1
ATOM 5997 C C . LEU A 1 775 ? -24.845 7.436 11.642 1.00 24.31 775 LEU A C 1
ATOM 5999 O O . LEU A 1 775 ? -24.128 7.703 12.605 1.00 24.31 775 LEU A O 1
ATOM 6003 N N . VAL A 1 776 ? -24.449 6.615 10.668 1.00 24.30 776 VAL A N 1
ATOM 6004 C CA . VAL A 1 776 ? -23.102 6.031 10.614 1.00 24.30 776 VAL A CA 1
ATOM 6005 C C . VAL A 1 776 ? -22.129 7.059 10.039 1.00 24.30 776 VAL A C 1
ATOM 6007 O O . VAL A 1 776 ? -22.168 7.368 8.848 1.00 24.30 776 VAL A O 1
ATOM 6010 N N . ASN A 1 777 ? -21.233 7.578 10.882 1.00 22.97 777 ASN A N 1
ATOM 6011 C CA . ASN A 1 777 ? -20.162 8.472 10.445 1.00 22.97 777 ASN A CA 1
ATOM 6012 C C . ASN A 1 777 ? -19.204 7.741 9.491 1.00 22.97 777 ASN A C 1
ATOM 6014 O O . ASN A 1 777 ? -18.546 6.769 9.864 1.00 22.97 777 ASN A O 1
ATOM 6018 N N . ARG A 1 778 ? -19.102 8.234 8.253 1.00 24.50 778 ARG A N 1
ATOM 6019 C CA . ARG A 1 778 ? -18.200 7.702 7.224 1.00 24.50 778 ARG A CA 1
ATOM 6020 C C . ARG A 1 778 ? -16.777 8.201 7.479 1.00 24.50 778 ARG A C 1
ATOM 6022 O O . ARG A 1 778 ? -16.421 9.292 7.040 1.00 24.50 778 ARG A O 1
ATOM 6029 N N . ALA A 1 779 ? -15.975 7.405 8.184 1.00 22.08 779 ALA A N 1
ATOM 6030 C CA . ALA A 1 779 ? -14.553 7.682 8.370 1.00 22.08 779 ALA A CA 1
ATOM 6031 C C . ALA A 1 779 ? -13.848 7.815 7.006 1.00 22.08 779 ALA A C 1
ATOM 6033 O O . ALA A 1 779 ? -13.929 6.920 6.162 1.00 22.08 779 ALA A O 1
ATOM 6034 N N . VAL A 1 780 ? -13.175 8.945 6.785 1.00 26.72 780 VAL A N 1
ATOM 6035 C CA . VAL A 1 780 ? -12.374 9.189 5.580 1.00 26.72 780 VAL A CA 1
ATOM 6036 C C . VAL A 1 780 ? -11.006 8.543 5.782 1.00 26.72 780 VAL A C 1
ATOM 6038 O O . VAL A 1 780 ? -10.291 8.880 6.722 1.00 26.72 780 VAL A O 1
ATOM 6041 N N . ALA A 1 781 ? -10.631 7.617 4.899 1.00 23.34 781 ALA A N 1
ATOM 6042 C CA . ALA A 1 781 ? -9.289 7.050 4.887 1.00 23.34 781 ALA A CA 1
ATOM 6043 C C . ALA A 1 781 ? -8.308 8.088 4.316 1.00 23.34 781 ALA A C 1
ATOM 6045 O O . ALA A 1 781 ? -8.216 8.270 3.102 1.00 23.34 781 ALA A O 1
ATOM 6046 N N . SER A 1 782 ? -7.595 8.800 5.189 1.00 24.34 782 SER A N 1
ATOM 6047 C CA . SER A 1 782 ? -6.628 9.822 4.794 1.00 24.34 782 SER A CA 1
ATOM 6048 C C . SER A 1 782 ? -5.370 9.187 4.193 1.00 24.34 782 SER A C 1
ATOM 6050 O O . SER A 1 782 ? -4.522 8.670 4.922 1.00 24.34 782 SER A O 1
ATOM 6052 N N . VAL A 1 783 ? -5.221 9.262 2.868 1.00 24.42 783 VAL A N 1
ATOM 6053 C CA . VAL A 1 783 ? -3.976 8.902 2.172 1.00 24.42 783 VAL A CA 1
ATOM 6054 C C . VAL A 1 783 ? -2.909 9.959 2.470 1.00 24.42 783 VAL A C 1
ATOM 6056 O O . VAL A 1 783 ? -2.897 11.044 1.888 1.00 24.42 783 VAL A O 1
ATOM 6059 N N . SER A 1 784 ? -2.002 9.643 3.391 1.00 21.83 784 SER A N 1
ATOM 6060 C CA . SER A 1 784 ? -0.872 10.490 3.766 1.00 21.83 784 SER A CA 1
ATOM 6061 C C . SER A 1 784 ? 0.264 10.399 2.741 1.00 21.83 784 SER A C 1
ATOM 6063 O O . SER A 1 784 ? 1.216 9.633 2.885 1.00 21.83 784 SER A O 1
ATOM 6065 N N . VAL A 1 785 ? 0.197 11.236 1.702 1.00 24.39 785 VAL A N 1
ATOM 6066 C CA . VAL A 1 785 ? 1.385 11.546 0.890 1.00 24.39 785 VAL A CA 1
ATOM 6067 C C . VAL A 1 785 ? 2.411 12.241 1.802 1.00 24.39 785 VAL A C 1
ATOM 6069 O O . VAL A 1 785 ? 2.037 13.198 2.486 1.00 24.39 785 VAL A O 1
ATOM 6072 N N . PRO A 1 786 ? 3.680 11.789 1.865 1.00 25.05 786 PRO A N 1
ATOM 6073 C CA . PRO A 1 786 ? 4.688 12.426 2.705 1.00 25.05 786 PRO A CA 1
ATOM 6074 C C . PRO A 1 786 ? 4.943 13.874 2.268 1.00 25.05 786 PRO A C 1
ATOM 6076 O O . PRO A 1 786 ? 4.962 14.188 1.078 1.00 25.05 786 PRO A O 1
ATOM 6079 N N . GLU A 1 787 ? 5.146 14.750 3.251 1.00 25.31 787 GLU A N 1
ATOM 6080 C CA . GLU A 1 787 ? 5.370 16.181 3.046 1.00 25.31 787 GLU A CA 1
ATOM 6081 C C . GLU A 1 787 ? 6.602 16.432 2.161 1.00 25.31 787 GLU A C 1
ATOM 6083 O O . GLU A 1 787 ? 7.690 15.913 2.417 1.00 25.31 787 GLU A O 1
ATOM 6088 N N . ALA A 1 788 ? 6.429 17.227 1.101 1.00 26.73 788 ALA A N 1
ATOM 6089 C CA . ALA A 1 788 ? 7.500 17.536 0.163 1.00 26.73 788 ALA A CA 1
ATOM 6090 C C . ALA A 1 788 ? 8.518 18.490 0.810 1.00 26.73 788 ALA A C 1
ATOM 6092 O O . ALA A 1 788 ? 8.319 19.706 0.836 1.00 26.73 788 ALA A O 1
ATOM 6093 N N . THR A 1 789 ? 9.621 17.939 1.319 1.00 28.03 789 THR A N 1
ATOM 6094 C CA . THR A 1 789 ? 10.736 18.702 1.890 1.00 28.03 789 THR A CA 1
ATOM 6095 C C . THR A 1 789 ? 11.370 19.604 0.830 1.00 28.03 789 THR A C 1
ATOM 6097 O O . THR A 1 789 ? 12.138 19.172 -0.027 1.00 28.03 789 THR A O 1
ATOM 6100 N N . GLN A 1 790 ? 11.032 20.893 0.877 1.00 31.06 790 GLN A N 1
ATOM 6101 C CA . GLN A 1 790 ? 11.498 21.881 -0.090 1.00 31.06 790 GLN A CA 1
ATOM 6102 C C . GLN A 1 790 ? 13.004 22.146 0.078 1.00 31.06 790 GLN A C 1
ATOM 6104 O O . GLN A 1 790 ? 13.428 22.861 0.985 1.00 31.06 790 GLN A O 1
ATOM 6109 N N . THR A 1 791 ? 13.821 21.588 -0.817 1.00 32.12 791 THR A N 1
ATOM 6110 C CA . THR A 1 791 ? 15.276 21.795 -0.825 1.00 32.12 791 THR A CA 1
ATOM 6111 C C . THR A 1 791 ? 15.622 23.237 -1.205 1.00 32.12 791 THR A C 1
ATOM 6113 O O . THR A 1 791 ? 15.594 23.607 -2.379 1.00 32.12 791 THR A O 1
ATOM 6116 N N . LEU A 1 792 ? 15.972 24.060 -0.216 1.00 38.19 792 LEU A N 1
ATOM 6117 C CA . LEU A 1 792 ? 16.421 25.438 -0.430 1.00 38.19 792 LEU A CA 1
ATOM 6118 C C . LEU A 1 792 ? 17.912 25.475 -0.795 1.00 38.19 792 LEU A C 1
ATOM 6120 O O . LEU A 1 792 ? 18.776 25.195 0.036 1.00 38.19 792 LEU A O 1
ATOM 6124 N N . ILE A 1 793 ? 18.219 25.859 -2.036 1.00 51.66 793 ILE A N 1
ATOM 6125 C CA . ILE A 1 793 ? 19.595 26.090 -2.495 1.00 51.66 793 ILE A CA 1
ATOM 6126 C C . ILE A 1 793 ? 20.055 27.466 -1.993 1.00 51.66 793 ILE A C 1
ATOM 6128 O O . ILE A 1 793 ? 19.461 28.489 -2.331 1.00 51.66 793 ILE A O 1
ATOM 6132 N N . VAL A 1 794 ? 21.119 27.494 -1.186 1.00 55.66 794 VAL A N 1
ATOM 6133 C CA . VAL A 1 794 ? 21.682 28.726 -0.608 1.00 55.66 794 VAL A CA 1
ATOM 6134 C C . VAL A 1 794 ? 23.060 28.995 -1.202 1.00 55.66 794 VAL A C 1
ATOM 6136 O O . VAL A 1 794 ? 24.016 28.264 -0.946 1.00 55.66 794 VAL A O 1
ATOM 6139 N N . TYR A 1 795 ? 23.168 30.079 -1.964 1.00 69.56 795 TYR A N 1
ATOM 6140 C CA . TYR A 1 795 ? 24.406 30.513 -2.601 1.00 69.56 795 TYR A CA 1
ATOM 6141 C C . TYR A 1 795 ? 25.264 31.288 -1.595 1.00 69.56 795 TYR A C 1
ATOM 6143 O O . TYR A 1 795 ? 24.766 32.168 -0.886 1.00 69.56 795 TYR A O 1
ATOM 6151 N N . LYS A 1 796 ? 26.561 30.969 -1.517 1.00 63.62 796 LYS A N 1
ATOM 6152 C CA . LYS A 1 796 ? 27.518 31.662 -0.644 1.00 63.62 796 LYS A CA 1
ATOM 6153 C C . LYS A 1 796 ? 28.796 32.035 -1.384 1.00 63.62 796 LYS A C 1
ATOM 6155 O O . LYS A 1 796 ? 29.324 31.231 -2.145 1.00 63.62 796 LYS A O 1
ATOM 6160 N N . LEU A 1 797 ? 29.313 33.220 -1.074 1.00 70.12 797 LEU A N 1
ATOM 6161 C CA . LEU A 1 797 ? 30.615 33.727 -1.501 1.00 70.12 797 LEU A CA 1
ATOM 6162 C C . LEU A 1 797 ? 31.360 34.215 -0.252 1.00 70.12 797 LEU A C 1
ATOM 6164 O O . LEU A 1 797 ? 30.787 34.932 0.569 1.00 70.12 797 LEU A O 1
ATOM 6168 N N . ASP A 1 798 ? 32.596 33.754 -0.054 1.00 66.12 798 ASP A N 1
ATOM 6169 C CA . ASP A 1 798 ? 33.440 34.055 1.118 1.00 66.12 798 ASP A CA 1
ATOM 6170 C C . ASP A 1 798 ? 32.706 33.923 2.472 1.00 66.12 798 ASP A C 1
ATOM 6172 O O . ASP A 1 798 ? 32.799 34.760 3.371 1.00 66.12 798 ASP A O 1
ATOM 6176 N N . GLY A 1 799 ? 31.901 32.860 2.597 1.00 58.75 799 GLY A N 1
ATOM 6177 C CA . GLY A 1 799 ? 31.101 32.537 3.784 1.00 58.75 799 GLY A CA 1
ATOM 6178 C C . GLY A 1 799 ? 29.799 33.336 3.950 1.00 58.75 799 GLY A C 1
ATOM 6179 O O . GLY A 1 799 ? 28.920 32.901 4.701 1.00 58.75 799 GLY A O 1
ATOM 6180 N N . LYS A 1 800 ? 29.623 34.450 3.230 1.00 61.84 800 LYS A N 1
ATOM 6181 C CA . LYS A 1 800 ? 28.393 35.261 3.228 1.00 61.84 800 LYS A CA 1
ATOM 6182 C C . LYS A 1 800 ? 27.375 34.699 2.240 1.00 61.84 800 LYS A C 1
ATOM 6184 O O . LYS A 1 800 ? 27.746 34.198 1.185 1.00 61.84 800 LYS A O 1
ATOM 6189 N N . VAL A 1 801 ? 26.090 34.791 2.578 1.00 74.38 801 VAL A N 1
ATOM 6190 C CA . VAL A 1 801 ? 24.993 34.437 1.663 1.00 74.38 801 VAL A CA 1
ATOM 6191 C C . VAL A 1 801 ? 24.822 35.548 0.628 1.00 74.38 801 VAL A C 1
ATOM 6193 O O . VAL A 1 801 ? 24.787 36.719 1.001 1.00 74.38 801 VAL A O 1
ATOM 6196 N N . ILE A 1 802 ? 24.699 35.166 -0.643 1.00 79.38 802 ILE A N 1
ATOM 6197 C CA . ILE A 1 802 ? 24.375 36.055 -1.769 1.00 79.38 802 ILE A CA 1
ATOM 6198 C C . ILE A 1 802 ? 23.031 35.648 -2.382 1.00 79.38 802 ILE A C 1
ATOM 6200 O O . ILE A 1 802 ? 22.567 34.521 -2.185 1.00 79.38 802 ILE A O 1
ATOM 6204 N N . ALA A 1 803 ? 22.383 36.554 -3.116 1.00 79.25 803 ALA A N 1
ATOM 6205 C CA . ALA A 1 803 ? 21.140 36.224 -3.811 1.00 79.25 803 ALA A CA 1
ATOM 6206 C C . ALA A 1 803 ? 21.407 35.264 -4.986 1.00 79.25 803 ALA A C 1
ATOM 6208 O O . ALA A 1 803 ? 22.433 35.383 -5.657 1.00 79.25 803 ALA A O 1
ATOM 6209 N N . ALA A 1 804 ? 20.468 34.358 -5.286 1.00 72.06 804 ALA A N 1
ATOM 6210 C CA . ALA A 1 804 ? 20.585 33.444 -6.432 1.00 72.06 804 ALA A CA 1
ATOM 6211 C C . ALA A 1 804 ? 20.829 34.216 -7.741 1.00 72.06 804 ALA A C 1
ATOM 6213 O O . ALA A 1 804 ? 21.798 33.965 -8.443 1.00 72.06 804 ALA A O 1
ATOM 6214 N N . GLU A 1 805 ? 20.055 35.278 -7.973 1.00 74.75 805 GLU A N 1
ATOM 6215 C CA . GLU A 1 805 ? 20.208 36.166 -9.129 1.00 74.75 805 GLU A CA 1
ATOM 6216 C C . GLU A 1 805 ? 21.587 36.847 -9.224 1.00 74.75 805 GLU A C 1
ATOM 6218 O O . GLU A 1 805 ? 22.013 37.254 -10.301 1.00 74.75 805 GLU A O 1
ATOM 6223 N N . GLU A 1 806 ? 22.275 37.047 -8.098 1.00 77.69 806 GLU A N 1
ATOM 6224 C CA . GLU A 1 806 ? 23.619 37.629 -8.055 1.00 77.69 806 GLU A CA 1
ATOM 6225 C C . GLU A 1 806 ? 24.676 36.580 -8.411 1.00 77.69 806 GLU A C 1
ATOM 6227 O O . GLU A 1 806 ? 25.568 36.866 -9.212 1.00 77.69 806 GLU A O 1
ATOM 6232 N N . ALA A 1 807 ? 24.509 35.349 -7.915 1.00 75.75 807 ALA A N 1
ATOM 6233 C CA . ALA A 1 807 ? 25.303 34.200 -8.333 1.00 75.75 807 ALA A CA 1
ATOM 6234 C C . ALA A 1 807 ? 25.135 33.920 -9.837 1.00 75.75 807 ALA A C 1
ATOM 6236 O O . ALA A 1 807 ? 26.129 33.833 -10.556 1.00 75.75 807 ALA A O 1
ATOM 6237 N N . ASP A 1 808 ? 23.896 33.869 -10.333 1.00 70.69 808 ASP A N 1
ATOM 6238 C CA . ASP A 1 808 ? 23.577 33.590 -11.736 1.00 70.69 808 ASP A CA 1
ATOM 6239 C C . ASP A 1 808 ? 24.129 34.675 -12.673 1.00 70.69 808 ASP A C 1
ATOM 6241 O O . ASP A 1 808 ? 24.745 34.356 -13.691 1.00 70.69 808 ASP A O 1
ATOM 6245 N N . ARG A 1 809 ? 23.999 35.964 -12.313 1.00 77.50 809 ARG A N 1
ATOM 6246 C CA . ARG A 1 809 ? 24.618 37.072 -13.069 1.00 77.50 809 ARG A CA 1
ATOM 6247 C C . ARG A 1 809 ? 26.148 36.981 -13.069 1.00 77.50 809 ARG A C 1
ATOM 6249 O O . ARG A 1 809 ? 26.757 37.236 -14.107 1.00 77.50 809 ARG A O 1
ATOM 6256 N N . GLY A 1 810 ? 26.760 36.614 -11.941 1.00 72.81 810 GLY A N 1
ATOM 6257 C CA . GLY A 1 810 ? 28.211 36.442 -11.822 1.00 72.81 810 GLY A CA 1
ATOM 6258 C C . GLY A 1 810 ? 28.755 35.234 -12.594 1.00 72.81 810 GLY A C 1
ATOM 6259 O O . GLY A 1 810 ? 29.843 35.303 -13.162 1.00 72.81 810 GLY A O 1
ATOM 6260 N N . ILE A 1 811 ? 27.989 34.145 -12.678 1.00 73.75 811 ILE A N 1
ATOM 6261 C CA . ILE A 1 811 ? 28.319 32.976 -13.507 1.00 73.75 811 ILE A CA 1
ATOM 6262 C C . ILE A 1 811 ? 28.158 33.329 -14.993 1.00 73.75 811 ILE A C 1
ATOM 6264 O O . ILE A 1 811 ? 29.065 33.084 -15.787 1.00 73.75 811 ILE A O 1
ATOM 6268 N N . ALA A 1 812 ? 27.049 33.971 -15.375 1.00 63.50 812 ALA A N 1
ATOM 6269 C CA . ALA A 1 812 ? 26.758 34.335 -16.764 1.00 63.50 812 ALA A CA 1
ATOM 6270 C C . ALA A 1 812 ? 27.732 35.373 -17.357 1.00 63.50 812 ALA A C 1
ATOM 6272 O O . ALA A 1 812 ? 27.930 35.395 -18.571 1.00 63.50 812 ALA A O 1
ATOM 6273 N N . ASN A 1 813 ? 28.352 36.222 -16.526 1.00 71.50 813 ASN A N 1
ATOM 6274 C CA . ASN A 1 813 ? 29.392 37.168 -16.952 1.00 71.50 813 ASN A CA 1
ATOM 6275 C C . ASN A 1 813 ? 30.834 36.681 -16.687 1.00 71.50 813 ASN A C 1
ATOM 6277 O O . ASN A 1 813 ? 31.781 37.419 -16.959 1.00 71.50 813 ASN A O 1
ATOM 6281 N N . GLY A 1 814 ? 31.010 35.458 -16.171 1.00 67.06 814 GLY A N 1
ATOM 6282 C CA . GLY A 1 814 ? 32.316 34.833 -15.939 1.00 67.06 814 GLY A CA 1
ATOM 6283 C C . GLY A 1 814 ? 33.128 35.380 -14.757 1.00 67.06 814 GLY A C 1
ATOM 6284 O O . GLY A 1 814 ? 34.290 35.003 -14.609 1.00 67.06 814 GLY A O 1
ATOM 6285 N N . THR A 1 815 ? 32.562 36.249 -13.911 1.00 74.69 815 THR A N 1
ATOM 6286 C CA . THR A 1 815 ? 33.244 36.740 -12.692 1.00 74.69 815 THR A CA 1
ATOM 6287 C C . THR A 1 815 ? 33.172 35.757 -11.521 1.00 74.69 815 THR A C 1
ATOM 6289 O O . THR A 1 815 ? 34.047 35.777 -10.656 1.00 74.69 815 THR A O 1
ATOM 6292 N N . LEU A 1 816 ? 32.180 34.863 -11.513 1.00 72.50 816 LEU A N 1
ATOM 6293 C CA . LEU A 1 816 ? 32.053 33.754 -10.569 1.00 72.50 816 LEU A CA 1
ATOM 6294 C C . LEU A 1 816 ? 32.170 32.413 -11.300 1.00 72.50 816 LEU A C 1
ATOM 6296 O O . LEU A 1 816 ? 31.741 32.258 -12.442 1.00 72.50 816 LEU A O 1
ATOM 6300 N N . LYS A 1 817 ? 32.717 31.416 -10.604 1.00 67.12 817 LYS A N 1
ATOM 6301 C CA . LYS A 1 817 ? 32.794 30.023 -11.054 1.00 67.12 817 LYS A CA 1
ATOM 6302 C C . LYS A 1 817 ? 32.461 29.083 -9.901 1.00 67.12 817 LYS A C 1
ATOM 6304 O O . LYS A 1 817 ? 32.693 29.420 -8.741 1.00 67.12 817 LYS A O 1
ATOM 6309 N N . TRP A 1 818 ? 31.954 27.899 -10.225 1.00 64.62 818 TRP A N 1
ATOM 6310 C CA . TRP A 1 818 ? 31.745 26.835 -9.244 1.00 64.62 818 TRP A CA 1
ATOM 6311 C C . TRP A 1 818 ? 33.079 26.361 -8.644 1.00 64.62 818 TRP A C 1
ATOM 6313 O O . TRP A 1 818 ? 34.111 26.378 -9.317 1.00 64.62 818 TRP A O 1
ATOM 6323 N N . GLY A 1 819 ? 33.051 25.933 -7.378 1.00 55.50 819 GLY A N 1
ATOM 6324 C CA . GLY A 1 819 ? 34.169 25.220 -6.753 1.00 55.50 819 GLY A CA 1
ATOM 6325 C C . GLY A 1 819 ? 34.389 23.850 -7.405 1.00 55.50 819 GLY A C 1
ATOM 6326 O O . GLY A 1 819 ? 33.439 23.245 -7.903 1.00 55.50 819 GLY A O 1
ATOM 6327 N N . ASN A 1 820 ? 35.632 23.365 -7.396 1.00 45.06 820 ASN A N 1
ATOM 6328 C CA . ASN A 1 820 ? 36.112 22.249 -8.229 1.00 45.06 820 ASN A CA 1
ATOM 6329 C C . ASN A 1 820 ? 35.543 20.852 -7.869 1.00 45.06 820 ASN A C 1
ATOM 6331 O O . ASN A 1 820 ? 35.942 19.857 -8.469 1.00 45.06 820 ASN A O 1
ATOM 6335 N N . ASP A 1 821 ? 34.636 20.765 -6.897 1.00 50.88 821 ASP A N 1
ATOM 6336 C CA . ASP A 1 821 ? 34.289 19.531 -6.184 1.00 50.88 821 ASP A CA 1
ATOM 6337 C C . ASP A 1 821 ? 32.892 18.977 -6.533 1.00 50.88 821 ASP A C 1
ATOM 6339 O O . ASP A 1 821 ? 32.580 17.833 -6.203 1.00 50.88 821 ASP A O 1
ATOM 6343 N N . HIS A 1 822 ? 32.031 19.787 -7.170 1.00 43.66 822 HIS A N 1
ATOM 6344 C CA . HIS A 1 822 ? 30.660 19.443 -7.601 1.00 43.66 822 HIS A CA 1
ATOM 6345 C C . HIS A 1 822 ? 29.772 18.700 -6.567 1.00 43.66 822 HIS A C 1
ATOM 6347 O O . HIS A 1 822 ? 28.839 17.985 -6.938 1.00 43.66 822 HIS A O 1
ATOM 6353 N N . ARG A 1 823 ? 30.004 18.894 -5.261 1.00 39.38 823 ARG A N 1
ATOM 6354 C CA . ARG A 1 823 ? 29.184 18.330 -4.174 1.00 39.38 823 ARG A CA 1
ATOM 6355 C C . ARG A 1 823 ? 28.536 19.413 -3.314 1.00 39.38 823 ARG A C 1
ATOM 6357 O O . ARG A 1 823 ? 29.179 20.380 -2.919 1.00 39.38 823 ARG A O 1
ATOM 6364 N N . LEU A 1 824 ? 27.264 19.198 -2.982 1.00 37.47 824 LEU A N 1
ATOM 6365 C CA . LEU A 1 824 ? 26.568 19.912 -1.912 1.00 37.47 824 LEU A CA 1
ATOM 6366 C C . LEU A 1 824 ? 27.120 19.466 -0.550 1.00 37.47 824 LEU A C 1
ATOM 6368 O O . LEU A 1 824 ? 27.412 18.286 -0.358 1.00 37.47 824 LEU A O 1
ATOM 6372 N N . SER A 1 825 ? 27.226 20.404 0.391 1.00 41.31 825 SER A N 1
ATOM 6373 C CA . SER A 1 825 ? 27.629 20.140 1.775 1.00 41.31 825 SER A CA 1
ATOM 6374 C C . SER A 1 825 ? 26.498 20.529 2.725 1.00 41.31 825 SER A C 1
ATOM 6376 O O . SER A 1 825 ? 26.025 21.667 2.703 1.00 41.31 825 SER A O 1
ATOM 6378 N N . THR A 1 826 ? 26.047 19.570 3.531 1.00 35.91 826 THR A N 1
ATOM 6379 C CA . THR A 1 826 ? 25.007 19.728 4.556 1.00 35.91 826 THR A CA 1
ATOM 6380 C C . THR A 1 826 ? 25.648 19.857 5.934 1.00 35.91 826 THR A C 1
ATOM 6382 O O . THR A 1 826 ? 26.595 19.137 6.234 1.00 35.91 826 THR A O 1
ATOM 6385 N N . ALA A 1 827 ? 25.124 20.752 6.773 1.00 33.44 827 ALA A N 1
ATOM 6386 C CA . ALA A 1 827 ? 25.548 20.901 8.165 1.00 33.44 827 ALA A CA 1
ATOM 6387 C C . ALA A 1 827 ? 24.539 20.232 9.112 1.00 33.44 827 ALA A C 1
ATOM 6389 O O . ALA A 1 827 ? 23.332 20.316 8.879 1.00 33.44 827 ALA A O 1
ATOM 6390 N N . ASP A 1 828 ? 25.045 19.584 10.161 1.00 32.31 828 ASP A N 1
ATOM 6391 C CA . ASP A 1 828 ? 24.263 18.736 11.064 1.00 32.31 828 ASP A CA 1
ATOM 6392 C C . ASP A 1 828 ? 23.372 19.491 12.070 1.00 32.31 828 ASP A C 1
ATOM 6394 O O . ASP A 1 828 ? 23.443 20.709 12.250 1.00 32.31 828 ASP A O 1
ATOM 6398 N N . HIS A 1 829 ? 22.496 18.723 12.722 1.00 30.78 829 HIS A N 1
ATOM 6399 C CA . HIS A 1 829 ? 21.426 19.189 13.603 1.00 30.78 829 HIS A CA 1
ATOM 6400 C C . HIS A 1 829 ? 21.897 19.930 14.869 1.00 30.78 829 HIS A C 1
ATOM 6402 O O . HIS A 1 829 ? 22.897 19.579 15.493 1.00 30.78 829 HIS A O 1
ATOM 6408 N N . ALA A 1 830 ? 21.061 20.863 15.341 1.00 27.41 830 ALA A N 1
ATOM 6409 C CA . ALA A 1 830 ? 21.117 21.427 16.690 1.00 27.41 830 ALA A CA 1
ATOM 6410 C C . ALA A 1 830 ? 19.738 21.334 17.374 1.00 27.41 830 ALA A C 1
ATOM 6412 O O . ALA A 1 830 ? 18.705 21.552 16.739 1.00 27.41 830 ALA A O 1
ATOM 6413 N N . ALA A 1 831 ? 19.727 20.998 18.667 1.00 28.61 831 ALA A N 1
ATOM 6414 C CA . ALA A 1 831 ? 18.521 20.823 19.484 1.00 28.61 831 ALA A CA 1
ATOM 6415 C C . ALA A 1 831 ? 18.066 22.147 20.159 1.00 28.61 831 ALA A C 1
ATOM 6417 O O . ALA A 1 831 ? 18.869 23.077 20.263 1.00 28.61 831 ALA A O 1
ATOM 6418 N N . PRO A 1 832 ? 16.799 22.269 20.611 1.00 34.22 832 PRO A N 1
ATOM 6419 C CA . PRO A 1 832 ? 16.220 23.559 20.997 1.00 34.22 832 PRO A CA 1
ATOM 6420 C C . PRO A 1 832 ? 16.401 23.939 22.479 1.00 34.22 832 PRO A C 1
ATOM 6422 O O . PRO A 1 832 ? 16.318 23.098 23.373 1.00 34.22 832 PRO A O 1
ATOM 6425 N N . THR A 1 833 ? 16.487 25.247 22.742 1.00 29.09 833 THR A N 1
ATOM 6426 C CA . THR A 1 833 ? 16.327 25.863 24.075 1.00 29.09 833 THR A CA 1
ATOM 6427 C C . THR A 1 833 ? 15.490 27.153 23.971 1.00 29.09 833 THR A C 1
ATOM 6429 O O . THR A 1 833 ? 15.627 27.868 22.976 1.00 29.09 833 THR A O 1
ATOM 6432 N N . PRO A 1 834 ? 14.597 27.464 24.938 1.00 31.61 834 PRO A N 1
ATOM 6433 C CA . PRO A 1 834 ? 13.619 28.552 24.806 1.00 31.61 834 PRO A CA 1
ATOM 6434 C C . PRO A 1 834 ? 14.054 29.827 25.597 1.00 31.61 834 PRO A C 1
ATOM 6436 O O . PRO A 1 834 ? 15.245 29.996 25.849 1.00 31.61 834 PRO A O 1
ATOM 6439 N N . PRO A 1 835 ? 13.177 30.818 25.866 1.00 43.84 835 PRO A N 1
ATOM 6440 C CA . PRO A 1 835 ? 13.275 32.166 25.306 1.00 43.84 835 PRO A CA 1
ATOM 6441 C C . PRO A 1 835 ? 13.799 33.226 26.301 1.00 43.84 835 PRO A C 1
ATOM 6443 O O . PRO A 1 835 ? 13.987 32.957 27.488 1.00 43.84 835 PRO A O 1
ATOM 6446 N N . PRO A 1 836 ? 13.938 34.488 25.856 1.00 27.98 836 PRO A N 1
ATOM 6447 C CA . PRO A 1 836 ? 13.080 35.508 26.477 1.00 27.98 836 PRO A CA 1
ATOM 6448 C C . PRO A 1 836 ? 12.486 36.523 25.480 1.00 27.98 836 PRO A C 1
ATOM 6450 O O . PRO A 1 836 ? 12.907 36.630 24.331 1.00 27.98 836 PRO A O 1
ATOM 6453 N N . ALA A 1 837 ? 11.504 37.301 25.943 1.00 26.91 837 ALA A N 1
ATOM 6454 C CA . ALA A 1 837 ? 10.782 38.297 25.148 1.00 26.91 837 ALA A CA 1
ATOM 6455 C C . ALA A 1 837 ? 10.990 39.746 25.642 1.00 26.91 837 ALA A C 1
ATOM 6457 O O . ALA A 1 837 ? 11.372 39.977 26.787 1.00 26.91 837 ALA A O 1
ATOM 6458 N N . SER A 1 838 ? 10.564 40.703 24.804 1.00 28.53 838 SER A N 1
ATOM 6459 C CA . SER A 1 838 ? 10.260 42.119 25.116 1.00 28.53 838 SER A CA 1
ATOM 6460 C C . SER A 1 838 ? 11.412 43.140 25.175 1.00 28.53 838 SER A C 1
ATOM 6462 O O . SER A 1 838 ? 12.126 43.217 26.172 1.00 28.53 838 SER A O 1
ATOM 6464 N N . LYS A 1 839 ? 11.428 44.090 24.214 1.00 26.27 839 LYS A N 1
ATOM 6465 C CA . LYS A 1 839 ? 11.024 45.512 24.427 1.00 26.27 839 LYS A CA 1
ATOM 6466 C C . LYS A 1 839 ? 11.087 46.384 23.142 1.00 26.27 839 LYS A C 1
ATOM 6468 O O . LYS A 1 839 ? 11.835 46.099 22.217 1.00 26.27 839 LYS A O 1
ATOM 6473 N N . LYS A 1 840 ? 10.281 47.457 23.130 1.00 25.39 840 LYS A N 1
ATOM 6474 C CA . LYS A 1 840 ? 10.249 48.658 22.239 1.00 25.39 840 LYS A CA 1
ATOM 6475 C C . LYS A 1 840 ? 10.295 49.914 23.159 1.00 25.39 840 LYS A C 1
ATOM 6477 O O . LYS A 1 840 ? 10.109 49.696 24.361 1.00 25.39 840 LYS A O 1
ATOM 6482 N N . PRO A 1 841 ? 10.434 51.190 22.699 1.00 47.44 841 PRO A N 1
ATOM 6483 C CA . PRO A 1 841 ? 10.550 51.766 21.338 1.00 47.44 841 PRO A CA 1
ATOM 6484 C C . PRO A 1 841 ? 12.017 52.252 21.079 1.00 47.44 841 PRO A C 1
ATOM 6486 O O . PRO A 1 841 ? 12.890 51.469 21.427 1.00 47.44 841 PRO A O 1
ATOM 6489 N N . ALA A 1 842 ? 12.449 53.387 20.480 1.00 27.38 842 ALA A N 1
ATOM 6490 C CA . ALA A 1 842 ? 11.858 54.615 19.886 1.00 27.38 842 ALA A CA 1
ATOM 6491 C C . ALA A 1 842 ? 12.848 55.251 18.851 1.00 27.38 842 ALA A C 1
ATOM 6493 O O . ALA A 1 842 ? 14.044 55.012 18.947 1.00 27.38 842 ALA A O 1
ATOM 6494 N N . GLN A 1 843 ? 12.396 55.804 17.713 1.00 27.23 843 GLN A N 1
ATOM 6495 C CA . GLN A 1 843 ? 12.114 57.229 17.370 1.00 27.23 843 GLN A CA 1
ATOM 6496 C C . GLN A 1 843 ? 13.305 58.193 17.076 1.00 27.23 843 GLN A C 1
ATOM 6498 O O . GLN A 1 843 ? 13.989 58.598 18.001 1.00 27.23 843 GLN A O 1
ATOM 6503 N N . ILE A 1 844 ? 13.358 58.670 15.806 1.00 28.08 844 ILE A N 1
ATOM 6504 C CA . ILE A 1 844 ? 13.552 60.078 15.322 1.00 28.08 844 ILE A CA 1
ATOM 6505 C C . ILE A 1 844 ? 14.934 60.775 15.550 1.00 28.08 844 ILE A C 1
ATOM 6507 O O . ILE A 1 844 ? 15.498 60.635 16.623 1.00 28.08 844 ILE A O 1
ATOM 6511 N N . ALA A 1 845 ? 15.506 61.655 14.692 1.00 26.22 845 ALA A N 1
ATOM 6512 C CA . ALA A 1 845 ? 15.592 61.854 13.216 1.00 26.22 845 ALA A CA 1
ATOM 6513 C C . ALA A 1 845 ? 16.555 63.056 12.889 1.00 26.22 845 ALA A C 1
ATOM 6515 O O . ALA A 1 845 ? 16.691 63.921 13.744 1.00 26.22 845 ALA A O 1
ATOM 6516 N N . GLU A 1 846 ? 17.113 63.158 11.656 1.00 25.84 846 GLU A N 1
ATOM 6517 C CA . GLU A 1 846 ? 17.677 64.392 10.993 1.00 25.84 846 GLU A CA 1
ATOM 6518 C C . GLU A 1 846 ? 18.893 65.149 11.651 1.00 25.84 846 GLU A C 1
ATOM 6520 O O . GLU A 1 846 ? 19.173 64.955 12.824 1.00 25.84 846 GLU A O 1
ATOM 6525 N N . ASN A 1 847 ? 19.707 66.045 11.029 1.00 28.03 847 ASN A N 1
ATOM 6526 C CA . ASN A 1 847 ? 20.185 66.256 9.632 1.00 28.03 847 ASN A CA 1
ATOM 6527 C C . ASN A 1 847 ? 21.457 67.185 9.530 1.00 28.03 847 ASN A C 1
ATOM 6529 O O . ASN A 1 847 ? 21.389 68.338 9.944 1.00 28.03 847 ASN A O 1
ATOM 6533 N N . THR A 1 848 ? 22.511 66.801 8.770 1.00 25.72 848 THR A N 1
ATOM 6534 C CA . THR A 1 848 ? 23.451 67.688 7.974 1.00 25.72 848 THR A CA 1
ATOM 6535 C C . THR A 1 848 ? 24.399 68.723 8.694 1.00 25.72 848 THR A C 1
ATOM 6537 O O . THR A 1 848 ? 24.369 68.783 9.917 1.00 25.72 848 THR A O 1
ATOM 6540 N N . PRO A 1 849 ? 25.205 69.618 8.023 1.00 57.59 849 PRO A N 1
ATOM 6541 C CA . PRO A 1 849 ? 26.284 69.465 6.986 1.00 57.59 849 PRO A CA 1
ATOM 6542 C C . PRO A 1 849 ? 27.589 70.350 7.176 1.00 57.59 849 PRO A C 1
ATOM 6544 O O . PRO A 1 849 ? 27.684 71.086 8.151 1.00 57.59 849 PRO A O 1
ATOM 6547 N N . LYS A 1 850 ? 28.488 70.414 6.139 1.00 31.86 850 LYS A N 1
ATOM 6548 C CA . LYS A 1 850 ? 29.587 71.417 5.799 1.00 31.86 850 LYS A CA 1
ATOM 6549 C C . LYS A 1 850 ? 31.043 71.095 6.293 1.00 31.86 850 LYS A C 1
ATOM 6551 O O . LYS A 1 850 ? 31.166 70.394 7.281 1.00 31.86 850 LYS A O 1
ATOM 6556 N N . SER A 1 851 ? 32.194 71.537 5.700 1.00 31.30 851 SER A N 1
ATOM 6557 C CA . SER A 1 851 ? 32.525 72.443 4.544 1.00 31.30 851 SER A CA 1
ATOM 6558 C C . SER A 1 851 ? 34.035 72.470 4.072 1.00 31.30 851 SER A C 1
ATOM 6560 O O . SER A 1 851 ? 34.892 72.605 4.939 1.00 31.30 851 SER A O 1
ATOM 6562 N N . LYS A 1 852 ? 34.314 72.620 2.741 1.00 34.12 852 LYS A N 1
ATOM 6563 C CA . LYS A 1 852 ? 35.520 73.232 2.038 1.00 34.12 852 LYS A CA 1
ATOM 6564 C C . LYS A 1 852 ? 36.913 72.502 2.092 1.00 34.12 852 LYS A C 1
ATOM 6566 O O . LYS A 1 852 ? 37.072 71.638 2.935 1.00 34.12 852 LYS A O 1
ATOM 6571 N N . THR A 1 853 ? 37.954 72.737 1.239 1.00 30.69 853 THR A N 1
ATOM 6572 C CA . THR A 1 853 ? 38.273 73.763 0.175 1.00 30.69 853 THR A CA 1
ATOM 6573 C C . THR A 1 853 ? 39.308 73.306 -0.915 1.00 30.69 853 THR A C 1
ATOM 6575 O O . THR A 1 853 ? 40.263 72.646 -0.533 1.00 30.69 853 THR A O 1
ATOM 6578 N N . LYS A 1 854 ? 39.219 73.828 -2.175 1.00 32.53 854 LYS A N 1
ATOM 6579 C CA . LYS A 1 854 ? 40.264 73.982 -3.268 1.00 32.53 854 LYS A CA 1
ATOM 6580 C C . LYS A 1 854 ? 40.959 72.713 -3.865 1.00 32.53 854 LYS A C 1
ATOM 6582 O O . LYS A 1 854 ? 40.900 71.666 -3.245 1.00 32.53 854 LYS A O 1
ATOM 6587 N N . GLU A 1 855 ? 41.582 72.682 -5.069 1.00 26.97 855 GLU A N 1
ATOM 6588 C CA . GLU A 1 855 ? 41.981 73.702 -6.094 1.00 26.97 855 GLU A CA 1
ATOM 6589 C C . GLU A 1 855 ? 41.669 73.288 -7.590 1.00 26.97 855 GLU A C 1
ATOM 6591 O O . GLU A 1 855 ? 40.617 72.707 -7.839 1.00 26.97 855 GLU A O 1
ATOM 6596 N N . GLN A 1 856 ? 42.491 73.661 -8.597 1.00 28.88 856 GLN A N 1
ATOM 6597 C CA . GLN A 1 856 ? 42.243 73.733 -10.078 1.00 28.88 856 GLN A CA 1
ATOM 6598 C C . GLN A 1 856 ? 43.044 72.683 -10.923 1.00 28.88 856 GLN A C 1
ATOM 6600 O O . GLN A 1 856 ? 43.865 72.004 -10.310 1.00 28.88 856 GLN A O 1
ATOM 6605 N N . PRO A 1 857 ? 42.944 72.569 -12.291 1.00 43.62 857 PRO A N 1
ATOM 6606 C CA . PRO A 1 857 ? 42.061 73.204 -13.307 1.00 43.62 857 PRO A CA 1
ATOM 6607 C C . PRO A 1 857 ? 41.389 72.234 -14.353 1.00 43.62 857 PRO A C 1
ATOM 6609 O O . PRO A 1 857 ? 41.448 71.015 -14.237 1.00 43.62 857 PRO A O 1
ATOM 6612 N N . LYS A 1 858 ? 40.729 72.801 -15.389 1.00 32.69 858 LYS A N 1
ATOM 6613 C CA . LYS A 1 858 ? 40.053 72.180 -16.582 1.00 32.69 858 LYS A CA 1
ATOM 6614 C C . LYS A 1 858 ? 40.825 72.556 -17.899 1.00 32.69 858 LYS A C 1
ATOM 6616 O O . LYS A 1 858 ? 41.847 73.213 -17.704 1.00 32.69 858 LYS A O 1
ATOM 6621 N N . PRO A 1 859 ? 40.428 72.283 -19.191 1.00 48.97 859 PRO A N 1
ATOM 6622 C CA . PRO A 1 859 ? 39.075 72.076 -19.787 1.00 48.97 859 PRO A CA 1
ATOM 6623 C C . PRO A 1 859 ? 38.940 71.035 -20.962 1.00 48.97 859 PRO A C 1
ATOM 6625 O O . PRO A 1 859 ? 39.882 70.308 -21.243 1.00 48.97 859 PRO A O 1
ATOM 6628 N N . LYS A 1 860 ? 37.789 71.069 -21.692 1.00 26.17 860 LYS A N 1
ATOM 6629 C CA . LYS A 1 860 ? 37.443 70.418 -23.005 1.00 26.17 860 LYS A CA 1
ATOM 6630 C C . LYS A 1 860 ? 37.209 68.875 -22.994 1.00 26.17 860 LYS A C 1
ATOM 6632 O O . LYS A 1 860 ? 37.810 68.195 -22.181 1.00 26.17 860 LYS A O 1
ATOM 6637 N N . GLU A 1 861 ? 36.327 68.249 -23.805 1.00 25.84 861 GLU A N 1
ATOM 6638 C CA . GLU A 1 861 ? 35.261 68.725 -24.737 1.00 25.84 861 GLU A CA 1
ATOM 6639 C C . GLU A 1 861 ? 34.071 67.709 -24.899 1.00 25.84 861 GLU A C 1
ATOM 6641 O O . GLU A 1 861 ? 33.925 66.810 -24.078 1.00 25.84 861 GLU A O 1
ATOM 6646 N N . GLN A 1 862 ? 33.169 67.905 -25.886 1.00 25.61 862 GLN A N 1
ATOM 6647 C CA . GLN A 1 862 ? 31.954 67.093 -26.232 1.00 25.61 862 GLN A CA 1
ATOM 6648 C C . GLN A 1 862 ? 32.281 65.943 -27.242 1.00 25.61 862 GLN A C 1
ATOM 6650 O O . GLN A 1 862 ? 33.478 65.766 -27.471 1.00 25.61 862 GLN A O 1
ATOM 6655 N N . PRO A 1 863 ? 31.348 65.221 -27.949 1.00 38.81 863 PRO A N 1
ATOM 6656 C CA . PRO A 1 863 ? 29.859 65.040 -27.917 1.00 38.81 863 PRO A CA 1
ATOM 6657 C C . PRO A 1 863 ? 29.415 63.558 -27.674 1.00 38.81 863 PRO A C 1
ATOM 6659 O O . PRO A 1 863 ? 30.276 62.707 -27.504 1.00 38.81 863 PRO A O 1
ATOM 6662 N N . LYS A 1 864 ? 28.150 63.118 -27.476 1.00 28.28 864 LYS A N 1
ATOM 6663 C CA . LYS A 1 864 ? 26.772 63.287 -28.052 1.00 28.28 864 LYS A CA 1
ATOM 6664 C C . LYS A 1 864 ? 26.364 62.382 -29.256 1.00 28.28 864 LYS A C 1
ATOM 6666 O O . LYS A 1 864 ? 26.930 62.489 -30.331 1.00 28.28 864 LYS A O 1
ATOM 6671 N N . THR A 1 865 ? 25.268 61.628 -29.052 1.00 25.56 865 THR A N 1
ATOM 6672 C CA . THR A 1 865 ? 24.088 61.328 -29.927 1.00 25.56 865 THR A CA 1
ATOM 6673 C C . THR A 1 865 ? 24.173 61.191 -31.466 1.00 25.56 865 THR A C 1
ATOM 6675 O O . THR A 1 865 ? 24.492 62.156 -32.157 1.00 25.56 865 THR A O 1
ATOM 6678 N N . LYS A 1 866 ? 23.555 60.118 -31.996 1.00 25.42 866 LYS A N 1
ATOM 6679 C CA . LYS A 1 866 ? 22.437 60.146 -32.985 1.00 25.42 866 LYS A CA 1
ATOM 6680 C C . LYS A 1 866 ? 21.713 58.780 -33.000 1.00 25.42 866 LYS A C 1
ATOM 6682 O O . LYS A 1 866 ? 22.366 57.788 -32.709 1.00 25.42 866 LYS A O 1
ATOM 6687 N N . GLU A 1 867 ? 20.410 58.582 -33.249 1.00 28.95 867 GLU A N 1
ATOM 6688 C CA . GLU A 1 867 ? 19.231 59.434 -33.556 1.00 28.95 867 GLU A CA 1
ATOM 6689 C C . GLU A 1 867 ? 18.964 59.861 -35.030 1.00 28.95 867 GLU A C 1
ATOM 6691 O O . GLU A 1 867 ? 19.605 60.779 -35.543 1.00 28.95 867 GLU A O 1
ATOM 6696 N N . GLN A 1 868 ? 17.951 59.256 -35.687 1.00 25.30 868 GLN A N 1
ATOM 6697 C CA . GLN A 1 868 ? 16.720 59.904 -36.232 1.00 25.30 868 GLN A CA 1
ATOM 6698 C C . GLN A 1 868 ? 16.006 59.123 -37.373 1.00 25.30 868 GLN A C 1
ATOM 6700 O O . GLN A 1 868 ? 16.612 58.825 -38.390 1.00 25.30 868 GLN A O 1
ATOM 6705 N N . GLN A 1 869 ? 14.677 58.973 -37.220 1.00 24.23 869 GLN A N 1
ATOM 6706 C CA . GLN A 1 869 ? 13.597 59.082 -38.237 1.00 24.23 869 GLN A CA 1
ATOM 6707 C C . GLN A 1 869 ? 13.333 58.017 -39.352 1.00 24.23 869 GLN A C 1
ATOM 6709 O O . GLN A 1 869 ? 14.214 57.405 -39.936 1.00 24.23 869 GLN A O 1
ATOM 6714 N N . LYS A 1 870 ? 12.013 57.881 -39.619 1.00 33.56 870 LYS A N 1
ATOM 6715 C CA . LYS A 1 870 ? 11.231 57.309 -40.759 1.00 33.56 870 LYS A CA 1
ATOM 6716 C C . LYS A 1 870 ? 11.821 57.578 -42.178 1.00 33.56 870 LYS A C 1
ATOM 6718 O O . LYS A 1 870 ? 12.561 58.551 -42.278 1.00 33.56 870 LYS A O 1
ATOM 6723 N N . PRO A 1 871 ? 11.392 56.890 -43.285 1.00 29.44 871 PRO A N 1
ATOM 6724 C CA . PRO A 1 871 ? 10.073 56.241 -43.484 1.00 29.44 871 PRO A CA 1
ATOM 6725 C C . PRO A 1 871 ? 9.981 54.906 -44.298 1.00 29.44 871 PRO A C 1
ATOM 6727 O O . PRO A 1 871 ? 10.935 54.411 -44.882 1.00 29.44 871 PRO A O 1
ATOM 6730 N N . MET A 1 872 ? 8.744 54.383 -44.365 1.00 28.78 872 MET A N 1
ATOM 6731 C CA . MET A 1 872 ? 8.104 53.566 -45.437 1.00 28.78 872 MET A CA 1
ATOM 6732 C C . MET A 1 872 ? 8.186 54.205 -46.854 1.00 28.78 872 MET A C 1
ATOM 6734 O O . MET A 1 872 ? 8.487 55.398 -46.905 1.00 28.78 872 MET A O 1
ATOM 6738 N N . PRO A 1 873 ? 7.715 53.574 -47.971 1.00 54.56 873 PRO A N 1
ATOM 6739 C CA . PRO A 1 873 ? 7.337 52.169 -48.300 1.00 54.56 873 PRO A CA 1
ATOM 6740 C C . PRO A 1 873 ? 8.037 51.755 -49.653 1.00 54.56 873 PRO A C 1
ATOM 6742 O O . PRO A 1 873 ? 9.187 52.165 -49.799 1.00 54.56 873 PRO A O 1
ATOM 6745 N N . PRO A 1 874 ? 7.460 51.087 -50.701 1.00 46.19 874 PRO A N 1
ATOM 6746 C CA . PRO A 1 874 ? 6.299 50.180 -50.857 1.00 46.19 874 PRO A CA 1
ATOM 6747 C C . PRO A 1 874 ? 6.560 48.857 -51.640 1.00 46.19 874 PRO A C 1
ATOM 6749 O O . PRO A 1 874 ? 7.657 48.568 -52.105 1.00 46.19 874 PRO A O 1
ATOM 6752 N N . ALA A 1 875 ? 5.491 48.065 -51.806 1.00 31.98 875 ALA A N 1
ATOM 6753 C CA . ALA A 1 875 ? 5.430 46.753 -52.468 1.00 31.98 875 ALA A CA 1
ATOM 6754 C C . ALA A 1 875 ? 5.218 46.766 -54.007 1.00 31.98 875 ALA A C 1
ATOM 6756 O O . ALA A 1 875 ? 4.938 47.812 -54.595 1.00 31.98 875 ALA A O 1
ATOM 6757 N N . LYS A 1 876 ? 5.250 45.558 -54.609 1.00 28.58 876 LYS A N 1
ATOM 6758 C CA . LYS A 1 876 ? 4.474 45.035 -55.776 1.00 28.58 876 LYS A CA 1
ATOM 6759 C C . LYS A 1 876 ? 4.626 43.491 -55.790 1.00 28.58 876 LYS A C 1
ATOM 6761 O O . LYS A 1 876 ? 5.695 43.043 -55.394 1.00 28.58 876 LYS A O 1
ATOM 6766 N N . THR A 1 877 ? 3.669 42.576 -56.038 1.00 26.66 877 THR A N 1
ATOM 6767 C CA . THR A 1 877 ? 2.468 42.427 -56.919 1.00 26.66 877 THR A CA 1
ATOM 6768 C C . THR A 1 877 ? 2.766 42.276 -58.425 1.00 26.66 877 THR A C 1
ATOM 6770 O O . THR A 1 877 ? 3.617 42.995 -58.932 1.00 26.66 877 THR A O 1
ATOM 6773 N N . SER A 1 878 ? 2.116 41.394 -59.220 1.00 28.83 878 SER A N 1
ATOM 6774 C CA . SER A 1 878 ? 1.092 40.331 -58.953 1.00 28.83 878 SER A CA 1
ATOM 6775 C C . SER A 1 878 ? 1.653 38.910 -59.263 1.00 28.83 878 SER A C 1
ATOM 6777 O O . SER A 1 878 ? 2.707 38.654 -58.695 1.00 28.83 878 SER A O 1
ATOM 6779 N N . SER A 1 879 ? 1.156 37.911 -60.027 1.00 28.28 879 SER A N 1
ATOM 6780 C CA . SER A 1 879 ? -0.009 37.567 -60.908 1.00 28.28 879 SER A CA 1
ATOM 6781 C C . SER A 1 879 ? 0.147 36.063 -61.312 1.00 28.28 879 SER A C 1
ATOM 6783 O O . SER A 1 879 ? 1.283 35.601 -61.286 1.00 28.28 879 SER A O 1
ATOM 6785 N N . SER A 1 880 ? -0.817 35.225 -61.746 1.00 27.36 880 SER A N 1
ATOM 6786 C CA . SER A 1 880 ? -2.297 35.247 -61.902 1.00 27.36 880 SER A CA 1
ATOM 6787 C C . SER A 1 880 ? -2.846 33.800 -62.144 1.00 27.36 880 SER A C 1
ATOM 6789 O O . SER A 1 880 ? -2.081 32.842 -62.103 1.00 27.36 880 SER A O 1
ATOM 6791 N N . SER A 1 881 ? -4.158 33.629 -62.383 1.00 30.30 881 SER A N 1
ATOM 6792 C CA . SER A 1 881 ? -4.908 32.358 -62.645 1.00 30.30 881 SER A CA 1
ATOM 6793 C C . SER A 1 881 ? -4.840 31.892 -64.139 1.00 30.30 881 SER A C 1
ATOM 6795 O O . SER A 1 881 ? -4.227 32.646 -64.901 1.00 30.30 881 SER A O 1
ATOM 6797 N N . PRO A 1 882 ? -5.442 30.755 -64.630 1.00 40.59 882 PRO A N 1
ATOM 6798 C CA . PRO A 1 882 ? -6.582 29.947 -64.122 1.00 40.59 882 PRO A CA 1
ATOM 6799 C C . PRO A 1 882 ? -6.420 28.389 -64.114 1.00 40.59 882 PRO A C 1
ATOM 6801 O O . PRO A 1 882 ? -5.323 27.866 -64.270 1.00 40.59 882 PRO A O 1
ATOM 6804 N N . ALA A 1 883 ? -7.525 27.661 -63.860 1.00 27.83 883 ALA A N 1
ATOM 6805 C CA . ALA A 1 883 ? -7.608 26.220 -63.519 1.00 27.83 883 ALA A CA 1
ATOM 6806 C C . ALA A 1 883 ? -7.917 25.259 -64.704 1.00 27.83 883 ALA A C 1
ATOM 6808 O O . ALA A 1 883 ? -8.118 25.721 -65.828 1.00 27.83 883 ALA A O 1
ATOM 6809 N N . PRO A 1 884 ? -7.975 23.925 -64.462 1.00 36.12 884 PRO A N 1
ATOM 6810 C CA . PRO A 1 884 ? -9.287 23.278 -64.228 1.00 36.12 884 PRO A CA 1
ATOM 6811 C C . PRO A 1 884 ? -9.324 22.234 -63.073 1.00 36.12 884 PRO A C 1
ATOM 6813 O O . PRO A 1 884 ? -8.314 21.956 -62.435 1.00 36.12 884 PRO A O 1
ATOM 6816 N N . SER A 1 885 ? -10.506 21.655 -62.802 1.00 33.25 885 SER A N 1
ATOM 6817 C CA . SER A 1 885 ? -10.789 20.597 -61.797 1.00 33.25 885 SER A CA 1
ATOM 6818 C C . SER A 1 885 ? -11.946 19.699 -62.299 1.00 33.25 885 SER A C 1
ATOM 6820 O O . SER A 1 885 ? -12.737 20.198 -63.106 1.00 33.25 885 SER A O 1
ATOM 6822 N N . PRO A 1 886 ? -12.024 18.388 -61.961 1.00 44.72 886 PRO A N 1
ATOM 6823 C CA . PRO A 1 886 ? -12.617 17.881 -60.698 1.00 44.72 886 PRO A CA 1
ATOM 6824 C C . PRO A 1 886 ? -11.746 16.751 -60.060 1.00 44.72 886 PRO A C 1
ATOM 6826 O O . PRO A 1 886 ? -10.652 16.499 -60.552 1.00 44.72 886 PRO A O 1
ATOM 6829 N N . ALA A 1 887 ? -12.081 16.030 -58.975 1.00 32.78 887 ALA A N 1
ATOM 6830 C CA . ALA A 1 887 ? -13.332 15.807 -58.223 1.00 32.78 887 ALA A CA 1
ATOM 6831 C C . ALA A 1 887 ? -13.051 15.665 -56.686 1.00 32.78 887 ALA A C 1
ATOM 6833 O O . ALA A 1 887 ? -11.889 15.760 -56.291 1.00 32.78 887 ALA A O 1
ATOM 6834 N N . PRO A 1 888 ? -14.058 15.509 -55.792 1.00 38.59 888 PRO A N 1
ATOM 6835 C CA . PRO A 1 888 ? -13.922 15.894 -54.378 1.00 38.59 888 PRO A CA 1
ATOM 6836 C C . PRO A 1 888 ? -13.362 14.821 -53.424 1.00 38.59 888 PRO A C 1
ATOM 6838 O O . PRO A 1 888 ? -13.677 13.638 -53.532 1.00 38.59 888 PRO A O 1
ATOM 6841 N N . GLY A 1 889 ? -12.625 15.284 -52.407 1.00 35.66 889 GLY A N 1
ATOM 6842 C CA . GLY A 1 889 ? -12.382 14.562 -51.150 1.00 35.66 889 GLY A CA 1
ATOM 6843 C C . GLY A 1 889 ? -13.297 15.050 -50.006 1.00 35.66 889 GLY A C 1
ATOM 6844 O O . GLY A 1 889 ? -14.043 16.014 -50.198 1.00 35.66 889 GLY A O 1
ATOM 6845 N N . PRO A 1 890 ? -13.264 14.408 -48.819 1.00 38.06 890 PRO A N 1
ATOM 6846 C CA . PRO A 1 890 ? -14.096 14.784 -47.667 1.00 38.06 890 PRO A CA 1
ATOM 6847 C C . PRO A 1 890 ? -13.805 16.201 -47.127 1.00 38.06 890 PRO A C 1
ATOM 6849 O O . PRO A 1 890 ? -12.702 16.715 -47.329 1.00 38.06 890 PRO A O 1
ATOM 6852 N N . PRO A 1 891 ? -14.762 16.842 -46.424 1.00 32.62 891 PRO A N 1
ATOM 6853 C CA . PRO A 1 891 ? -14.602 18.212 -45.933 1.00 32.62 891 PRO A CA 1
ATOM 6854 C C . PRO A 1 891 ? -13.520 18.340 -44.838 1.00 32.62 891 PRO A C 1
ATOM 6856 O O . PRO A 1 891 ? -13.241 17.367 -44.132 1.00 32.62 891 PRO A O 1
ATOM 6859 N N . PRO A 1 892 ? -12.922 19.536 -44.651 1.00 32.25 892 PRO A N 1
ATOM 6860 C CA . PRO A 1 892 ? -11.876 19.753 -43.652 1.00 32.25 892 PRO A CA 1
ATOM 6861 C C . PRO A 1 892 ? -12.368 19.554 -42.213 1.00 32.25 892 PRO A C 1
ATOM 6863 O O . PRO A 1 892 ? -13.514 19.867 -41.885 1.00 32.25 892 PRO A O 1
ATOM 6866 N N . LYS A 1 893 ? -11.467 19.122 -41.320 1.00 36.38 893 LYS A N 1
ATOM 6867 C CA . LYS A 1 893 ? -11.728 19.112 -39.874 1.00 36.38 893 LYS A CA 1
ATOM 6868 C C . LYS A 1 893 ? -11.875 20.546 -39.356 1.00 36.38 893 LYS A C 1
ATOM 6870 O O . LYS A 1 893 ? -10.879 21.244 -39.178 1.00 36.38 893 LYS A O 1
ATOM 6875 N N . HIS A 1 894 ? -13.103 20.968 -39.068 1.00 32.81 894 HIS A N 1
ATOM 6876 C CA . HIS A 1 894 ? -13.353 22.193 -38.313 1.00 32.81 894 HIS A CA 1
ATOM 6877 C C . HIS A 1 894 ? -12.936 22.004 -36.847 1.00 32.81 894 HIS A C 1
ATOM 6879 O O . HIS A 1 894 ? -13.699 21.482 -36.038 1.00 32.81 894 HIS A O 1
ATOM 6885 N N . GLN A 1 895 ? -11.750 22.495 -36.486 1.00 37.69 895 GLN A N 1
ATOM 6886 C CA . GLN A 1 895 ? -11.576 23.042 -35.142 1.00 37.69 895 GLN A CA 1
ATOM 6887 C C . GLN A 1 895 ? -12.335 24.382 -35.081 1.00 37.69 895 GLN A C 1
ATOM 6889 O O . GLN A 1 895 ? -12.114 25.231 -35.949 1.00 37.69 895 GLN A O 1
ATOM 6894 N N . PRO A 1 896 ? -13.241 24.595 -34.109 1.00 32.56 896 PRO A N 1
ATOM 6895 C CA . PRO A 1 896 ? -13.814 25.910 -33.859 1.00 32.56 896 PRO A CA 1
ATOM 6896 C C . PRO A 1 896 ? -12.770 26.786 -33.154 1.00 32.56 896 PRO A C 1
ATOM 6898 O O . PRO A 1 896 ? -12.471 26.596 -31.975 1.00 32.56 896 PRO A O 1
ATOM 6901 N N . ASP A 1 897 ? -12.192 27.726 -33.900 1.00 35.53 897 ASP A N 1
ATOM 6902 C CA . ASP A 1 897 ? -11.181 28.662 -33.407 1.00 35.53 897 ASP A CA 1
ATOM 6903 C C . ASP A 1 897 ? -11.844 29.938 -32.859 1.00 35.53 897 ASP A C 1
ATOM 6905 O O . ASP A 1 897 ? -12.173 30.861 -33.607 1.00 35.53 897 ASP A O 1
ATOM 6909 N N . THR A 1 898 ? -12.102 29.974 -31.546 1.00 28.53 898 THR A N 1
ATOM 6910 C CA . THR A 1 898 ? -12.624 31.154 -30.835 1.00 28.53 898 THR A CA 1
ATOM 6911 C C . THR A 1 898 ? -12.028 31.304 -29.433 1.00 28.53 898 THR A C 1
ATOM 6913 O O . THR A 1 898 ? -11.883 30.348 -28.671 1.00 28.53 898 THR A O 1
ATOM 6916 N N . SER A 1 899 ? -11.717 32.548 -29.060 1.00 33.25 899 SER A N 1
ATOM 6917 C CA . SER A 1 899 ? -11.091 32.943 -27.789 1.00 33.25 899 SER A CA 1
ATOM 6918 C C . SER A 1 899 ? -12.096 33.294 -26.675 1.00 33.25 899 SER A C 1
ATOM 6920 O O . SER A 1 899 ? -11.846 34.167 -25.845 1.00 33.25 899 SER A O 1
ATOM 6922 N N . SER A 1 900 ? -13.240 32.609 -26.636 1.00 34.78 900 SER A N 1
ATOM 6923 C CA . SER A 1 900 ? -14.286 32.757 -25.612 1.00 34.78 900 SER A CA 1
ATOM 6924 C C . SER A 1 900 ? -14.790 31.381 -25.168 1.00 34.78 900 SER A C 1
ATOM 6926 O O . SER A 1 900 ? -14.792 30.449 -25.966 1.00 34.78 900 SER A O 1
ATOM 6928 N N . ASN A 1 901 ? -15.162 31.226 -23.889 1.00 47.16 901 ASN A N 1
ATOM 6929 C CA . ASN A 1 901 ? -15.402 29.915 -23.265 1.00 47.16 901 ASN A CA 1
ATOM 6930 C C . ASN A 1 901 ? -16.606 29.183 -23.919 1.00 47.16 901 ASN A C 1
ATOM 6932 O O . ASN A 1 901 ? -17.747 29.563 -23.645 1.00 47.16 901 ASN A O 1
ATOM 6936 N N . PRO A 1 902 ? -16.410 28.165 -24.790 1.00 44.41 902 PRO A N 1
ATOM 6937 C CA . PRO A 1 902 ? -17.489 27.683 -25.666 1.00 44.41 902 PRO A CA 1
ATOM 6938 C C . PRO A 1 902 ? -18.568 26.892 -24.920 1.00 44.41 902 PRO A C 1
ATOM 6940 O O . PRO A 1 902 ? -19.718 26.818 -25.351 1.00 44.41 902 PRO A O 1
ATOM 6943 N N . TRP A 1 903 ? -18.186 26.294 -23.793 1.00 51.03 903 TRP A N 1
ATOM 6944 C CA . TRP A 1 903 ? -18.936 25.243 -23.108 1.00 51.03 903 TRP A CA 1
ATOM 6945 C C . TRP A 1 903 ? -20.176 25.751 -22.371 1.00 51.03 903 TRP A C 1
ATOM 6947 O O . TRP A 1 903 ? -21.110 24.983 -22.160 1.00 51.03 903 TRP A O 1
ATOM 6957 N N . ALA A 1 904 ? -20.228 27.052 -22.073 1.00 46.31 904 ALA A N 1
ATOM 6958 C CA . ALA A 1 904 ? -21.414 27.722 -21.540 1.00 46.31 904 ALA A CA 1
ATOM 6959 C C . ALA A 1 904 ? -22.613 27.716 -22.514 1.00 46.31 904 ALA A C 1
ATOM 6961 O O . ALA A 1 904 ? -23.723 28.017 -22.095 1.00 46.31 904 ALA A O 1
ATOM 6962 N N . ASN A 1 905 ? -22.399 27.364 -23.792 1.00 60.31 905 ASN A N 1
ATOM 6963 C CA . ASN A 1 905 ? -23.447 27.246 -24.811 1.00 60.31 905 ASN A CA 1
ATOM 6964 C C . ASN A 1 905 ? -23.779 25.787 -25.198 1.00 60.31 905 ASN A C 1
ATOM 6966 O O . ASN A 1 905 ? -24.611 25.582 -26.077 1.00 60.31 905 ASN A O 1
ATOM 6970 N N . LEU A 1 906 ? -23.143 24.772 -24.585 1.00 74.25 906 LEU A N 1
ATOM 6971 C CA . LEU A 1 906 ? -23.541 23.362 -24.774 1.00 74.25 906 LEU A CA 1
ATOM 6972 C C . LEU A 1 906 ? -24.825 23.002 -24.018 1.00 74.25 906 LEU A C 1
ATOM 6974 O O . LEU A 1 906 ? -25.444 21.986 -24.320 1.00 74.25 906 LEU A O 1
ATOM 6978 N N . VAL A 1 907 ? -25.179 23.803 -23.014 1.00 82.19 907 VAL A N 1
ATOM 6979 C CA . VAL A 1 907 ? -26.347 23.611 -22.158 1.00 82.19 907 VAL A CA 1
ATOM 6980 C C . VAL A 1 907 ? -27.200 24.866 -22.258 1.00 82.19 907 VAL A C 1
ATOM 6982 O O . VAL A 1 907 ? -26.680 25.977 -22.151 1.00 82.19 907 VAL A O 1
ATOM 6985 N N . ASP A 1 908 ? -28.497 24.700 -22.491 1.00 85.06 908 ASP A N 1
ATOM 6986 C CA . ASP A 1 908 ? -29.433 25.819 -22.541 1.00 85.06 908 ASP A CA 1
ATOM 6987 C C . ASP A 1 908 ? -29.795 26.360 -21.139 1.00 85.06 908 ASP A C 1
ATOM 6989 O O . ASP A 1 908 ? -29.269 25.945 -20.103 1.00 85.06 908 ASP A O 1
ATOM 6993 N N . LYS A 1 909 ? -30.701 27.343 -21.099 1.00 79.75 909 LYS A N 1
ATOM 6994 C CA . LYS A 1 909 ? -31.133 27.999 -19.851 1.00 79.75 909 LYS A CA 1
ATOM 6995 C C . LYS A 1 909 ? -31.919 27.066 -18.922 1.00 79.75 909 LYS A C 1
ATOM 6997 O O . LYS A 1 909 ? -31.967 27.316 -17.713 1.00 79.75 909 LYS A O 1
ATOM 7002 N N . ASP A 1 910 ? -32.505 26.014 -19.482 1.00 81.00 910 ASP A N 1
ATOM 7003 C CA . ASP A 1 910 ? -33.380 25.067 -18.798 1.00 81.00 910 ASP A CA 1
ATOM 7004 C C . ASP A 1 910 ? -32.609 23.823 -18.315 1.00 81.00 910 ASP A C 1
ATOM 7006 O O . ASP A 1 910 ? -33.059 23.138 -17.395 1.00 81.00 910 ASP A O 1
ATOM 7010 N N . GLY A 1 911 ? -31.382 23.619 -18.808 1.00 83.56 911 GLY A N 1
ATOM 7011 C CA . GLY A 1 911 ? -30.419 22.625 -18.320 1.00 83.56 911 GLY A CA 1
ATOM 7012 C C . GLY A 1 911 ? -30.220 21.430 -19.253 1.00 83.56 911 GLY A C 1
ATOM 7013 O O . GLY A 1 911 ? -29.738 20.387 -18.804 1.00 83.56 911 GLY A O 1
ATOM 7014 N N . HIS A 1 912 ? -30.606 21.560 -20.523 1.00 90.00 912 HIS A N 1
ATOM 7015 C CA . HIS A 1 912 ? -30.584 20.500 -21.531 1.00 90.00 912 HIS A CA 1
ATOM 7016 C C . HIS A 1 912 ? -29.433 20.681 -22.541 1.00 90.00 912 HIS A C 1
ATOM 7018 O O . HIS A 1 912 ? -29.024 21.801 -22.845 1.00 90.00 912 HIS A O 1
ATOM 7024 N N . CYS A 1 913 ? -28.881 19.563 -23.027 1.00 90.62 913 CYS A N 1
ATOM 7025 C CA . CYS A 1 913 ? -27.703 19.489 -23.895 1.00 90.62 913 CYS A CA 1
ATOM 7026 C C . CYS A 1 913 ? -27.964 18.546 -25.081 1.00 90.62 913 CYS A C 1
ATOM 7028 O O . CYS A 1 913 ? -27.734 17.341 -24.989 1.00 90.62 913 CYS A O 1
ATOM 7030 N N . SER A 1 914 ? -28.369 19.092 -26.227 1.00 88.50 914 SER A N 1
ATOM 7031 C CA . SER A 1 914 ? -28.678 18.308 -27.438 1.00 88.50 914 SER A CA 1
ATOM 7032 C C . SER A 1 914 ? -27.473 17.563 -28.037 1.00 88.50 914 SER A C 1
ATOM 7034 O O . SER A 1 914 ? -27.628 16.569 -28.746 1.00 88.50 914 SER A O 1
ATOM 7036 N N . GLU A 1 915 ? -26.250 18.006 -27.735 1.00 90.56 915 GLU A N 1
ATOM 7037 C CA . GLU A 1 915 ? -25.014 17.287 -28.069 1.00 90.56 915 GLU A CA 1
ATOM 7038 C C . GLU A 1 915 ? -24.792 16.055 -27.173 1.00 90.56 915 GLU A C 1
ATOM 7040 O O . GLU A 1 915 ? -24.144 15.101 -27.599 1.00 90.56 915 GLU A O 1
ATOM 7045 N N . CYS A 1 916 ? -25.326 16.062 -25.947 1.00 91.94 916 CYS A N 1
ATOM 7046 C CA . CYS A 1 916 ? -25.176 14.995 -24.958 1.00 91.94 916 CYS A CA 1
ATOM 7047 C C . CYS A 1 916 ? -26.119 13.809 -25.220 1.00 91.94 916 CYS A C 1
ATOM 7049 O O . CYS A 1 916 ? -25.806 12.689 -24.824 1.00 91.94 916 CYS A O 1
ATOM 7051 N N . ASP A 1 917 ? -27.232 14.030 -25.926 1.00 91.38 917 ASP A N 1
ATOM 7052 C CA . ASP A 1 917 ? -28.224 12.993 -26.250 1.00 91.38 917 ASP A CA 1
ATOM 7053 C C . ASP A 1 917 ? -27.817 12.119 -27.459 1.00 91.38 917 ASP A C 1
ATOM 7055 O O . ASP A 1 917 ? -28.527 11.192 -27.854 1.00 91.38 917 ASP A O 1
ATOM 7059 N N . LYS A 1 918 ? -26.661 12.401 -28.074 1.00 93.94 918 LYS A N 1
ATOM 7060 C CA . LYS A 1 918 ? -26.141 11.657 -29.227 1.00 93.94 918 LYS A CA 1
ATOM 7061 C C . LYS A 1 918 ? -25.489 10.344 -28.796 1.00 93.94 918 LYS A C 1
ATOM 7063 O O . LYS A 1 918 ? -24.531 10.332 -28.022 1.00 93.94 918 LYS A O 1
ATOM 7068 N N . VAL A 1 919 ? -25.967 9.243 -29.374 1.00 95.50 919 VAL A N 1
ATOM 7069 C CA . VAL A 1 919 ? -25.378 7.902 -29.218 1.00 95.50 919 VAL A CA 1
ATOM 7070 C C . VAL A 1 919 ? -23.919 7.904 -29.682 1.00 95.50 919 VAL A C 1
ATOM 7072 O O . VAL A 1 919 ? -23.603 8.396 -30.769 1.00 95.50 919 VAL A O 1
ATOM 7075 N N . PHE A 1 920 ? -23.029 7.340 -28.869 1.00 97.19 920 PHE A N 1
ATOM 7076 C CA . PHE A 1 920 ? -21.598 7.333 -29.135 1.00 97.19 920 PHE A CA 1
ATOM 7077 C C . PHE A 1 920 ? -21.207 6.286 -30.199 1.00 97.19 920 PHE A C 1
ATOM 7079 O O . PHE A 1 920 ? -21.560 5.108 -30.079 1.00 97.19 920 PHE A O 1
ATOM 7086 N N . PRO A 1 921 ? -20.438 6.662 -31.237 1.00 95.50 921 PRO A N 1
ATOM 7087 C CA . PRO A 1 921 ? -20.034 5.752 -32.302 1.00 95.50 921 PRO A CA 1
ATOM 7088 C C . PRO A 1 921 ? -18.817 4.898 -31.902 1.00 95.50 921 PRO A C 1
ATOM 7090 O O . PRO A 1 921 ? -17.699 5.127 -32.373 1.00 95.50 921 PRO A O 1
ATOM 7093 N N . ASN A 1 922 ? -19.064 3.881 -31.070 1.00 95.69 922 ASN A N 1
ATOM 7094 C CA . ASN A 1 922 ? -18.092 2.843 -30.702 1.00 95.69 922 ASN A CA 1
ATOM 7095 C C . ASN A 1 922 ? -17.299 2.341 -31.924 1.00 95.69 922 ASN A C 1
ATOM 7097 O O . ASN A 1 922 ? -17.885 2.048 -32.972 1.00 95.69 922 ASN A O 1
ATOM 7101 N N . GLY A 1 923 ? -15.973 2.270 -31.795 1.00 94.56 923 GLY A N 1
ATOM 7102 C CA . GLY A 1 923 ? -15.072 1.764 -32.832 1.00 94.56 923 GLY A CA 1
ATOM 7103 C C . GLY A 1 923 ? -14.851 2.691 -34.039 1.00 94.56 923 GLY A C 1
ATOM 7104 O O . GLY A 1 923 ? -14.219 2.266 -35.001 1.00 94.56 923 GLY A O 1
ATOM 7105 N N . LYS A 1 924 ? -15.361 3.938 -34.042 1.00 95.44 924 LYS A N 1
ATOM 7106 C CA . LYS A 1 924 ? -15.230 4.857 -35.204 1.00 95.44 924 LYS A CA 1
ATOM 7107 C C . LYS A 1 924 ? -14.296 6.049 -34.995 1.00 95.44 924 LYS A C 1
ATOM 7109 O O . LYS A 1 924 ? -13.748 6.558 -35.970 1.00 95.44 924 LYS A O 1
ATOM 7114 N N . ILE A 1 925 ? -14.114 6.507 -33.757 1.00 96.12 925 ILE A N 1
ATOM 7115 C CA . ILE A 1 925 ? -13.201 7.612 -33.417 1.00 96.12 925 ILE A CA 1
ATOM 7116 C C . ILE A 1 925 ? -11.883 7.004 -32.932 1.00 96.12 925 ILE A C 1
ATOM 7118 O O . ILE A 1 925 ? -11.908 6.067 -32.139 1.00 96.12 925 ILE A O 1
ATOM 7122 N N . ARG A 1 926 ? -10.735 7.491 -33.415 1.00 95.62 926 ARG A N 1
ATOM 7123 C CA . ARG A 1 926 ? -9.416 6.998 -32.976 1.00 95.62 926 ARG A CA 1
ATOM 7124 C C . ARG A 1 926 ? -9.107 7.469 -31.559 1.00 95.62 926 ARG A C 1
ATOM 7126 O O . ARG A 1 926 ? -9.479 8.577 -31.197 1.00 95.62 926 ARG A O 1
ATOM 7133 N N . CYS A 1 927 ? -8.353 6.691 -30.790 1.00 95.19 927 CYS A N 1
ATOM 7134 C CA . CYS A 1 927 ? -8.000 7.062 -29.414 1.00 95.19 927 CYS A CA 1
ATOM 7135 C C . CYS A 1 927 ? -7.208 8.375 -29.314 1.00 95.19 927 CYS A C 1
ATOM 7137 O O . CYS A 1 927 ? -7.403 9.159 -28.389 1.00 95.19 927 CYS A O 1
ATOM 7139 N N . THR A 1 928 ? -6.393 8.675 -30.327 1.00 91.44 928 THR A N 1
ATOM 7140 C CA . THR A 1 928 ? -5.655 9.941 -30.455 1.00 91.44 928 THR A CA 1
ATOM 7141 C C . THR A 1 928 ? -6.536 11.137 -30.856 1.00 91.44 928 THR A C 1
ATOM 7143 O O . THR A 1 928 ? -6.009 12.179 -31.233 1.00 91.44 928 THR A O 1
ATOM 7146 N N . GLU A 1 929 ? -7.864 10.997 -30.879 1.00 93.62 929 GLU A N 1
ATOM 7147 C CA . GLU A 1 929 ? -8.811 12.041 -31.269 1.00 93.62 929 GLU A CA 1
ATOM 7148 C C . GLU A 1 929 ? -9.915 12.184 -30.213 1.00 93.62 929 GLU A C 1
ATOM 7150 O O . GLU A 1 929 ? -10.706 11.274 -29.977 1.00 93.62 929 GLU A O 1
ATOM 7155 N N . PHE A 1 930 ? -9.971 13.352 -29.569 1.00 94.88 930 PHE A N 1
ATOM 7156 C CA . PHE A 1 930 ? -10.976 13.641 -28.547 1.00 94.88 930 PHE A CA 1
ATOM 7157 C C . PHE A 1 930 ? -12.398 13.662 -29.158 1.00 94.88 930 PHE A C 1
ATOM 7159 O O . PHE A 1 930 ? -12.583 14.244 -30.232 1.00 94.88 930 PHE A O 1
ATOM 7166 N N . PRO A 1 931 ? -13.422 13.072 -28.506 1.00 94.50 931 PRO A N 1
ATOM 7167 C CA . PRO A 1 931 ? -14.749 12.851 -29.091 1.00 94.50 931 PRO A CA 1
ATOM 7168 C C . PRO A 1 931 ? -15.649 14.104 -29.078 1.00 94.50 931 PRO A C 1
ATOM 7170 O O . PRO A 1 931 ? -16.703 14.145 -28.439 1.00 94.50 931 PRO A O 1
ATOM 7173 N N . TYR A 1 932 ? -15.245 15.142 -29.811 1.00 90.88 932 TYR A N 1
ATOM 7174 C CA . TYR A 1 932 ? -16.058 16.339 -30.047 1.00 90.88 932 TYR A CA 1
ATOM 7175 C C . TYR A 1 932 ? -17.409 15.994 -30.702 1.00 90.88 932 TYR A C 1
ATOM 7177 O O . TYR A 1 932 ? -17.487 15.129 -31.573 1.00 90.88 932 TYR A O 1
ATOM 7185 N N . GLY A 1 933 ? -18.467 16.719 -30.323 1.00 87.69 933 GLY A N 1
ATOM 7186 C CA . GLY A 1 933 ? -19.800 16.579 -30.926 1.00 87.69 933 GLY A CA 1
ATOM 7187 C C . GLY A 1 933 ? -20.700 15.493 -30.317 1.00 87.69 933 GLY A C 1
ATOM 7188 O O . GLY A 1 933 ? -21.676 15.103 -30.953 1.00 87.69 933 GLY A O 1
ATOM 7189 N N . TYR A 1 934 ? -20.358 15.004 -29.116 1.00 92.75 934 TYR A N 1
ATOM 7190 C CA . TYR A 1 934 ? -21.107 14.000 -28.336 1.00 92.75 934 TYR A CA 1
ATOM 7191 C C . TYR A 1 934 ? -21.230 14.406 -26.851 1.00 92.75 934 TYR A C 1
ATOM 7193 O O . TYR A 1 934 ? -21.131 13.576 -25.953 1.00 92.75 934 TYR A O 1
ATOM 7201 N N . GLY A 1 935 ? -21.315 15.710 -26.566 1.00 90.12 935 GLY A N 1
ATOM 7202 C CA . GLY A 1 935 ? -21.387 16.256 -25.200 1.00 90.12 935 GLY A CA 1
ATOM 7203 C C . GLY A 1 935 ? -20.073 16.245 -24.399 1.00 90.12 935 GLY A C 1
ATOM 7204 O O . GLY A 1 935 ? -20.009 16.878 -23.347 1.00 90.12 935 GLY A O 1
ATOM 7205 N N . ALA A 1 936 ? -19.014 15.586 -24.882 1.00 92.31 936 ALA A N 1
ATOM 7206 C CA . ALA A 1 936 ? -17.729 15.521 -24.186 1.00 92.31 936 ALA A CA 1
ATOM 7207 C C . ALA A 1 936 ? -17.044 16.898 -24.058 1.00 92.31 936 ALA A C 1
ATOM 7209 O O . ALA A 1 936 ? -16.842 17.617 -25.039 1.00 92.31 936 ALA A O 1
ATOM 7210 N N . LEU A 1 937 ? -16.642 17.230 -22.832 1.00 88.44 937 LEU A N 1
ATOM 7211 C CA . LEU A 1 937 ? -16.019 18.487 -22.422 1.00 88.44 937 LEU A CA 1
ATOM 7212 C C . LEU A 1 937 ? -14.484 18.330 -22.337 1.00 88.44 937 LEU A C 1
ATOM 7214 O O . LEU A 1 937 ? -14.015 17.571 -21.480 1.00 88.44 937 LEU A O 1
ATOM 7218 N N . PRO A 1 938 ? -13.692 19.033 -23.171 1.00 88.06 938 PRO A N 1
ATOM 7219 C CA . PRO A 1 938 ? -12.237 18.897 -23.197 1.00 88.06 938 PRO A CA 1
ATOM 7220 C C . PRO A 1 938 ? -11.533 19.802 -22.175 1.00 88.06 938 PRO A C 1
ATOM 7222 O O . PRO A 1 938 ? -11.605 21.033 -22.229 1.00 88.06 938 PRO A O 1
ATOM 7225 N N . THR A 1 939 ? -10.748 19.207 -21.285 1.00 84.56 939 THR A N 1
ATOM 7226 C CA . THR A 1 939 ? -9.986 19.908 -20.242 1.00 84.56 939 THR A CA 1
ATOM 7227 C C . THR A 1 939 ? -8.582 20.277 -20.726 1.00 84.56 939 THR A C 1
ATOM 7229 O O . THR A 1 939 ? -7.586 19.655 -20.352 1.00 84.56 939 THR A O 1
ATOM 7232 N N . LYS A 1 940 ? -8.487 21.330 -21.553 1.00 78.94 940 LYS A N 1
ATOM 7233 C CA . LYS A 1 940 ? -7.206 21.846 -22.094 1.00 78.94 940 LYS A CA 1
ATOM 7234 C C . LYS A 1 940 ? -6.144 22.112 -21.010 1.00 78.94 940 LYS A C 1
ATOM 7236 O O . LYS A 1 940 ? -4.959 21.948 -21.275 1.00 78.94 940 LYS A O 1
ATOM 7241 N N . SER A 1 941 ? -6.563 22.467 -19.793 1.00 77.06 941 SER A N 1
ATOM 7242 C CA . SER A 1 941 ? -5.698 22.730 -18.633 1.00 77.06 941 SER A CA 1
ATOM 7243 C C . SER A 1 941 ? -4.885 21.528 -18.135 1.00 77.06 941 SER A C 1
ATOM 7245 O O . SER A 1 941 ? -3.969 21.741 -17.342 1.00 77.06 941 SER A O 1
ATOM 7247 N N . GLN A 1 942 ? -5.175 20.299 -18.583 1.00 84.19 942 GLN A N 1
ATOM 7248 C CA . GLN A 1 942 ? -4.398 19.096 -18.239 1.00 84.19 942 GLN A CA 1
ATOM 7249 C C . GLN A 1 942 ? -3.298 18.754 -19.257 1.00 84.19 942 GLN A C 1
ATOM 7251 O O . GLN A 1 942 ? -2.461 17.900 -18.976 1.00 84.19 942 GLN A O 1
ATOM 7256 N N . GLY A 1 943 ? -3.312 19.369 -20.447 1.00 86.88 943 GLY A N 1
ATOM 7257 C CA . GLY A 1 943 ? -2.317 19.109 -21.493 1.00 86.88 943 GLY A CA 1
ATOM 7258 C C . GLY A 1 943 ? -2.283 17.661 -22.011 1.00 86.88 943 GLY A C 1
ATOM 7259 O O . GLY A 1 943 ? -1.237 17.205 -22.464 1.00 86.88 943 GLY A O 1
ATOM 7260 N N . LEU A 1 944 ? -3.421 16.953 -21.949 1.00 91.56 944 LEU A N 1
ATOM 7261 C CA . LEU A 1 944 ? -3.617 15.571 -22.421 1.00 91.56 944 LEU A CA 1
ATOM 7262 C C . LEU A 1 944 ? -4.534 15.514 -23.666 1.00 91.56 944 LEU A C 1
ATOM 7264 O O . LEU A 1 944 ? -5.521 14.785 -23.682 1.00 91.56 944 LEU A O 1
ATOM 7268 N N . GLY A 1 945 ? -4.329 16.373 -24.670 1.00 89.00 945 GLY A N 1
ATOM 7269 C CA . GLY A 1 945 ? -5.167 16.416 -25.889 1.00 89.00 945 GLY A CA 1
ATOM 7270 C C . GLY A 1 945 ? -6.648 16.783 -25.703 1.00 89.00 945 GLY A C 1
ATOM 7271 O O . GLY A 1 945 ? -7.427 16.702 -26.650 1.00 89.00 945 GLY A O 1
ATOM 7272 N N . GLY A 1 946 ? -7.050 17.184 -24.493 1.00 90.25 946 GLY A N 1
ATOM 7273 C CA . GLY A 1 946 ? -8.443 17.423 -24.103 1.00 90.25 946 GLY A CA 1
ATOM 7274 C C . GLY A 1 946 ? -8.989 16.411 -23.091 1.00 90.25 946 GLY A C 1
ATOM 7275 O O . GLY A 1 946 ? -9.971 16.721 -22.423 1.00 90.25 946 GLY A O 1
ATOM 7276 N N . TRP A 1 947 ? -8.346 15.257 -22.905 1.00 93.94 947 TRP A N 1
ATOM 7277 C CA . TRP A 1 947 ? -8.710 14.303 -21.853 1.00 93.94 947 TRP A CA 1
ATOM 7278 C C . TRP A 1 947 ? -8.480 14.904 -20.448 1.00 93.94 947 TRP A C 1
ATOM 7280 O O . TRP A 1 947 ? -7.567 15.711 -20.245 1.00 93.94 947 TRP A O 1
ATOM 7290 N N . SER A 1 948 ? -9.305 14.520 -19.470 1.00 91.50 948 SER A N 1
ATOM 7291 C CA . SER A 1 948 ? -9.178 14.927 -18.055 1.00 91.50 948 SER A CA 1
ATOM 7292 C C . SER A 1 948 ? -8.237 14.045 -17.247 1.00 91.50 948 SER A C 1
ATOM 7294 O O . SER A 1 948 ? -7.803 14.412 -16.156 1.00 91.50 948 SER A O 1
ATOM 7296 N N . GLY A 1 949 ? -7.891 12.899 -17.816 1.00 93.19 949 GLY A N 1
ATOM 7297 C CA . GLY A 1 949 ? -6.960 11.932 -17.279 1.00 93.19 949 GLY A CA 1
ATOM 7298 C C . GLY A 1 949 ? -6.944 10.708 -18.177 1.00 93.19 949 GLY A C 1
ATOM 7299 O O . GLY A 1 949 ? -7.944 10.403 -18.822 1.00 93.19 949 GLY A O 1
ATOM 7300 N N . ILE A 1 950 ? -5.817 10.011 -18.242 1.00 94.75 950 ILE A N 1
ATOM 7301 C CA . ILE A 1 950 ? -5.711 8.738 -18.958 1.00 94.75 950 ILE A CA 1
ATOM 7302 C C . ILE A 1 950 ? -5.099 7.742 -17.985 1.00 94.75 950 ILE A C 1
ATOM 7304 O O . ILE A 1 950 ? -4.063 8.025 -17.382 1.00 94.75 950 ILE A O 1
ATOM 7308 N N . GLN A 1 951 ? -5.774 6.615 -17.797 1.00 94.81 951 GLN A N 1
ATOM 7309 C CA . GLN A 1 951 ? -5.435 5.585 -16.824 1.00 94.81 951 GLN A CA 1
ATOM 7310 C C . GLN A 1 951 ? -5.140 4.284 -17.574 1.00 94.81 951 GLN A C 1
ATOM 7312 O O . GLN A 1 951 ? -5.970 3.812 -18.345 1.00 94.81 951 GLN A O 1
ATOM 7317 N N . ASP A 1 952 ? -3.969 3.702 -17.342 1.00 91.38 952 ASP A N 1
ATOM 7318 C CA . ASP A 1 952 ? -3.503 2.433 -17.906 1.00 91.38 952 ASP A CA 1
ATOM 7319 C C . ASP A 1 952 ? -3.503 1.349 -16.806 1.00 91.38 952 ASP A C 1
ATOM 7321 O O . ASP A 1 952 ? -2.463 1.084 -16.188 1.00 91.38 952 ASP A O 1
ATOM 7325 N N . PRO A 1 953 ? -4.678 0.781 -16.461 1.00 84.69 953 PRO A N 1
ATOM 7326 C CA . PRO A 1 953 ? -4.789 -0.260 -15.449 1.00 84.69 953 PRO A CA 1
ATOM 7327 C C . PRO A 1 953 ? -4.227 -1.584 -15.962 1.00 84.69 953 PRO A C 1
ATOM 7329 O O . PRO A 1 953 ? -4.518 -2.009 -17.081 1.00 84.69 953 PRO A O 1
ATOM 7332 N N . GLN A 1 954 ? -3.468 -2.284 -15.122 1.00 77.94 954 GLN A N 1
ATOM 7333 C CA . GLN A 1 954 ? -3.028 -3.634 -15.456 1.00 77.94 954 GLN A CA 1
ATOM 7334 C C . GLN A 1 954 ? -4.128 -4.640 -15.091 1.00 77.94 954 GLN A C 1
ATOM 7336 O O . GLN A 1 954 ? -4.730 -4.580 -14.016 1.00 77.94 954 GLN A O 1
ATOM 7341 N N . TYR A 1 955 ? -4.407 -5.578 -15.998 1.00 63.31 955 TYR A N 1
ATOM 7342 C CA . TYR A 1 955 ? -5.399 -6.630 -15.776 1.00 63.31 955 TYR A CA 1
ATOM 7343 C C . TYR A 1 955 ? -4.837 -7.705 -14.837 1.00 63.31 955 TYR A C 1
ATOM 7345 O O . TYR A 1 955 ? -4.169 -8.641 -15.276 1.00 63.31 955 TYR A O 1
ATOM 7353 N N . ALA A 1 956 ? -5.137 -7.579 -13.544 1.00 51.12 956 ALA A N 1
ATOM 7354 C CA . ALA A 1 956 ? -4.802 -8.556 -12.515 1.00 51.12 956 ALA A CA 1
ATOM 7355 C C . ALA A 1 956 ? -6.071 -9.264 -12.005 1.00 51.12 956 ALA A C 1
ATOM 7357 O O . ALA A 1 956 ? -6.941 -8.647 -11.399 1.00 51.12 956 ALA A O 1
ATOM 7358 N N . GLN A 1 957 ? -6.152 -10.575 -12.248 1.00 52.59 957 GLN A N 1
ATOM 7359 C CA . GLN A 1 957 ? -7.152 -11.496 -11.682 1.00 52.59 957 GLN A CA 1
ATOM 7360 C C . GLN A 1 957 ? -8.627 -11.041 -11.857 1.00 52.59 957 GLN A C 1
ATOM 7362 O O . GLN A 1 957 ? -9.013 -10.566 -12.933 1.00 52.59 957 GLN A O 1
ATOM 7367 N N . ALA A 1 958 ?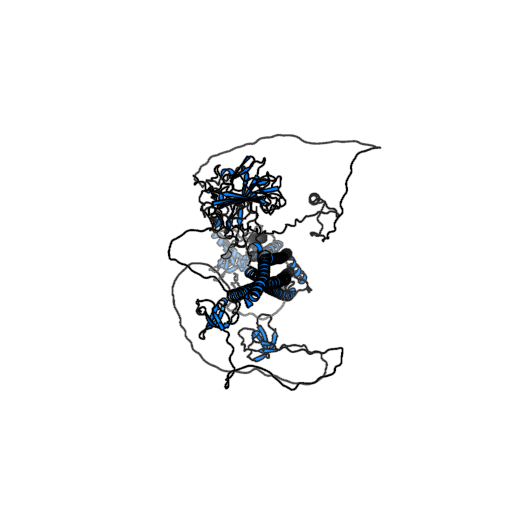 -9.499 -11.318 -10.883 1.00 56.25 958 ALA A N 1
ATOM 7368 C CA . ALA A 1 958 ? -10.961 -11.224 -11.029 1.00 56.25 958 ALA A CA 1
ATOM 7369 C C . ALA A 1 958 ? -11.607 -10.111 -10.183 1.00 56.25 958 ALA A C 1
ATOM 7371 O O . ALA A 1 958 ? -12.764 -9.766 -10.411 1.00 56.25 958 ALA A O 1
ATOM 7372 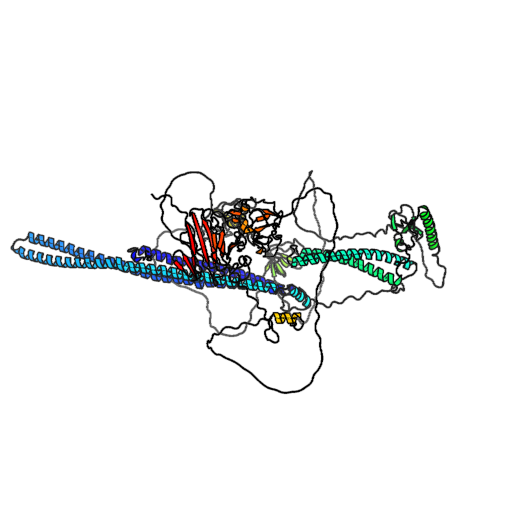N N . ASP A 1 959 ? -10.864 -9.559 -9.226 1.00 67.50 959 ASP A N 1
ATOM 7373 C CA . ASP A 1 959 ? -11.341 -8.760 -8.094 1.00 67.50 959 ASP A CA 1
ATOM 7374 C C . ASP A 1 959 ? -11.162 -7.238 -8.256 1.00 67.50 959 ASP A C 1
ATOM 7376 O O . ASP A 1 959 ? -11.727 -6.471 -7.476 1.00 67.50 959 ASP A O 1
ATOM 7380 N N . GLY A 1 960 ? -10.448 -6.772 -9.286 1.00 80.81 960 GLY A N 1
ATOM 7381 C CA . GLY A 1 960 ? -10.361 -5.347 -9.615 1.00 80.81 960 GLY A CA 1
ATOM 7382 C C . GLY A 1 960 ? -9.310 -5.018 -10.673 1.00 80.81 960 GLY A C 1
ATOM 7383 O O . GLY A 1 960 ? -8.958 -5.856 -11.502 1.00 80.81 960 GLY A O 1
ATOM 7384 N N . PHE A 1 961 ? -8.820 -3.780 -10.628 1.00 85.94 961 PHE A N 1
ATOM 7385 C CA . PHE A 1 961 ? -7.575 -3.355 -11.267 1.00 85.94 961 PHE A CA 1
ATOM 7386 C C . PHE A 1 961 ? -6.515 -3.039 -10.202 1.00 85.94 961 PHE A C 1
ATOM 7388 O O . PHE A 1 961 ? -6.813 -2.349 -9.223 1.00 85.94 961 PHE A O 1
ATOM 7395 N N . ASP A 1 962 ? -5.283 -3.488 -10.436 1.00 79.69 962 ASP A N 1
ATOM 7396 C CA . ASP A 1 962 ? -4.077 -3.067 -9.711 1.00 79.69 962 ASP A CA 1
ATOM 7397 C C . ASP A 1 962 ? -3.173 -2.234 -10.655 1.00 79.69 962 ASP A C 1
ATOM 7399 O O . ASP A 1 962 ? -3.449 -2.108 -11.853 1.00 79.69 962 ASP A O 1
ATOM 7403 N N . ASP A 1 963 ? -2.107 -1.627 -10.118 1.00 80.88 963 ASP A N 1
ATOM 7404 C CA . ASP A 1 963 ? -1.083 -0.866 -10.862 1.00 80.88 963 ASP A CA 1
ATOM 7405 C C . ASP A 1 963 ? -1.625 0.159 -11.882 1.00 80.88 963 ASP A C 1
ATOM 7407 O O . ASP A 1 963 ? -1.116 0.293 -12.998 1.00 80.88 963 ASP A O 1
ATOM 7411 N N . ILE A 1 964 ? -2.659 0.912 -11.487 1.00 87.75 964 ILE A N 1
ATOM 7412 C CA . ILE A 1 964 ? -3.319 1.929 -12.321 1.00 87.75 964 ILE A CA 1
ATOM 7413 C C . ILE A 1 964 ? -2.375 3.112 -12.573 1.00 87.75 964 ILE A C 1
ATOM 7415 O O . ILE A 1 964 ? -2.304 4.068 -11.795 1.00 87.75 964 ILE A O 1
ATOM 7419 N N . LYS A 1 965 ? -1.654 3.070 -13.695 1.00 88.81 965 LYS A N 1
ATOM 7420 C CA . LYS A 1 965 ? -0.732 4.133 -14.109 1.00 88.81 965 LYS A CA 1
ATOM 7421 C C . LYS A 1 965 ? -1.527 5.279 -14.719 1.00 88.81 965 LYS A C 1
ATOM 7423 O O . LYS A 1 965 ? -2.167 5.108 -15.749 1.00 88.81 965 LYS A O 1
ATOM 7428 N N . THR A 1 966 ? -1.485 6.455 -14.102 1.00 90.56 966 THR A N 1
ATOM 7429 C CA . THR A 1 966 ? -2.098 7.661 -14.680 1.00 90.56 966 THR A CA 1
ATOM 7430 C C . THR A 1 966 ? -1.056 8.426 -15.492 1.00 90.56 966 THR A C 1
ATOM 7432 O O . THR A 1 966 ? 0.048 8.671 -15.005 1.00 90.56 966 THR A O 1
ATOM 7435 N N . VAL A 1 967 ? -1.393 8.798 -16.728 1.00 90.06 967 VAL A N 1
ATOM 7436 C CA . VAL A 1 967 ? -0.533 9.605 -17.605 1.00 90.06 967 VAL A CA 1
ATOM 7437 C C . VAL A 1 967 ? -0.276 10.969 -16.961 1.00 90.06 967 VAL A C 1
ATOM 7439 O O . VAL A 1 967 ? -1.202 11.645 -16.512 1.00 90.06 967 VAL A O 1
ATOM 7442 N N . VAL A 1 968 ? 0.995 11.376 -16.915 1.00 86.06 968 VAL A N 1
ATOM 7443 C CA . VAL A 1 968 ? 1.415 12.634 -16.283 1.00 86.06 968 VAL A CA 1
ATOM 7444 C C . VAL A 1 968 ? 0.858 13.830 -17.058 1.00 86.06 968 VAL A C 1
ATOM 7446 O O . VAL A 1 968 ? 0.902 13.859 -18.288 1.00 86.06 968 VAL A O 1
ATOM 7449 N N . LYS A 1 969 ? 0.362 14.829 -16.323 1.00 83.94 969 LYS A N 1
ATOM 7450 C CA . LYS A 1 969 ? -0.117 16.113 -16.848 1.00 83.94 969 LYS A CA 1
ATOM 7451 C C . LYS A 1 969 ? 0.887 16.743 -17.828 1.00 83.94 969 LYS A C 1
ATOM 7453 O O . LYS A 1 969 ? 2.094 16.638 -17.633 1.00 83.94 969 LYS A O 1
ATOM 7458 N N . ASP A 1 970 ? 0.376 17.408 -18.860 1.00 84.81 970 ASP A N 1
ATOM 7459 C CA . ASP A 1 970 ? 1.138 18.153 -19.875 1.00 84.81 970 ASP A CA 1
ATOM 7460 C C . ASP A 1 970 ? 2.131 17.316 -20.720 1.00 84.81 970 ASP A C 1
ATOM 7462 O O . ASP A 1 970 ? 2.925 17.876 -21.474 1.00 84.81 970 ASP A O 1
ATOM 7466 N N . SER A 1 971 ? 2.059 15.979 -20.665 1.00 84.69 971 SER A N 1
ATOM 7467 C CA . SER A 1 971 ? 2.947 15.077 -21.424 1.00 84.69 971 SER A CA 1
ATOM 7468 C C . SER A 1 971 ? 2.555 14.843 -22.892 1.00 84.69 971 SER A C 1
ATOM 7470 O O . SER A 1 971 ? 3.350 14.284 -23.646 1.00 84.69 971 SER A O 1
ATOM 7472 N N . CYS A 1 972 ? 1.347 15.238 -23.312 1.00 88.19 972 CYS A N 1
ATOM 7473 C CA . CYS A 1 972 ? 0.776 14.860 -24.610 1.00 88.19 972 CYS A CA 1
ATOM 7474 C C . CYS A 1 972 ? -0.351 15.810 -25.050 1.00 88.19 972 CYS A C 1
ATOM 7476 O O . CYS A 1 972 ? -1.532 15.454 -25.110 1.00 88.19 972 CYS A O 1
ATOM 7478 N N . SER A 1 973 ? 0.009 17.051 -25.379 1.00 85.56 973 SER A N 1
ATOM 7479 C CA . SER A 1 973 ? -0.944 18.109 -25.748 1.00 85.56 973 SER A CA 1
ATOM 7480 C C . SER A 1 973 ? -1.761 17.828 -27.021 1.00 85.56 973 SER A C 1
ATOM 7482 O O . SER A 1 973 ? -2.766 18.501 -27.245 1.00 85.56 973 SER A O 1
ATOM 7484 N N . ASP A 1 974 ? -1.379 16.821 -27.810 1.00 85.12 974 ASP A N 1
ATOM 7485 C CA . ASP A 1 974 ? -2.065 16.338 -29.015 1.00 85.12 974 ASP A CA 1
ATOM 7486 C C . ASP A 1 974 ? -3.013 15.141 -28.778 1.00 85.12 974 ASP A C 1
ATOM 7488 O O . ASP A 1 974 ? -3.776 14.785 -29.672 1.00 85.12 974 ASP A O 1
ATOM 7492 N N . GLY A 1 975 ? -2.999 14.533 -27.584 1.00 84.81 975 GLY A N 1
ATOM 7493 C CA . GLY A 1 975 ? -3.839 13.381 -27.226 1.00 84.81 975 GLY A CA 1
ATOM 7494 C C . GLY A 1 975 ? -3.283 12.006 -27.610 1.00 84.81 975 GLY A C 1
ATOM 7495 O O . GLY A 1 975 ? -3.950 11.001 -27.361 1.00 84.81 975 GLY A O 1
ATOM 7496 N N . THR A 1 976 ? -2.066 11.921 -28.157 1.00 88.94 976 THR A N 1
ATOM 7497 C CA . THR A 1 976 ? -1.436 10.650 -28.588 1.00 88.94 976 THR A CA 1
ATOM 7498 C C . THR A 1 976 ? -1.198 9.635 -27.464 1.00 88.94 976 THR A C 1
ATOM 7500 O O . THR A 1 976 ? -1.058 8.443 -27.725 1.00 88.94 976 THR A O 1
ATOM 7503 N N . CYS A 1 977 ? -1.210 10.086 -26.212 1.00 90.38 977 CYS A N 1
ATOM 7504 C CA . CYS A 1 977 ? -1.100 9.270 -25.002 1.00 90.38 977 CYS A CA 1
ATOM 7505 C C . CYS A 1 977 ? -2.346 8.439 -24.655 1.00 90.38 977 CYS A C 1
ATOM 7507 O O . CYS A 1 977 ? -2.267 7.595 -23.765 1.00 90.38 977 CYS A O 1
ATOM 7509 N N . CYS A 1 978 ? -3.490 8.649 -25.316 1.00 93.88 978 CYS A N 1
ATOM 7510 C CA . CYS A 1 978 ? -4.632 7.744 -25.192 1.00 93.88 978 CYS A CA 1
ATOM 7511 C C . CYS A 1 978 ? -4.353 6.491 -26.044 1.00 93.88 978 CYS A C 1
ATOM 7513 O O . CYS A 1 978 ? -4.630 6.457 -27.243 1.00 93.88 978 CYS A O 1
ATOM 7515 N N . THR A 1 979 ? -3.712 5.492 -25.431 1.00 93.06 979 THR A N 1
ATOM 7516 C CA . THR A 1 979 ? -3.188 4.285 -26.095 1.00 93.06 979 THR A CA 1
ATOM 7517 C C . THR A 1 979 ? -4.055 3.045 -25.875 1.00 93.06 979 THR A C 1
ATOM 7519 O O . THR A 1 979 ? -4.766 2.951 -24.879 1.00 93.06 979 THR A O 1
ATOM 7522 N N . SER A 1 980 ? -3.959 2.066 -26.785 1.00 93.25 980 SER A N 1
ATOM 7523 C CA . SER A 1 980 ? -4.655 0.767 -26.692 1.00 93.25 980 SER A CA 1
ATOM 7524 C C . SER A 1 980 ? -4.461 0.116 -25.320 1.00 93.25 980 SER A C 1
ATOM 7526 O O . SER A 1 980 ? -3.326 -0.104 -24.900 1.00 93.25 980 SER A O 1
ATOM 7528 N N . GLY A 1 981 ? -5.566 -0.254 -24.672 1.00 90.75 981 GLY A N 1
ATOM 7529 C CA . GLY A 1 981 ? -5.604 -0.825 -23.323 1.00 90.75 981 GLY A CA 1
ATOM 7530 C C . GLY A 1 981 ? -5.944 0.186 -22.223 1.00 90.75 981 GLY A C 1
ATOM 7531 O O . GLY A 1 981 ? -6.459 -0.217 -21.181 1.00 90.75 981 GLY A O 1
ATOM 7532 N N . SER A 1 982 ? -5.728 1.480 -22.460 1.00 94.44 982 SER A N 1
ATOM 7533 C CA . SER A 1 982 ? -5.965 2.539 -21.477 1.00 94.44 982 SER A CA 1
ATOM 7534 C C . SER A 1 982 ? -7.416 3.054 -21.500 1.00 94.44 982 SER A C 1
ATOM 7536 O O . SER A 1 982 ? -8.113 2.979 -22.515 1.00 94.44 982 SER A O 1
ATOM 7538 N N . PHE A 1 983 ? -7.865 3.621 -20.378 1.00 96.38 983 PHE A N 1
ATOM 7539 C CA . PHE A 1 983 ? -9.128 4.349 -20.243 1.00 96.38 983 PHE A CA 1
ATOM 7540 C C . PHE A 1 983 ? -8.869 5.858 -20.270 1.00 96.38 983 PHE A C 1
ATOM 7542 O O . PHE A 1 983 ? -8.069 6.375 -19.489 1.00 96.38 983 PHE A O 1
ATOM 7549 N N . CYS A 1 984 ? -9.545 6.569 -21.169 1.00 95.94 984 CYS A N 1
ATOM 7550 C CA . CYS A 1 984 ? -9.338 7.990 -21.434 1.00 95.94 984 CYS A CA 1
ATOM 7551 C C . CYS A 1 984 ? -10.552 8.789 -20.936 1.00 95.94 984 CYS A C 1
ATOM 7553 O O . CYS A 1 984 ? -11.646 8.741 -21.511 1.00 95.94 984 CYS A O 1
ATOM 7555 N N . SER A 1 985 ? -10.373 9.470 -19.804 1.00 95.94 985 SER A N 1
ATOM 7556 C CA . SER A 1 985 ? -11.413 10.194 -19.074 1.00 95.94 985 SER A CA 1
ATOM 7557 C C . SER A 1 985 ? -11.722 11.548 -19.713 1.00 95.94 985 SER A C 1
ATOM 7559 O O . SER A 1 985 ? -10.836 12.245 -20.210 1.00 95.94 985 SER A O 1
ATOM 7561 N N . TYR A 1 986 ? -13.000 11.916 -19.705 1.00 94.69 986 TYR A N 1
ATOM 7562 C CA . TYR A 1 986 ? -13.554 13.114 -20.333 1.00 94.69 986 TYR A CA 1
ATOM 7563 C C . TYR A 1 986 ? -14.619 13.750 -19.432 1.00 94.69 986 TYR A C 1
ATOM 7565 O O . TYR A 1 986 ? -15.232 13.078 -18.597 1.00 94.69 986 TYR A O 1
ATOM 7573 N N . GLY A 1 987 ? -14.867 15.049 -19.604 1.00 91.62 987 GLY A N 1
ATOM 7574 C CA . GLY A 1 987 ? -15.932 15.736 -18.878 1.00 91.62 987 GLY A CA 1
ATOM 7575 C C . GLY A 1 987 ? -17.282 15.674 -19.578 1.00 91.62 987 GLY A C 1
ATOM 7576 O O . GLY A 1 987 ? -17.363 15.471 -20.783 1.00 91.62 987 GLY A O 1
ATOM 7577 N N . CYS A 1 988 ? -18.335 15.960 -18.820 1.00 92.62 988 CYS A N 1
ATOM 7578 C CA . CYS A 1 988 ? -19.650 16.336 -19.338 1.00 92.62 988 CYS A CA 1
ATOM 7579 C C . CYS A 1 988 ? -20.034 17.697 -18.738 1.00 92.62 988 CYS A C 1
ATOM 7581 O O . CYS A 1 988 ? -19.727 17.919 -17.555 1.00 92.62 988 CYS A O 1
ATOM 7583 N N . PRO A 1 989 ? -20.667 18.606 -19.504 1.00 91.00 989 PRO A N 1
ATOM 7584 C CA . PRO A 1 989 ? -21.100 19.908 -19.005 1.00 91.00 989 PRO A CA 1
ATOM 7585 C C . PRO A 1 989 ? -22.184 19.729 -17.936 1.00 91.00 989 PRO A C 1
ATOM 7587 O O . PRO A 1 989 ? -22.949 18.774 -17.982 1.00 91.00 989 PRO A O 1
ATOM 7590 N N . ASN A 1 990 ? -22.274 20.625 -16.956 1.00 89.06 990 ASN A N 1
ATOM 7591 C CA . ASN A 1 990 ? -23.264 20.495 -15.881 1.00 89.06 990 ASN A CA 1
ATOM 7592 C C . ASN A 1 990 ? -24.651 20.953 -16.383 1.00 89.06 990 ASN A C 1
ATOM 7594 O O . ASN A 1 990 ? -24.715 22.005 -17.015 1.00 89.06 990 ASN A O 1
ATOM 7598 N N . PRO A 1 991 ? -25.751 20.218 -16.112 1.00 91.50 991 PRO A N 1
ATOM 7599 C CA . PRO A 1 991 ? -25.904 19.179 -15.087 1.00 91.50 991 PRO A CA 1
ATOM 7600 C C . PRO A 1 991 ? -25.685 17.725 -15.565 1.00 91.50 991 PRO A C 1
ATOM 7602 O O . PRO A 1 991 ? -26.163 16.801 -14.914 1.00 91.50 991 PRO A O 1
ATOM 7605 N N . TYR A 1 992 ? -24.986 17.464 -16.668 1.00 92.94 992 TYR A N 1
ATOM 7606 C CA . TYR A 1 992 ? -24.699 16.101 -17.133 1.00 92.94 992 TYR A CA 1
ATOM 7607 C C . TYR A 1 992 ? -23.441 15.490 -16.467 1.00 92.94 992 TYR A C 1
ATOM 7609 O O . TYR A 1 992 ? -22.537 16.187 -15.983 1.00 92.94 992 TYR A O 1
ATOM 7617 N N . LEU A 1 993 ? -23.395 14.156 -16.445 1.00 93.31 993 LEU A N 1
ATOM 7618 C CA . LEU A 1 993 ? -22.397 13.291 -15.805 1.00 93.31 993 LEU A CA 1
ATOM 7619 C C . LEU A 1 993 ? -21.827 12.267 -16.806 1.00 93.31 993 LEU A C 1
ATOM 7621 O O . LEU A 1 993 ? -22.460 11.976 -17.820 1.00 93.31 993 LEU A O 1
ATOM 7625 N N . LYS A 1 994 ? -20.640 11.711 -16.520 1.00 94.25 994 LYS A N 1
ATOM 7626 C CA . LYS A 1 994 ? -19.919 10.793 -17.422 1.00 94.25 994 LYS A CA 1
ATOM 7627 C C . LYS A 1 994 ? -20.599 9.418 -17.462 1.00 94.25 994 LYS A C 1
ATOM 7629 O O . LYS A 1 994 ? -20.704 8.770 -16.429 1.00 94.25 994 LYS A O 1
ATOM 7634 N N . ALA A 1 995 ? -20.998 8.940 -18.639 1.00 95.31 995 ALA A N 1
ATOM 7635 C CA . ALA A 1 995 ? -21.728 7.676 -18.780 1.00 95.31 995 ALA A CA 1
ATOM 7636 C C . ALA A 1 995 ? -20.847 6.432 -19.017 1.00 95.31 995 ALA A C 1
ATOM 7638 O O . ALA A 1 995 ? -21.329 5.311 -18.860 1.00 95.31 995 ALA A O 1
ATOM 7639 N N . SER A 1 996 ? -19.581 6.611 -19.421 1.00 96.06 996 SER A N 1
ATOM 7640 C CA . SER A 1 996 ? -18.643 5.511 -19.705 1.00 96.06 996 SER A CA 1
ATOM 7641 C C . SER A 1 996 ? -17.582 5.365 -18.617 1.00 96.06 996 SER A C 1
ATOM 7643 O O . SER A 1 996 ? -16.818 6.294 -18.351 1.00 96.06 996 SER A O 1
ATOM 7645 N N . PHE A 1 997 ? -17.502 4.175 -18.034 1.00 94.62 997 PHE A N 1
ATOM 7646 C CA . PHE A 1 997 ? -16.468 3.746 -17.094 1.00 94.62 997 PHE A CA 1
ATOM 7647 C C . PHE A 1 997 ? -16.494 2.214 -16.976 1.00 94.62 997 PHE A C 1
ATOM 7649 O O . PHE A 1 997 ? -17.536 1.612 -17.241 1.00 94.62 997 PHE A O 1
ATOM 7656 N N . PRO A 1 998 ? -15.372 1.558 -16.640 1.00 93.19 998 PRO A N 1
ATOM 7657 C CA . PRO A 1 998 ? -15.351 0.110 -16.506 1.00 93.19 998 PRO A CA 1
ATOM 7658 C C . PRO A 1 998 ? -16.164 -0.391 -15.307 1.00 93.19 998 PRO A C 1
ATOM 7660 O O . PRO A 1 998 ? -16.251 0.273 -14.272 1.00 93.19 998 PRO A O 1
ATOM 7663 N N . ALA A 1 999 ? -16.728 -1.594 -15.432 1.00 89.69 999 ALA A N 1
ATOM 7664 C CA . ALA A 1 999 ? -17.444 -2.267 -14.347 1.00 89.69 999 ALA A CA 1
ATOM 7665 C C . ALA A 1 999 ? -16.480 -2.684 -13.222 1.00 89.69 999 ALA A C 1
ATOM 7667 O O . ALA A 1 999 ? -16.835 -2.680 -12.043 1.00 89.69 999 ALA A O 1
ATOM 7668 N N . ARG A 1 1000 ? -15.232 -3.001 -13.591 1.00 88.56 1000 ARG A N 1
ATOM 7669 C CA . ARG A 1 1000 ? -14.109 -3.180 -12.664 1.00 88.56 1000 ARG A CA 1
ATOM 7670 C C . ARG A 1 1000 ? -13.509 -1.828 -12.285 1.00 88.56 1000 ARG A C 1
ATOM 7672 O O . ARG A 1 1000 ? -13.423 -0.923 -13.108 1.00 88.56 1000 ARG A O 1
ATOM 7679 N N . GLN A 1 1001 ? -13.068 -1.705 -11.040 1.00 91.88 1001 GLN A N 1
ATOM 7680 C CA . GLN A 1 1001 ? -12.503 -0.482 -10.461 1.00 91.88 1001 GLN A CA 1
ATOM 7681 C C . GLN A 1 1001 ? -11.213 -0.817 -9.691 1.00 91.88 1001 GLN A C 1
ATOM 7683 O O . GLN A 1 1001 ? -10.870 -1.992 -9.533 1.00 91.88 1001 GLN A O 1
ATOM 7688 N N . GLY A 1 1002 ? -10.470 0.194 -9.234 1.00 88.06 1002 GLY A N 1
ATOM 7689 C CA . GLY A 1 1002 ? -9.197 -0.001 -8.540 1.00 88.06 1002 GLY A CA 1
ATOM 7690 C C . GLY A 1 1002 ? -9.360 -0.715 -7.203 1.00 88.06 1002 GLY A C 1
ATOM 7691 O O . GLY A 1 1002 ? -10.132 -0.284 -6.342 1.00 88.06 1002 GLY A O 1
ATOM 7692 N N . ARG A 1 1003 ? -8.617 -1.808 -7.012 1.00 83.50 1003 ARG A N 1
ATOM 7693 C CA . ARG A 1 1003 ? -8.804 -2.730 -5.883 1.00 83.50 1003 ARG A CA 1
ATOM 7694 C C . ARG A 1 1003 ? -8.522 -2.078 -4.530 1.00 83.50 1003 ARG A C 1
ATOM 7696 O O . ARG A 1 1003 ? -9.295 -2.228 -3.580 1.00 83.50 1003 ARG A O 1
ATOM 7703 N N . THR A 1 1004 ? -7.453 -1.285 -4.444 1.00 80.75 1004 THR A N 1
ATOM 7704 C CA . THR A 1 1004 ? -7.145 -0.510 -3.231 1.00 80.75 1004 THR A CA 1
ATOM 7705 C C . THR A 1 1004 ? -8.123 0.650 -3.021 1.00 80.75 1004 THR A C 1
ATOM 7707 O O . THR A 1 1004 ? -8.411 0.996 -1.874 1.00 80.75 1004 THR A O 1
ATOM 7710 N N . GLY A 1 1005 ? -8.777 1.142 -4.077 1.00 80.44 1005 GLY A N 1
ATOM 7711 C CA . GLY A 1 1005 ? -9.925 2.049 -3.993 1.00 80.44 1005 GLY A CA 1
ATOM 7712 C C . GLY A 1 1005 ? -9.892 3.238 -4.944 1.00 80.44 1005 GLY A C 1
ATOM 7713 O O . GLY A 1 1005 ? -10.694 4.142 -4.767 1.00 80.44 1005 GLY A O 1
ATOM 7714 N N . GLN A 1 1006 ? -9.008 3.261 -5.933 1.00 89.75 1006 GLN A N 1
ATOM 7715 C CA . GLN A 1 1006 ? -9.035 4.255 -7.002 1.00 89.75 1006 GLN A CA 1
ATOM 7716 C C . GLN A 1 1006 ? -10.250 4.009 -7.902 1.00 89.75 1006 GLN A C 1
ATOM 7718 O O . GLN A 1 1006 ? -10.573 2.860 -8.217 1.00 89.75 1006 GLN A O 1
ATOM 7723 N N . SER A 1 1007 ? -10.895 5.066 -8.376 1.00 91.75 1007 SER A N 1
ATOM 7724 C CA . SER A 1 1007 ? -11.798 4.961 -9.515 1.00 91.75 1007 SER A CA 1
ATOM 7725 C C . SER A 1 1007 ? -11.026 4.911 -10.841 1.00 91.75 1007 SER A C 1
ATOM 7727 O O . SER A 1 1007 ? -9.885 5.364 -10.951 1.00 91.75 1007 SER A O 1
ATOM 7729 N N . VAL A 1 1008 ? -11.652 4.315 -11.851 1.00 93.31 1008 VAL A N 1
ATOM 7730 C CA . VAL A 1 1008 ? -11.209 4.305 -13.248 1.00 93.31 1008 VAL A CA 1
ATOM 7731 C C . VAL A 1 1008 ? -12.413 4.691 -14.095 1.00 93.31 1008 VAL A C 1
ATOM 7733 O O . VAL A 1 1008 ? -13.510 4.176 -13.873 1.00 93.31 1008 VAL A O 1
ATOM 7736 N N . GLY A 1 1009 ? -12.245 5.593 -15.059 1.00 93.62 1009 GLY A N 1
ATOM 7737 C CA . GLY A 1 1009 ? -13.361 6.067 -15.877 1.00 93.62 1009 GLY A CA 1
ATOM 7738 C C . GLY A 1 1009 ? -12.933 6.689 -17.197 1.00 93.62 1009 GLY A C 1
ATOM 7739 O O . GLY A 1 1009 ? -11.773 7.049 -17.380 1.00 93.62 1009 GLY A O 1
ATOM 7740 N N . GLY A 1 1010 ? -13.881 6.805 -18.128 1.00 95.44 1010 GLY A N 1
ATOM 7741 C CA . GLY A 1 1010 ? -13.613 7.259 -19.489 1.00 95.44 1010 GLY A CA 1
ATOM 7742 C C . GLY A 1 1010 ? -14.029 6.262 -20.563 1.00 95.44 1010 GLY A C 1
ATOM 7743 O O . GLY A 1 1010 ? -14.723 5.276 -20.304 1.00 95.44 1010 GLY A O 1
ATOM 7744 N N . LEU A 1 1011 ? -13.609 6.547 -21.791 1.00 97.56 1011 LEU A N 1
ATOM 7745 C CA . LEU A 1 1011 ? -13.708 5.625 -22.921 1.00 97.56 1011 LEU A CA 1
ATOM 7746 C C . LEU A 1 1011 ? -12.545 4.636 -22.880 1.00 97.56 1011 LEU A C 1
ATOM 7748 O O . LEU A 1 1011 ? -11.422 5.023 -22.565 1.00 97.56 1011 LEU A O 1
ATOM 7752 N N . TYR A 1 1012 ? -12.804 3.376 -23.205 1.00 97.19 1012 TYR A N 1
ATOM 7753 C CA . TYR A 1 1012 ? -11.760 2.382 -23.412 1.00 97.19 1012 TYR A CA 1
ATOM 7754 C C . TYR A 1 1012 ? -11.127 2.592 -24.790 1.00 97.19 1012 TYR A C 1
ATOM 7756 O O . TYR A 1 1012 ? -11.839 2.753 -25.783 1.00 97.19 1012 TYR A O 1
ATOM 7764 N N . CYS A 1 1013 ? -9.797 2.586 -24.866 1.00 96.88 1013 CYS A N 1
ATOM 7765 C CA . CYS A 1 1013 ? -9.102 2.483 -26.140 1.00 96.88 1013 CYS A CA 1
ATOM 7766 C C . CYS A 1 1013 ? -8.909 1.005 -26.501 1.00 96.88 1013 CYS A C 1
ATOM 7768 O O . CYS A 1 1013 ? -8.153 0.287 -25.838 1.00 96.88 1013 CYS A O 1
ATOM 7770 N N . ASN A 1 1014 ? -9.592 0.554 -27.552 1.00 94.62 1014 ASN A N 1
ATOM 7771 C CA . ASN A 1 1014 ? -9.570 -0.835 -27.992 1.00 94.62 1014 ASN A CA 1
ATOM 7772 C C . ASN A 1 1014 ? -8.232 -1.219 -28.663 1.00 94.62 1014 ASN A C 1
ATOM 7774 O O . ASN A 1 1014 ? -7.367 -0.377 -28.926 1.00 94.62 1014 ASN A O 1
ATOM 7778 N N . LYS A 1 1015 ? -8.066 -2.515 -28.958 1.00 93.06 1015 LYS A N 1
ATOM 7779 C CA . LYS A 1 1015 ? -6.830 -3.070 -29.544 1.00 93.06 1015 LYS A CA 1
ATOM 7780 C C . LYS A 1 1015 ? -6.515 -2.543 -30.949 1.00 93.06 1015 LYS A C 1
ATOM 7782 O O . LYS A 1 1015 ? -5.352 -2.538 -31.340 1.00 93.06 1015 LYS A O 1
ATOM 7787 N N . ASP A 1 1016 ? -7.526 -2.071 -31.672 1.00 94.12 1016 ASP A N 1
ATOM 7788 C CA . ASP A 1 1016 ? -7.407 -1.521 -33.025 1.00 94.12 1016 ASP A CA 1
ATOM 7789 C C . ASP A 1 1016 ? -7.097 -0.009 -33.028 1.00 94.12 1016 ASP A C 1
ATOM 7791 O O . ASP A 1 1016 ? -6.942 0.598 -34.090 1.00 94.12 1016 ASP A O 1
ATOM 7795 N N . GLY A 1 1017 ? -6.992 0.618 -31.847 1.00 94.94 1017 GLY A N 1
ATOM 7796 C CA . GLY A 1 1017 ? -6.706 2.046 -31.690 1.00 94.94 1017 GLY A CA 1
ATOM 7797 C C . GLY A 1 1017 ? -7.933 2.956 -31.819 1.00 94.94 1017 GLY A C 1
ATOM 7798 O O . GLY A 1 1017 ? -7.781 4.143 -32.135 1.00 94.94 1017 GLY A O 1
ATOM 7799 N N . TYR A 1 1018 ? -9.134 2.428 -31.566 1.00 97.38 1018 TYR A N 1
ATOM 7800 C CA . TYR A 1 1018 ? -10.401 3.162 -31.583 1.00 97.38 1018 TYR A CA 1
ATOM 7801 C C . TYR A 1 1018 ? -11.072 3.221 -30.203 1.00 97.38 1018 TYR A C 1
ATOM 7803 O O . TYR A 1 1018 ? -10.886 2.357 -29.350 1.00 97.38 1018 TYR A O 1
ATOM 7811 N N . LEU A 1 1019 ? -11.854 4.276 -29.988 1.00 97.50 1019 LEU A N 1
ATOM 7812 C CA . LEU A 1 1019 ? -12.584 4.538 -28.753 1.00 97.50 1019 LEU A CA 1
ATOM 7813 C C . LEU A 1 1019 ? -13.881 3.730 -28.681 1.00 97.50 1019 LEU A C 1
ATOM 7815 O O . LEU A 1 1019 ? -14.690 3.725 -29.615 1.00 97.50 1019 LEU A O 1
ATOM 7819 N N . GLU A 1 1020 ? -14.116 3.134 -27.519 1.00 97.19 1020 GLU A N 1
ATOM 7820 C CA . GLU A 1 1020 ? -15.321 2.389 -27.171 1.00 97.19 1020 GLU A CA 1
ATOM 7821 C C . GLU A 1 1020 ? -15.809 2.793 -25.776 1.00 97.19 1020 GLU A C 1
ATOM 7823 O O . GLU A 1 1020 ? -15.029 3.160 -24.894 1.00 97.19 1020 GLU A O 1
ATOM 7828 N N . MET A 1 1021 ? -17.118 2.728 -25.553 1.00 96.31 1021 MET A N 1
ATOM 7829 C CA . MET A 1 1021 ? -17.679 2.829 -24.213 1.00 96.31 1021 MET A CA 1
ATOM 7830 C C . MET A 1 1021 ? -17.329 1.577 -23.413 1.00 96.31 1021 MET A C 1
ATOM 7832 O O . MET A 1 1021 ? -17.480 0.454 -23.891 1.00 96.31 1021 MET A O 1
ATOM 7836 N N . ALA A 1 1022 ? -16.868 1.791 -22.187 1.00 94.81 1022 ALA A N 1
ATOM 7837 C CA . ALA A 1 1022 ? -16.401 0.739 -21.300 1.00 94.81 1022 ALA A CA 1
ATOM 7838 C C . ALA A 1 1022 ? -17.526 -0.230 -20.873 1.00 94.81 1022 ALA A C 1
ATOM 7840 O O . ALA A 1 1022 ? -18.718 0.070 -20.987 1.00 94.81 1022 ALA A O 1
ATOM 7841 N N . ASP A 1 1023 ? -17.140 -1.398 -20.355 1.00 90.56 1023 ASP A N 1
ATOM 7842 C CA . ASP A 1 1023 ? -18.051 -2.499 -20.011 1.00 90.56 1023 ASP A CA 1
ATOM 7843 C C . ASP A 1 1023 ? -19.091 -2.136 -18.934 1.00 90.56 1023 ASP A C 1
ATOM 7845 O O . ASP A 1 1023 ? -20.211 -2.640 -18.976 1.00 90.56 1023 ASP A O 1
ATOM 7849 N N . GLY A 1 1024 ? -18.759 -1.213 -18.027 1.00 86.69 1024 GLY A N 1
ATOM 7850 C CA . GLY A 1 1024 ? -19.645 -0.696 -16.976 1.00 86.69 1024 GLY A CA 1
ATOM 7851 C C . GLY A 1 1024 ? -20.497 0.519 -17.356 1.00 86.69 1024 GLY A C 1
ATOM 7852 O O . GLY A 1 1024 ? -21.025 1.170 -16.455 1.00 86.69 1024 GLY A O 1
ATOM 7853 N N . LYS A 1 1025 ? -20.619 0.867 -18.646 1.00 93.44 1025 LYS A N 1
ATOM 7854 C CA . LYS A 1 1025 ? -21.403 2.035 -19.088 1.00 93.44 1025 LYS A CA 1
ATOM 7855 C C . LYS A 1 1025 ? -22.869 1.984 -18.630 1.00 93.44 1025 LYS A C 1
ATOM 7857 O O . LYS A 1 1025 ? -23.502 0.930 -18.646 1.00 93.44 1025 LYS A O 1
ATOM 7862 N N . ILE A 1 1026 ? -23.425 3.155 -18.319 1.00 92.88 1026 ILE A N 1
ATOM 7863 C CA . ILE A 1 1026 ? -24.817 3.326 -17.848 1.00 92.88 1026 ILE A CA 1
ATOM 7864 C C . ILE A 1 1026 ? -25.782 3.883 -18.910 1.00 92.88 1026 ILE A C 1
ATOM 7866 O O . ILE A 1 1026 ? -26.982 3.980 -18.664 1.00 92.88 1026 ILE A O 1
ATOM 7870 N N . ALA A 1 1027 ? -25.274 4.236 -20.092 1.00 93.88 1027 ALA A N 1
ATOM 7871 C CA . ALA A 1 1027 ? -26.044 4.621 -21.276 1.00 93.88 1027 ALA A CA 1
ATOM 7872 C C . ALA A 1 1027 ? -25.217 4.359 -22.548 1.00 93.88 1027 ALA A C 1
ATOM 7874 O O . ALA A 1 1027 ? -24.039 4.012 -22.455 1.00 93.88 1027 ALA A O 1
ATOM 7875 N N . ASP A 1 1028 ? -25.817 4.570 -23.723 1.00 94.88 1028 ASP A N 1
ATOM 7876 C CA . ASP A 1 1028 ? -25.122 4.544 -25.022 1.00 94.88 1028 ASP A CA 1
ATOM 7877 C C . ASP A 1 1028 ? -24.731 5.950 -25.534 1.00 94.88 1028 ASP A C 1
ATOM 7879 O O . ASP A 1 1028 ? -24.172 6.086 -26.622 1.00 94.88 1028 ASP A O 1
ATOM 7883 N N . THR A 1 1029 ? -25.007 7.011 -24.767 1.00 96.62 1029 THR A N 1
ATOM 7884 C CA . THR A 1 1029 ? -24.470 8.369 -24.979 1.00 96.62 1029 THR A CA 1
ATOM 7885 C C . THR A 1 1029 ? -23.267 8.599 -24.061 1.00 96.62 1029 THR A C 1
ATOM 7887 O O . THR A 1 1029 ? -23.135 7.923 -23.046 1.00 96.62 1029 THR A O 1
ATOM 7890 N N . LEU A 1 1030 ? -22.381 9.559 -24.357 1.00 95.88 1030 LEU A N 1
ATOM 7891 C CA . LEU A 1 1030 ? -21.248 9.855 -23.458 1.00 95.88 1030 LEU A CA 1
ATOM 7892 C C . LEU A 1 1030 ? -21.664 10.535 -22.147 1.00 95.88 1030 LEU A C 1
ATOM 7894 O O . LEU A 1 1030 ? -20.971 10.420 -21.134 1.00 95.88 1030 LEU A O 1
ATOM 7898 N N . CYS A 1 1031 ? -22.776 11.263 -22.167 1.00 95.06 1031 CYS A N 1
ATOM 7899 C CA . CYS A 1 1031 ? -23.187 12.133 -21.079 1.00 95.06 1031 CYS A CA 1
ATOM 7900 C C . CYS A 1 1031 ? -24.650 11.872 -20.717 1.00 95.06 1031 CYS A C 1
ATOM 7902 O O . CYS A 1 1031 ? -25.537 12.042 -21.550 1.00 95.06 1031 CYS A O 1
ATOM 7904 N N . VAL A 1 1032 ? -24.901 11.506 -19.459 1.00 93.12 1032 VAL A N 1
ATOM 7905 C CA . VAL A 1 1032 ? -26.252 11.310 -18.902 1.00 93.12 1032 VAL A CA 1
ATOM 7906 C C . VAL A 1 1032 ? -26.664 12.503 -18.050 1.00 93.12 1032 VAL A C 1
ATOM 7908 O O . VAL A 1 1032 ? -25.825 13.116 -17.388 1.00 93.12 1032 VAL A O 1
ATOM 7911 N N . GLN A 1 1033 ? -27.950 12.844 -18.052 1.00 89.88 1033 GLN A N 1
ATOM 7912 C CA . GLN A 1 1033 ? -28.477 13.920 -17.214 1.00 89.88 1033 GLN A CA 1
ATOM 7913 C C . GLN A 1 1033 ? -28.474 13.509 -15.726 1.00 89.88 1033 GLN A C 1
ATOM 7915 O O . GLN A 1 1033 ? -28.591 12.332 -15.387 1.00 89.88 1033 GLN A O 1
ATOM 7920 N N . SER A 1 1034 ? -28.330 14.487 -14.831 1.00 87.88 1034 SER A N 1
ATOM 7921 C CA . SER A 1 1034 ? -28.529 14.312 -13.381 1.00 87.88 1034 SER A CA 1
ATOM 7922 C C . SER A 1 1034 ? -29.974 13.954 -13.015 1.00 87.88 1034 SER A C 1
ATOM 7924 O O . SER A 1 1034 ? -30.871 14.097 -13.845 1.00 87.88 1034 SER A O 1
ATOM 7926 N N . SER A 1 1035 ? -30.218 13.542 -11.760 1.00 85.25 1035 SER A N 1
ATOM 7927 C CA . SER A 1 1035 ? -31.580 13.241 -11.289 1.00 85.25 1035 SER A CA 1
ATOM 7928 C C . SER A 1 1035 ? -32.502 14.448 -11.482 1.00 85.25 1035 SER A C 1
ATOM 7930 O O . SER A 1 1035 ? -32.254 15.539 -10.959 1.00 85.25 1035 SER A O 1
ATOM 7932 N N . THR A 1 1036 ? -33.594 14.240 -12.218 1.00 83.19 1036 THR A N 1
ATOM 7933 C CA . THR A 1 1036 ? -34.606 15.266 -12.508 1.00 83.19 1036 THR A CA 1
ATOM 7934 C C . THR A 1 1036 ? -35.432 15.649 -11.277 1.00 83.19 1036 THR A C 1
ATOM 7936 O O . THR A 1 1036 ? -36.134 16.658 -11.303 1.00 83.19 1036 THR A O 1
ATOM 7939 N N . HIS A 1 1037 ? -35.310 14.898 -10.177 1.00 84.88 1037 HIS A N 1
ATOM 7940 C CA . HIS A 1 1037 ? -35.984 15.168 -8.908 1.00 84.88 1037 HIS A CA 1
ATOM 7941 C C . HIS A 1 1037 ? -35.330 16.291 -8.079 1.00 84.88 1037 HIS A C 1
ATOM 7943 O O . HIS A 1 1037 ? -35.986 16.849 -7.200 1.00 84.88 1037 HIS A O 1
ATOM 7949 N N . MET A 1 1038 ? -34.071 16.667 -8.356 1.00 87.81 1038 MET A N 1
ATOM 7950 C CA . MET A 1 1038 ? -33.410 17.818 -7.719 1.00 87.81 1038 MET A CA 1
ATOM 7951 C C . MET A 1 1038 ? -32.410 18.503 -8.666 1.00 87.81 1038 MET A C 1
ATOM 7953 O O . MET A 1 1038 ? -31.316 18.003 -8.920 1.00 87.81 1038 MET A O 1
ATOM 7957 N N . SER A 1 1039 ? -32.753 19.709 -9.127 1.00 88.38 1039 SER A N 1
ATOM 7958 C CA . SER A 1 1039 ? -31.837 20.602 -9.853 1.00 88.38 1039 SER A CA 1
ATOM 7959 C C . SER A 1 1039 ? -31.042 21.467 -8.872 1.00 88.38 1039 SER A C 1
ATOM 7961 O O . SER A 1 1039 ? -31.621 22.305 -8.181 1.00 88.38 1039 SER A O 1
ATOM 7963 N N . VAL A 1 1040 ? -29.713 21.355 -8.878 1.00 90.94 1040 VAL A N 1
ATOM 7964 C CA . VAL A 1 1040 ? -28.820 22.183 -8.052 1.00 90.94 1040 VAL A CA 1
ATOM 7965 C C . VAL A 1 1040 ? -28.241 23.328 -8.887 1.00 90.94 1040 VAL A C 1
ATOM 7967 O O . VAL A 1 1040 ? -27.727 23.109 -9.985 1.00 90.94 1040 VAL A O 1
ATOM 7970 N N . LYS A 1 1041 ? -28.305 24.562 -8.370 1.00 91.62 1041 LYS A N 1
ATOM 7971 C CA . LYS A 1 1041 ? -27.768 25.767 -9.025 1.00 91.62 1041 LYS A CA 1
ATOM 7972 C C . LYS A 1 1041 ? -26.953 26.615 -8.047 1.00 91.62 1041 LYS A C 1
ATOM 7974 O O . LYS A 1 1041 ? -27.401 26.884 -6.936 1.00 91.62 1041 LYS A O 1
ATOM 7979 N N . VAL A 1 1042 ? -25.785 27.081 -8.482 1.00 92.88 1042 VAL A N 1
ATOM 7980 C CA . VAL A 1 1042 ? -24.993 28.117 -7.801 1.00 92.88 1042 VAL A CA 1
ATOM 7981 C C . VAL A 1 1042 ? -25.375 29.464 -8.393 1.00 92.88 1042 VAL A C 1
ATOM 7983 O O . VAL A 1 1042 ? -25.233 29.650 -9.597 1.00 92.88 1042 VAL A O 1
ATOM 7986 N N . HIS A 1 1043 ? -25.802 30.412 -7.561 1.00 94.12 1043 HIS A N 1
ATOM 7987 C CA . HIS A 1 1043 ? -26.038 31.801 -7.957 1.00 94.12 1043 HIS A CA 1
ATOM 7988 C C . HIS A 1 1043 ? -25.057 32.722 -7.221 1.00 94.12 1043 HIS A C 1
ATOM 7990 O O . HIS A 1 1043 ? -25.053 32.781 -5.988 1.00 94.12 1043 HIS A O 1
ATOM 7996 N N . ASN A 1 1044 ? -24.200 33.419 -7.969 1.00 94.81 1044 ASN A N 1
ATOM 7997 C CA . ASN A 1 1044 ? -23.094 34.188 -7.406 1.00 94.81 1044 ASN A CA 1
ATOM 7998 C C . ASN A 1 1044 ? -23.503 35.646 -7.137 1.00 94.81 1044 ASN A C 1
ATOM 8000 O O . ASN A 1 1044 ? -23.718 36.424 -8.061 1.00 94.81 1044 ASN A O 1
ATOM 8004 N N . LYS A 1 1045 ? -23.556 36.038 -5.859 1.00 94.94 1045 LYS A N 1
ATOM 8005 C CA . LYS A 1 1045 ? -23.886 37.410 -5.421 1.00 94.94 1045 LYS A CA 1
ATOM 8006 C C . LYS A 1 1045 ? -22.659 38.295 -5.144 1.00 94.94 1045 LYS A C 1
ATOM 8008 O O . LYS A 1 1045 ? -22.809 39.392 -4.610 1.00 94.94 1045 LYS A O 1
ATOM 8013 N N . LEU A 1 1046 ? -21.452 37.824 -5.457 1.00 94.75 1046 LEU A N 1
ATOM 8014 C CA . LEU A 1 1046 ? -20.195 38.545 -5.237 1.00 94.75 1046 LEU A CA 1
ATOM 8015 C C . LEU A 1 1046 ? -19.826 39.410 -6.450 1.00 94.75 1046 LEU A C 1
ATOM 8017 O O . LEU A 1 1046 ? -20.286 39.183 -7.564 1.00 94.75 1046 LEU A O 1
ATOM 8021 N N . SER A 1 1047 ? -18.931 40.378 -6.249 1.00 94.06 1047 SER A N 1
ATOM 8022 C CA . SER A 1 1047 ? -18.404 41.251 -7.312 1.00 94.06 1047 SER A CA 1
ATOM 8023 C C . SER A 1 1047 ? -17.290 40.615 -8.161 1.00 94.06 1047 SER A C 1
ATOM 8025 O O . SER A 1 1047 ? -16.711 41.280 -9.020 1.00 94.06 1047 SER A O 1
ATOM 8027 N N . LYS A 1 1048 ? -16.975 39.335 -7.933 1.00 94.25 1048 LYS A N 1
ATOM 8028 C CA . LYS A 1 1048 ? -15.977 38.544 -8.670 1.00 94.25 1048 LYS A CA 1
ATOM 8029 C C . LYS A 1 1048 ? -16.524 37.151 -8.972 1.00 94.25 1048 LYS A C 1
ATOM 8031 O O . LYS A 1 1048 ? -17.409 36.667 -8.270 1.00 94.25 1048 LYS A O 1
ATOM 8036 N N . SER A 1 1049 ? -15.972 36.500 -9.993 1.00 93.44 1049 SER A N 1
ATOM 8037 C CA . SER A 1 1049 ? -16.299 35.114 -10.337 1.00 93.44 1049 SER A CA 1
ATOM 8038 C C . SER A 1 1049 ? -15.915 34.125 -9.229 1.00 93.44 1049 SER A C 1
ATOM 8040 O O . SER A 1 1049 ? -15.009 34.382 -8.432 1.00 93.44 1049 SER A O 1
ATOM 8042 N N . VAL A 1 1050 ? -16.588 32.975 -9.188 1.00 93.56 1050 VAL A N 1
ATOM 8043 C CA . VAL A 1 1050 ? -16.273 31.850 -8.293 1.00 93.56 1050 VAL A CA 1
ATOM 8044 C C . VAL A 1 1050 ? -16.264 30.557 -9.101 1.00 93.56 1050 VAL A C 1
ATOM 8046 O O . VAL A 1 1050 ? -17.185 30.322 -9.878 1.00 93.56 1050 VAL A O 1
ATOM 8049 N N . SER A 1 1051 ? -15.250 29.716 -8.894 1.00 93.06 1051 SER A N 1
ATOM 8050 C CA . SER A 1 1051 ? -15.079 28.436 -9.593 1.00 93.06 1051 SER A CA 1
ATOM 8051 C C . SER A 1 1051 ? -15.329 27.252 -8.655 1.00 93.06 1051 SER A C 1
ATOM 8053 O O . SER A 1 1051 ? -14.586 27.042 -7.690 1.00 93.06 1051 SER A O 1
ATOM 8055 N N . PHE A 1 1052 ? -16.367 26.473 -8.963 1.00 93.75 1052 PHE A N 1
ATOM 8056 C CA . PHE A 1 1052 ? -16.695 25.192 -8.337 1.00 93.75 1052 PHE A CA 1
ATOM 8057 C C . PHE A 1 1052 ? -16.139 24.073 -9.225 1.00 93.75 1052 PHE A C 1
ATOM 8059 O O . PHE A 1 1052 ? -16.653 23.834 -10.314 1.00 93.75 1052 PHE A O 1
ATOM 8066 N N . CYS A 1 1053 ? -15.076 23.400 -8.792 1.00 92.75 1053 CYS A N 1
ATOM 8067 C CA . CYS A 1 1053 ? -14.367 22.422 -9.622 1.00 92.75 1053 CYS A CA 1
ATOM 8068 C C . CYS A 1 1053 ? -14.800 20.997 -9.263 1.00 92.75 1053 CYS A C 1
ATOM 8070 O O . CYS A 1 1053 ? -14.463 20.512 -8.181 1.00 92.75 1053 CYS A O 1
ATOM 8072 N N . ARG A 1 1054 ? -15.560 20.336 -10.143 1.00 93.06 1054 ARG A N 1
ATOM 8073 C CA . ARG A 1 1054 ? -16.071 18.974 -9.931 1.00 93.06 1054 ARG A CA 1
ATOM 8074 C C . ARG A 1 1054 ? -14.944 17.947 -10.044 1.00 93.06 1054 ARG A C 1
ATOM 8076 O O . ARG A 1 1054 ? -14.151 18.002 -10.985 1.00 93.06 1054 ARG A O 1
ATOM 8083 N N . THR A 1 1055 ? -14.921 16.994 -9.119 1.00 92.56 1055 THR A N 1
ATOM 8084 C CA . THR A 1 1055 ? -14.072 15.793 -9.153 1.00 92.56 1055 THR A CA 1
ATOM 8085 C C . THR A 1 1055 ? -14.322 14.975 -10.426 1.00 92.56 1055 THR A C 1
ATOM 8087 O O . THR A 1 1055 ? -15.475 14.762 -10.811 1.00 92.56 1055 THR A O 1
ATOM 8090 N N . ASP A 1 1056 ? -13.259 14.490 -11.075 1.00 92.44 1056 ASP A N 1
ATOM 8091 C CA . ASP A 1 1056 ? -13.355 13.566 -12.205 1.00 92.44 1056 ASP A CA 1
ATOM 8092 C C . ASP A 1 1056 ? -13.704 12.158 -11.716 1.00 92.44 1056 ASP A C 1
ATOM 8094 O O . ASP A 1 1056 ? -12.827 11.369 -11.361 1.00 92.44 1056 ASP A O 1
ATOM 8098 N N . TYR A 1 1057 ? -15.010 11.891 -11.628 1.00 88.31 1057 TYR A N 1
ATOM 8099 C CA . TYR A 1 1057 ? -15.538 10.724 -10.934 1.00 88.31 1057 TYR A CA 1
ATOM 8100 C C . TYR A 1 1057 ? -16.671 10.016 -11.704 1.00 88.31 1057 TYR A C 1
ATOM 8102 O O . TYR A 1 1057 ? -17.686 10.654 -12.016 1.00 88.31 1057 TYR A O 1
ATOM 8110 N N . PRO A 1 1058 ? -16.542 8.705 -11.981 1.00 91.25 1058 PRO A N 1
ATOM 8111 C CA . PRO A 1 1058 ? -15.300 7.921 -11.902 1.00 91.25 1058 PRO A CA 1
ATOM 8112 C C . PRO A 1 1058 ? -14.260 8.401 -12.931 1.00 91.25 1058 PRO A C 1
ATOM 8114 O O . PRO A 1 1058 ? -14.629 8.876 -14.010 1.00 91.25 1058 PRO A O 1
ATOM 8117 N N . GLY A 1 1059 ? -12.974 8.300 -12.598 1.00 92.00 1059 GLY A N 1
ATOM 8118 C CA . GLY A 1 1059 ? -11.865 8.874 -13.368 1.00 92.00 1059 GLY A CA 1
ATOM 8119 C C . GLY A 1 1059 ? -10.608 9.025 -12.506 1.00 92.00 1059 GLY A C 1
ATOM 8120 O O . GLY A 1 1059 ? -10.366 8.222 -11.612 1.00 92.00 1059 GLY A O 1
ATOM 8121 N N . THR A 1 1060 ? -9.814 10.074 -12.727 1.00 90.62 1060 THR A N 1
ATOM 8122 C CA . THR A 1 1060 ? -8.565 10.316 -11.972 1.00 90.62 1060 THR A CA 1
ATOM 8123 C C . THR A 1 1060 ? -8.756 10.932 -10.583 1.00 90.62 1060 THR A C 1
ATOM 8125 O O . THR A 1 1060 ? -7.768 11.318 -9.957 1.00 90.62 1060 THR A O 1
ATOM 8128 N N . GLU A 1 1061 ? -9.998 11.107 -10.115 1.00 90.31 1061 GLU A N 1
ATOM 8129 C CA . GLU A 1 1061 ? -10.357 11.761 -8.837 1.00 90.31 1061 GLU A CA 1
ATOM 8130 C C . GLU A 1 1061 ? -9.827 13.202 -8.676 1.00 90.31 1061 GLU A C 1
ATOM 8132 O O . GLU A 1 1061 ? -9.993 13.844 -7.640 1.00 90.31 1061 GLU A O 1
ATOM 8137 N N . SER A 1 1062 ? -9.255 13.761 -9.740 1.00 88.31 1062 SER A N 1
ATOM 8138 C CA . SER A 1 1062 ? -8.763 15.131 -9.804 1.00 88.31 1062 SER A CA 1
ATOM 8139 C C . SER A 1 1062 ? -9.918 16.086 -10.114 1.00 88.31 1062 SER A C 1
ATOM 8141 O O . SER A 1 1062 ? -10.784 15.779 -10.928 1.00 88.31 1062 SER A O 1
ATOM 8143 N N . MET A 1 1063 ? -9.955 17.267 -9.497 1.00 87.56 1063 MET A N 1
ATOM 8144 C CA . MET A 1 1063 ? -11.041 18.254 -9.662 1.00 87.56 1063 MET A CA 1
ATOM 8145 C C . MET A 1 1063 ? -10.906 19.090 -10.948 1.00 87.56 1063 MET A C 1
ATOM 8147 O O . MET A 1 1063 ? -10.721 20.306 -10.931 1.00 87.56 1063 MET A O 1
ATOM 8151 N N . THR A 1 1064 ? -10.969 18.408 -12.091 1.00 85.81 1064 THR A N 1
ATOM 8152 C CA . THR A 1 1064 ? -10.617 18.942 -13.416 1.00 85.81 1064 THR A CA 1
ATOM 8153 C C . THR A 1 1064 ? -11.744 19.691 -14.135 1.00 85.81 1064 THR A C 1
ATOM 8155 O O . THR A 1 1064 ? -11.453 20.403 -15.096 1.00 85.81 1064 THR A O 1
ATOM 8158 N N . PHE A 1 1065 ? -13.008 19.564 -13.706 1.00 89.62 1065 PHE A N 1
ATOM 8159 C CA . PHE A 1 1065 ? -14.157 20.108 -14.444 1.00 89.62 1065 PHE A CA 1
ATOM 8160 C C . PHE A 1 1065 ? -14.706 21.403 -13.820 1.00 89.62 1065 PHE A C 1
ATOM 8162 O O . PHE A 1 1065 ? -15.324 21.345 -12.753 1.00 89.62 1065 PHE A O 1
ATOM 8169 N N . PRO A 1 1066 ? -14.537 22.572 -14.463 1.00 88.06 1066 PRO A N 1
ATOM 8170 C CA . PRO A 1 1066 ? -14.994 23.844 -13.916 1.00 88.06 1066 PRO A CA 1
ATOM 8171 C C . PRO A 1 1066 ? -16.510 24.057 -14.022 1.00 88.06 1066 PRO A C 1
ATOM 8173 O O . PRO A 1 1066 ? -17.141 23.751 -15.034 1.00 88.06 1066 PRO A O 1
ATOM 8176 N N . VAL A 1 1067 ? -17.066 24.696 -12.993 1.00 89.94 1067 VAL A N 1
ATOM 8177 C CA . VAL A 1 1067 ? -18.262 25.543 -13.070 1.00 89.94 1067 VAL A CA 1
ATOM 8178 C C . VAL A 1 1067 ? -17.875 26.915 -12.525 1.00 89.94 1067 VAL A C 1
ATOM 8180 O O . VAL A 1 1067 ? -17.905 27.150 -11.314 1.00 89.94 1067 VAL A O 1
ATOM 8183 N N . THR A 1 1068 ? -17.452 27.811 -13.414 1.00 90.75 1068 THR A N 1
ATOM 8184 C CA . THR A 1 1068 ? -17.108 29.194 -13.067 1.00 90.75 1068 THR A CA 1
ATOM 8185 C C . THR A 1 1068 ? -18.312 30.100 -13.298 1.00 90.75 1068 THR A C 1
ATOM 8187 O O . THR A 1 1068 ? -18.809 30.204 -14.413 1.00 90.75 1068 THR A O 1
ATOM 8190 N N . VAL A 1 1069 ? -18.784 30.747 -12.231 1.00 92.06 1069 VAL A N 1
ATOM 8191 C CA . VAL A 1 1069 ? -19.981 31.603 -12.228 1.00 92.06 1069 VAL A CA 1
ATOM 8192 C C . VAL A 1 1069 ? -19.557 33.051 -11.983 1.00 92.06 1069 VAL A C 1
ATOM 8194 O O . VAL A 1 1069 ? -18.958 33.354 -10.945 1.00 92.06 1069 VAL A O 1
ATOM 8197 N N . GLY A 1 1070 ? -19.829 33.948 -12.928 1.00 91.75 1070 GLY A N 1
ATOM 8198 C CA . GLY A 1 1070 ? -19.514 35.376 -12.856 1.00 91.75 1070 GLY A CA 1
ATOM 8199 C C . GLY A 1 1070 ? -20.416 36.178 -11.903 1.00 91.75 1070 GLY A C 1
ATOM 8200 O O . GLY A 1 1070 ? -21.353 35.632 -11.319 1.00 91.75 1070 GLY A O 1
ATOM 8201 N N . PRO A 1 1071 ? -20.137 37.479 -11.698 1.00 93.94 1071 PRO A N 1
ATOM 8202 C CA . PRO A 1 1071 ? -20.925 38.344 -10.817 1.00 93.94 1071 PRO A CA 1
ATOM 8203 C C . PRO A 1 1071 ? -22.399 38.435 -11.240 1.00 93.94 1071 PRO A C 1
ATOM 8205 O O . PRO A 1 1071 ? -22.707 38.885 -12.341 1.00 93.94 1071 PRO A O 1
ATOM 8208 N N . GLY A 1 1072 ? -23.317 38.032 -10.360 1.00 90.88 1072 GLY A N 1
ATOM 8209 C CA . GLY A 1 1072 ? -24.762 38.008 -10.617 1.00 90.88 1072 GLY A CA 1
ATOM 8210 C C . GLY A 1 1072 ? -25.259 36.811 -11.438 1.00 90.88 1072 GLY A C 1
ATOM 8211 O O . GLY A 1 1072 ? -26.470 36.637 -11.572 1.00 90.88 1072 GLY A O 1
ATOM 8212 N N . GLU A 1 1073 ? -24.363 35.975 -11.966 1.00 91.75 1073 GLU A N 1
ATOM 8213 C CA . GLU A 1 1073 ? -24.716 34.835 -12.816 1.00 91.75 1073 GLU A CA 1
ATOM 8214 C C . GLU A 1 1073 ? -25.224 33.629 -12.005 1.00 91.75 1073 GLU A C 1
ATOM 8216 O O . GLU A 1 1073 ? -25.164 33.593 -10.769 1.00 91.75 1073 GLU A O 1
ATOM 8221 N N . THR A 1 1074 ? -25.724 32.620 -12.723 1.00 90.56 1074 THR A N 1
ATOM 8222 C CA . THR A 1 1074 ? -26.185 31.347 -12.162 1.00 90.56 1074 THR A CA 1
ATOM 8223 C C . THR A 1 1074 ? -25.702 30.188 -13.030 1.00 90.56 1074 THR A C 1
ATOM 8225 O O . THR A 1 1074 ? -25.941 30.194 -14.234 1.00 90.56 1074 THR A O 1
ATOM 8228 N N . GLY A 1 1075 ? -25.069 29.181 -12.424 1.00 89.75 1075 GLY A N 1
ATOM 8229 C CA . GLY A 1 1075 ? -24.628 27.950 -13.088 1.00 89.75 1075 GLY A CA 1
ATOM 8230 C C . GLY A 1 1075 ? -25.291 26.704 -12.496 1.00 89.75 1075 GLY A C 1
ATOM 8231 O O . GLY A 1 1075 ? -25.514 26.631 -11.287 1.00 89.75 1075 GLY A O 1
ATOM 8232 N N . PHE A 1 1076 ? -25.602 25.715 -13.336 1.00 92.12 1076 PHE A N 1
ATOM 8233 C CA . PHE A 1 1076 ? -26.038 24.389 -12.885 1.00 92.12 1076 PHE A CA 1
ATOM 8234 C C . PHE A 1 1076 ? -24.870 23.601 -12.275 1.00 92.12 1076 PHE A C 1
ATOM 8236 O O . PHE A 1 1076 ? -23.743 23.674 -12.766 1.00 92.12 1076 PHE A O 1
ATOM 8243 N N . LEU A 1 1077 ? -25.160 22.782 -11.264 1.00 93.06 1077 LEU A N 1
ATOM 8244 C CA . LEU A 1 1077 ? -24.295 21.690 -10.818 1.00 93.06 1077 LEU A CA 1
ATOM 8245 C C . LEU A 1 1077 ? -24.949 20.350 -11.177 1.00 93.06 1077 LEU A C 1
ATOM 8247 O O . LEU A 1 1077 ? -26.169 20.203 -11.111 1.00 93.06 1077 LEU A O 1
ATOM 8251 N N . ALA A 1 1078 ? -24.136 19.360 -11.532 1.00 92.50 1078 ALA A N 1
ATOM 8252 C CA . ALA A 1 1078 ? -24.574 17.975 -11.625 1.00 92.50 1078 ALA A CA 1
ATOM 8253 C C . ALA A 1 1078 ? -24.809 17.356 -10.232 1.00 92.50 1078 ALA A C 1
ATOM 8255 O O . ALA A 1 1078 ? -24.056 17.620 -9.290 1.00 92.50 1078 ALA A O 1
ATOM 8256 N N . ASN A 1 1079 ? -25.834 16.510 -10.160 1.00 92.56 1079 ASN A N 1
ATOM 8257 C CA . ASN A 1 1079 ? -26.431 15.874 -8.993 1.00 92.56 1079 ASN A CA 1
ATOM 8258 C C . ASN A 1 1079 ? -26.821 14.412 -9.346 1.00 92.56 1079 ASN A C 1
ATOM 8260 O O . ASN A 1 1079 ? -27.902 14.176 -9.894 1.00 92.56 1079 ASN A O 1
ATOM 8264 N N . PRO A 1 1080 ? -25.948 13.417 -9.105 1.00 93.06 1080 PRO A N 1
ATOM 8265 C CA . PRO A 1 1080 ? -26.226 12.028 -9.461 1.00 93.06 1080 PRO A CA 1
ATOM 8266 C C . PRO A 1 1080 ? -27.411 11.466 -8.673 1.00 93.06 1080 PRO A C 1
ATOM 8268 O O . PRO A 1 1080 ? -27.522 11.693 -7.464 1.00 93.06 1080 PRO A O 1
ATOM 8271 N N . ASP A 1 1081 ? -28.229 10.640 -9.334 1.00 90.75 1081 ASP A N 1
ATOM 8272 C CA . ASP A 1 1081 ? -28.967 9.616 -8.598 1.00 90.75 1081 ASP A CA 1
ATOM 8273 C C . ASP A 1 1081 ? -27.960 8.597 -8.064 1.00 90.75 1081 ASP A C 1
ATOM 8275 O O . ASP A 1 1081 ? -27.326 7.844 -8.814 1.00 90.75 1081 ASP A O 1
ATOM 8279 N N . GLN A 1 1082 ? -27.838 8.568 -6.744 1.00 88.75 1082 GLN A N 1
ATOM 8280 C CA . GLN A 1 1082 ? -26.882 7.728 -6.038 1.00 88.75 1082 GLN A CA 1
ATOM 8281 C C . GLN A 1 1082 ? -27.229 6.223 -6.092 1.00 88.75 1082 GLN A C 1
ATOM 8283 O O . GLN A 1 1082 ? -26.466 5.406 -5.579 1.00 88.75 1082 GLN A O 1
ATOM 8288 N N . ASN A 1 1083 ? -28.358 5.850 -6.716 1.00 86.56 1083 ASN A N 1
ATOM 8289 C CA . ASN A 1 1083 ? -28.776 4.468 -6.985 1.00 86.56 1083 ASN A CA 1
ATOM 8290 C C . ASN A 1 1083 ? -28.520 3.991 -8.427 1.00 86.56 1083 ASN A C 1
ATOM 8292 O O . ASN A 1 1083 ? -28.590 2.788 -8.670 1.00 86.56 1083 ASN A O 1
ATOM 8296 N N . LYS A 1 1084 ? -28.273 4.899 -9.382 1.00 87.00 1084 LYS A N 1
ATOM 8297 C CA . LYS A 1 1084 ? -28.130 4.568 -10.817 1.00 87.00 1084 LYS A CA 1
ATOM 8298 C C . LYS A 1 1084 ? -26.808 5.017 -11.442 1.00 87.00 1084 LYS A C 1
ATOM 8300 O O . LYS A 1 1084 ? -26.467 4.509 -12.503 1.00 87.00 1084 LYS A O 1
ATOM 8305 N N . TYR A 1 1085 ? -26.086 5.966 -10.835 1.00 89.94 1085 TYR A N 1
ATOM 8306 C CA . TYR A 1 1085 ? -24.874 6.535 -11.436 1.00 89.94 1085 TYR A CA 1
ATOM 8307 C C . TYR A 1 1085 ? -23.646 5.618 -11.311 1.00 89.94 1085 TYR A C 1
ATOM 8309 O O . TYR A 1 1085 ? -23.347 4.850 -12.216 1.00 89.94 1085 TYR A O 1
ATOM 8317 N N . PHE A 1 1086 ? -22.915 5.694 -10.198 1.00 89.19 1086 PHE A N 1
ATOM 8318 C CA . PHE A 1 1086 ? -21.661 4.969 -9.998 1.00 89.19 1086 PHE A CA 1
ATOM 8319 C C . PHE A 1 1086 ? -21.589 4.424 -8.568 1.00 89.19 1086 PHE A C 1
ATOM 8321 O O . PHE A 1 1086 ? -22.023 5.092 -7.625 1.00 89.19 1086 PHE A O 1
ATOM 8328 N N . PHE A 1 1087 ? -21.026 3.227 -8.403 1.00 86.69 1087 PHE A N 1
ATOM 8329 C CA . PHE A 1 1087 ? -20.895 2.548 -7.115 1.00 86.69 1087 PHE A CA 1
ATOM 8330 C C . PHE A 1 1087 ? -19.428 2.281 -6.795 1.00 86.69 1087 PHE A C 1
ATOM 8332 O O . PHE A 1 1087 ? -18.720 1.623 -7.553 1.00 86.69 1087 PHE A O 1
ATOM 8339 N N . TRP A 1 1088 ? -18.977 2.746 -5.632 1.00 78.25 1088 TRP A N 1
ATOM 8340 C CA . TRP A 1 1088 ? -17.578 2.651 -5.220 1.00 78.25 1088 TRP A CA 1
ATOM 8341 C C . TRP A 1 1088 ? -17.438 1.716 -4.022 1.00 78.25 1088 TRP A C 1
ATOM 8343 O O . TRP A 1 1088 ? -17.964 2.000 -2.946 1.00 78.25 1088 TRP A O 1
ATOM 8353 N N . LYS A 1 1089 ? -16.787 0.560 -4.221 1.00 79.00 1089 LYS A N 1
ATOM 8354 C CA . LYS A 1 1089 ? -16.792 -0.573 -3.269 1.00 79.00 1089 LYS A CA 1
ATOM 8355 C C . LYS A 1 1089 ? -18.217 -0.927 -2.792 1.00 79.00 1089 LYS A C 1
ATOM 8357 O O . LYS A 1 1089 ? -18.459 -1.128 -1.607 1.00 79.00 1089 LYS A O 1
ATOM 8362 N N . GLY A 1 1090 ? -19.180 -0.916 -3.721 1.00 78.81 1090 GLY A N 1
ATOM 8363 C CA . GLY A 1 1090 ? -20.608 -1.145 -3.455 1.00 78.81 1090 GLY A CA 1
ATOM 8364 C C . GLY A 1 1090 ? -21.359 0.017 -2.784 1.00 78.81 1090 GLY A C 1
ATOM 8365 O O . GLY A 1 1090 ? -22.579 -0.043 -2.662 1.00 78.81 1090 GLY A O 1
ATOM 8366 N N . MET A 1 1091 ? -20.679 1.091 -2.370 1.00 82.00 1091 MET A N 1
ATOM 8367 C CA . MET A 1 1091 ? -21.322 2.260 -1.764 1.00 82.00 1091 MET A CA 1
ATOM 8368 C C . MET A 1 1091 ? -21.888 3.214 -2.819 1.00 82.00 1091 MET A C 1
ATOM 8370 O O . MET A 1 1091 ? -21.257 3.466 -3.848 1.00 82.00 1091 MET A O 1
ATOM 8374 N N . LYS A 1 1092 ? -23.042 3.810 -2.496 1.00 86.94 1092 LYS A N 1
ATOM 8375 C CA . LYS A 1 1092 ? -23.643 4.931 -3.229 1.00 86.94 1092 LYS A CA 1
ATOM 8376 C C . LYS A 1 1092 ? -22.692 6.144 -3.285 1.00 86.94 1092 LYS A C 1
ATOM 8378 O O . LYS A 1 1092 ? -21.881 6.346 -2.369 1.00 86.94 1092 LYS A O 1
ATOM 8383 N N . THR A 1 1093 ? -22.791 6.957 -4.340 1.00 87.12 1093 THR A N 1
ATOM 8384 C CA . THR A 1 1093 ? -21.862 8.075 -4.606 1.00 87.12 1093 THR A CA 1
ATOM 8385 C C . THR A 1 1093 ? -22.558 9.418 -4.849 1.00 87.12 1093 THR A C 1
ATOM 8387 O O . THR A 1 1093 ? -23.740 9.480 -5.176 1.00 87.12 1093 THR A O 1
ATOM 8390 N N . SER A 1 1094 ? -21.805 10.506 -4.670 1.00 90.88 1094 SER A N 1
ATOM 8391 C CA . SER A 1 1094 ? -22.252 11.892 -4.830 1.00 90.88 1094 SER A CA 1
ATOM 8392 C C . SER A 1 1094 ? -21.272 12.690 -5.690 1.00 90.88 1094 SER A C 1
ATOM 8394 O O . SER A 1 1094 ? -20.080 12.376 -5.746 1.00 90.88 1094 SER A O 1
ATOM 8396 N N . ALA A 1 1095 ? -21.759 13.737 -6.361 1.00 93.06 1095 ALA A N 1
ATOM 8397 C CA . ALA A 1 1095 ? -20.889 14.681 -7.052 1.00 93.06 1095 ALA A CA 1
ATOM 8398 C C . ALA A 1 1095 ? -20.212 15.588 -6.021 1.00 93.06 1095 ALA A C 1
ATOM 8400 O O . ALA A 1 1095 ? -20.876 16.151 -5.151 1.00 93.06 1095 ALA A O 1
ATOM 8401 N N . GLN A 1 1096 ? -18.892 15.731 -6.128 1.00 93.62 1096 GLN A N 1
ATOM 8402 C CA . GLN A 1 1096 ? -18.071 16.527 -5.217 1.00 93.62 1096 GLN A CA 1
ATOM 8403 C C . GLN A 1 1096 ? -17.419 17.683 -5.974 1.00 93.62 1096 GLN A C 1
ATOM 8405 O O . GLN A 1 1096 ? -16.986 17.512 -7.115 1.00 93.62 1096 GLN A O 1
ATOM 8410 N N . TYR A 1 1097 ? -17.361 18.853 -5.339 1.00 95.06 1097 TYR A N 1
ATOM 8411 C CA . TYR A 1 1097 ? -16.873 20.103 -5.913 1.00 95.06 1097 TYR A CA 1
ATOM 8412 C C . TYR A 1 1097 ? -15.944 20.822 -4.937 1.00 95.06 1097 TYR A C 1
ATOM 8414 O O . TYR A 1 1097 ? -16.305 21.071 -3.787 1.00 95.06 1097 TYR A O 1
ATOM 8422 N N . TYR A 1 1098 ? -14.776 21.230 -5.421 1.00 94.06 1098 TYR A N 1
ATOM 8423 C CA . TYR A 1 1098 ? -13.837 22.075 -4.690 1.00 94.06 1098 TYR A CA 1
ATOM 8424 C C . TYR A 1 1098 ? -14.202 23.545 -4.913 1.00 94.06 1098 TYR A C 1
ATOM 8426 O O . TYR A 1 1098 ? -14.244 24.023 -6.051 1.00 94.06 1098 TYR A O 1
ATOM 8434 N N . VAL A 1 1099 ? -14.512 24.253 -3.826 1.00 94.81 1099 VAL A N 1
ATOM 8435 C CA . VAL A 1 1099 ? -15.110 25.594 -3.850 1.00 94.81 1099 VAL A CA 1
ATOM 8436 C C . VAL A 1 1099 ? -14.028 26.640 -3.588 1.00 94.81 1099 VAL A C 1
ATOM 8438 O O . VAL A 1 1099 ? -13.557 26.811 -2.461 1.00 94.81 1099 VAL A O 1
ATOM 8441 N N . ASN A 1 1100 ? -13.576 27.305 -4.652 1.00 93.19 1100 ASN A N 1
ATOM 8442 C CA . ASN A 1 1100 ? -12.421 28.205 -4.608 1.00 93.19 1100 ASN A CA 1
ATOM 8443 C C . ASN A 1 1100 ? -12.757 29.594 -4.027 1.00 93.19 1100 ASN A C 1
ATOM 8445 O O . ASN A 1 1100 ? -13.916 30.015 -3.971 1.00 93.19 1100 ASN A O 1
ATOM 8449 N N . LYS A 1 1101 ? -11.721 30.349 -3.629 1.00 92.62 1101 LYS A N 1
ATOM 8450 C CA . LYS A 1 1101 ? -11.874 31.774 -3.284 1.00 92.62 1101 LYS A CA 1
ATOM 8451 C C . LYS A 1 1101 ? -12.351 32.590 -4.496 1.00 92.62 1101 LYS A C 1
ATOM 8453 O O . LYS A 1 1101 ? -12.045 32.266 -5.643 1.00 92.62 1101 LYS A O 1
ATOM 8458 N N . GLN A 1 1102 ? -13.074 33.678 -4.233 1.00 93.25 1102 GLN A N 1
ATOM 8459 C CA . GLN A 1 1102 ? -13.579 34.570 -5.280 1.00 93.25 1102 GLN A CA 1
ATOM 8460 C C . GLN A 1 1102 ? -12.443 35.245 -6.074 1.00 93.25 1102 GLN A C 1
ATOM 8462 O O . GLN A 1 1102 ? -11.479 35.758 -5.502 1.00 93.25 1102 GLN A O 1
ATOM 8467 N N . GLY A 1 1103 ? -12.571 35.274 -7.400 1.00 89.94 1103 GLY A N 1
ATOM 8468 C CA . GLY A 1 1103 ? -11.598 35.861 -8.324 1.00 89.94 1103 GLY A CA 1
ATOM 8469 C C . GLY A 1 1103 ? -10.356 35.012 -8.616 1.00 89.94 1103 GLY A C 1
ATOM 8470 O O . GLY A 1 1103 ? -9.420 35.543 -9.207 1.00 89.94 1103 GLY A O 1
ATOM 8471 N N . VAL A 1 1104 ? -10.318 33.732 -8.224 1.00 89.88 1104 VAL A N 1
ATOM 8472 C CA . VAL A 1 1104 ? -9.279 32.795 -8.692 1.00 89.88 1104 VAL A CA 1
ATOM 8473 C C . VAL A 1 1104 ? -9.584 32.394 -10.150 1.00 89.88 1104 VAL A C 1
ATOM 8475 O O . VAL A 1 1104 ? -10.709 31.960 -10.414 1.00 89.88 1104 VAL A O 1
ATOM 8478 N N . PRO A 1 1105 ? -8.630 32.512 -11.099 1.00 86.88 1105 PRO A N 1
ATOM 8479 C CA . PRO A 1 1105 ? -8.829 32.103 -12.493 1.00 86.88 1105 PRO A CA 1
ATOM 8480 C C . PRO A 1 1105 ? -9.192 30.619 -12.635 1.00 86.88 1105 PRO A C 1
ATOM 8482 O O . PRO A 1 1105 ? -8.678 29.783 -11.899 1.00 86.88 1105 PRO A O 1
ATOM 8485 N N . GLU A 1 1106 ? -10.045 30.268 -13.601 1.00 85.44 1106 GLU A N 1
ATOM 8486 C CA . GLU A 1 1106 ? -10.523 28.889 -13.829 1.00 85.44 1106 GLU A CA 1
ATOM 8487 C C . GLU A 1 1106 ? -9.370 27.875 -13.983 1.00 85.44 1106 GLU A C 1
ATOM 8489 O O . GLU A 1 1106 ? -9.375 26.809 -13.366 1.00 85.44 1106 GLU A O 1
ATOM 8494 N N . ASN A 1 1107 ? -8.325 28.263 -14.719 1.00 83.06 1107 ASN A N 1
ATOM 8495 C CA . ASN A 1 1107 ? -7.111 27.482 -14.975 1.00 83.06 1107 ASN A CA 1
ATOM 8496 C C . ASN A 1 1107 ? -6.144 27.368 -13.776 1.00 83.06 1107 ASN A C 1
ATOM 8498 O O . ASN A 1 1107 ? -5.128 26.692 -13.899 1.00 83.06 1107 ASN A O 1
ATOM 8502 N N . GLU A 1 1108 ? -6.436 28.022 -12.649 1.00 84.81 1108 GLU A N 1
ATOM 8503 C CA . GLU A 1 1108 ? -5.726 27.877 -11.364 1.00 84.81 1108 GLU A CA 1
ATOM 8504 C C . GLU A 1 1108 ? -6.645 27.346 -10.248 1.00 84.81 1108 GLU A C 1
ATOM 8506 O O . GLU A 1 1108 ? -6.188 26.799 -9.245 1.00 84.81 1108 GLU A O 1
ATOM 8511 N N . ALA A 1 1109 ? -7.955 27.538 -10.402 1.00 86.44 1109 ALA A N 1
ATOM 8512 C CA . ALA A 1 1109 ? -8.979 27.035 -9.504 1.00 86.44 1109 ALA A CA 1
ATOM 8513 C C . ALA A 1 1109 ? -9.212 25.534 -9.702 1.00 86.44 1109 ALA A C 1
ATOM 8515 O O . ALA A 1 1109 ? -9.404 24.819 -8.719 1.00 86.44 1109 ALA A O 1
ATOM 8516 N N . CYS A 1 1110 ? -9.194 25.068 -10.958 1.00 87.88 1110 CYS A N 1
ATOM 8517 C CA . CYS A 1 1110 ? -9.504 23.691 -11.348 1.00 87.88 1110 CYS A CA 1
ATOM 8518 C C . CYS A 1 1110 ? -8.254 22.906 -11.793 1.00 87.88 1110 CYS A C 1
ATOM 8520 O O . CYS A 1 1110 ? -8.231 22.245 -12.834 1.00 87.88 1110 CYS A O 1
ATOM 8522 N N . THR A 1 1111 ? -7.193 22.999 -10.985 1.00 82.06 1111 THR A N 1
ATOM 8523 C CA . THR A 1 1111 ? -5.951 22.222 -11.117 1.00 82.06 1111 THR A CA 1
ATOM 8524 C C . THR A 1 1111 ? -5.643 21.414 -9.859 1.00 82.06 1111 THR A C 1
ATOM 8526 O O . THR A 1 1111 ? -5.679 21.942 -8.746 1.00 82.06 1111 THR A O 1
ATOM 8529 N N . TRP A 1 1112 ? -5.263 20.154 -10.063 1.00 76.44 1112 TRP A N 1
ATOM 8530 C CA . TRP A 1 1112 ? -4.673 19.261 -9.065 1.00 76.44 1112 TRP A CA 1
ATOM 8531 C C . TRP A 1 1112 ? -3.144 19.287 -9.230 1.00 76.44 1112 TRP A C 1
ATOM 8533 O O . TRP A 1 1112 ? -2.677 19.257 -10.371 1.00 76.44 1112 TRP A O 1
ATOM 8543 N N . GLY A 1 1113 ? -2.346 19.359 -8.155 1.00 70.12 1113 GLY A N 1
ATOM 8544 C CA . GLY A 1 1113 ? -0.881 19.280 -8.309 1.00 70.12 1113 GLY A CA 1
ATOM 8545 C C . GLY A 1 1113 ? -0.020 19.854 -7.183 1.00 70.12 1113 GLY A C 1
ATOM 8546 O O . GLY A 1 1113 ? 0.357 19.133 -6.265 1.00 70.12 1113 GLY A O 1
ATOM 8547 N N . THR A 1 1114 ? 0.392 21.120 -7.305 1.00 58.62 1114 THR A N 1
ATOM 8548 C CA . THR A 1 1114 ? 1.428 21.754 -6.464 1.00 58.62 1114 THR A CA 1
ATOM 8549 C C . THR A 1 1114 ? 0.836 22.642 -5.360 1.00 58.62 1114 THR A C 1
ATOM 8551 O O . THR A 1 1114 ? -0.143 23.335 -5.629 1.00 58.62 1114 THR A O 1
ATOM 8554 N N . PRO A 1 1115 ? 1.416 22.690 -4.137 1.00 57.88 1115 PRO A N 1
ATOM 8555 C CA . PRO A 1 1115 ? 0.891 23.494 -3.024 1.00 57.88 1115 PRO A CA 1
ATOM 8556 C C . PRO A 1 1115 ? 0.775 24.994 -3.349 1.00 57.88 1115 PRO A C 1
ATOM 8558 O O . PRO A 1 1115 ? 1.724 25.765 -3.226 1.00 57.88 1115 PRO A O 1
ATOM 8561 N N . MET A 1 1116 ? -0.421 25.413 -3.764 1.00 58.47 1116 MET A N 1
ATOM 8562 C CA . MET A 1 1116 ? -0.690 26.728 -4.361 1.00 58.47 1116 MET A CA 1
ATOM 8563 C C . MET A 1 1116 ? -1.419 27.709 -3.422 1.00 58.47 1116 MET A C 1
ATOM 8565 O O . MET A 1 1116 ? -1.942 28.736 -3.864 1.00 58.47 1116 MET A O 1
ATOM 8569 N N . GLY A 1 1117 ? -1.464 27.406 -2.122 1.00 64.81 1117 GLY A N 1
ATOM 8570 C CA . GLY A 1 1117 ? -2.302 28.116 -1.154 1.00 64.81 1117 GLY A CA 1
ATOM 8571 C C . GLY A 1 1117 ? -3.773 27.723 -1.302 1.00 64.81 1117 GLY A C 1
ATOM 8572 O O . GLY A 1 1117 ? -4.081 26.592 -1.645 1.00 64.81 1117 GLY A O 1
ATOM 8573 N N . SER A 1 1118 ? -4.699 28.646 -1.051 1.00 75.06 1118 SER A N 1
ATOM 8574 C CA . SER A 1 1118 ? -6.147 28.385 -0.975 1.00 75.06 1118 SER A CA 1
ATOM 8575 C C . SER A 1 1118 ? -6.864 28.219 -2.335 1.00 75.06 1118 SER A C 1
ATOM 8577 O O . SER A 1 1118 ? -7.852 28.919 -2.591 1.00 75.06 1118 SER A O 1
ATOM 8579 N N . LYS A 1 1119 ? -6.342 27.383 -3.238 1.00 84.62 1119 LYS A N 1
ATOM 8580 C CA . LYS A 1 1119 ? -6.895 27.126 -4.584 1.00 84.62 1119 LYS A CA 1
ATOM 8581 C C . LYS A 1 1119 ? -6.544 25.727 -5.102 1.00 84.62 1119 LYS A C 1
ATOM 8583 O O . LYS A 1 1119 ? -5.705 25.044 -4.516 1.00 84.62 1119 LYS A O 1
ATOM 8588 N N . GLY A 1 1120 ? -7.183 25.289 -6.184 1.00 84.44 1120 GLY A N 1
ATOM 8589 C CA . GLY A 1 1120 ? -6.978 23.940 -6.716 1.00 84.44 1120 GLY A CA 1
ATOM 8590 C C . GLY A 1 1120 ? -7.550 22.879 -5.774 1.00 84.44 1120 GLY A C 1
ATOM 8591 O O . GLY A 1 1120 ? -8.565 23.103 -5.110 1.00 84.44 1120 GLY A O 1
ATOM 8592 N N . ASN A 1 1121 ? -6.861 21.748 -5.624 1.00 85.75 1121 ASN A N 1
ATOM 8593 C CA . ASN A 1 1121 ? -7.196 20.745 -4.604 1.00 85.75 1121 ASN A CA 1
ATOM 8594 C C . ASN A 1 1121 ? -7.025 21.250 -3.147 1.00 85.75 1121 ASN A C 1
ATOM 8596 O O . ASN A 1 1121 ? -7.445 20.575 -2.210 1.00 85.75 1121 ASN A O 1
ATOM 8600 N N . TRP A 1 1122 ? -6.488 22.462 -2.943 1.00 87.88 1122 TRP A N 1
ATOM 8601 C CA . TRP A 1 1122 ? -6.468 23.199 -1.670 1.00 87.88 1122 TRP A CA 1
ATOM 8602 C C . TRP A 1 1122 ? -7.518 24.330 -1.602 1.00 87.88 1122 TRP A C 1
ATOM 8604 O O . TRP A 1 1122 ? -7.399 25.252 -0.795 1.00 87.88 1122 TRP A O 1
ATOM 8614 N N . ALA A 1 1123 ? -8.570 24.296 -2.424 1.00 91.19 1123 ALA A N 1
ATOM 8615 C CA . ALA A 1 1123 ? -9.723 25.184 -2.257 1.00 91.19 1123 ALA A CA 1
ATOM 8616 C C . ALA A 1 1123 ? -10.297 25.076 -0.818 1.00 91.19 1123 ALA A C 1
ATOM 8618 O O . ALA A 1 1123 ? -10.359 23.958 -0.305 1.00 91.19 1123 ALA A O 1
ATOM 8619 N N . PRO A 1 1124 ? -10.714 26.164 -0.132 1.00 90.94 1124 PRO A N 1
ATOM 8620 C CA . PRO A 1 1124 ? -11.005 26.104 1.310 1.00 90.94 1124 PRO A CA 1
ATOM 8621 C C . PRO A 1 1124 ? -12.176 25.206 1.728 1.00 90.94 1124 PRO A C 1
ATOM 8623 O O . PRO A 1 1124 ? -12.181 24.712 2.855 1.00 90.94 1124 PRO A O 1
ATOM 8626 N N . ALA A 1 1125 ? -13.163 24.995 0.855 1.00 92.50 1125 ALA A N 1
ATOM 8627 C CA . ALA A 1 1125 ? -14.354 24.202 1.152 1.00 92.50 1125 ALA A CA 1
ATOM 8628 C C . ALA A 1 1125 ? -14.629 23.151 0.067 1.00 92.50 1125 ALA A C 1
ATOM 8630 O O . ALA A 1 1125 ? -14.285 23.341 -1.103 1.00 92.50 1125 ALA A O 1
ATOM 8631 N N . VAL A 1 1126 ? -15.287 22.062 0.465 1.00 94.06 1126 VAL A N 1
ATOM 8632 C CA . VAL A 1 1126 ? -15.803 21.021 -0.432 1.00 94.06 1126 VAL A CA 1
ATOM 8633 C C . VAL A 1 1126 ? -17.324 20.998 -0.327 1.00 94.06 1126 VAL A C 1
ATOM 8635 O O . VAL A 1 1126 ? -17.873 20.921 0.774 1.00 94.06 1126 VAL A O 1
ATOM 8638 N N . PHE A 1 1127 ? -17.992 21.060 -1.476 1.00 94.75 1127 PHE A N 1
ATOM 8639 C CA . PHE A 1 1127 ? -19.435 20.895 -1.628 1.00 94.75 1127 PHE A CA 1
ATOM 8640 C C . PHE A 1 1127 ? -19.739 19.505 -2.198 1.00 94.75 1127 PHE A C 1
ATOM 8642 O O . PHE A 1 1127 ? -19.096 19.082 -3.160 1.00 94.75 1127 PHE A O 1
ATOM 8649 N N . GLY A 1 1128 ? -20.712 18.799 -1.629 1.00 94.38 1128 GLY A N 1
ATOM 8650 C CA . GLY A 1 1128 ? -21.182 17.499 -2.117 1.00 94.38 1128 GLY A CA 1
ATOM 8651 C C . GLY A 1 1128 ? -22.676 17.526 -2.428 1.00 94.38 1128 GLY A C 1
ATOM 8652 O O . GLY A 1 1128 ? -23.425 18.194 -1.721 1.00 94.38 1128 GLY A O 1
ATOM 8653 N N . THR A 1 1129 ? -23.136 16.802 -3.452 1.00 93.81 1129 THR A N 1
ATOM 8654 C CA . THR A 1 1129 ? -24.575 16.678 -3.754 1.00 93.81 1129 THR A CA 1
ATOM 8655 C C . THR A 1 1129 ? -24.947 15.348 -4.423 1.00 93.81 1129 THR A C 1
ATOM 8657 O O . THR A 1 1129 ? -24.172 14.792 -5.208 1.00 93.81 1129 THR A O 1
ATOM 8660 N N . SER A 1 1130 ? -26.117 14.817 -4.069 1.00 92.81 1130 SER A N 1
ATOM 8661 C CA . SER A 1 1130 ? -26.723 13.593 -4.619 1.00 92.81 1130 SER A CA 1
ATOM 8662 C C . SER A 1 1130 ? -28.222 13.528 -4.309 1.00 92.81 1130 SER A C 1
ATOM 8664 O O . SER A 1 1130 ? -28.663 14.060 -3.287 1.00 92.81 1130 SER A O 1
ATOM 8666 N N . PHE A 1 1131 ? -28.995 12.787 -5.105 1.00 91.19 1131 PHE A N 1
ATOM 8667 C CA . PHE A 1 1131 ? -30.399 12.476 -4.815 1.00 91.19 1131 PHE A CA 1
ATOM 8668 C C . PHE A 1 1131 ? -30.624 10.965 -4.704 1.00 91.19 1131 PHE A C 1
ATOM 8670 O O . PHE A 1 1131 ? -30.036 10.197 -5.458 1.00 91.19 1131 PHE A O 1
ATOM 8677 N N . ASP A 1 1132 ? -31.448 10.527 -3.750 1.00 87.00 1132 ASP A N 1
ATOM 8678 C CA . ASP A 1 1132 ? -31.860 9.127 -3.611 1.00 87.00 1132 ASP A CA 1
ATOM 8679 C C . ASP A 1 1132 ? -33.200 8.872 -4.327 1.00 87.00 1132 ASP A C 1
ATOM 8681 O O . ASP A 1 1132 ? -34.261 8.955 -3.705 1.00 87.00 1132 ASP A O 1
ATOM 8685 N N . ASP A 1 1133 ? -33.162 8.506 -5.618 1.00 76.44 1133 ASP A N 1
ATOM 8686 C CA . ASP A 1 1133 ? -34.351 8.063 -6.381 1.00 76.44 1133 ASP A CA 1
ATOM 8687 C C . ASP A 1 1133 ? -34.942 6.727 -5.844 1.00 76.44 1133 ASP A C 1
ATOM 8689 O O . ASP A 1 1133 ? -35.888 6.180 -6.414 1.00 76.44 1133 ASP A O 1
ATOM 8693 N N . GLY A 1 1134 ? -34.370 6.152 -4.781 1.00 72.69 1134 GLY A N 1
ATOM 8694 C CA . GLY A 1 1134 ? -34.796 4.916 -4.133 1.00 72.69 1134 GLY A CA 1
ATOM 8695 C C . GLY A 1 1134 ? -35.855 5.139 -3.040 1.00 72.69 1134 GLY A C 1
ATOM 8696 O O . GLY A 1 1134 ? -36.668 6.061 -3.134 1.00 72.69 1134 GLY A O 1
ATOM 8697 N N . PRO A 1 1135 ? -35.878 4.310 -1.975 1.00 69.38 1135 PRO A N 1
ATOM 8698 C CA . PRO A 1 1135 ? -36.928 4.351 -0.949 1.00 69.38 1135 PRO A CA 1
ATOM 8699 C C . PRO A 1 1135 ? -37.026 5.651 -0.137 1.00 69.38 1135 PRO A C 1
ATOM 8701 O O . PRO A 1 1135 ? -38.035 5.855 0.534 1.00 69.38 1135 PRO A O 1
ATOM 8704 N N . LEU A 1 1136 ? -35.985 6.493 -0.147 1.00 73.69 1136 LEU A N 1
ATOM 8705 C CA . LEU A 1 1136 ? -35.941 7.732 0.637 1.00 73.69 1136 LEU A CA 1
ATOM 8706 C C . LEU A 1 1136 ? -36.526 8.944 -0.103 1.00 73.69 1136 LEU A C 1
ATOM 8708 O O . LEU A 1 1136 ? -37.031 9.840 0.567 1.00 73.69 1136 LEU A O 1
ATOM 8712 N N . GLN A 1 1137 ? -36.483 8.978 -1.445 1.00 84.31 1137 GLN A N 1
ATOM 8713 C CA . GLN A 1 1137 ? -36.969 10.104 -2.268 1.00 84.31 1137 GLN A CA 1
ATOM 8714 C C . GLN A 1 1137 ? -36.434 11.471 -1.790 1.00 84.31 1137 GLN A C 1
ATOM 8716 O O . GLN A 1 1137 ? -37.168 12.461 -1.715 1.00 84.31 1137 GLN A O 1
ATOM 8721 N N . GLN A 1 1138 ? -35.152 11.500 -1.409 1.00 87.69 1138 GLN A N 1
ATOM 8722 C CA . GLN A 1 1138 ? -34.544 12.600 -0.662 1.00 87.69 1138 GLN A CA 1
ATOM 8723 C C . GLN A 1 1138 ? -33.258 13.091 -1.329 1.00 87.69 1138 GLN A C 1
ATOM 8725 O O . GLN A 1 1138 ? -32.357 12.311 -1.652 1.00 87.69 1138 GLN A O 1
ATOM 8730 N N . GLY A 1 1139 ? -33.168 14.408 -1.495 1.00 88.81 1139 GLY A N 1
ATOM 8731 C CA . GLY A 1 1139 ? -31.953 15.100 -1.901 1.00 88.81 1139 GLY A CA 1
ATOM 8732 C C . GLY A 1 1139 ? -31.047 15.373 -0.709 1.00 88.81 1139 GLY A C 1
ATOM 8733 O O . GLY A 1 1139 ? -31.520 15.736 0.368 1.00 88.81 1139 GLY A O 1
ATOM 8734 N N . PHE A 1 1140 ? -29.741 15.247 -0.915 1.00 89.88 1140 PHE A N 1
ATOM 8735 C CA . PHE A 1 1140 ? -28.712 15.602 0.056 1.00 89.88 1140 PHE A CA 1
ATOM 8736 C C . PHE A 1 1140 ? -27.724 16.553 -0.607 1.00 89.88 1140 PHE A C 1
ATOM 8738 O O . PHE A 1 1140 ? -27.226 16.278 -1.698 1.00 89.88 1140 PHE A O 1
ATOM 8745 N N . SER A 1 1141 ? -27.426 17.675 0.041 1.00 92.12 1141 SER A N 1
ATOM 8746 C CA . SER A 1 1141 ? -26.332 18.557 -0.370 1.00 92.12 1141 SER A CA 1
ATOM 8747 C C . SER A 1 1141 ? -25.581 19.047 0.862 1.00 92.12 1141 SER A C 1
ATOM 8749 O O . SER A 1 1141 ? -26.203 19.534 1.801 1.00 92.12 1141 SER A O 1
ATOM 8751 N N . SER A 1 1142 ? -24.257 18.945 0.876 1.00 92.44 1142 SER A N 1
ATOM 8752 C CA . SER A 1 1142 ? -23.418 19.284 2.028 1.00 92.44 1142 SER A CA 1
ATOM 8753 C C . SER A 1 1142 ? -22.292 20.246 1.671 1.00 92.44 1142 SER A C 1
ATOM 8755 O O . SER A 1 1142 ? -21.890 20.363 0.513 1.00 92.44 1142 SER A O 1
ATOM 8757 N N . LEU A 1 1143 ? -21.786 20.952 2.679 1.00 92.81 1143 LEU A N 1
ATOM 8758 C CA . LEU A 1 1143 ? -20.633 21.839 2.584 1.00 92.81 1143 LEU A CA 1
ATOM 8759 C C . LEU A 1 1143 ? -19.767 21.658 3.835 1.00 92.81 1143 LEU A C 1
ATOM 8761 O O . LEU A 1 1143 ? -20.258 21.814 4.951 1.00 92.81 1143 LEU A O 1
ATOM 8765 N N . LYS A 1 1144 ? -18.479 21.357 3.662 1.00 92.56 1144 LYS A N 1
ATOM 8766 C CA . LYS A 1 1144 ? -17.513 21.261 4.770 1.00 92.56 1144 LYS A CA 1
ATOM 8767 C C . LYS A 1 1144 ? -16.195 21.952 4.443 1.00 92.56 1144 LYS A C 1
ATOM 8769 O O . LYS A 1 1144 ? -15.928 22.277 3.283 1.00 92.56 1144 LYS A O 1
ATOM 8774 N N . GLN A 1 1145 ? -15.351 22.141 5.454 1.00 92.31 1145 GLN A N 1
ATOM 8775 C CA . GLN A 1 1145 ? -13.962 22.538 5.241 1.00 92.31 1145 GLN A CA 1
ATOM 8776 C C . GLN A 1 1145 ? -13.242 21.467 4.404 1.00 92.31 1145 GLN A C 1
ATOM 8778 O O . GLN A 1 1145 ? -13.449 20.268 4.594 1.00 92.31 1145 GLN A O 1
ATOM 8783 N N . ASN A 1 1146 ? -12.364 21.886 3.496 1.00 90.75 1146 ASN A N 1
ATOM 8784 C CA . ASN A 1 1146 ? -11.443 20.963 2.844 1.00 90.75 1146 ASN A CA 1
ATOM 8785 C C . ASN A 1 1146 ? -10.378 20.493 3.848 1.00 90.75 1146 ASN A C 1
ATOM 8787 O O . ASN A 1 1146 ? -9.630 21.307 4.397 1.00 90.75 1146 ASN A O 1
ATOM 8791 N N . GLU A 1 1147 ? -10.277 19.181 4.055 1.00 87.81 1147 GLU A N 1
ATOM 8792 C CA . GLU A 1 1147 ? -9.302 18.556 4.956 1.00 87.81 1147 GLU A CA 1
ATOM 8793 C C . GLU A 1 1147 ? -7.850 18.837 4.541 1.00 87.81 1147 GLU A C 1
ATOM 8795 O O . GLU A 1 1147 ? -6.997 19.031 5.407 1.00 87.81 1147 GLU A O 1
ATOM 8800 N N . LEU A 1 1148 ? -7.577 18.986 3.239 1.00 84.62 1148 LEU A N 1
ATOM 8801 C CA . LEU A 1 1148 ? -6.263 19.400 2.732 1.00 84.62 1148 LEU A CA 1
ATOM 8802 C C . LEU A 1 1148 ? -5.934 20.868 3.056 1.00 84.62 1148 LEU A C 1
ATOM 8804 O O . LEU A 1 1148 ? -4.786 21.286 2.922 1.00 84.62 1148 LEU A O 1
ATOM 8808 N N . CYS A 1 1149 ? -6.919 21.671 3.479 1.00 84.81 1149 CYS A N 1
ATOM 8809 C CA . CYS A 1 1149 ? -6.773 23.112 3.671 1.00 84.81 1149 CYS A CA 1
ATOM 8810 C C . CYS A 1 1149 ? -7.417 23.645 4.970 1.00 84.81 1149 CYS A C 1
ATOM 8812 O O . CYS A 1 1149 ? -7.910 24.773 5.004 1.00 84.81 1149 CYS A O 1
ATOM 8814 N N . LYS A 1 1150 ? -7.388 22.883 6.079 1.00 83.56 1150 LYS A N 1
ATOM 8815 C CA . LYS A 1 1150 ? -8.014 23.267 7.374 1.00 83.56 1150 LYS A CA 1
ATOM 8816 C C . LYS A 1 1150 ? -7.567 24.618 7.972 1.00 83.56 1150 LYS A C 1
ATOM 8818 O O . LYS A 1 1150 ? -8.222 25.118 8.887 1.00 83.56 1150 LYS A O 1
ATOM 8823 N N . LYS A 1 1151 ? -6.475 25.225 7.488 1.00 80.81 1151 LYS A N 1
ATOM 8824 C CA . LYS A 1 1151 ? -5.961 26.535 7.949 1.00 80.81 1151 LYS A CA 1
ATOM 8825 C C . LYS A 1 1151 ? -6.561 27.736 7.205 1.00 80.81 1151 LYS A C 1
ATOM 8827 O O . LYS A 1 1151 ? -6.640 28.818 7.775 1.00 80.81 1151 LYS A O 1
ATOM 8832 N N . GLU A 1 1152 ? -6.992 27.556 5.961 1.00 84.62 1152 GLU A N 1
ATOM 8833 C CA . GLU A 1 1152 ? -7.536 28.628 5.120 1.00 84.62 1152 GLU A CA 1
ATOM 8834 C C . GLU A 1 1152 ? -9.048 28.767 5.285 1.00 84.62 1152 GLU A C 1
ATOM 8836 O O . GLU A 1 1152 ? -9.716 27.859 5.779 1.00 84.62 1152 GLU A O 1
ATOM 8841 N N . ARG A 1 1153 ? -9.609 29.906 4.871 1.00 86.88 1153 ARG A N 1
ATOM 8842 C CA . ARG A 1 1153 ? -11.053 30.186 4.944 1.00 86.88 1153 ARG A CA 1
ATOM 8843 C C . ARG A 1 1153 ? -11.587 30.674 3.610 1.00 86.88 1153 ARG A C 1
ATOM 8845 O O . ARG A 1 1153 ? -10.853 31.282 2.833 1.00 86.88 1153 ARG A O 1
ATOM 8852 N N . LEU A 1 1154 ? -12.863 30.402 3.339 1.00 88.56 1154 LEU A N 1
ATOM 8853 C CA . LEU A 1 1154 ? -13.462 30.679 2.031 1.00 88.56 1154 LEU A CA 1
ATOM 8854 C C . LEU A 1 1154 ? -13.591 32.187 1.745 1.00 88.56 1154 LEU A C 1
ATOM 8856 O O . LEU A 1 1154 ? -13.433 32.618 0.604 1.00 88.56 1154 LEU A O 1
ATOM 8860 N N . GLY A 1 1155 ? -13.794 32.996 2.791 1.00 89.31 1155 GLY A N 1
ATOM 8861 C CA . GLY A 1 1155 ? -13.803 34.462 2.703 1.00 89.31 1155 GLY A CA 1
ATOM 8862 C C . GLY A 1 1155 ? -15.071 35.064 2.087 1.00 89.31 1155 GLY A C 1
ATOM 8863 O O . GLY A 1 1155 ? -15.058 36.227 1.689 1.00 89.31 1155 GLY A O 1
ATOM 8864 N N . TYR A 1 1156 ? -16.140 34.276 1.976 1.00 94.19 1156 TYR A N 1
ATOM 8865 C CA . TYR A 1 1156 ? -17.493 34.712 1.638 1.00 94.19 1156 TYR A CA 1
ATOM 8866 C C . TYR A 1 1156 ? -18.517 33.688 2.147 1.00 94.19 1156 TYR A C 1
ATOM 8868 O O . TYR A 1 1156 ? -18.172 32.532 2.407 1.00 94.19 1156 TYR A O 1
ATOM 8876 N N . ASP A 1 1157 ? -19.766 34.121 2.301 1.00 94.56 1157 ASP A N 1
ATOM 8877 C CA . ASP A 1 1157 ? -20.854 33.290 2.816 1.00 94.56 1157 ASP A CA 1
ATOM 8878 C C . ASP A 1 1157 ? -21.439 32.378 1.728 1.00 94.56 1157 ASP A C 1
ATOM 8880 O O . ASP A 1 1157 ? -21.589 32.779 0.572 1.00 94.56 1157 ASP A O 1
ATOM 8884 N N . ILE A 1 1158 ? -21.845 31.170 2.120 1.00 94.38 1158 ILE A N 1
ATOM 8885 C CA . ILE A 1 1158 ? -22.683 30.277 1.306 1.00 94.38 1158 ILE A CA 1
ATOM 8886 C C . ILE A 1 1158 ? -23.950 29.977 2.105 1.00 94.38 1158 ILE A C 1
ATOM 8888 O O . ILE A 1 1158 ? -23.905 29.777 3.315 1.00 94.38 1158 ILE A O 1
ATOM 8892 N N . THR A 1 1159 ? -25.110 29.973 1.456 1.00 91.62 1159 THR A N 1
ATOM 8893 C CA . THR A 1 1159 ? -26.401 29.695 2.100 1.00 91.62 1159 THR A CA 1
ATOM 8894 C C . THR A 1 1159 ? -27.289 28.941 1.127 1.00 91.62 1159 THR A C 1
ATOM 8896 O O . THR A 1 1159 ? -27.529 29.407 0.015 1.00 91.62 1159 THR A O 1
ATOM 8899 N N . PHE A 1 1160 ? -27.748 27.766 1.547 1.00 91.50 1160 PHE A N 1
ATOM 8900 C CA . PHE A 1 1160 ? -28.541 26.866 0.725 1.00 91.50 1160 PHE A CA 1
ATOM 8901 C C . PHE A 1 1160 ? -30.001 27.330 0.761 1.00 91.50 1160 PHE A C 1
ATOM 8903 O O . PHE A 1 1160 ? -30.576 27.507 1.837 1.00 91.50 1160 PHE A O 1
ATOM 8910 N N . VAL A 1 1161 ? -30.590 27.553 -0.414 1.00 87.88 1161 VAL A N 1
ATOM 8911 C CA . VAL A 1 1161 ? -31.981 27.996 -0.589 1.00 87.88 1161 VAL A CA 1
ATOM 8912 C C . VAL A 1 1161 ? -32.611 27.266 -1.769 1.00 87.88 1161 VAL A C 1
ATOM 8914 O O . VAL A 1 1161 ? -31.943 27.017 -2.770 1.00 87.88 1161 VAL A O 1
ATOM 8917 N N . GLY A 1 1162 ? -33.894 26.942 -1.651 1.00 84.25 1162 GLY A N 1
ATOM 8918 C CA . GLY A 1 1162 ? -34.664 26.245 -2.675 1.00 84.25 1162 GLY A CA 1
ATOM 8919 C C . GLY A 1 1162 ? -35.958 25.681 -2.097 1.00 84.25 1162 GLY A C 1
ATOM 8920 O O . GLY A 1 1162 ? -36.123 25.609 -0.876 1.00 84.25 1162 GLY A O 1
ATOM 8921 N N . ASP A 1 1163 ? -36.872 25.285 -2.975 1.00 80.00 1163 ASP A N 1
ATOM 8922 C CA . ASP A 1 1163 ? -38.131 24.660 -2.581 1.00 80.00 1163 ASP A CA 1
ATOM 8923 C C . ASP A 1 1163 ? -37.883 23.271 -1.968 1.00 80.00 1163 ASP A C 1
ATOM 8925 O O . ASP A 1 1163 ? -37.026 22.517 -2.427 1.00 80.00 1163 ASP A O 1
ATOM 8929 N N . GLY A 1 1164 ? -38.616 22.927 -0.905 1.00 74.06 1164 GLY A N 1
ATOM 8930 C CA . GLY A 1 1164 ? -38.498 21.623 -0.233 1.00 74.06 1164 GLY A CA 1
ATOM 8931 C C . GLY A 1 1164 ? -37.225 21.407 0.602 1.00 74.06 1164 GLY A C 1
ATOM 8932 O O . GLY A 1 1164 ? -37.044 20.311 1.135 1.00 74.06 1164 GLY A O 1
ATOM 8933 N N . VAL A 1 1165 ? -36.353 22.415 0.746 1.00 82.25 1165 VAL A N 1
ATOM 8934 C CA . VAL A 1 1165 ? -35.158 22.331 1.605 1.00 82.25 1165 VAL A CA 1
ATOM 8935 C C . VAL A 1 1165 ? -35.568 22.295 3.080 1.00 82.25 1165 VAL A C 1
ATOM 8937 O O . VAL A 1 1165 ? -36.129 23.255 3.608 1.00 82.25 1165 VAL A O 1
ATOM 8940 N N . VAL A 1 1166 ? -35.245 21.191 3.752 1.00 72.19 1166 VAL A N 1
ATOM 8941 C CA . VAL A 1 1166 ? -35.460 20.964 5.184 1.00 72.19 1166 VAL A CA 1
ATOM 8942 C C . VAL A 1 1166 ? -34.093 20.884 5.865 1.00 72.19 1166 VAL A C 1
ATOM 8944 O O . VAL A 1 1166 ? -33.269 20.025 5.540 1.00 72.19 1166 VAL A O 1
ATOM 8947 N N . SER A 1 1167 ? -33.876 21.806 6.805 1.00 75.38 1167 SER A N 1
ATOM 8948 C CA . SER A 1 1167 ? -32.575 22.247 7.319 1.00 75.38 1167 SER A CA 1
ATOM 8949 C C . SER A 1 1167 ? -31.682 22.927 6.260 1.00 75.38 1167 SER A C 1
ATOM 8951 O O . SER A 1 1167 ? -30.982 22.259 5.501 1.00 75.38 1167 SER A O 1
ATOM 8953 N N . PRO A 1 1168 ? -31.693 24.271 6.146 1.00 83.00 1168 PRO A N 1
ATOM 8954 C CA . PRO A 1 1168 ? -30.874 24.989 5.172 1.00 83.00 1168 PRO A CA 1
ATOM 8955 C C . PRO A 1 1168 ? -29.439 25.194 5.687 1.00 83.00 1168 PRO A C 1
ATOM 8957 O O . PRO A 1 1168 ? -29.189 26.103 6.480 1.00 83.00 1168 PRO A O 1
ATOM 8960 N N . CYS A 1 1169 ? -28.494 24.388 5.193 1.00 90.88 1169 CYS A N 1
ATOM 8961 C CA . CYS A 1 1169 ? -27.055 24.523 5.467 1.00 90.88 1169 CYS A CA 1
ATOM 8962 C C . CYS A 1 1169 ? -26.515 25.913 5.076 1.00 90.88 1169 CYS A C 1
ATOM 8964 O O . CYS A 1 1169 ? -26.799 26.436 3.991 1.00 90.88 1169 CYS A O 1
ATOM 8966 N N . ARG A 1 1170 ? -25.726 26.534 5.964 1.00 92.12 1170 ARG A N 1
ATOM 8967 C CA . ARG A 1 1170 ? -25.073 27.836 5.727 1.00 92.12 1170 ARG A CA 1
ATOM 8968 C C . ARG A 1 1170 ? -23.645 27.852 6.258 1.00 92.12 1170 ARG A C 1
ATOM 8970 O O . ARG A 1 1170 ? -23.406 27.413 7.376 1.00 92.12 1170 ARG A O 1
ATOM 8977 N N . TYR A 1 1171 ? -22.729 28.450 5.504 1.00 93.38 1171 TYR A N 1
ATOM 8978 C CA . TYR A 1 1171 ? -21.417 28.872 5.990 1.00 93.38 1171 TYR A CA 1
ATOM 8979 C C . TYR A 1 1171 ? -21.391 30.395 6.138 1.00 93.38 1171 TYR A C 1
ATOM 8981 O O . TYR A 1 1171 ? -21.613 31.118 5.164 1.00 93.38 1171 TYR A O 1
ATOM 8989 N N . LYS A 1 1172 ? -21.108 30.869 7.353 1.00 92.00 1172 LYS A N 1
ATOM 8990 C CA . LYS A 1 1172 ? -20.947 32.283 7.709 1.00 92.00 1172 LYS A CA 1
ATOM 8991 C C . LYS A 1 1172 ? -19.457 32.600 7.789 1.00 92.00 1172 LYS A C 1
ATOM 8993 O O . LYS A 1 1172 ? -18.799 32.257 8.770 1.00 92.00 1172 LYS A O 1
ATOM 8998 N N . SER A 1 1173 ? -18.918 33.283 6.787 1.00 89.75 1173 SER A N 1
ATOM 8999 C CA . SER A 1 1173 ? -17.499 33.654 6.727 1.00 89.75 1173 SER A CA 1
ATOM 9000 C C . SER A 1 1173 ? -17.090 34.659 7.806 1.00 89.75 1173 SER A C 1
ATOM 9002 O O . SER A 1 1173 ? -15.959 34.601 8.281 1.00 89.75 1173 SER A O 1
ATOM 9004 N N . ALA A 1 1174 ? -18.012 35.525 8.243 1.00 87.31 1174 ALA A N 1
ATOM 9005 C CA . ALA A 1 1174 ? -17.760 36.534 9.274 1.00 87.31 1174 ALA A CA 1
ATOM 9006 C C . ALA A 1 1174 ? -17.524 35.949 10.683 1.00 87.31 1174 ALA A C 1
ATOM 9008 O O . ALA A 1 1174 ? -16.771 36.532 11.458 1.00 87.31 1174 ALA A O 1
ATOM 9009 N N . THR A 1 1175 ? -18.142 34.808 11.014 1.00 86.06 1175 THR A N 1
ATOM 9010 C CA . THR A 1 1175 ? -17.942 34.092 12.293 1.00 86.06 1175 THR A CA 1
ATOM 9011 C C . THR A 1 1175 ? -17.220 32.753 12.132 1.00 86.06 1175 THR A C 1
ATOM 9013 O O . THR A 1 1175 ? -16.965 32.076 13.119 1.00 86.06 1175 THR A O 1
ATOM 9016 N N . ASN A 1 1176 ? -16.882 32.361 10.899 1.00 85.06 1176 ASN A N 1
ATOM 9017 C CA . ASN A 1 1176 ? -16.384 31.032 10.543 1.00 85.06 1176 ASN A CA 1
ATOM 9018 C C . ASN A 1 1176 ? -17.261 29.874 11.071 1.00 85.06 1176 ASN A C 1
ATOM 9020 O O . ASN A 1 1176 ? -16.758 28.879 11.592 1.00 85.06 1176 ASN A O 1
ATOM 9024 N N . GLN A 1 1177 ? -18.580 30.007 10.943 1.00 89.44 1177 GLN A N 1
ATOM 9025 C CA . GLN A 1 1177 ? -19.531 29.024 11.463 1.00 89.44 1177 GLN A CA 1
ATOM 9026 C C . GLN A 1 1177 ? -20.290 28.310 10.349 1.00 89.44 1177 GLN A C 1
ATOM 9028 O O . GLN A 1 1177 ? -20.794 28.943 9.418 1.00 89.44 1177 GLN A O 1
ATOM 9033 N N . TRP A 1 1178 ? -20.414 26.996 10.496 1.00 90.31 1178 TRP A N 1
ATOM 9034 C CA . TRP A 1 1178 ? -21.343 26.150 9.751 1.00 90.31 1178 TRP A CA 1
ATOM 9035 C C . TRP A 1 1178 ? -22.650 26.088 10.536 1.00 90.31 1178 TRP A C 1
ATOM 9037 O O . TRP A 1 1178 ? -22.616 26.009 11.764 1.00 90.31 1178 TRP A O 1
ATOM 9047 N N . CYS A 1 1179 ? -23.791 26.154 9.856 1.00 89.25 1179 CYS A N 1
ATOM 9048 C CA . CYS A 1 1179 ? -25.100 26.146 10.497 1.00 89.25 1179 CYS A CA 1
ATOM 9049 C C . CYS A 1 1179 ? -26.082 25.209 9.791 1.00 89.25 1179 CYS A C 1
ATOM 9051 O O . CYS A 1 1179 ? -26.135 25.196 8.561 1.00 89.25 1179 CYS A O 1
ATOM 9053 N N . GLU A 1 1180 ? -26.901 24.513 10.577 1.00 88.94 1180 GLU A N 1
ATOM 9054 C CA . GLU A 1 1180 ? -28.094 23.761 10.163 1.00 88.94 1180 GLU A CA 1
ATOM 9055 C C . GLU A 1 1180 ? -29.287 24.346 10.934 1.00 88.94 1180 GLU A C 1
ATOM 9057 O O . GLU A 1 1180 ? -29.270 24.404 12.169 1.00 88.94 1180 GLU A O 1
ATOM 9062 N N . ASP A 1 1181 ? -30.289 24.851 10.209 1.00 83.62 1181 ASP A N 1
ATOM 9063 C CA . ASP A 1 1181 ? -31.321 25.746 10.754 1.00 83.62 1181 ASP A CA 1
ATOM 9064 C C . ASP A 1 1181 ? -30.689 26.913 11.554 1.00 83.62 1181 ASP A C 1
ATOM 9066 O O . ASP A 1 1181 ? -29.794 27.602 11.053 1.00 83.62 1181 ASP A O 1
ATOM 9070 N N . ASP A 1 1182 ? -31.133 27.139 12.793 1.00 83.06 1182 ASP A N 1
ATOM 9071 C CA . ASP A 1 1182 ? -30.594 28.157 13.706 1.00 83.06 1182 ASP A CA 1
ATOM 9072 C C . ASP A 1 1182 ? -29.360 27.684 14.504 1.00 83.06 1182 ASP A C 1
ATOM 9074 O O . ASP A 1 1182 ? -28.748 28.471 15.231 1.00 83.06 1182 ASP A O 1
ATOM 9078 N N . LYS A 1 1183 ? -28.975 26.402 14.406 1.00 87.50 1183 LYS A N 1
ATOM 9079 C CA . LYS A 1 1183 ? -27.845 25.834 15.159 1.00 87.50 1183 LYS A CA 1
ATOM 9080 C C . LYS A 1 1183 ? -26.556 26.043 14.378 1.00 87.50 1183 LYS A C 1
ATOM 9082 O O . LYS A 1 1183 ? -26.462 25.595 13.244 1.00 87.50 1183 LYS A O 1
ATOM 9087 N N . CYS A 1 1184 ? -25.551 26.655 15.000 1.00 89.56 1184 CYS A N 1
ATOM 9088 C CA . CYS A 1 1184 ? -24.248 26.919 14.386 1.00 89.56 1184 CYS A CA 1
ATOM 9089 C C . CYS A 1 1184 ? -23.086 26.353 15.218 1.00 89.56 1184 CYS A C 1
ATOM 9091 O O . CYS A 1 1184 ? -23.183 26.281 16.443 1.00 89.56 1184 CYS A O 1
ATOM 9093 N N . TRP A 1 1185 ? -21.981 25.993 14.562 1.00 90.69 1185 TRP A N 1
ATOM 9094 C CA . TRP A 1 1185 ? -20.730 25.540 15.183 1.00 90.69 1185 TRP A CA 1
ATOM 9095 C C . TRP A 1 1185 ? -19.507 25.942 14.354 1.00 90.69 1185 TRP A C 1
ATOM 9097 O O . TRP A 1 1185 ? -19.588 26.163 13.148 1.00 90.69 1185 TRP A O 1
ATOM 9107 N N . GLU A 1 1186 ? -18.355 26.010 15.017 1.00 84.00 1186 GLU A N 1
ATOM 9108 C CA . GLU A 1 1186 ? -17.063 26.379 14.412 1.00 84.00 1186 GLU A CA 1
ATOM 9109 C C . GLU A 1 1186 ? -16.225 25.158 13.997 1.00 84.00 1186 GLU A C 1
ATOM 9111 O O . GLU A 1 1186 ? -15.198 25.314 13.337 1.00 84.00 1186 GLU A O 1
ATOM 9116 N N . ASP A 1 1187 ? -16.680 23.950 14.352 1.00 80.56 1187 ASP A N 1
ATOM 9117 C CA . ASP A 1 1187 ? -16.056 22.674 13.993 1.00 80.56 1187 ASP A CA 1
ATOM 9118 C C . ASP A 1 1187 ? -15.973 22.519 12.455 1.00 80.56 1187 ASP A C 1
ATOM 9120 O O . ASP A 1 1187 ? -17.013 22.392 11.797 1.00 80.56 1187 ASP A O 1
ATOM 9124 N N . PRO A 1 1188 ? -14.759 22.545 11.865 1.00 70.50 1188 PRO A N 1
ATOM 9125 C CA . PRO A 1 1188 ? -14.568 22.461 10.421 1.00 70.50 1188 PRO A CA 1
ATOM 9126 C C . PRO A 1 1188 ? -14.815 21.058 9.859 1.00 70.50 1188 PRO A C 1
ATOM 9128 O O . PRO A 1 1188 ? -15.137 20.936 8.674 1.00 70.50 1188 PRO A O 1
ATOM 9131 N N . ASP A 1 1189 ? -14.671 20.023 10.686 1.00 77.75 1189 ASP A N 1
ATOM 9132 C CA . ASP A 1 1189 ? -14.727 18.625 10.262 1.00 77.75 1189 ASP A CA 1
ATOM 9133 C C . ASP A 1 1189 ? -16.176 18.115 10.222 1.00 77.75 1189 ASP A C 1
ATOM 9135 O O . ASP A 1 1189 ? -16.496 17.216 9.441 1.00 77.75 1189 ASP A O 1
ATOM 9139 N N . ARG A 1 1190 ? -17.078 18.757 10.979 1.00 83.31 1190 ARG A N 1
ATOM 9140 C CA . ARG A 1 1190 ? -18.527 18.522 10.918 1.00 83.31 1190 ARG A CA 1
ATOM 9141 C C . ARG A 1 1190 ? -19.211 19.140 9.687 1.00 83.31 1190 ARG A C 1
ATOM 9143 O O . ARG A 1 1190 ? -20.132 18.528 9.152 1.00 83.31 1190 ARG A O 1
ATOM 9150 N N . GLY A 1 1191 ? -18.792 20.328 9.232 1.00 88.69 1191 GLY A N 1
ATOM 9151 C CA . GLY A 1 1191 ? -19.443 21.044 8.115 1.00 88.69 1191 GLY A CA 1
ATOM 9152 C C . GLY A 1 1191 ? -20.935 21.328 8.361 1.00 88.69 1191 GLY A C 1
ATOM 9153 O O . GLY A 1 1191 ? -21.338 21.485 9.509 1.00 88.69 1191 GLY A O 1
ATOM 9154 N N . CYS A 1 1192 ? -21.759 21.382 7.310 1.00 90.75 1192 CYS A N 1
ATOM 9155 C CA . CYS A 1 1192 ? -23.222 21.247 7.394 1.00 90.75 1192 CYS A CA 1
ATOM 9156 C C . CYS A 1 1192 ? -23.816 20.486 6.195 1.00 90.75 1192 CYS A C 1
ATOM 9158 O O . CYS A 1 1192 ? -23.217 20.428 5.117 1.00 90.75 1192 CYS A O 1
ATOM 9160 N N . THR A 1 1193 ? -25.010 19.914 6.371 1.00 90.00 1193 THR A N 1
ATOM 9161 C CA . THR A 1 1193 ? -25.778 19.215 5.328 1.00 90.00 1193 THR A CA 1
ATOM 9162 C C . THR A 1 1193 ? -27.217 19.716 5.277 1.00 90.00 1193 THR A C 1
ATOM 9164 O O . THR A 1 1193 ? -27.921 19.718 6.280 1.00 90.00 1193 THR A O 1
ATOM 9167 N N . ALA A 1 1194 ? -27.672 20.102 4.087 1.00 89.56 1194 ALA A N 1
ATOM 9168 C CA . ALA A 1 1194 ? -29.079 20.323 3.795 1.00 89.56 1194 ALA A CA 1
ATOM 9169 C C . ALA A 1 1194 ? -29.722 19.057 3.223 1.00 89.56 1194 ALA A C 1
ATOM 9171 O O . ALA A 1 1194 ? -29.120 18.358 2.397 1.00 89.56 1194 ALA A O 1
ATOM 9172 N N . SER A 1 1195 ? -30.970 18.804 3.612 1.00 84.88 1195 SER A N 1
ATOM 9173 C CA . SER A 1 1195 ? -31.802 17.765 3.007 1.00 84.88 1195 SER A CA 1
ATOM 9174 C C . SER A 1 1195 ? -32.940 18.387 2.198 1.00 84.88 1195 SER A C 1
ATOM 9176 O O . SER A 1 1195 ? -33.390 19.489 2.504 1.00 84.88 1195 SER A O 1
ATOM 9178 N N . LEU A 1 1196 ? -33.410 17.701 1.159 1.00 81.31 1196 LEU A N 1
ATOM 9179 C CA . LEU A 1 1196 ? -34.525 18.152 0.329 1.00 81.31 1196 LEU A CA 1
ATOM 9180 C C . LEU A 1 1196 ? -35.561 17.031 0.248 1.00 81.31 1196 LEU A C 1
ATOM 9182 O O . LEU A 1 1196 ? -35.274 15.959 -0.285 1.00 81.31 1196 LEU A O 1
ATOM 9186 N N . LEU A 1 1197 ? -36.744 17.264 0.818 1.00 70.00 1197 LEU A N 1
ATOM 9187 C CA . LEU A 1 1197 ? -37.847 16.303 0.823 1.00 70.00 1197 LEU A CA 1
ATOM 9188 C C . LEU A 1 1197 ? -38.851 16.650 -0.279 1.00 70.00 1197 LEU A C 1
ATOM 9190 O O . LEU A 1 1197 ? -39.403 17.752 -0.298 1.00 70.00 1197 LEU A O 1
ATOM 9194 N N . LEU A 1 1198 ? -39.140 15.690 -1.163 1.00 64.44 1198 LEU A N 1
ATOM 9195 C CA . LEU A 1 1198 ? -40.271 15.809 -2.082 1.00 64.44 1198 LEU A CA 1
ATOM 9196 C C . LEU A 1 1198 ? -41.583 15.839 -1.280 1.00 64.44 1198 LEU A C 1
ATOM 9198 O O . LEU A 1 1198 ? -41.873 14.946 -0.482 1.00 64.44 1198 LEU A O 1
ATOM 9202 N N . ASN A 1 1199 ? -42.374 16.894 -1.481 1.00 52.19 1199 ASN A N 1
ATOM 9203 C CA . ASN A 1 1199 ? -43.559 17.174 -0.675 1.00 52.19 1199 ASN A CA 1
ATOM 9204 C C . ASN A 1 1199 ? -44.649 16.103 -0.840 1.00 52.19 1199 ASN A C 1
ATOM 9206 O O . ASN A 1 1199 ? -45.365 16.074 -1.841 1.00 52.19 1199 ASN A O 1
ATOM 9210 N N . TYR A 1 1200 ? -44.873 15.308 0.208 1.00 41.94 1200 TYR A N 1
ATOM 9211 C CA . TYR A 1 1200 ? -46.025 14.406 0.336 1.00 41.94 1200 TYR A CA 1
ATOM 9212 C C . TYR A 1 1200 ? -47.311 15.185 0.705 1.00 41.94 1200 TYR A C 1
ATOM 9214 O O . TYR A 1 1200 ? -47.992 14.894 1.688 1.00 41.94 1200 TYR A O 1
ATOM 9222 N N . LEU A 1 1201 ? -47.635 16.226 -0.073 1.00 38.59 1201 LEU A N 1
ATOM 9223 C CA . LEU A 1 1201 ? -48.774 17.127 0.142 1.00 38.59 1201 LEU A CA 1
ATOM 9224 C C . LEU A 1 1201 ? -49.881 16.908 -0.897 1.00 38.59 1201 LEU A C 1
ATOM 9226 O O . LEU A 1 1201 ? -50.180 17.772 -1.717 1.00 38.59 1201 LEU A O 1
ATOM 9230 N N . SER A 1 1202 ? -50.535 15.747 -0.816 1.00 34.91 1202 SER A N 1
ATOM 9231 C CA . SER A 1 1202 ? -51.827 15.519 -1.479 1.00 34.91 1202 SER A CA 1
ATOM 9232 C C . SER A 1 1202 ? -52.773 14.603 -0.685 1.00 34.91 1202 SER A C 1
ATOM 9234 O O . SER A 1 1202 ? -53.386 13.709 -1.245 1.00 34.91 1202 SER A O 1
ATOM 9236 N N . THR A 1 1203 ? -52.914 14.838 0.627 1.00 37.09 1203 THR A N 1
ATOM 9237 C CA . THR A 1 1203 ? -54.108 14.446 1.417 1.00 37.09 1203 THR A CA 1
ATOM 9238 C C . THR A 1 1203 ? -54.179 15.234 2.734 1.00 37.09 1203 THR A C 1
ATOM 9240 O O . THR A 1 1203 ? -53.688 14.766 3.762 1.00 37.09 1203 THR A O 1
ATOM 9243 N N . LYS A 1 1204 ? -54.814 16.413 2.717 1.00 31.67 1204 LYS A N 1
ATOM 9244 C CA . LYS A 1 1204 ? -55.476 17.022 3.889 1.00 31.67 1204 LYS A CA 1
ATOM 9245 C C . LYS A 1 1204 ? -56.643 17.909 3.444 1.00 31.67 1204 LYS A C 1
ATOM 9247 O O . LYS A 1 1204 ? -56.483 19.109 3.239 1.00 31.67 1204 LYS A O 1
ATOM 9252 N N . THR A 1 1205 ? -57.801 17.274 3.299 1.00 32.28 1205 THR A N 1
ATOM 9253 C CA . THR A 1 1205 ? -59.053 17.802 3.863 1.00 32.28 1205 THR A CA 1
ATOM 9254 C C . THR A 1 1205 ? -59.040 17.550 5.365 1.00 32.28 1205 THR A C 1
ATOM 9256 O O . THR A 1 1205 ? -58.680 16.400 5.714 1.00 32.28 1205 THR A O 1
#

Radius of gyration: 55.07 Å; chains: 1; bounding box: 154×140×183 Å

Foldseek 3Di:
DDDPDPDACLVPVLPCLVVLLVVLLVLLVVLLVVLVVLLVVLVVLLVVLVVLQVVLVVVVVVLVVCFCCLQAHDDFQADLPNDGALVSVLVVLVSVLSNVLSVLSNVLSVCSNPQFNVVSVVLSVVLVVVSVVLVVVVVVLVVVLVVLVVVLVVLVVVLVVLVVVLVVLVVVLVPDDDVCNVVSVVVSVVSVVVSVVSVVVSVVSVVVSVVSVCCSRNPPSSVSRNVSVVSSVVSVVVNVVSVVVNVVSVVVSVVVSVVSVVVSVVSVVVNDVVRSVVSNCVRHVDDDDDDDDDDDDADPVDDDDPDQDDDPQSLLLLLLLLVVLVVLLVVLVVVLVVLVVVLVVLVVQLVCVVVVNDDDDNVVSVVVSVVSVVVSVVSVVSNVVSVCSNVVSCVPNNDPPPDFAAFQKDKDQDDDFDAQLAQRDTQDDPLRIWIARQAQGHTHGPVCNSRDGRNDPGHDDPVRSVVVSVVSSVVNVVVVVVPDDDDDDDDDDDDDDDDDDDDDDPDDDDDDDDDDDDDDDDDDDDDDDDDDDDDDDDDDDDDDDDDDDDDDDDDDDDDDDDDDDDDDDDDDDDDDDQWKWFFQAFDDDDDPFADGDHHGDIWTFPAADPPPQWTWTDDPPDIGIDGNVRIGTDDDDDDDDDDDDDDDDDDDDDDDDDDDDDDDDDDDDDDDDDDDDDDDDDDDDFFKKFFCAFDDDPDPQADGDHHGDMWGWPALPPPPQWTWTDDPNDIHIDGSVRIGTPPDDDDDDDDDDDDDDDDDDDDDDDDDDDDDDDDDDDDDPDDDDDDDDDDDDFDDDPNDTDDPVVQVVCVVVVVDDDDPPPDDDDDDDDDDDDDDDDDDDDDDDDDDDDDDDDDDDDDDDDDDDDDDDDDDDDDDDDDDDDDDDDDDDDDDDDDPDDPDDCLVPQADPVGDGPLQPDFDDFPPAFQLADDPSQQWAFLLLQLQLRFPWKWQFDDDDDQATDPTDIDHGNPHNSNPPSDARIFTATAGFPQKGFQAAAPGAYNVFAAAGHWHQHPVRTTHGYPRGLDRGGIDGADPLDWDKDFAQDQFKKWWFKQRPNHRRFSRRTDIAGHRGMGTYHAHQQVRGDATVNGGDWIKTQIAAGHDDNSFQRDDDDCPACGGLNPQKMKIWYAHPPPQRKIKIFMAGRPSHPPDANQDKDWADDPQKQFIWIQDRVVCWIGTVPDIDNDRVCGDMIMGHDDPPDDDD

InterPro domains:
  IPR001060 FCH domain [PF00611] (16-107)
  IPR001060 FCH domain [SM00055] (7-112)
  IPR001452 SH3 domain [PF00018] (584-628)
  IPR001452 SH3 domain [PF14604] (691-740)
  IPR001452 SH3 domain [PS50002] (576-636)
  IPR001452 SH3 domain [PS50002] (684-744)
  IPR001452 SH3 domain [SM00326] (579-635)
  IPR001452 SH3 domain [SM00326] (687-743)
  IPR002219 Protein kinase C-like, phorbol ester/diacylglycerol-binding domain [PF00130] (407-457)
  IPR002219 Protein kinase C-like, phorbol ester/diacylglycerol-binding domain [PS00479] (407-456)
  IPR002219 Protein kinase C-like, phorbol ester/diacylglycerol-binding domain [PS50081] (406-456)
  IPR002219 Protein kinase C-like, phorbol ester/diacylglycerol-binding domain [SM00109] (407-456)
  IPR005556 SUN family [PF03856] (923-1181)
  IPR020454 Diacylglycerol/phorbol-ester binding [PR00008] (404-418)
  IPR020454 Diacylglycerol/phorbol-ester binding [PR00008] (420-429)
  IPR020454 Diacylglycerol/phorbol-ester binding [PR00008] (433-444)
  IPR020454 Diacylglycerol/phorbol-ester binding [PR00008] (445-457)
  IPR027267 AH/BAR domain superfamily [G3DSA:1.20.1270.60] (5-300)
  IPR027267 AH/BAR domain superfamily [SSF103657] (8-298)
  IPR031160 F-BAR domain [PS51741] (7-276)